Protein AF-0000000084366461 (afdb_homodimer)

Nearest PDB structures (foldseek):
  4wji-assembly1_A-2  TM=7.785E-01  e=9.557E-11  Sinorhizobium meliloti 1021
  3ggp-assembly2_D  TM=7.542E-01  e=6.026E-09  Aquifex aeolicus
  2g5c-assembly1_A  TM=7.387E-01  e=1.514E-08  Aquifex aeolicus VF5
  6pyp-assembly1_B  TM=6.333E-01  e=5.011E-08  Homo sapiens
  3qsg-assembly1_A-2  TM=5.188E-01  e=1.445E-07  Alicyclobacillus acidocaldarius subsp. acidocaldarius DSM 446

pLDDT: mean 91.1, std 9.67, range [54.72, 98.88]

Secondary structure (DSSP, 8-state):
---HHHHHHHHHH-EEEEE--SHHHHHHHHHHHHTT-EEEEE--GGGHHHHHHHTTTSSSEE-SSHHHHHHH-SEEEE---GGGHHHHHHHHGGGPPTT-EEEE--S-HHHHHHHHHHHS-TT-EEEEEEESS-TTS--TT-EEEEEEEE--HHHHHHHHHHHGGGT-EEEE--HHHHHHHHHHHHHHHHHHHHHHHHHHHHTT--GGG-SSS-SHHHHHHHHHHHHHHTS-HHHHHHHHHH-HHHHHHHHHHHHHHHHHHHHHHHT-HHHHHHHHHHHHHHHHTTS-TTPPPSS-HHHHHH-----S---PPPP---HHHHHHHHHHHHHT--GGGGGGG--HHHHHHHHHHHHHHHSTTHHHHHHHHHHH--TTHHHHHHHHHHHHHHHHHHHHT-HHHHHHHHHHHHHHHTTTHHHHHHHHHHHHHHHHHHHHHHHH-/---HHHHHHHHHH-EEEEE--SHHHHHHHHHHHHTT-EEEEE--GGGHHHHHHHTTTSSSEE-SSHHHHHHH-SEEEE---GGGHHHHHHHHGGGPPTT-EEEE--S-HHHHHHHHHHHS-TT-EEEEEEESS-TTS--TT-EEEEEEEE--HHHHHHHHHHHGGGT-EEEE--HHHHHHHHHHHHHHHHHHHHHHHHHHHHTT--GGG-SSS-SHHHHHHHHHHHHHHTS-HHHHHHHHHH-HHHHHHHHHHHHHHHHHHHHHHHT-HHHHHHHHHHHHHHHHTTS-TTPPPSS-HHHHHHT----S---PPPP---HHHHHHHHHHHHHT--GGGGGGG--HHHHHHHHHHHHHHHSTTHHHHHHHHHHH--TTHHHHHHHHHHHHHHHHHHHHT-HHHHHHHHHHHHHHHTTTHHHHHHHHHHHHHHHHHHHHHHHH-

Organism: Wickerhamomyces anomalus (strain ATCC 58044 / CBS 1984 / NCYC 433 / NRRL Y-366-8) (NCBI:txid683960)

Foldseek 3Di:
DDDPVVVVVCQVQFEEEEEACDLVSVLLQQLLLVVRHAYEYEYDLVCQVVVCVVCVVGSYHYDRHLLVRQQRGQEYEYEDFLVCLLVRCQVRQVSHHFQHEYEYAYQACVSNVVSCVVRHDPRYFYKYKYFLDGSVDQLAAGEMEIARAGDDPVVVVVVCSSCVSSNYHYDYDHSLRSLQLSLLLPLLLVLLLCLLLLLCVVVLHDLLADLAQFALLSQLSNLLSLQSLLDALSSNLSSCQVRPSSLVLLLQLLVLLVVLLVCLVVLVLVVNVVLLVLLLCLQCVVPDPPDDFLDDRVLSNVLRPHPDDRDDHDQALCSSLSSSSSSCVVVVRHSVVSCSNDDLSSSSSVRSSCCQSPPPPNNVSSSVCSNPPCPCSSSSVSSSVSSVLVSVCSVVSDSVSSNVSSVSSSVSCVVCSVVSNVSSVVSSVVSVVVVVVVVVD/DDDPVVLVVCQVQFEEEEEACDLVSVLLQQLLLVVRHAYEYEYDLVCQVVVCVVCVPGSYHYDRHLLVRQQRGQEYEYEDFLVCLLVRCQVRQVSHHFQHEYEYAYQACVSNVVSCVVRHDPRYFYKYKYFLDGSVDQLAAAEMEIARAGDDPVVVVVVCSSCVSSNYHYDYDHSLRSLQLSLLLPLLLVLLLCLLLLLCVVVLHDLLADLAQFALLSQLSSLLSLQSLLDALSSNLSSCQVRPSSLVLLLQLLVLLVVLLVCLVVLVLVVNVVLLVLLLCLQCVVPDPPHDFLDDRVLSNVLRPHPDDRDDHDQALPSSLSSSSSSCSVVVRHSVVSCSNDDLSSSSSVRSSCCQSPPPPNNVSSSVCSNPPCPCSSSSVSSSVSSVLVSVCSVVSDSVSSNVSSVSSSVSCVVCSVVSNVSSVVSSVVSVVVVVVVVVD

Structure (mmCIF, N/CA/C/O backbone):
data_AF-0000000084366461-model_v1
#
loop_
_entity.id
_entity.type
_entity.pdbx_description
1 polymer 'Prephenate dehydrogenase'
#
loop_
_atom_site.group_PDB
_atom_site.id
_atom_site.type_symbol
_atom_site.label_atom_id
_atom_site.label_alt_id
_atom_site.label_comp_id
_atom_site.label_asym_id
_atom_site.label_entity_id
_atom_site.label_seq_id
_atom_site.pdbx_PDB_ins_code
_atom_site.Cartn_x
_atom_site.Cartn_y
_atom_site.Cartn_z
_atom_site.occupancy
_atom_site.B_iso_or_equiv
_atom_site.auth_seq_id
_atom_site.auth_comp_id
_atom_site.auth_asym_id
_atom_site.auth_atom_id
_atom_site.pdbx_PDB_model_num
ATOM 1 N N . MET A 1 1 ? -12.148 -48.812 -15.047 1 69.5 1 MET A N 1
ATOM 2 C CA . MET A 1 1 ? -12.539 -48.031 -16.219 1 69.5 1 MET A CA 1
ATOM 3 C C . MET A 1 1 ? -14.047 -48.094 -16.438 1 69.5 1 MET A C 1
ATOM 5 O O . MET A 1 1 ? -14.641 -49.156 -16.359 1 69.5 1 MET A O 1
ATOM 9 N N . VAL A 1 2 ? -14.734 -46.875 -16.422 1 87.69 2 VAL A N 1
ATOM 10 C CA . VAL A 1 2 ? -16.188 -46.781 -16.594 1 87.69 2 VAL A CA 1
ATOM 11 C C . VAL A 1 2 ? -16.578 -47.281 -17.969 1 87.69 2 VAL A C 1
ATOM 13 O O . VAL A 1 2 ? -15.883 -47.031 -18.953 1 87.69 2 VAL A O 1
ATOM 16 N N . SER A 1 3 ? -17.531 -48.094 -18.016 1 92.19 3 SER A N 1
ATOM 17 C CA . SER A 1 3 ? -17.953 -48.688 -19.281 1 92.19 3 SER A CA 1
ATOM 18 C C . SER A 1 3 ? -18.531 -47.625 -20.219 1 92.19 3 SER A C 1
ATOM 20 O O . SER A 1 3 ? -19.047 -46.594 -19.766 1 92.19 3 SER A O 1
ATOM 22 N N . GLU A 1 4 ? -18.438 -47.906 -21.484 1 93.31 4 GLU A N 1
ATOM 23 C CA . GLU A 1 4 ? -18.984 -47 -22.5 1 93.31 4 GLU A CA 1
ATOM 24 C C . GLU A 1 4 ? -20.5 -46.844 -22.328 1 93.31 4 GLU A C 1
ATOM 26 O O . GLU A 1 4 ? -21.031 -45.781 -22.609 1 93.31 4 GLU A O 1
ATOM 31 N N . GLU A 1 5 ? -21.125 -47.875 -21.938 1 94.31 5 GLU A N 1
ATOM 32 C CA . GLU A 1 5 ? -22.562 -47.844 -21.734 1 94.31 5 GLU A CA 1
ATOM 33 C C . GLU A 1 5 ? -22.922 -46.906 -20.578 1 94.31 5 GLU A C 1
ATOM 35 O O . GLU A 1 5 ? -23.906 -46.156 -20.672 1 94.31 5 GLU A O 1
ATOM 40 N N . THR A 1 6 ? -22.203 -46.969 -19.578 1 95.19 6 THR A N 1
ATOM 41 C CA . THR A 1 6 ? -22.422 -46.094 -18.438 1 95.19 6 THR A CA 1
ATOM 42 C C . THR A 1 6 ? -22.188 -44.625 -18.812 1 95.19 6 THR A C 1
ATOM 44 O O . THR A 1 6 ? -22.938 -43.75 -18.391 1 95.19 6 THR A O 1
ATOM 47 N N . ILE A 1 7 ? -21.172 -44.375 -19.578 1 96.44 7 ILE A N 1
ATOM 48 C CA . ILE A 1 7 ? -20.859 -43.031 -20.016 1 96.44 7 ILE A CA 1
ATOM 49 C C . ILE A 1 7 ? -21.984 -42.469 -20.859 1 96.44 7 ILE A C 1
ATOM 51 O O . ILE A 1 7 ? -22.391 -41.312 -20.688 1 96.44 7 ILE A O 1
ATOM 55 N N . LYS A 1 8 ? -22.484 -43.281 -21.766 1 96.19 8 LYS A N 1
ATOM 56 C CA . LYS A 1 8 ? -23.609 -42.875 -22.609 1 96.19 8 LYS A CA 1
ATOM 57 C C . LYS A 1 8 ? -24.828 -42.562 -21.766 1 96.19 8 LYS A C 1
ATOM 59 O O . LYS A 1 8 ? -25.562 -41.594 -22.047 1 96.19 8 LYS A O 1
ATOM 64 N N . GLU A 1 9 ? -25.031 -43.375 -20.797 1 96.75 9 GLU A N 1
ATOM 65 C CA . GLU A 1 9 ? -26.156 -43.156 -19.891 1 96.75 9 GLU A CA 1
ATOM 66 C C . GLU A 1 9 ? -25.984 -41.844 -19.141 1 96.75 9 GLU A C 1
ATOM 68 O O . GLU A 1 9 ? -26.953 -41.094 -18.984 1 96.75 9 GLU A O 1
ATOM 73 N N . TRP A 1 10 ? -24.828 -41.625 -18.609 1 97.25 10 TRP A N 1
ATOM 74 C CA . TRP A 1 10 ? -24.578 -40.375 -17.859 1 97.25 10 TRP A CA 1
ATOM 75 C C . TRP A 1 10 ? -24.781 -39.156 -18.75 1 97.25 10 TRP A C 1
ATOM 77 O O . TRP A 1 10 ? -25.391 -38.188 -18.344 1 97.25 10 TRP A O 1
ATOM 87 N N . LYS A 1 11 ? -24.281 -39.219 -19.984 1 97.44 11 LYS A N 1
ATOM 88 C CA . LYS A 1 11 ? -24.422 -38.094 -20.906 1 97.44 11 LYS A CA 1
ATOM 89 C C . LYS A 1 11 ? -25.875 -37.812 -21.234 1 97.44 11 LYS A C 1
ATOM 91 O O . LYS A 1 11 ? -26.266 -36.656 -21.484 1 97.44 11 LYS A O 1
ATOM 96 N N . ALA A 1 12 ? -26.672 -38.844 -21.141 1 96.75 12 ALA A N 1
ATOM 97 C CA . ALA A 1 12 ? -28.094 -38.719 -21.453 1 96.75 12 ALA A CA 1
ATOM 98 C C . ALA A 1 12 ? -28.875 -38.219 -20.25 1 96.75 12 ALA A C 1
ATOM 100 O O . ALA A 1 12 ? -29.906 -37.562 -20.406 1 96.75 12 ALA A O 1
ATOM 101 N N . THR A 1 13 ? -28.359 -38.469 -19.062 1 97.62 13 THR A N 1
ATOM 102 C CA . THR A 1 13 ? -29.219 -38.312 -17.906 1 97.62 13 THR A CA 1
ATOM 103 C C . THR A 1 13 ? -28.672 -37.219 -16.984 1 97.62 13 THR A C 1
ATOM 105 O O . THR A 1 13 ? -29.406 -36.656 -16.172 1 97.62 13 THR A O 1
ATOM 108 N N . LYS A 1 14 ? -27.406 -36.969 -17.016 1 98.44 14 LYS A N 1
ATOM 109 C CA . LYS A 1 14 ? -26.797 -36.031 -16.062 1 98.44 14 LYS A CA 1
ATOM 110 C C . LYS A 1 14 ? -26.656 -34.656 -16.688 1 98.44 14 LYS A C 1
ATOM 112 O O . LYS A 1 14 ? -26.359 -34.531 -17.875 1 98.44 14 LYS A O 1
ATOM 117 N N . THR A 1 15 ? -26.844 -33.688 -15.852 1 98.75 15 THR A N 1
ATOM 118 C CA . THR A 1 15 ? -26.672 -32.281 -16.234 1 98.75 15 THR A CA 1
ATOM 119 C C . THR A 1 15 ? -25.5 -31.656 -15.5 1 98.75 15 THR A C 1
ATOM 121 O O . THR A 1 15 ? -25.375 -31.781 -14.281 1 98.75 15 THR A O 1
ATOM 124 N N . ILE A 1 16 ? -24.609 -31.047 -16.266 1 98.88 16 ILE A N 1
ATOM 125 C CA . ILE A 1 16 ? -23.453 -30.344 -15.703 1 98.88 16 ILE A CA 1
ATOM 126 C C . ILE A 1 16 ? -23.734 -28.844 -15.641 1 98.88 16 ILE A C 1
ATOM 128 O O . ILE A 1 16 ? -24.125 -28.25 -16.641 1 98.88 16 ILE A O 1
ATOM 132 N N . GLY A 1 17 ? -23.578 -28.266 -14.484 1 98.88 17 GLY A N 1
ATOM 133 C CA . GLY A 1 17 ? -23.812 -26.844 -14.305 1 98.88 17 GLY A CA 1
ATOM 134 C C . GLY A 1 17 ? -22.531 -26.047 -14.078 1 98.88 17 GLY A C 1
ATOM 135 O O . GLY A 1 17 ? -21.641 -26.5 -13.352 1 98.88 17 GLY A O 1
ATOM 136 N N . ILE A 1 18 ? -22.438 -24.906 -14.742 1 98.75 18 ILE A N 1
ATOM 137 C CA . ILE A 1 18 ? -21.312 -23.984 -14.555 1 98.75 18 ILE A CA 1
ATOM 138 C C . ILE A 1 18 ? -21.828 -22.641 -14.062 1 98.75 18 ILE A C 1
ATOM 140 O O . ILE A 1 18 ? -22.594 -21.953 -14.758 1 98.75 18 ILE A O 1
ATOM 144 N N . ILE A 1 19 ? -21.453 -22.312 -12.875 1 98.56 19 ILE A N 1
ATOM 145 C CA . ILE A 1 19 ? -21.766 -21 -12.344 1 98.56 19 ILE A CA 1
ATOM 146 C C . ILE A 1 19 ? -20.562 -20.062 -12.516 1 98.56 19 ILE A C 1
ATOM 148 O O . ILE A 1 19 ? -19.562 -20.203 -11.805 1 98.56 19 ILE A O 1
ATOM 152 N N . GLY A 1 20 ? -20.703 -19.094 -13.352 1 97.69 20 GLY A N 1
ATOM 153 C CA . GLY A 1 20 ? -19.609 -18.25 -13.773 1 97.69 20 GLY A CA 1
ATOM 154 C C . GLY A 1 20 ? -19.078 -18.594 -15.156 1 97.69 20 GLY A C 1
ATOM 155 O O . GLY A 1 20 ? -18.422 -19.609 -15.344 1 97.69 20 GLY A O 1
ATOM 156 N N . LEU A 1 21 ? -19.359 -17.719 -16.094 1 97 21 LEU A N 1
ATOM 157 C CA . LEU A 1 21 ? -18.938 -17.953 -17.469 1 97 21 LEU A CA 1
ATOM 158 C C . LEU A 1 21 ? -17.859 -16.969 -17.891 1 97 21 LEU A C 1
ATOM 160 O O . LEU A 1 21 ? -17.969 -16.328 -18.938 1 97 21 LEU A O 1
ATOM 164 N N . GLY A 1 22 ? -16.906 -16.828 -16.938 1 93.25 22 GLY A N 1
ATOM 165 C CA . GLY A 1 22 ? -15.656 -16.203 -17.344 1 93.25 22 GLY A CA 1
ATOM 166 C C . GLY A 1 22 ? -14.836 -17.078 -18.281 1 93.25 22 GLY A C 1
ATOM 167 O O . GLY A 1 22 ? -15.336 -18.078 -18.797 1 93.25 22 GLY A O 1
ATOM 168 N N . ASP A 1 23 ? -13.602 -16.844 -18.438 1 92.5 23 ASP A N 1
ATOM 169 C CA . ASP A 1 23 ? -12.773 -17.516 -19.422 1 92.5 23 ASP A CA 1
ATOM 170 C C . ASP A 1 23 ? -12.68 -19.016 -19.141 1 92.5 23 ASP A C 1
ATOM 172 O O . ASP A 1 23 ? -12.875 -19.828 -20.031 1 92.5 23 ASP A O 1
ATOM 176 N N . MET A 1 24 ? -12.398 -19.344 -17.891 1 94.12 24 MET A N 1
ATOM 177 C CA . MET A 1 24 ? -12.234 -20.766 -17.562 1 94.12 24 MET A CA 1
ATOM 178 C C . MET A 1 24 ? -13.586 -21.469 -17.531 1 94.12 24 MET A C 1
ATOM 180 O O . MET A 1 24 ? -13.688 -22.641 -17.922 1 94.12 24 MET A O 1
ATOM 184 N N . GLY A 1 25 ? -14.617 -20.766 -17 1 97 25 GLY A N 1
ATOM 185 C CA . GLY A 1 25 ? -15.953 -21.328 -17.062 1 97 25 GLY A CA 1
ATOM 186 C C . GLY A 1 25 ? -16.422 -21.641 -18.469 1 97 25 GLY A C 1
ATOM 187 O O . GLY A 1 25 ? -17 -22.703 -18.719 1 97 25 GLY A O 1
ATOM 188 N N . LEU A 1 26 ? -16.141 -20.75 -19.312 1 97.06 26 LEU A N 1
ATOM 189 C CA . LEU A 1 26 ? -16.484 -20.922 -20.719 1 97.06 26 LEU A CA 1
ATOM 190 C C . LEU A 1 26 ? -15.719 -22.094 -21.328 1 97.06 26 LEU A C 1
ATOM 192 O O . LEU A 1 26 ? -16.266 -22.859 -22.125 1 97.06 26 LEU A O 1
ATOM 196 N N . LEU A 1 27 ? -14.445 -22.156 -20.984 1 96.38 27 LEU A N 1
ATOM 197 C CA . LEU A 1 27 ? -13.633 -23.266 -21.469 1 96.38 27 LEU A CA 1
ATOM 198 C C . LEU A 1 27 ? -14.266 -24.609 -21.094 1 96.38 27 LEU A C 1
ATOM 200 O O . LEU A 1 27 ? -14.422 -25.484 -21.953 1 96.38 27 LEU A O 1
ATOM 204 N N . TYR A 1 28 ? -14.719 -24.781 -19.906 1 97.88 28 TYR A N 1
ATOM 205 C CA . TYR A 1 28 ? -15.344 -26.016 -19.438 1 97.88 28 TYR A CA 1
ATOM 206 C C . TYR A 1 28 ? -16.688 -26.25 -20.125 1 97.88 28 TYR A C 1
ATOM 208 O O . TYR A 1 28 ? -16.969 -27.344 -20.609 1 97.88 28 TYR A O 1
ATOM 216 N N . ALA A 1 29 ? -17.469 -25.188 -20.125 1 98.38 29 ALA A N 1
ATOM 217 C CA . ALA A 1 29 ? -18.781 -25.297 -20.75 1 98.38 29 ALA A CA 1
ATOM 218 C C . ALA A 1 29 ? -18.672 -25.766 -22.188 1 98.38 29 ALA A C 1
ATOM 220 O O . ALA A 1 29 ? -19.422 -26.656 -22.625 1 98.38 29 ALA A O 1
ATOM 221 N N . ARG A 1 30 ? -17.797 -25.219 -22.875 1 97.94 30 ARG A N 1
ATOM 222 C CA . ARG A 1 30 ? -17.609 -25.547 -24.297 1 97.94 30 ARG A CA 1
ATOM 223 C C . ARG A 1 30 ? -17.078 -26.969 -24.453 1 97.94 30 ARG A C 1
ATOM 225 O O . ARG A 1 30 ? -17.625 -27.75 -25.234 1 97.94 30 ARG A O 1
ATOM 232 N N . ARG A 1 31 ? -16.062 -27.328 -23.734 1 97.88 31 ARG A N 1
ATOM 233 C CA . ARG A 1 31 ? -15.422 -28.641 -23.875 1 97.88 31 ARG A CA 1
ATOM 234 C C . ARG A 1 31 ? -16.375 -29.75 -23.484 1 97.88 31 ARG A C 1
ATOM 236 O O . ARG A 1 31 ? -16.453 -30.781 -24.156 1 97.88 31 ARG A O 1
ATOM 243 N N . PHE A 1 32 ? -17.109 -29.547 -22.422 1 98.56 32 PHE A N 1
ATOM 244 C CA . PHE A 1 32 ? -18.047 -30.562 -21.938 1 98.56 32 PHE A CA 1
ATOM 245 C C . PHE A 1 32 ? -19.203 -30.75 -22.922 1 98.56 32 PHE A C 1
ATOM 247 O O . PHE A 1 32 ? -19.578 -31.875 -23.234 1 98.56 32 PHE A O 1
ATOM 254 N N . SER A 1 33 ? -19.719 -29.609 -23.344 1 98.56 33 SER A N 1
ATOM 255 C CA . SER A 1 33 ? -20.844 -29.688 -24.25 1 98.56 33 SER A CA 1
ATOM 256 C C . SER A 1 33 ? -20.438 -30.266 -25.609 1 98.56 33 SER A C 1
ATOM 258 O O . SER A 1 33 ? -21.188 -31.016 -26.234 1 98.56 33 SER A O 1
ATOM 260 N N . GLU A 1 34 ? -19.297 -29.906 -26.047 1 97.88 34 GLU A N 1
ATOM 261 C CA . GLU A 1 34 ? -18.781 -30.438 -27.297 1 97.88 34 GLU A CA 1
ATOM 262 C C . GLU A 1 34 ? -18.578 -31.953 -27.219 1 97.88 34 GLU A C 1
ATOM 264 O O . GLU A 1 34 ? -18.656 -32.656 -28.234 1 97.88 34 GLU A O 1
ATOM 269 N N . ASP A 1 35 ? -18.312 -32.406 -26.062 1 97.75 35 ASP A N 1
ATOM 270 C CA . ASP A 1 35 ? -18.094 -33.844 -25.875 1 97.75 35 ASP A CA 1
ATOM 271 C C . ASP A 1 35 ? -19.422 -34.594 -25.688 1 97.75 35 ASP A C 1
ATOM 273 O O . ASP A 1 35 ? -19.438 -35.781 -25.406 1 97.75 35 ASP A O 1
ATOM 277 N N . GLY A 1 36 ? -20.516 -33.844 -25.641 1 97.88 36 GLY A N 1
ATOM 278 C CA . GLY A 1 36 ? -21.812 -34.5 -25.672 1 97.88 36 GLY A CA 1
ATOM 279 C C . GLY A 1 36 ? -22.547 -34.438 -24.344 1 97.88 36 GLY A C 1
ATOM 280 O O . GLY A 1 36 ? -23.641 -34.969 -24.203 1 97.88 36 GLY A O 1
ATOM 281 N N . TRP A 1 37 ? -22.016 -33.781 -23.375 1 98.62 37 TRP A N 1
ATOM 282 C CA . TRP A 1 37 ? -22.688 -33.656 -22.094 1 98.62 37 TRP A CA 1
ATOM 283 C C . TRP A 1 37 ? -23.766 -32.562 -22.125 1 98.62 37 TRP A C 1
ATOM 285 O O . TRP A 1 37 ? -23.641 -31.594 -22.891 1 98.62 37 TRP A O 1
ATOM 295 N N . LYS A 1 38 ? -24.781 -32.75 -21.359 1 98.69 38 LYS A N 1
ATOM 296 C CA . LYS A 1 38 ? -25.75 -31.656 -21.141 1 98.69 38 LYS A CA 1
ATOM 297 C C . LYS A 1 38 ? -25.188 -30.625 -20.156 1 98.69 38 LYS A C 1
ATOM 299 O O . LYS A 1 38 ? -24.984 -30.922 -18.984 1 98.69 38 LYS A O 1
ATOM 304 N N . VAL A 1 39 ? -24.938 -29.406 -20.703 1 98.88 39 VAL A N 1
ATOM 305 C CA . VAL A 1 39 ? -24.281 -28.375 -19.906 1 98.88 39 VAL A CA 1
ATOM 306 C C . VAL A 1 39 ? -25.188 -27.141 -19.812 1 98.88 39 VAL A C 1
ATOM 308 O O . VAL A 1 39 ? -25.734 -26.703 -20.828 1 98.88 39 VAL A O 1
ATOM 311 N N . VAL A 1 40 ? -25.406 -26.656 -18.609 1 98.75 40 VAL A N 1
ATOM 312 C CA . VAL A 1 40 ? -26.078 -25.391 -18.391 1 98.75 40 VAL A CA 1
ATOM 313 C C . VAL A 1 40 ? -25.141 -24.438 -17.641 1 98.75 40 VAL A C 1
ATOM 315 O O . VAL A 1 40 ? -24.281 -24.875 -16.875 1 98.75 40 VAL A O 1
ATOM 318 N N . GLY A 1 41 ? -25.203 -23.203 -17.922 1 98.5 41 GLY A N 1
ATOM 319 C CA . GLY A 1 41 ? -24.359 -22.219 -17.266 1 98.5 41 GLY A CA 1
ATOM 320 C C . GLY A 1 41 ? -25.047 -20.891 -17.047 1 98.5 41 GLY A C 1
ATOM 321 O O . GLY A 1 41 ? -26.109 -20.625 -17.609 1 98.5 41 GLY A O 1
ATOM 322 N N . CYS A 1 42 ? -24.5 -20.141 -16.141 1 98.38 42 CYS A N 1
ATOM 323 C CA . CYS A 1 42 ? -24.969 -18.766 -15.914 1 98.38 42 CYS A CA 1
ATOM 324 C C . CYS A 1 42 ? -23.797 -17.844 -15.578 1 98.38 42 CYS A C 1
ATOM 326 O O . CYS A 1 42 ? -22.688 -18.312 -15.305 1 98.38 42 CYS A O 1
ATOM 328 N N . ASP A 1 43 ? -24.031 -16.641 -15.805 1 97.44 43 ASP A N 1
ATOM 329 C CA . ASP A 1 43 ? -23.188 -15.57 -15.273 1 97.44 43 ASP A CA 1
ATOM 330 C C . ASP A 1 43 ? -24 -14.609 -14.414 1 97.44 43 ASP A C 1
ATOM 332 O O . ASP A 1 43 ? -25 -15 -13.812 1 97.44 43 ASP A O 1
ATOM 336 N N . ARG A 1 44 ? -23.609 -13.414 -14.211 1 94.56 44 ARG A N 1
ATOM 337 C CA . ARG A 1 44 ? -24.328 -12.461 -13.367 1 94.56 44 ARG A CA 1
ATOM 338 C C . ARG A 1 44 ? -25.734 -12.219 -13.898 1 94.56 44 ARG A C 1
ATOM 340 O O . ARG A 1 44 ? -25.938 -12.062 -15.109 1 94.56 44 ARG A O 1
ATOM 347 N N . GLU A 1 45 ? -26.594 -12.141 -13.039 1 95.81 45 GLU A N 1
ATOM 348 C CA . GLU A 1 45 ? -28 -12.047 -13.422 1 95.81 45 GLU A CA 1
ATOM 349 C C . GLU A 1 45 ? -28.281 -10.742 -14.156 1 95.81 45 GLU A C 1
ATOM 351 O O . GLU A 1 45 ? -29.109 -10.703 -15.07 1 95.81 45 GLU A O 1
ATOM 356 N N . GLU A 1 46 ? -27.531 -9.688 -13.797 1 95.5 46 GLU A N 1
ATOM 357 C CA . GLU A 1 46 ? -27.766 -8.359 -14.359 1 95.5 46 GLU A CA 1
ATOM 358 C C . GLU A 1 46 ? -27.484 -8.336 -15.859 1 95.5 46 GLU A C 1
ATOM 360 O O . GLU A 1 46 ? -28.031 -7.512 -16.594 1 95.5 46 GLU A O 1
ATOM 365 N N . ILE A 1 47 ? -26.688 -9.281 -16.328 1 95.88 47 ILE A N 1
ATOM 366 C CA . ILE A 1 47 ? -26.328 -9.258 -17.75 1 95.88 47 ILE A CA 1
ATOM 367 C C . ILE A 1 47 ? -26.875 -10.508 -18.438 1 95.88 47 ILE A C 1
ATOM 369 O O . ILE A 1 47 ? -26.328 -10.969 -19.438 1 95.88 47 ILE A O 1
ATOM 373 N N . TYR A 1 48 ? -27.891 -11.094 -17.906 1 96.62 48 TYR A N 1
ATOM 374 C CA . TYR A 1 48 ? -28.453 -12.359 -18.375 1 96.62 48 TYR A CA 1
ATOM 375 C C . TYR A 1 48 ? -28.812 -12.281 -19.844 1 96.62 48 TYR A C 1
ATOM 377 O O . TYR A 1 48 ? -28.422 -13.156 -20.625 1 96.62 48 TYR A O 1
ATOM 385 N N . GLN A 1 49 ? -29.5 -11.266 -20.25 1 97.06 49 GLN A N 1
ATOM 386 C CA . GLN A 1 49 ? -29.969 -11.156 -21.625 1 97.06 49 GLN A CA 1
ATOM 387 C C . GLN A 1 49 ? -28.797 -11.055 -22.594 1 97.06 49 GLN A C 1
ATOM 389 O O . GLN A 1 49 ? -28.781 -11.711 -23.641 1 97.06 49 GLN A O 1
ATOM 394 N N . ASP A 1 50 ? -27.797 -10.273 -22.219 1 97.06 50 ASP A N 1
ATOM 395 C CA . ASP A 1 50 ? -26.609 -10.125 -23.031 1 97.06 50 ASP A CA 1
ATOM 396 C C . ASP A 1 50 ? -25.844 -11.445 -23.141 1 97.06 50 ASP A C 1
ATOM 398 O O . ASP A 1 50 ? -25.359 -11.797 -24.219 1 97.06 50 ASP A O 1
ATOM 402 N N . THR A 1 51 ? -25.766 -12.148 -22.031 1 97.06 51 THR A N 1
ATOM 403 C CA . THR A 1 51 ? -25.062 -13.43 -22 1 97.06 51 THR A CA 1
ATOM 404 C C . THR A 1 51 ? -25.781 -14.461 -22.875 1 97.06 51 THR A C 1
ATOM 406 O O . THR A 1 51 ? -25.125 -15.211 -23.609 1 97.06 51 THR A O 1
ATOM 409 N N . LYS A 1 52 ? -27.062 -14.484 -22.734 1 96.88 52 LYS A N 1
ATOM 410 C CA . LYS A 1 52 ? -27.875 -15.414 -23.516 1 96.88 52 LYS A CA 1
ATOM 411 C C . LYS A 1 52 ? -27.703 -15.164 -25.016 1 96.88 52 LYS A C 1
ATOM 413 O O . LYS A 1 52 ? -27.562 -16.109 -25.797 1 96.88 52 LYS A O 1
ATOM 418 N N . GLU A 1 53 ? -27.672 -13.906 -25.359 1 97.31 53 GLU A N 1
ATOM 419 C CA . GLU A 1 53 ? -27.5 -13.547 -26.766 1 97.31 53 GLU A CA 1
ATOM 420 C C . GLU A 1 53 ? -26.094 -13.867 -27.25 1 97.31 53 GLU A C 1
ATOM 422 O O . GLU A 1 53 ? -25.922 -14.406 -28.344 1 97.31 53 GLU A O 1
ATOM 427 N N . LYS A 1 54 ? -25.156 -13.547 -26.484 1 97.06 54 LYS A N 1
ATOM 428 C CA . LYS A 1 54 ? -23.75 -13.727 -26.828 1 97.06 54 LYS A CA 1
ATOM 429 C C . LYS A 1 54 ? -23.422 -15.195 -27.109 1 97.06 54 LYS A C 1
ATOM 431 O O . LYS A 1 54 ? -22.641 -15.508 -28 1 97.06 54 LYS A O 1
ATOM 436 N N . TYR A 1 55 ? -24.078 -16.062 -26.312 1 97.25 55 TYR A N 1
ATOM 437 C CA . TYR A 1 55 ? -23.734 -17.484 -26.422 1 97.25 55 TYR A CA 1
ATOM 438 C C . TYR A 1 55 ? -24.891 -18.281 -27 1 97.25 55 TYR A C 1
ATOM 440 O O . TYR A 1 55 ? -25.062 -19.469 -26.672 1 97.25 55 TYR A O 1
ATOM 448 N N . SER A 1 56 ? -25.688 -17.672 -27.781 1 95.62 56 SER A N 1
ATOM 449 C CA . SER A 1 56 ? -26.891 -18.281 -28.359 1 95.62 56 SER A CA 1
ATOM 450 C C . SER A 1 56 ? -26.531 -19.422 -29.297 1 95.62 56 SER A C 1
ATOM 452 O O . SER A 1 56 ? -27.312 -20.344 -29.5 1 95.62 56 SER A O 1
ATOM 454 N N . LYS A 1 57 ? -25.359 -19.438 -29.797 1 96.56 57 LYS A N 1
ATOM 455 C CA . LYS A 1 57 ? -24.969 -20.453 -30.781 1 96.56 57 LYS A CA 1
ATOM 456 C C . LYS A 1 57 ? -24.172 -21.578 -30.109 1 96.56 57 LYS A C 1
ATOM 458 O O . LYS A 1 57 ? -23.812 -22.562 -30.766 1 96.56 57 LYS A O 1
ATOM 463 N N . GLU A 1 58 ? -23.938 -21.406 -28.875 1 97.38 58 GLU A N 1
ATOM 464 C CA . GLU A 1 58 ? -23.172 -22.422 -28.141 1 97.38 58 GLU A CA 1
ATOM 465 C C . GLU A 1 58 ? -24.031 -23.641 -27.844 1 97.38 58 GLU A C 1
ATOM 467 O O . GLU A 1 58 ? -25.266 -23.578 -27.906 1 97.38 58 GLU A O 1
ATOM 472 N N . LYS A 1 59 ? -23.406 -24.75 -27.531 1 97.62 59 LYS A N 1
ATOM 473 C CA . LYS A 1 59 ? -24.094 -26.016 -27.297 1 97.62 59 LYS A CA 1
ATOM 474 C C . LYS A 1 59 ? -24.625 -26.094 -25.875 1 97.62 59 LYS A C 1
ATOM 476 O O . LYS A 1 59 ? -25.484 -26.922 -25.578 1 97.62 59 LYS A O 1
ATOM 481 N N . PHE A 1 60 ? -24.094 -25.297 -25.016 1 98.25 60 PHE A N 1
ATOM 482 C CA . PHE A 1 60 ? -24.609 -25.266 -23.656 1 98.25 60 PHE A CA 1
ATOM 483 C C . PHE A 1 60 ? -25.734 -24.266 -23.516 1 98.25 60 PHE A C 1
ATOM 485 O O . PHE A 1 60 ? -25.859 -23.344 -24.328 1 98.25 60 PHE A O 1
ATOM 492 N N . GLU A 1 61 ? -26.531 -24.406 -22.469 1 98.25 61 GLU A N 1
ATOM 493 C CA . GLU A 1 61 ? -27.688 -23.547 -22.25 1 98.25 61 GLU A CA 1
ATOM 494 C C . GLU A 1 61 ? -27.406 -22.5 -21.188 1 98.25 61 GLU A C 1
ATOM 496 O O . GLU A 1 61 ? -26.781 -22.797 -20.156 1 98.25 61 GLU A O 1
ATOM 501 N N . ILE A 1 62 ? -27.859 -21.234 -21.469 1 98.44 62 ILE A N 1
ATOM 502 C CA . ILE A 1 62 ? -27.688 -20.141 -20.516 1 98.44 62 ILE A CA 1
ATOM 503 C C . ILE A 1 62 ? -28.938 -20.016 -19.656 1 98.44 62 ILE A C 1
ATOM 505 O O . ILE A 1 62 ? -30.062 -19.922 -20.172 1 98.44 62 ILE A O 1
ATOM 509 N N . LEU A 1 63 ? -28.75 -20.109 -18.328 1 98.31 63 LEU A N 1
ATOM 510 C CA . LEU A 1 63 ? -29.844 -19.906 -17.391 1 98.31 63 LEU A CA 1
ATOM 511 C C . LEU A 1 63 ? -29.703 -18.578 -16.656 1 98.31 63 LEU A C 1
ATOM 513 O O . LEU A 1 63 ? -28.656 -17.938 -16.734 1 98.31 63 LEU A O 1
ATOM 517 N N . LYS A 1 64 ? -30.656 -18.203 -15.969 1 97.44 64 LYS A N 1
ATOM 518 C CA . LYS A 1 64 ? -30.781 -16.844 -15.461 1 97.44 64 LYS A CA 1
ATOM 519 C C . LYS A 1 64 ? -29.734 -16.547 -14.391 1 97.44 64 LYS A C 1
ATOM 521 O O . LYS A 1 64 ? -29.172 -15.453 -14.344 1 97.44 64 LYS A O 1
ATOM 526 N N . ASN A 1 65 ? -29.609 -17.469 -13.469 1 97.62 65 ASN A N 1
ATOM 527 C CA . ASN A 1 65 ? -28.656 -17.312 -12.375 1 97.62 65 ASN A CA 1
ATOM 528 C C . ASN A 1 65 ? -28.281 -18.641 -11.75 1 97.62 65 ASN A C 1
ATOM 530 O O . ASN A 1 65 ? -28.609 -19.703 -12.289 1 97.62 65 ASN A O 1
ATOM 534 N N . GLY A 1 66 ? -27.562 -18.625 -10.688 1 98.25 66 GLY A N 1
ATOM 535 C CA . GLY A 1 66 ? -27.031 -19.812 -10.062 1 98.25 66 GLY A CA 1
ATOM 536 C C . GLY A 1 66 ? -28.094 -20.688 -9.438 1 98.25 66 GLY A C 1
ATOM 537 O O . GLY A 1 66 ? -27.906 -21.891 -9.266 1 98.25 66 GLY A O 1
ATOM 538 N N . HIS A 1 67 ? -29.234 -20.047 -9.078 1 98.06 67 HIS A N 1
ATOM 539 C CA . HIS A 1 67 ? -30.344 -20.859 -8.555 1 98.06 67 HIS A CA 1
ATOM 540 C C . HIS A 1 67 ? -30.859 -21.828 -9.609 1 98.06 67 HIS A C 1
ATOM 542 O O . HIS A 1 67 ? -31.062 -23 -9.328 1 98.06 67 HIS A O 1
ATOM 548 N N . TYR A 1 68 ? -31 -21.328 -10.75 1 98.12 68 TYR A N 1
ATOM 549 C CA . TYR A 1 68 ? -31.562 -22.109 -11.852 1 98.12 68 TYR A CA 1
ATOM 550 C C . TYR A 1 68 ? -30.578 -23.188 -12.297 1 98.12 68 TYR A C 1
ATOM 552 O O . TYR A 1 68 ? -30.969 -24.281 -12.703 1 98.12 68 TYR A O 1
ATOM 560 N N . VAL A 1 69 ? -29.328 -22.891 -12.227 1 98.56 69 VAL A N 1
ATOM 561 C CA . VAL A 1 69 ? -28.297 -23.859 -12.586 1 98.56 69 VAL A CA 1
ATOM 562 C C . VAL A 1 69 ? -28.219 -24.953 -11.523 1 98.56 69 VAL A C 1
ATOM 564 O O . VAL A 1 69 ? -28.25 -26.141 -11.836 1 98.56 69 VAL A O 1
ATOM 567 N N . SER A 1 70 ? -28.156 -24.562 -10.305 1 98.38 70 SER A N 1
ATOM 568 C CA . SER A 1 70 ? -27.922 -25.484 -9.188 1 98.38 70 SER A CA 1
ATOM 569 C C . SER A 1 70 ? -29.062 -26.469 -9.031 1 98.38 70 SER A C 1
ATOM 571 O O . SER A 1 70 ? -28.844 -27.641 -8.703 1 98.38 70 SER A O 1
ATOM 573 N N . ARG A 1 71 ? -30.234 -26.031 -9.266 1 97.69 71 ARG A N 1
ATOM 574 C CA . ARG A 1 71 ? -31.391 -26.859 -8.945 1 97.69 71 ARG A CA 1
ATOM 575 C C . ARG A 1 71 ? -31.531 -28.016 -9.93 1 97.69 71 ARG A C 1
ATOM 577 O O . ARG A 1 71 ? -32.188 -29 -9.625 1 97.69 71 ARG A O 1
ATOM 584 N N . ILE A 1 72 ? -30.922 -27.938 -11.078 1 98.31 72 ILE A N 1
ATOM 585 C CA . ILE A 1 72 ? -31.172 -28.984 -12.07 1 98.31 72 ILE A CA 1
ATOM 586 C C . ILE A 1 72 ? -29.891 -29.781 -12.336 1 98.31 72 ILE A C 1
ATOM 588 O O . ILE A 1 72 ? -29.906 -30.781 -13.055 1 98.31 72 ILE A O 1
ATOM 592 N N . SER A 1 73 ? -28.766 -29.328 -11.828 1 98.75 73 SER A N 1
ATOM 593 C CA . SER A 1 73 ? -27.469 -29.906 -12.188 1 98.75 73 SER A CA 1
ATOM 594 C C . SER A 1 73 ? -27.109 -31.062 -11.273 1 98.75 73 SER A C 1
ATOM 596 O O . SER A 1 73 ? -27.359 -31.016 -10.062 1 98.75 73 SER A O 1
ATOM 598 N N . ASP A 1 74 ? -26.531 -32.062 -11.883 1 98.69 74 ASP A N 1
ATOM 599 C CA . ASP A 1 74 ? -26.016 -33.219 -11.125 1 98.69 74 ASP A CA 1
ATOM 600 C C . ASP A 1 74 ? -24.594 -32.938 -10.625 1 98.69 74 ASP A C 1
ATOM 602 O O . ASP A 1 74 ? -24.156 -33.5 -9.625 1 98.69 74 ASP A O 1
ATOM 606 N N . TYR A 1 75 ? -23.859 -32.156 -11.312 1 98.88 75 TYR A N 1
ATOM 607 C CA . TYR A 1 75 ? -22.547 -31.641 -10.922 1 98.88 75 TYR A CA 1
ATOM 608 C C . TYR A 1 75 ? -22.453 -30.156 -11.219 1 98.88 75 TYR A C 1
ATOM 610 O O . TYR A 1 75 ? -22.625 -29.734 -12.367 1 98.88 75 TYR A O 1
ATOM 618 N N . VAL A 1 76 ? -22.203 -29.375 -10.211 1 98.81 76 VAL A N 1
ATOM 619 C CA . VAL A 1 76 ? -22.109 -27.922 -10.359 1 98.81 76 VAL A CA 1
ATOM 620 C C . VAL A 1 76 ? -20.672 -27.484 -10.094 1 98.81 76 VAL A C 1
ATOM 622 O O . VAL A 1 76 ? -20.078 -27.844 -9.07 1 98.81 76 VAL A O 1
ATOM 625 N N . ILE A 1 77 ? -20.141 -26.703 -11 1 98.75 77 ILE A N 1
ATOM 626 C CA . ILE A 1 77 ? -18.812 -26.141 -10.82 1 98.75 77 ILE A CA 1
ATOM 627 C C . ILE A 1 77 ? -18.906 -24.625 -10.656 1 98.75 77 ILE A C 1
ATOM 629 O O . ILE A 1 77 ? -19.344 -23.922 -11.578 1 98.75 77 ILE A O 1
ATOM 633 N N . TYR A 1 78 ? -18.547 -24.172 -9.484 1 98.56 78 TYR A N 1
ATOM 634 C CA . TYR A 1 78 ? -18.453 -22.734 -9.258 1 98.56 78 TYR A CA 1
ATOM 635 C C . TYR A 1 78 ? -17.172 -22.172 -9.867 1 98.56 78 TYR A C 1
ATOM 637 O O . TYR A 1 78 ? -16.094 -22.297 -9.289 1 98.56 78 TYR A O 1
ATOM 645 N N . SER A 1 79 ? -17.297 -21.547 -10.992 1 96.94 79 SER A N 1
ATOM 646 C CA . SER A 1 79 ? -16.172 -20.938 -11.695 1 96.94 79 SER A CA 1
ATOM 647 C C . SER A 1 79 ? -16.172 -19.422 -11.516 1 96.94 79 SER A C 1
ATOM 649 O O . SER A 1 79 ? -16.312 -18.672 -12.484 1 96.94 79 SER A O 1
ATOM 651 N N . VAL A 1 80 ? -15.992 -18.984 -10.312 1 95.06 80 VAL A N 1
ATOM 652 C CA . VAL A 1 80 ? -16.047 -17.578 -9.938 1 95.06 80 VAL A CA 1
ATOM 653 C C . VAL A 1 80 ? -14.734 -17.156 -9.297 1 95.06 80 VAL A C 1
ATOM 655 O O . VAL A 1 80 ? -13.898 -18 -8.961 1 95.06 80 VAL A O 1
ATOM 658 N N . GLU A 1 81 ? -14.523 -15.906 -9.188 1 91.31 81 GLU A N 1
ATOM 659 C CA . GLU A 1 81 ? -13.297 -15.391 -8.586 1 91.31 81 GLU A CA 1
ATOM 660 C C . GLU A 1 81 ? -13.211 -15.758 -7.109 1 91.31 81 GLU A C 1
ATOM 662 O O . GLU A 1 81 ? -14.219 -15.773 -6.406 1 91.31 81 GLU A O 1
ATOM 667 N N . ALA A 1 82 ? -12.031 -15.938 -6.676 1 89.75 82 ALA A N 1
ATOM 668 C CA . ALA A 1 82 ? -11.781 -16.344 -5.297 1 89.75 82 ALA A CA 1
ATOM 669 C C . ALA A 1 82 ? -12.367 -15.336 -4.312 1 89.75 82 ALA A C 1
ATOM 671 O O . ALA A 1 82 ? -12.898 -15.719 -3.266 1 89.75 82 ALA A O 1
ATOM 672 N N . GLU A 1 83 ? -12.273 -14.102 -4.645 1 90.75 83 GLU A N 1
ATOM 673 C CA . GLU A 1 83 ? -12.75 -13.031 -3.768 1 90.75 83 GLU A CA 1
ATOM 674 C C . GLU A 1 83 ? -14.234 -13.172 -3.477 1 90.75 83 GLU A C 1
ATOM 676 O O . GLU A 1 83 ? -14.703 -12.789 -2.4 1 90.75 83 GLU A O 1
ATOM 681 N N . ASN A 1 84 ? -15.008 -13.797 -4.344 1 93.81 84 ASN A N 1
ATOM 682 C CA . ASN A 1 84 ? -16.469 -13.773 -4.262 1 93.81 84 ASN A CA 1
ATOM 683 C C . ASN A 1 84 ? -17.031 -15.164 -3.977 1 93.81 84 ASN A C 1
ATOM 685 O O . ASN A 1 84 ? -18.25 -15.336 -3.875 1 93.81 84 ASN A O 1
ATOM 689 N N . ILE A 1 85 ? -16.219 -16.125 -3.811 1 96.38 85 ILE A N 1
ATOM 690 C CA . ILE A 1 85 ? -16.656 -17.516 -3.754 1 96.38 85 ILE A CA 1
ATOM 691 C C . ILE A 1 85 ? -17.609 -17.703 -2.564 1 96.38 85 ILE A C 1
ATOM 693 O O . ILE A 1 85 ? -18.641 -18.359 -2.686 1 96.38 85 ILE A O 1
ATOM 697 N N . LYS A 1 86 ? -17.297 -17.141 -1.453 1 96.44 86 LYS A N 1
ATOM 698 C CA . LYS A 1 86 ? -18.109 -17.328 -0.262 1 96.44 86 LYS A CA 1
ATOM 699 C C . LYS A 1 86 ? -19.5 -16.703 -0.451 1 96.44 86 LYS A C 1
ATOM 701 O O . LYS A 1 86 ? -20.516 -17.344 -0.165 1 96.44 86 LYS A O 1
ATOM 706 N N . LYS A 1 87 ? -19.5 -15.531 -0.953 1 97.12 87 LYS A N 1
ATOM 707 C CA . LYS A 1 87 ? -20.75 -14.805 -1.169 1 97.12 87 LYS A CA 1
ATOM 708 C C . LYS A 1 87 ? -21.641 -15.531 -2.174 1 97.12 87 LYS A C 1
ATOM 710 O O . LYS A 1 87 ? -22.844 -15.656 -1.968 1 97.12 87 LYS A O 1
ATOM 715 N N . ILE A 1 88 ? -21.062 -16 -3.217 1 97.81 88 ILE A N 1
ATOM 716 C CA . ILE A 1 88 ? -21.812 -16.625 -4.305 1 97.81 88 ILE A CA 1
ATOM 717 C C . ILE A 1 88 ? -22.328 -17.984 -3.867 1 97.81 88 ILE A C 1
ATOM 719 O O . ILE A 1 88 ? -23.469 -18.359 -4.156 1 97.81 88 ILE A O 1
ATOM 723 N N . VAL A 1 89 ? -21.5 -18.766 -3.189 1 98.31 89 VAL A N 1
ATOM 724 C CA . VAL A 1 89 ? -21.938 -20.062 -2.676 1 98.31 89 VAL A CA 1
ATOM 725 C C . VAL A 1 89 ? -23.047 -19.875 -1.657 1 98.31 89 VAL A C 1
ATOM 727 O O . VAL A 1 89 ? -24.047 -20.609 -1.668 1 98.31 89 VAL A O 1
ATOM 730 N N . LYS A 1 90 ? -22.875 -18.891 -0.801 1 97.81 90 LYS A N 1
ATOM 731 C CA . LYS A 1 90 ? -23.922 -18.594 0.169 1 97.81 90 LYS A CA 1
ATOM 732 C C . LYS A 1 90 ? -25.266 -18.328 -0.526 1 97.81 90 LYS A C 1
ATOM 734 O O . LYS A 1 90 ? -26.312 -18.766 -0.044 1 97.81 90 LYS A O 1
ATOM 739 N N . GLN A 1 91 ? -25.156 -17.734 -1.6 1 97.44 91 GLN A N 1
ATOM 740 C CA . GLN A 1 91 ? -26.359 -17.328 -2.324 1 97.44 91 GLN A CA 1
ATOM 741 C C . GLN A 1 91 ? -27 -18.531 -3.02 1 97.44 91 GLN A C 1
ATOM 743 O O . GLN A 1 91 ? -28.234 -18.688 -2.988 1 97.44 91 GLN A O 1
ATOM 748 N N . TYR A 1 92 ? -26.266 -19.422 -3.623 1 98.19 92 TYR A N 1
ATOM 749 C CA . TYR A 1 92 ? -26.859 -20.375 -4.551 1 98.19 92 TYR A CA 1
ATOM 750 C C . TYR A 1 92 ? -26.844 -21.781 -3.963 1 98.19 92 TYR A C 1
ATOM 752 O O . TYR A 1 92 ? -27.547 -22.672 -4.434 1 98.19 92 TYR A O 1
ATOM 760 N N . ALA A 1 93 ? -26.047 -22.062 -2.992 1 97.12 93 ALA A N 1
ATOM 761 C CA . ALA A 1 93 ? -25.844 -23.391 -2.432 1 97.12 93 ALA A CA 1
ATOM 762 C C . ALA A 1 93 ? -27.172 -23.984 -1.957 1 97.12 93 ALA A C 1
ATOM 764 O O . ALA A 1 93 ? -27.422 -25.172 -2.143 1 97.12 93 ALA A O 1
ATOM 765 N N . PRO A 1 94 ? -28.031 -23.172 -1.382 1 95.38 94 PRO A N 1
ATOM 766 C CA . PRO A 1 94 ? -29.281 -23.719 -0.889 1 95.38 94 PRO A CA 1
ATOM 767 C C . PRO A 1 94 ? -30.172 -24.266 -2.01 1 95.38 94 PRO A C 1
ATOM 769 O O . PRO A 1 94 ? -31.109 -25.016 -1.752 1 95.38 94 PRO A O 1
ATOM 772 N N . SER A 1 95 ? -29.891 -23.922 -3.213 1 97.31 95 SER A N 1
ATOM 773 C CA . SER A 1 95 ? -30.688 -24.344 -4.355 1 97.31 95 SER A CA 1
ATOM 774 C C . SER A 1 95 ? -30.109 -25.578 -5.02 1 97.31 95 SER A C 1
ATOM 776 O O . SER A 1 95 ? -30.625 -26.047 -6.035 1 97.31 95 SER A O 1
ATOM 778 N N . THR A 1 96 ? -29.094 -26.156 -4.41 1 98.25 96 THR A N 1
ATOM 779 C CA . THR A 1 96 ? -28.406 -27.281 -5.023 1 98.25 96 THR A CA 1
ATOM 780 C C . THR A 1 96 ? -29.297 -28.516 -5.051 1 98.25 96 THR A C 1
ATOM 782 O O . THR A 1 96 ? -29.938 -28.844 -4.051 1 98.25 96 THR A O 1
ATOM 785 N N . LYS A 1 97 ? -29.297 -29.188 -6.121 1 97.62 97 LYS A N 1
ATOM 786 C CA . LYS A 1 97 ? -30.047 -30.422 -6.32 1 97.62 97 LYS A CA 1
ATOM 787 C C . LYS A 1 97 ? -29.672 -31.469 -5.285 1 97.62 97 LYS A C 1
ATOM 789 O O . LYS A 1 97 ? -28.5 -31.641 -4.973 1 97.62 97 LYS A O 1
ATOM 794 N N . ILE A 1 98 ? -30.703 -32.156 -4.758 1 96.94 98 ILE A N 1
ATOM 795 C CA . ILE A 1 98 ? -30.469 -33.219 -3.785 1 96.94 98 ILE A CA 1
ATOM 796 C C . ILE A 1 98 ? -29.562 -34.281 -4.402 1 96.94 98 ILE A C 1
ATOM 798 O O . ILE A 1 98 ? -29.812 -34.75 -5.523 1 96.94 98 ILE A O 1
ATOM 802 N N . GLY A 1 99 ? -28.531 -34.625 -3.682 1 96.94 99 GLY A N 1
ATOM 803 C CA . GLY A 1 99 ? -27.641 -35.688 -4.105 1 96.94 99 GLY A CA 1
ATOM 804 C C . GLY A 1 99 ? -26.625 -35.25 -5.148 1 96.94 99 GLY A C 1
ATOM 805 O O . GLY A 1 99 ? -25.844 -36.062 -5.637 1 96.94 99 GLY A O 1
ATOM 806 N N . ALA A 1 100 ? -26.609 -34 -5.48 1 98.44 100 ALA A N 1
ATOM 807 C CA . ALA A 1 100 ? -25.688 -33.5 -6.492 1 98.44 100 ALA A CA 1
ATOM 808 C C . ALA A 1 100 ? -24.266 -33.438 -5.969 1 98.44 100 ALA A C 1
ATOM 810 O O . ALA A 1 100 ? -24.031 -33.656 -4.777 1 98.44 100 ALA A O 1
ATOM 811 N N . ILE A 1 101 ? -23.344 -33.312 -6.91 1 98.81 101 ILE A N 1
ATOM 812 C CA . ILE A 1 101 ? -21.938 -33.031 -6.621 1 98.81 101 ILE A CA 1
ATOM 813 C C . ILE A 1 101 ? -21.625 -31.562 -6.883 1 98.81 101 ILE A C 1
ATOM 815 O O . ILE A 1 101 ? -22.078 -31 -7.883 1 98.81 101 ILE A O 1
ATOM 819 N N . VAL A 1 102 ? -20.922 -30.938 -5.938 1 98.81 102 VAL A N 1
ATOM 820 C CA . VAL A 1 102 ? -20.547 -29.531 -6.102 1 98.81 102 VAL A CA 1
ATOM 821 C C . VAL A 1 102 ? -19.031 -29.391 -6.008 1 98.81 102 VAL A C 1
ATOM 823 O O . VAL A 1 102 ? -18.391 -30.078 -5.215 1 98.81 102 VAL A O 1
ATOM 826 N N . GLY A 1 103 ? -18.484 -28.594 -6.852 1 98.25 103 GLY A N 1
ATOM 827 C CA . GLY A 1 103 ? -17.078 -28.219 -6.793 1 98.25 103 GLY A CA 1
ATOM 828 C C . GLY A 1 103 ? -16.812 -26.812 -7.305 1 98.25 103 GLY A C 1
ATOM 829 O O . GLY A 1 103 ? -17.734 -26.094 -7.645 1 98.25 103 GLY A O 1
ATOM 830 N N . GLY A 1 104 ? -15.617 -26.422 -7.215 1 96.88 104 GLY A N 1
ATOM 831 C CA . GLY A 1 104 ? -15.156 -25.141 -7.738 1 96.88 104 GLY A CA 1
ATOM 832 C C . GLY A 1 104 ? -13.859 -25.25 -8.516 1 96.88 104 GLY A C 1
ATOM 833 O O . GLY A 1 104 ? -13.32 -26.344 -8.688 1 96.88 104 GLY A O 1
ATOM 834 N N . GLN A 1 105 ? -13.453 -24.156 -9.031 1 94.69 105 GLN A N 1
ATOM 835 C CA . GLN A 1 105 ? -12.211 -24.141 -9.789 1 94.69 105 GLN A CA 1
ATOM 836 C C . GLN A 1 105 ? -11.359 -22.922 -9.438 1 94.69 105 GLN A C 1
ATOM 838 O O . GLN A 1 105 ? -10.594 -22.438 -10.273 1 94.69 105 GLN A O 1
ATOM 843 N N . THR A 1 106 ? -11.586 -22.344 -8.273 1 93 106 THR A N 1
ATOM 844 C CA . THR A 1 106 ? -10.781 -21.203 -7.832 1 93 106 THR A CA 1
ATOM 845 C C . THR A 1 106 ? -9.32 -21.609 -7.688 1 93 106 THR A C 1
ATOM 847 O O . THR A 1 106 ? -9 -22.781 -7.574 1 93 106 THR A O 1
ATOM 850 N N . SER A 1 107 ? -8.477 -20.594 -7.645 1 91.44 107 SER A N 1
ATOM 851 C CA . SER A 1 107 ? -7.043 -20.828 -7.559 1 91.44 107 SER A CA 1
ATOM 852 C C . SER A 1 107 ? -6.621 -21.188 -6.137 1 91.44 107 SER A C 1
ATOM 854 O O . SER A 1 107 ? -5.5 -21.656 -5.91 1 91.44 107 SER A O 1
ATOM 856 N N . CYS A 1 108 ? -7.422 -21.031 -5.242 1 94 108 CYS A N 1
ATOM 857 C CA . CYS A 1 108 ? -7.195 -21.422 -3.854 1 94 108 CYS A CA 1
ATOM 858 C C . CYS A 1 108 ? -8.375 -22.203 -3.305 1 94 108 CYS A C 1
ATOM 860 O O . CYS A 1 108 ? -9.516 -21.734 -3.352 1 94 108 CYS A O 1
ATOM 862 N N . LYS A 1 109 ? -8.109 -23.281 -2.719 1 96.56 109 LYS A N 1
ATOM 863 C CA . LYS A 1 109 ? -9.18 -24.203 -2.365 1 96.56 109 LYS A CA 1
ATOM 864 C C . LYS A 1 109 ? -9.68 -23.953 -0.945 1 96.56 109 LYS A C 1
ATOM 866 O O . LYS A 1 109 ? -10.836 -24.25 -0.629 1 96.56 109 LYS A O 1
ATOM 871 N N . ALA A 1 110 ? -8.891 -23.375 -0.136 1 94.62 110 ALA A N 1
ATOM 872 C CA . ALA A 1 110 ? -9.273 -23.203 1.264 1 94.62 110 ALA A CA 1
ATOM 873 C C . ALA A 1 110 ? -10.578 -22.422 1.384 1 94.62 110 ALA A C 1
ATOM 875 O O . ALA A 1 110 ? -11.555 -22.906 1.954 1 94.62 110 ALA A O 1
ATOM 876 N N . PRO A 1 111 ? -10.633 -21.219 0.817 1 94.94 111 PRO A N 1
ATOM 877 C CA . PRO A 1 111 ? -11.898 -20.484 0.912 1 94.94 111 PRO A CA 1
ATOM 878 C C . PRO A 1 111 ? -13.047 -21.188 0.198 1 94.94 111 PRO A C 1
ATOM 880 O O . PRO A 1 111 ? -14.195 -21.094 0.625 1 94.94 111 PRO A O 1
ATOM 883 N N . GLU A 1 112 ? -12.758 -21.844 -0.787 1 96.44 112 GLU A N 1
ATOM 884 C CA . GLU A 1 112 ? -13.742 -22.594 -1.552 1 96.44 112 GLU A CA 1
ATOM 885 C C . GLU A 1 112 ? -14.359 -23.703 -0.708 1 96.44 112 GLU A C 1
ATOM 887 O O . GLU A 1 112 ? -15.586 -23.797 -0.592 1 96.44 112 GLU A O 1
ATOM 892 N N . ILE A 1 113 ? -13.539 -24.531 -0.116 1 97.62 113 ILE A N 1
ATOM 893 C CA . ILE A 1 113 ? -13.969 -25.656 0.711 1 97.62 113 ILE A CA 1
ATOM 894 C C . ILE A 1 113 ? -14.719 -25.125 1.937 1 97.62 113 ILE A C 1
ATOM 896 O O . ILE A 1 113 ? -15.742 -25.703 2.334 1 97.62 113 ILE A O 1
ATOM 900 N N . GLU A 1 114 ? -14.219 -24.078 2.498 1 97.06 114 GLU A N 1
ATOM 901 C CA . GLU A 1 114 ? -14.883 -23.469 3.648 1 97.06 114 GLU A CA 1
ATOM 902 C C . GLU A 1 114 ? -16.312 -23.047 3.299 1 97.06 114 GLU A C 1
ATOM 904 O O . GLU A 1 114 ? -17.234 -23.281 4.07 1 97.06 114 GLU A O 1
ATOM 909 N N . ALA A 1 115 ? -16.438 -22.406 2.205 1 97.75 115 ALA A N 1
ATOM 910 C CA . ALA A 1 115 ? -17.766 -21.969 1.763 1 97.75 115 ALA A CA 1
ATOM 911 C C . ALA A 1 115 ? -18.688 -23.156 1.539 1 97.75 115 ALA A C 1
ATOM 913 O O . ALA A 1 115 ? -19.859 -23.141 1.945 1 97.75 115 ALA A O 1
ATOM 914 N N . PHE A 1 116 ? -18.203 -24.188 0.9 1 98.38 116 PHE A N 1
ATOM 915 C CA . PHE A 1 116 ? -19 -25.375 0.621 1 98.38 116 PHE A CA 1
ATOM 916 C C . PHE A 1 116 ? -19.438 -26.047 1.915 1 98.38 116 PHE A C 1
ATOM 918 O O . PHE A 1 116 ? -20.609 -26.422 2.061 1 98.38 116 PHE A O 1
ATOM 925 N N . GLU A 1 117 ? -18.516 -26.188 2.822 1 97.94 117 GLU A N 1
ATOM 926 C CA . GLU A 1 117 ? -18.828 -26.812 4.102 1 97.94 117 GLU A CA 1
ATOM 927 C C . GLU A 1 117 ? -19.859 -26 4.883 1 97.94 117 GLU A C 1
ATOM 929 O O . GLU A 1 117 ? -20.703 -26.562 5.57 1 97.94 117 GLU A O 1
ATOM 934 N N . GLU A 1 118 ? -19.734 -24.75 4.73 1 97.69 118 GLU A N 1
ATOM 935 C CA . GLU A 1 118 ? -20.578 -23.875 5.52 1 97.69 118 GLU A CA 1
ATOM 936 C C . GLU A 1 118 ? -22 -23.812 4.949 1 97.69 118 GLU A C 1
ATOM 938 O O . GLU A 1 118 ? -22.969 -23.781 5.699 1 97.69 118 GLU A O 1
ATOM 943 N N . TYR A 1 119 ? -22.125 -23.859 3.607 1 98.12 119 TYR A N 1
ATOM 944 C CA . TYR A 1 119 ? -23.422 -23.438 3.07 1 98.12 119 TYR A CA 1
ATOM 945 C C . TYR A 1 119 ? -24.094 -24.578 2.324 1 98.12 119 TYR A C 1
ATOM 947 O O . TYR A 1 119 ? -25.297 -24.531 2.062 1 98.12 119 TYR A O 1
ATOM 955 N N . LEU A 1 120 ? -23.375 -25.594 1.93 1 97.56 120 LEU A N 1
ATOM 956 C CA . LEU A 1 120 ? -24 -26.703 1.201 1 97.56 120 LEU A CA 1
ATOM 957 C C . LEU A 1 120 ? -24.766 -27.609 2.148 1 97.56 120 LEU A C 1
ATOM 959 O O . LEU A 1 120 ? -24.328 -27.875 3.268 1 97.56 120 LEU A O 1
ATOM 963 N N . PRO A 1 121 ? -25.891 -28.109 1.675 1 95.5 121 PRO A N 1
ATOM 964 C CA . PRO A 1 121 ? -26.562 -29.141 2.469 1 95.5 121 PRO A CA 1
ATOM 965 C C . PRO A 1 121 ? -25.734 -30.391 2.65 1 95.5 121 PRO A C 1
ATOM 967 O O . PRO A 1 121 ? -24.828 -30.672 1.844 1 95.5 121 PRO A O 1
ATOM 970 N N . ASN A 1 122 ? -26.094 -31.219 3.572 1 94.25 122 ASN A N 1
ATOM 971 C CA . ASN A 1 122 ? -25.312 -32.375 3.939 1 94.25 122 ASN A CA 1
ATOM 972 C C . ASN A 1 122 ? -25.484 -33.531 2.926 1 94.25 122 ASN A C 1
ATOM 974 O O . ASN A 1 122 ? -24.672 -34.438 2.881 1 94.25 122 ASN A O 1
ATOM 978 N N . ASP A 1 123 ? -26.484 -33.406 2.164 1 96.44 123 ASP A N 1
ATOM 979 C CA . ASP A 1 123 ? -26.766 -34.469 1.205 1 96.44 123 ASP A CA 1
ATOM 980 C C . ASP A 1 123 ? -26.062 -34.219 -0.126 1 96.44 123 ASP A C 1
ATOM 982 O O . ASP A 1 123 ? -26.328 -34.906 -1.115 1 96.44 123 ASP A O 1
ATOM 986 N N . VAL A 1 124 ? -25.266 -33.219 -0.132 1 97.69 124 VAL A N 1
ATOM 987 C CA . VAL A 1 124 ? -24.531 -32.875 -1.338 1 97.69 124 VAL A CA 1
ATOM 988 C C . VAL A 1 124 ? -23.078 -33.312 -1.207 1 97.69 124 VAL A C 1
ATOM 990 O O . VAL A 1 124 ? -22.469 -33.156 -0.142 1 97.69 124 VAL A O 1
ATOM 993 N N . GLU A 1 125 ? -22.5 -33.844 -2.275 1 98.56 125 GLU A N 1
ATOM 994 C CA . GLU A 1 125 ? -21.109 -34.25 -2.305 1 98.56 125 GLU A CA 1
ATOM 995 C C . GLU A 1 125 ? -20.219 -33.125 -2.84 1 98.56 125 GLU A C 1
ATOM 997 O O . GLU A 1 125 ? -20.703 -32.25 -3.537 1 98.56 125 GLU A O 1
ATOM 1002 N N . ILE A 1 126 ? -18.938 -33.188 -2.443 1 98.81 126 ILE A N 1
ATOM 1003 C CA . ILE A 1 126 ? -18.047 -32.094 -2.809 1 98.81 126 ILE A CA 1
ATOM 1004 C C . ILE A 1 126 ? -16.812 -32.656 -3.531 1 98.81 126 ILE A C 1
ATOM 1006 O O . ILE A 1 126 ? -16 -33.344 -2.93 1 98.81 126 ILE A O 1
ATOM 1010 N N . ILE A 1 127 ? -16.656 -32.406 -4.836 1 98.81 127 ILE A N 1
ATOM 1011 C CA . ILE A 1 127 ? -15.477 -32.688 -5.641 1 98.81 127 ILE A CA 1
ATOM 1012 C C . ILE A 1 127 ? -15.094 -31.438 -6.434 1 98.81 127 ILE A C 1
ATOM 1014 O O . ILE A 1 127 ? -15.805 -31.031 -7.355 1 98.81 127 ILE A O 1
ATOM 1018 N N . SER A 1 128 ? -13.914 -30.844 -6.078 1 98.62 128 SER A N 1
ATOM 1019 C CA . SER A 1 128 ? -13.422 -29.672 -6.793 1 98.62 128 SER A CA 1
ATOM 1020 C C . SER A 1 128 ? -12.383 -30.062 -7.84 1 98.62 128 SER A C 1
ATOM 1022 O O . SER A 1 128 ? -11.805 -31.156 -7.777 1 98.62 128 SER A O 1
ATOM 1024 N N . VAL A 1 129 ? -12.211 -29.188 -8.789 1 98 129 VAL A N 1
ATOM 1025 C CA . VAL A 1 129 ? -11.211 -29.375 -9.836 1 98 129 VAL A CA 1
ATOM 1026 C C . VAL A 1 129 ? -10.43 -28.078 -10.055 1 98 129 VAL A C 1
ATOM 1028 O O . VAL A 1 129 ? -10.883 -27 -9.656 1 98 129 VAL A O 1
ATOM 1031 N N . HIS A 1 130 ? -9.234 -28.203 -10.625 1 96.31 130 HIS A N 1
ATOM 1032 C CA . HIS A 1 130 ? -8.438 -27.016 -10.953 1 96.31 130 HIS A CA 1
ATOM 1033 C C . HIS A 1 130 ? -7.488 -27.297 -12.109 1 96.31 130 HIS A C 1
ATOM 1035 O O . HIS A 1 130 ? -6.52 -28.047 -11.961 1 96.31 130 HIS A O 1
ATOM 1041 N N . SER A 1 131 ? -7.848 -26.719 -13.258 1 94.12 131 SER A N 1
ATOM 1042 C CA . SER A 1 131 ? -6.875 -26.703 -14.344 1 94.12 131 SER A CA 1
ATOM 1043 C C . SER A 1 131 ? -5.723 -25.75 -14.039 1 94.12 131 SER A C 1
ATOM 1045 O O . SER A 1 131 ? -5.938 -24.547 -13.828 1 94.12 131 SER A O 1
ATOM 1047 N N . LEU A 1 132 ? -4.582 -26.172 -14.023 1 90.44 132 LEU A N 1
ATOM 1048 C CA . LEU A 1 132 ? -3.436 -25.359 -13.625 1 90.44 132 LEU A CA 1
ATOM 1049 C C . LEU A 1 132 ? -2.838 -24.641 -14.836 1 90.44 132 LEU A C 1
ATOM 1051 O O . LEU A 1 132 ? -1.616 -24.609 -15 1 90.44 132 LEU A O 1
ATOM 1055 N N . HIS A 1 133 ? -3.643 -24.219 -15.734 1 82.94 133 HIS A N 1
ATOM 1056 C CA . HIS A 1 133 ? -3.283 -23.438 -16.922 1 82.94 133 HIS A CA 1
ATOM 1057 C C . HIS A 1 133 ? -4.348 -22.391 -17.234 1 82.94 133 HIS A C 1
ATOM 1059 O O . HIS A 1 133 ? -5.48 -22.5 -16.75 1 82.94 133 HIS A O 1
ATOM 1065 N N . GLY A 1 134 ? -3.99 -21.5 -18.031 1 82.75 134 GLY A N 1
ATOM 1066 C CA . GLY A 1 134 ? -4.926 -20.469 -18.422 1 82.75 134 GLY A CA 1
ATOM 1067 C C . GLY A 1 134 ? -5.867 -20.906 -19.531 1 82.75 134 GLY A C 1
ATOM 1068 O O . GLY A 1 134 ? -5.703 -21.984 -20.094 1 82.75 134 GLY A O 1
ATOM 1069 N N . PRO A 1 135 ? -6.836 -20.031 -19.797 1 85.44 135 PRO A N 1
ATOM 1070 C CA . PRO A 1 135 ? -7.906 -20.375 -20.75 1 85.44 135 PRO A CA 1
ATOM 1071 C C . PRO A 1 135 ? -7.41 -20.484 -22.188 1 85.44 135 PRO A C 1
ATOM 1073 O O . PRO A 1 135 ? -8.055 -21.125 -23.016 1 85.44 135 PRO A O 1
ATOM 1076 N N . LYS A 1 136 ? -6.234 -19.953 -22.422 1 77.19 136 LYS A N 1
ATOM 1077 C CA . LYS A 1 136 ? -5.754 -19.906 -23.797 1 77.19 136 LYS A CA 1
ATOM 1078 C C . LYS A 1 136 ? -4.77 -21.047 -24.062 1 77.19 136 LYS A C 1
ATOM 1080 O O . LYS A 1 136 ? -4.281 -21.203 -25.188 1 77.19 136 LYS A O 1
ATOM 1085 N N . VAL A 1 137 ? -4.574 -21.812 -23.125 1 77.88 137 VAL A N 1
ATOM 1086 C CA . VAL A 1 137 ? -3.641 -22.922 -23.25 1 77.88 137 VAL A CA 1
ATOM 1087 C C . VAL A 1 137 ? -4.406 -24.203 -23.594 1 77.88 137 VAL A C 1
ATOM 1089 O O . VAL A 1 137 ? -5.488 -24.453 -23.062 1 77.88 137 VAL A O 1
ATOM 1092 N N . ASN A 1 138 ? -3.871 -24.906 -24.5 1 83.56 138 ASN A N 1
ATOM 1093 C CA . ASN A 1 138 ? -4.434 -26.219 -24.781 1 83.56 138 ASN A CA 1
ATOM 1094 C C . ASN A 1 138 ? -4.441 -27.109 -23.547 1 83.56 138 ASN A C 1
ATOM 1096 O O . ASN A 1 138 ? -3.418 -27.25 -22.875 1 83.56 138 ASN A O 1
ATOM 1100 N N . THR A 1 139 ? -5.555 -27.766 -23.266 1 90.5 139 THR A N 1
ATOM 1101 C CA . THR A 1 139 ? -5.742 -28.516 -22.031 1 90.5 139 THR A CA 1
ATOM 1102 C C . THR A 1 139 ? -4.961 -29.828 -22.062 1 90.5 139 THR A C 1
ATOM 1104 O O . THR A 1 139 ? -4.668 -30.406 -21.016 1 90.5 139 THR A O 1
ATOM 1107 N N . THR A 1 140 ? -4.684 -30.281 -23.266 1 89.31 140 THR A N 1
ATOM 1108 C CA . THR A 1 140 ? -4.074 -31.594 -23.422 1 89.31 140 THR A CA 1
ATOM 1109 C C . THR A 1 140 ? -2.721 -31.656 -22.734 1 89.31 140 THR A C 1
ATOM 1111 O O . THR A 1 140 ? -1.856 -30.812 -22.969 1 89.31 140 THR A O 1
ATOM 1114 N N . GLY A 1 141 ? -2.623 -32.625 -21.891 1 85.12 141 GLY A N 1
ATOM 1115 C CA . GLY A 1 141 ? -1.359 -32.875 -21.219 1 85.12 141 GLY A CA 1
ATOM 1116 C C . GLY A 1 141 ? -1.104 -31.938 -20.047 1 85.12 141 GLY A C 1
ATOM 1117 O O . GLY A 1 141 ? -0.161 -32.125 -19.281 1 85.12 141 GLY A O 1
ATOM 1118 N N . GLN A 1 142 ? -1.93 -30.938 -19.875 1 86.94 142 GLN A N 1
ATOM 1119 C CA . GLN A 1 142 ? -1.763 -30 -18.766 1 86.94 142 GLN A CA 1
ATOM 1120 C C . GLN A 1 142 ? -2.316 -30.594 -17.469 1 86.94 142 GLN A C 1
ATOM 1122 O O . GLN A 1 142 ? -3.27 -31.375 -17.484 1 86.94 142 GLN A O 1
ATOM 1127 N N . PRO A 1 143 ? -1.738 -30.25 -16.422 1 90.88 143 PRO A N 1
ATOM 1128 C CA . PRO A 1 143 ? -2.223 -30.812 -15.156 1 90.88 143 PRO A CA 1
ATOM 1129 C C . PRO A 1 143 ? -3.623 -30.328 -14.789 1 90.88 143 PRO A C 1
ATOM 1131 O O . PRO A 1 143 ? -3.926 -29.141 -14.938 1 90.88 143 PRO A O 1
ATOM 1134 N N . LEU A 1 144 ? -4.461 -31.234 -14.406 1 96.06 144 LEU A N 1
ATOM 1135 C CA . LEU A 1 144 ? -5.777 -30.969 -13.828 1 96.06 144 LEU A CA 1
ATOM 1136 C C . LEU A 1 144 ? -5.914 -31.656 -12.469 1 96.06 144 LEU A C 1
ATOM 1138 O O . LEU A 1 144 ? -5.816 -32.875 -12.375 1 96.06 144 LEU A O 1
ATOM 1142 N N . VAL A 1 145 ? -6.125 -30.859 -11.477 1 96.94 145 VAL A N 1
ATOM 1143 C CA . VAL A 1 145 ? -6.219 -31.406 -10.125 1 96.94 145 VAL A CA 1
ATOM 1144 C C . VAL A 1 145 ? -7.668 -31.75 -9.805 1 96.94 145 VAL A C 1
ATOM 1146 O O . VAL A 1 145 ? -8.578 -30.969 -10.062 1 96.94 145 VAL A O 1
ATOM 1149 N N . VAL A 1 146 ? -7.883 -32.938 -9.328 1 98.19 146 VAL A N 1
ATOM 1150 C CA . VAL A 1 146 ? -9.18 -33.375 -8.82 1 98.19 146 VAL A CA 1
ATOM 1151 C C . VAL A 1 146 ? -9.109 -33.531 -7.305 1 98.19 146 VAL A C 1
ATOM 1153 O O . VAL A 1 146 ? -8.234 -34.219 -6.785 1 98.19 146 VAL A O 1
ATOM 1156 N N . ILE A 1 147 ? -10 -32.875 -6.621 1 98.38 147 ILE A N 1
ATOM 1157 C CA . ILE A 1 147 ? -10.023 -32.875 -5.16 1 98.38 147 ILE A CA 1
ATOM 1158 C C . ILE A 1 147 ? -11.328 -33.469 -4.656 1 98.38 147 ILE A C 1
ATOM 1160 O O . ILE A 1 147 ? -12.352 -32.781 -4.586 1 98.38 147 ILE A O 1
ATOM 1164 N N . ASN A 1 148 ? -11.273 -34.75 -4.32 1 98.62 148 ASN A N 1
ATOM 1165 C CA . ASN A 1 148 ? -12.414 -35.344 -3.65 1 98.62 148 ASN A CA 1
ATOM 1166 C C . ASN A 1 148 ? -12.438 -35 -2.162 1 98.62 148 ASN A C 1
ATOM 1168 O O . ASN A 1 148 ? -11.805 -35.688 -1.355 1 98.62 148 ASN A O 1
ATOM 1172 N N . HIS A 1 149 ? -13.219 -34 -1.775 1 98.19 149 HIS A N 1
ATOM 1173 C CA . HIS A 1 149 ? -13.242 -33.5 -0.402 1 98.19 149 HIS A CA 1
ATOM 1174 C C . HIS A 1 149 ? -14.219 -34.312 0.451 1 98.19 149 HIS A C 1
ATOM 1176 O O . HIS A 1 149 ? -13.938 -34.625 1.609 1 98.19 149 HIS A O 1
ATOM 1182 N N . ARG A 1 150 ? -15.367 -34.594 -0.078 1 97.56 150 ARG A N 1
ATOM 1183 C CA . ARG A 1 150 ? -16.453 -35.312 0.567 1 97.56 150 ARG A CA 1
ATOM 1184 C C . ARG A 1 150 ? -17.375 -35.938 -0.467 1 97.56 150 ARG A C 1
ATOM 1186 O O . ARG A 1 150 ? -18.453 -35.406 -0.75 1 97.56 150 ARG A O 1
ATOM 1193 N N . ALA A 1 151 ? -16.984 -37.125 -1.002 1 98.12 151 ALA A N 1
ATOM 1194 C CA . ALA A 1 151 ? -17.797 -37.75 -2.055 1 98.12 151 ALA A CA 1
ATOM 1195 C C . ALA A 1 151 ? -17.484 -39.219 -2.195 1 98.12 151 ALA A C 1
ATOM 1197 O O . ALA A 1 151 ? -16.422 -39.688 -1.775 1 98.12 151 ALA A O 1
ATOM 1198 N N . SER A 1 152 ? -18.375 -39.969 -2.732 1 97.38 152 SER A N 1
ATOM 1199 C CA . SER A 1 152 ? -18.203 -41.375 -3.012 1 97.38 152 SER A CA 1
ATOM 1200 C C . SER A 1 152 ? -17.234 -41.594 -4.18 1 97.38 152 SER A C 1
ATOM 1202 O O . SER A 1 152 ? -16.984 -40.688 -4.965 1 97.38 152 SER A O 1
ATOM 1204 N N . LEU A 1 153 ? -16.75 -42.75 -4.258 1 96.5 153 LEU A N 1
ATOM 1205 C CA . LEU A 1 153 ? -15.875 -43.125 -5.359 1 96.5 153 LEU A CA 1
ATOM 1206 C C . LEU A 1 153 ? -16.625 -43.125 -6.684 1 96.5 153 LEU A C 1
ATOM 1208 O O . LEU A 1 153 ? -16.047 -42.781 -7.727 1 96.5 153 LEU A O 1
ATOM 1212 N N . LYS A 1 154 ? -17.875 -43.438 -6.57 1 95.94 154 LYS A N 1
ATOM 1213 C CA . LYS A 1 154 ? -18.703 -43.375 -7.77 1 95.94 154 LYS A CA 1
ATOM 1214 C C . LYS A 1 154 ? -18.797 -41.969 -8.32 1 95.94 154 LYS A C 1
ATOM 1216 O O . LYS A 1 154 ? -18.719 -41.75 -9.531 1 95.94 154 LYS A O 1
ATOM 1221 N N . SER A 1 155 ? -19 -41.094 -7.434 1 97.81 155 SER A N 1
ATOM 1222 C CA . SER A 1 155 ? -19.062 -39.688 -7.832 1 97.81 155 SER A CA 1
ATOM 1223 C C . SER A 1 155 ? -17.719 -39.219 -8.398 1 97.81 155 SER A C 1
ATOM 1225 O O . SER A 1 155 ? -17.688 -38.438 -9.352 1 97.81 155 SER A O 1
ATOM 1227 N N . GLU A 1 156 ? -16.641 -39.625 -7.816 1 98 156 GLU A N 1
ATOM 1228 C CA . GLU A 1 156 ? -15.32 -39.281 -8.32 1 98 156 GLU A CA 1
ATOM 1229 C C . GLU A 1 156 ? -15.109 -39.812 -9.727 1 98 156 GLU A C 1
ATOM 1231 O O . GLU A 1 156 ? -14.547 -39.125 -10.586 1 98 156 GLU A O 1
ATOM 1236 N N . GLU A 1 157 ? -15.523 -40.969 -9.922 1 97.19 157 GLU A N 1
ATOM 1237 C CA . GLU A 1 157 ? -15.422 -41.594 -11.25 1 97.19 157 GLU A CA 1
ATOM 1238 C C . GLU A 1 157 ? -16.219 -40.781 -12.281 1 97.19 157 GLU A C 1
ATOM 1240 O O . GLU A 1 157 ? -15.773 -40.594 -13.414 1 97.19 157 GLU A O 1
ATOM 1245 N N . PHE A 1 158 ? -17.391 -40.438 -11.867 1 97.94 158 PHE A N 1
ATOM 1246 C CA . PHE A 1 158 ? -18.219 -39.625 -12.734 1 97.94 158 PHE A CA 1
ATOM 1247 C C . PHE A 1 158 ? -17.516 -38.344 -13.133 1 97.94 158 PHE A C 1
ATOM 1249 O O . PHE A 1 158 ? -17.422 -38.031 -14.32 1 97.94 158 PHE A O 1
ATOM 1256 N N . VAL A 1 159 ? -16.938 -37.625 -12.164 1 98.56 159 VAL A N 1
ATOM 1257 C CA . VAL A 1 159 ? -16.281 -36.344 -12.406 1 98.56 159 VAL A CA 1
ATOM 1258 C C . VAL A 1 159 ? -15.039 -36.562 -13.273 1 98.56 159 VAL A C 1
ATOM 1260 O O . VAL A 1 159 ? -14.789 -35.812 -14.211 1 98.56 159 VAL A O 1
ATOM 1263 N N . LYS A 1 160 ? -14.273 -37.594 -13.008 1 98.19 160 LYS A N 1
ATOM 1264 C CA . LYS A 1 160 ? -13.078 -37.906 -13.797 1 98.19 160 LYS A CA 1
ATOM 1265 C C . LYS A 1 160 ? -13.445 -38.25 -15.234 1 98.19 160 LYS A C 1
ATOM 1267 O O . LYS A 1 160 ? -12.711 -37.938 -16.172 1 98.19 160 LYS A O 1
ATOM 1272 N N . THR A 1 161 ? -14.57 -38.969 -15.344 1 98.12 161 THR A N 1
ATOM 1273 C CA . THR A 1 161 ? -15.062 -39.281 -16.688 1 98.12 161 THR A CA 1
ATOM 1274 C C . THR A 1 161 ? -15.445 -38 -17.422 1 98.12 161 THR A C 1
ATOM 1276 O O . THR A 1 161 ? -15.109 -37.812 -18.609 1 98.12 161 THR A O 1
ATOM 1279 N N . LEU A 1 162 ? -16.141 -37.156 -16.75 1 98.31 162 LEU A N 1
ATOM 1280 C CA . LEU A 1 162 ? -16.547 -35.875 -17.344 1 98.31 162 LEU A CA 1
ATOM 1281 C C . LEU A 1 162 ? -15.328 -35.094 -17.844 1 98.31 162 LEU A C 1
ATOM 1283 O O . LEU A 1 162 ? -15.297 -34.656 -19 1 98.31 162 LEU A O 1
ATOM 1287 N N . VAL A 1 163 ? -14.234 -35 -17.031 1 98.25 163 VAL A N 1
ATOM 1288 C CA . VAL A 1 163 ? -13.133 -34.094 -17.344 1 98.25 163 VAL A CA 1
ATOM 1289 C C . VAL A 1 163 ? -12.141 -34.781 -18.266 1 98.25 163 VAL A C 1
ATOM 1291 O O . VAL A 1 163 ? -11.164 -34.188 -18.719 1 98.25 163 VAL A O 1
ATOM 1294 N N . SER A 1 164 ? -12.383 -36.031 -18.562 1 97.12 164 SER A N 1
ATOM 1295 C CA . SER A 1 164 ? -11.477 -36.781 -19.438 1 97.12 164 SER A CA 1
ATOM 1296 C C . SER A 1 164 ? -11.406 -36.156 -20.828 1 97.12 164 SER A C 1
ATOM 1298 O O . SER A 1 164 ? -10.398 -36.312 -21.516 1 97.12 164 SER A O 1
ATOM 1300 N N . CYS A 1 165 ? -12.484 -35.469 -21.203 1 96.94 165 CYS A N 1
ATOM 1301 C CA . CYS A 1 165 ? -12.508 -34.844 -22.531 1 96.94 165 CYS A CA 1
ATOM 1302 C C . CYS A 1 165 ? -11.484 -33.719 -22.625 1 96.94 165 CYS A C 1
ATOM 1304 O O . CYS A 1 165 ? -11.141 -33.281 -23.719 1 96.94 165 CYS A O 1
ATOM 1306 N N . LEU A 1 166 ? -10.961 -33.25 -21.547 1 96.62 166 LEU A N 1
ATOM 1307 C CA . LEU A 1 166 ? -9.922 -32.219 -21.531 1 96.62 166 LEU A CA 1
ATOM 1308 C C . LEU A 1 166 ? -8.562 -32.812 -21.875 1 96.62 166 LEU A C 1
ATOM 1310 O O . LEU A 1 166 ? -7.625 -32.094 -22.203 1 96.62 166 LEU A O 1
ATOM 1314 N N . ARG A 1 167 ? -8.414 -34.062 -21.734 1 96 167 ARG A N 1
ATOM 1315 C CA . ARG A 1 167 ? -7.188 -34.781 -22.016 1 96 167 ARG A CA 1
ATOM 1316 C C . ARG A 1 167 ? -6.023 -34.25 -21.188 1 96 167 ARG A C 1
ATOM 1318 O O . ARG A 1 167 ? -4.898 -34.156 -21.688 1 96 167 ARG A O 1
ATOM 1325 N N . SER A 1 168 ? -6.391 -33.844 -20 1 94.31 168 SER A N 1
ATOM 1326 C CA . SER A 1 168 ? -5.398 -33.344 -19.062 1 94.31 168 SER A CA 1
ATOM 1327 C C . SER A 1 168 ? -4.758 -34.469 -18.266 1 94.31 168 SER A C 1
ATOM 1329 O O . SER A 1 168 ? -5.266 -35.594 -18.266 1 94.31 168 SER A O 1
ATOM 1331 N N . LYS A 1 169 ? -3.604 -34.188 -17.688 1 91.69 169 LYS A N 1
ATOM 1332 C CA . LYS A 1 169 ? -3.02 -35.094 -16.703 1 91.69 169 LYS A CA 1
ATOM 1333 C C . LYS A 1 169 ? -3.689 -34.906 -15.344 1 91.69 169 LYS A C 1
ATOM 1335 O O . LYS A 1 169 ? -3.453 -33.938 -14.648 1 91.69 169 LYS A O 1
ATOM 1340 N N . ILE A 1 170 ? -4.422 -35.938 -14.922 1 95.88 170 ILE A N 1
ATOM 1341 C CA . ILE A 1 170 ? -5.211 -35.844 -13.695 1 95.88 170 ILE A CA 1
ATOM 1342 C C . ILE A 1 170 ? -4.305 -36.062 -12.484 1 95.88 170 ILE A C 1
ATOM 1344 O O . ILE A 1 170 ? -3.514 -37.031 -12.453 1 95.88 170 ILE A O 1
ATOM 1348 N N . VAL A 1 171 ? -4.367 -35.188 -11.602 1 95.06 171 VAL A N 1
ATOM 1349 C CA . VAL A 1 171 ? -3.641 -35.312 -10.344 1 95.06 171 VAL A CA 1
ATOM 1350 C C . VAL A 1 171 ? -4.625 -35.281 -9.172 1 95.06 171 VAL A C 1
ATOM 1352 O O . VAL A 1 171 ? -5.438 -34.344 -9.07 1 95.06 171 VAL A O 1
ATOM 1355 N N . ASP A 1 172 ? -4.551 -36.312 -8.328 1 96.75 172 ASP A N 1
ATOM 1356 C CA . ASP A 1 172 ? -5.418 -36.375 -7.156 1 96.75 172 ASP A CA 1
ATOM 1357 C C . ASP A 1 172 ? -4.738 -35.75 -5.938 1 96.75 172 ASP A C 1
ATOM 1359 O O . ASP A 1 172 ? -3.676 -36.219 -5.516 1 96.75 172 ASP A O 1
ATOM 1363 N N . LEU A 1 173 ? -5.355 -34.719 -5.422 1 96.94 173 LEU A N 1
ATOM 1364 C CA . LEU A 1 173 ? -4.824 -34.031 -4.234 1 96.94 173 LEU A CA 1
ATOM 1365 C C . LEU A 1 173 ? -5.941 -33.688 -3.264 1 96.94 173 LEU A C 1
ATOM 1367 O O . LEU A 1 173 ? -7.113 -33.656 -3.648 1 96.94 173 LEU A O 1
ATOM 1371 N N . THR A 1 174 ? -5.555 -33.531 -1.975 1 97.38 174 THR A N 1
ATOM 1372 C CA . THR A 1 174 ? -6.445 -32.844 -1.046 1 97.38 174 THR A CA 1
ATOM 1373 C C . THR A 1 174 ? -6.406 -31.328 -1.278 1 97.38 174 THR A C 1
ATOM 1375 O O . THR A 1 174 ? -5.52 -30.828 -1.97 1 97.38 174 THR A O 1
ATOM 1378 N N . ALA A 1 175 ? -7.398 -30.688 -0.689 1 97 175 ALA A N 1
ATOM 1379 C CA . ALA A 1 175 ? -7.43 -29.219 -0.801 1 97 175 ALA A CA 1
ATOM 1380 C C . ALA A 1 175 ? -6.164 -28.594 -0.22 1 97 175 ALA A C 1
ATOM 1382 O O . ALA A 1 175 ? -5.586 -27.688 -0.812 1 97 175 ALA A O 1
ATOM 1383 N N . ASP A 1 176 ? -5.73 -29.094 0.888 1 96.44 176 ASP A N 1
ATOM 1384 C CA . ASP A 1 176 ? -4.543 -28.578 1.562 1 96.44 176 ASP A CA 1
ATOM 1385 C C . ASP A 1 176 ? -3.287 -28.828 0.726 1 96.44 176 ASP A C 1
ATOM 1387 O O . ASP A 1 176 ? -2.438 -27.938 0.603 1 96.44 176 ASP A O 1
ATOM 1391 N N . GLU A 1 177 ? -3.189 -30.031 0.204 1 95.62 177 GLU A N 1
ATOM 1392 C CA . GLU A 1 177 ? -2.055 -30.344 -0.657 1 95.62 177 GLU A CA 1
ATOM 1393 C C . GLU A 1 177 ? -2.035 -29.453 -1.896 1 95.62 177 GLU A C 1
ATOM 1395 O O . GLU A 1 177 ? -0.982 -28.953 -2.289 1 95.62 177 GLU A O 1
ATOM 1400 N N . HIS A 1 178 ? -3.172 -29.344 -2.465 1 95.69 178 HIS A N 1
ATOM 1401 C CA . HIS A 1 178 ? -3.301 -28.484 -3.637 1 95.69 178 HIS A CA 1
ATOM 1402 C C . HIS A 1 178 ? -2.775 -27.078 -3.352 1 95.69 178 HIS A C 1
ATOM 1404 O O . HIS A 1 178 ? -1.949 -26.562 -4.105 1 95.69 178 HIS A O 1
ATOM 1410 N N . ASP A 1 179 ? -3.279 -26.469 -2.301 1 95 179 ASP A N 1
ATOM 1411 C CA . ASP A 1 179 ? -2.932 -25.094 -1.989 1 95 179 ASP A CA 1
ATOM 1412 C C . ASP A 1 179 ? -1.441 -24.953 -1.678 1 95 179 ASP A C 1
ATOM 1414 O O . ASP A 1 179 ? -0.805 -23.984 -2.072 1 95 179 ASP A O 1
ATOM 1418 N N . LYS A 1 180 ? -0.905 -25.891 -1.012 1 94.75 180 LYS A N 1
ATOM 1419 C CA . LYS A 1 180 ? 0.521 -25.875 -0.697 1 94.75 180 LYS A CA 1
ATOM 1420 C C . LYS A 1 180 ? 1.365 -26 -1.962 1 94.75 180 LYS A C 1
ATOM 1422 O O . LYS A 1 180 ? 2.291 -25.219 -2.178 1 94.75 180 LYS A O 1
ATOM 1427 N N . ILE A 1 181 ? 1.026 -26.938 -2.797 1 93.44 181 ILE A N 1
ATOM 1428 C CA . ILE A 1 181 ? 1.802 -27.219 -4 1 93.44 181 ILE A CA 1
ATOM 1429 C C . ILE A 1 181 ? 1.714 -26.031 -4.953 1 93.44 181 ILE A C 1
ATOM 1431 O O . ILE A 1 181 ? 2.717 -25.625 -5.547 1 93.44 181 ILE A O 1
ATOM 1435 N N . THR A 1 182 ? 0.523 -25.516 -5.094 1 92.62 182 THR A N 1
ATOM 1436 C CA . THR A 1 182 ? 0.35 -24.359 -5.984 1 92.62 182 THR A CA 1
ATOM 1437 C C . THR A 1 182 ? 1.152 -23.172 -5.484 1 92.62 182 THR A C 1
ATOM 1439 O O . THR A 1 182 ? 1.764 -22.453 -6.277 1 92.62 182 THR A O 1
ATOM 1442 N N . ALA A 1 183 ? 1.148 -22.922 -4.203 1 93.75 183 ALA A N 1
ATOM 1443 C CA . ALA A 1 183 ? 1.964 -21.859 -3.633 1 93.75 183 ALA A CA 1
ATOM 1444 C C . ALA A 1 183 ? 3.449 -22.109 -3.889 1 93.75 183 ALA A C 1
ATOM 1446 O O . ALA A 1 183 ? 4.16 -21.219 -4.359 1 93.75 183 ALA A O 1
ATOM 1447 N N . ASP A 1 184 ? 3.91 -23.297 -3.604 1 92.62 184 ASP A N 1
ATOM 1448 C CA . ASP A 1 184 ? 5.32 -23.656 -3.701 1 92.62 184 ASP A CA 1
ATOM 1449 C C . ASP A 1 184 ? 5.832 -23.5 -5.133 1 92.62 184 ASP A C 1
ATOM 1451 O O . ASP A 1 184 ? 7.012 -23.219 -5.352 1 92.62 184 ASP A O 1
ATOM 1455 N N . THR A 1 185 ? 4.945 -23.594 -6.043 1 89.25 185 THR A N 1
ATOM 1456 C CA . THR A 1 185 ? 5.383 -23.594 -7.434 1 89.25 185 THR A CA 1
ATOM 1457 C C . THR A 1 185 ? 5.145 -22.219 -8.078 1 89.25 185 THR A C 1
ATOM 1459 O O . THR A 1 185 ? 5.758 -21.891 -9.094 1 89.25 185 THR A O 1
ATOM 1462 N N . GLN A 1 186 ? 4.297 -21.422 -7.531 1 90.38 186 GLN A N 1
ATOM 1463 C CA . GLN A 1 186 ? 3.891 -20.266 -8.312 1 90.38 186 GLN A CA 1
ATOM 1464 C C . GLN A 1 186 ? 4.125 -18.969 -7.527 1 90.38 186 GLN A C 1
ATOM 1466 O O . GLN A 1 186 ? 4.391 -17.922 -8.117 1 90.38 186 GLN A O 1
ATOM 1471 N N . ALA A 1 187 ? 4.039 -18.969 -6.223 1 93.94 187 ALA A N 1
ATOM 1472 C CA . ALA A 1 187 ? 3.893 -17.75 -5.445 1 93.94 187 ALA A CA 1
ATOM 1473 C C . ALA A 1 187 ? 5.137 -16.875 -5.562 1 93.94 187 ALA A C 1
ATOM 1475 O O . ALA A 1 187 ? 5.043 -15.688 -5.898 1 93.94 187 ALA A O 1
ATOM 1476 N N . VAL A 1 188 ? 6.316 -17.438 -5.344 1 95.62 188 VAL A N 1
ATOM 1477 C CA . VAL A 1 188 ? 7.566 -16.688 -5.359 1 95.62 188 VAL A CA 1
ATOM 1478 C C . VAL A 1 188 ? 7.855 -16.203 -6.777 1 95.62 188 VAL A C 1
ATOM 1480 O O . VAL A 1 188 ? 8.242 -15.047 -6.977 1 95.62 188 VAL A O 1
ATOM 1483 N N . THR A 1 189 ? 7.629 -17.031 -7.711 1 92.81 189 THR A N 1
ATOM 1484 C CA . THR A 1 189 ? 7.902 -16.672 -9.102 1 92.81 189 THR A CA 1
ATOM 1485 C C . THR A 1 189 ? 6.953 -15.57 -9.57 1 92.81 189 THR A C 1
ATOM 1487 O O . THR A 1 189 ? 7.375 -14.625 -10.227 1 92.81 189 THR A O 1
ATOM 1490 N N . HIS A 1 190 ? 5.707 -15.742 -9.273 1 94.44 190 HIS A N 1
ATOM 1491 C CA . HIS A 1 190 ? 4.766 -14.68 -9.609 1 94.44 190 HIS A CA 1
ATOM 1492 C C . HIS A 1 190 ? 5.188 -13.352 -8.992 1 94.44 190 HIS A C 1
ATOM 1494 O O . HIS A 1 190 ? 5.188 -12.32 -9.664 1 94.44 190 HIS A O 1
ATOM 1500 N N . ALA A 1 191 ? 5.562 -13.414 -7.742 1 97.06 191 ALA A N 1
ATOM 1501 C CA . ALA A 1 191 ? 5.977 -12.195 -7.051 1 97.06 191 ALA A CA 1
ATOM 1502 C C . ALA A 1 191 ? 7.164 -11.539 -7.754 1 97.06 191 ALA A C 1
ATOM 1504 O O . ALA A 1 191 ? 7.211 -10.312 -7.898 1 97.06 191 ALA A O 1
ATOM 1505 N N . ALA A 1 192 ? 8.062 -12.328 -8.18 1 97.31 192 ALA A N 1
ATOM 1506 C CA . ALA A 1 192 ? 9.273 -11.828 -8.828 1 97.31 192 ALA A CA 1
ATOM 1507 C C . ALA A 1 192 ? 8.945 -11.102 -10.125 1 97.31 192 ALA A C 1
ATOM 1509 O O . ALA A 1 192 ? 9.367 -9.961 -10.328 1 97.31 192 ALA A O 1
ATOM 1510 N N . PHE A 1 193 ? 8.188 -11.672 -10.922 1 95.69 193 PHE A N 1
ATOM 1511 C CA . PHE A 1 193 ? 7.977 -11.125 -12.258 1 95.69 193 PHE A CA 1
ATOM 1512 C C . PHE A 1 193 ? 6.93 -10.016 -12.234 1 95.69 193 PHE A C 1
ATOM 1514 O O . PHE A 1 193 ? 6.984 -9.086 -13.031 1 95.69 193 PHE A O 1
ATOM 1521 N N . LEU A 1 194 ? 6.016 -10.164 -11.305 1 97.75 194 LEU A N 1
ATOM 1522 C CA . LEU A 1 194 ? 5.148 -9.023 -11.047 1 97.75 194 LEU A CA 1
ATOM 1523 C C . LEU A 1 194 ? 5.965 -7.805 -10.617 1 97.75 194 LEU A C 1
ATOM 1525 O O . LEU A 1 194 ? 5.715 -6.691 -11.086 1 97.75 194 LEU A O 1
ATOM 1529 N N . SER A 1 195 ? 6.91 -8.008 -9.742 1 98.25 195 SER A N 1
ATOM 1530 C CA . SER A 1 195 ? 7.758 -6.926 -9.258 1 98.25 195 SER A CA 1
ATOM 1531 C C . SER A 1 195 ? 8.578 -6.316 -10.391 1 98.25 195 SER A C 1
ATOM 1533 O O . SER A 1 195 ? 8.781 -5.102 -10.438 1 98.25 195 SER A O 1
ATOM 1535 N N . MET A 1 196 ? 9.039 -7.125 -11.312 1 96.44 196 MET A N 1
ATOM 1536 C CA . MET A 1 196 ? 9.812 -6.637 -12.453 1 96.44 196 MET A CA 1
ATOM 1537 C C . MET A 1 196 ? 8.984 -5.688 -13.305 1 96.44 196 MET A C 1
ATOM 1539 O O . MET A 1 196 ? 9.453 -4.609 -13.68 1 96.44 196 MET A O 1
ATOM 1543 N N . GLY A 1 197 ? 7.793 -6.145 -13.641 1 96.69 197 GLY A N 1
ATOM 1544 C CA . GLY A 1 197 ? 6.918 -5.293 -14.43 1 96.69 197 GLY A CA 1
ATOM 1545 C C . GLY A 1 197 ? 6.637 -3.953 -13.781 1 96.69 197 GLY A C 1
ATOM 1546 O O . GLY A 1 197 ? 6.715 -2.912 -14.438 1 96.69 197 GLY A O 1
ATOM 1547 N N . VAL A 1 198 ? 6.359 -4.012 -12.469 1 97.44 198 VAL A N 1
ATOM 1548 C CA . VAL A 1 198 ? 6.051 -2.785 -11.742 1 97.44 198 VAL A CA 1
ATOM 1549 C C . VAL A 1 198 ? 7.277 -1.876 -11.727 1 97.44 198 VAL A C 1
ATOM 1551 O O . VAL A 1 198 ? 7.16 -0.657 -11.867 1 97.44 198 VAL A O 1
ATOM 1554 N N . ALA A 1 199 ? 8.43 -2.459 -11.516 1 96.94 199 ALA A N 1
ATOM 1555 C CA . ALA A 1 199 ? 9.664 -1.677 -11.523 1 96.94 199 ALA A CA 1
ATOM 1556 C C . ALA A 1 199 ? 9.852 -0.957 -12.852 1 96.94 199 ALA A C 1
ATOM 1558 O O . ALA A 1 199 ? 10.164 0.236 -12.883 1 96.94 199 ALA A O 1
ATOM 1559 N N . TRP A 1 200 ? 9.68 -1.673 -13.969 1 95.38 200 TRP A N 1
ATOM 1560 C CA . TRP A 1 200 ? 9.812 -1.068 -15.289 1 95.38 200 TRP A CA 1
ATOM 1561 C C . TRP A 1 200 ? 8.789 0.046 -15.484 1 95.38 200 TRP A C 1
ATOM 1563 O O . TRP A 1 200 ? 9.109 1.095 -16.047 1 95.38 200 TRP A O 1
ATOM 1573 N N . HIS A 1 201 ? 7.578 -0.199 -15.062 1 95.88 201 HIS A N 1
ATOM 1574 C CA . HIS A 1 201 ? 6.516 0.799 -15.141 1 95.88 201 HIS A CA 1
ATOM 1575 C C . HIS A 1 201 ? 6.895 2.066 -14.383 1 95.88 201 HIS A C 1
ATOM 1577 O O . HIS A 1 201 ? 6.773 3.174 -14.914 1 95.88 201 HIS A O 1
ATOM 1583 N N . LYS A 1 202 ? 7.348 1.886 -13.141 1 93.62 202 LYS A N 1
ATOM 1584 C CA . LYS A 1 202 ? 7.695 3.031 -12.305 1 93.62 202 LYS A CA 1
ATOM 1585 C C . LYS A 1 202 ? 8.867 3.809 -12.898 1 93.62 202 LYS A C 1
ATOM 1587 O O . LYS A 1 202 ? 8.938 5.031 -12.766 1 93.62 202 LYS A O 1
ATOM 1592 N N . MET A 1 203 ? 9.742 3.119 -13.555 1 93.25 203 MET A N 1
ATOM 1593 C CA . MET A 1 203 ? 10.891 3.75 -14.195 1 93.25 203 MET A CA 1
ATOM 1594 C C . MET A 1 203 ? 10.516 4.305 -15.562 1 93.25 203 MET A C 1
ATOM 1596 O O . MET A 1 203 ? 11.32 4.965 -16.219 1 93.25 203 MET A O 1
ATOM 1600 N N . ARG A 1 204 ? 9.305 4.004 -16.031 1 92.94 204 ARG A N 1
ATOM 1601 C CA . ARG A 1 204 ? 8.828 4.391 -17.359 1 92.94 204 ARG A CA 1
ATOM 1602 C C . ARG A 1 204 ? 9.781 3.891 -18.438 1 92.94 204 ARG A C 1
ATOM 1604 O O . ARG A 1 204 ? 10.172 4.652 -19.328 1 92.94 204 ARG A O 1
ATOM 1611 N N . LEU A 1 205 ? 10.164 2.627 -18.25 1 90.44 205 LEU A N 1
ATOM 1612 C CA . LEU A 1 205 ? 11.086 2.004 -19.188 1 90.44 205 LEU A CA 1
ATOM 1613 C C . LEU A 1 205 ? 10.469 0.771 -19.828 1 90.44 205 LEU A C 1
ATOM 1615 O O . LEU A 1 205 ? 9.812 -0.028 -19.156 1 90.44 205 LEU A O 1
ATOM 1619 N N . TYR A 1 206 ? 10.625 0.721 -21.141 1 87.44 206 TYR A N 1
ATOM 1620 C CA . TYR A 1 206 ? 10.297 -0.494 -21.875 1 87.44 206 TYR A CA 1
ATOM 1621 C C . TYR A 1 206 ? 11.547 -1.344 -22.109 1 87.44 206 TYR A C 1
ATOM 1623 O O . TYR A 1 206 ? 12.367 -1.032 -22.969 1 87.44 206 TYR A O 1
ATOM 1631 N N . PRO A 1 207 ? 11.664 -2.393 -21.344 1 84 207 PRO A N 1
ATOM 1632 C CA . PRO A 1 207 ? 12.93 -3.127 -21.375 1 84 207 PRO A CA 1
ATOM 1633 C C . PRO A 1 207 ? 13.25 -3.703 -22.75 1 84 207 PRO A C 1
ATOM 1635 O O . PRO A 1 207 ? 14.414 -3.926 -23.078 1 84 207 PRO A O 1
ATOM 1638 N N . TRP A 1 208 ? 12.289 -3.867 -23.578 1 80.5 208 TRP A N 1
ATOM 1639 C CA . TRP A 1 208 ? 12.523 -4.422 -24.906 1 80.5 208 TRP A CA 1
ATOM 1640 C C . TRP A 1 208 ? 13.008 -3.346 -25.875 1 80.5 208 TRP A C 1
ATOM 1642 O O . TRP A 1 208 ? 13.445 -3.65 -26.984 1 80.5 208 TRP A O 1
ATOM 1652 N N . LYS A 1 209 ? 12.93 -2.104 -25.5 1 79.81 209 LYS A N 1
ATOM 1653 C CA . LYS A 1 209 ? 13.406 -1.005 -26.344 1 79.81 209 LYS A CA 1
ATOM 1654 C C . LYS A 1 209 ? 14.773 -0.523 -25.891 1 79.81 209 LYS A C 1
ATOM 1656 O O . LYS A 1 209 ? 15.359 0.37 -26.5 1 79.81 209 LYS A O 1
ATOM 1661 N N . SER A 1 210 ? 15.227 -1.089 -24.812 1 76.06 210 SER A N 1
ATOM 1662 C CA . SER A 1 210 ? 16.5 -0.645 -24.25 1 76.06 210 SER A CA 1
ATOM 1663 C C . SER A 1 210 ? 17.625 -1.601 -24.609 1 76.06 210 SER A C 1
ATOM 1665 O O . SER A 1 210 ? 17.422 -2.811 -24.719 1 76.06 210 SER A O 1
ATOM 1667 N N . SER A 1 211 ? 18.75 -1.087 -24.781 1 69.69 211 SER A N 1
ATOM 1668 C CA . SER A 1 211 ? 19.938 -1.888 -25.062 1 69.69 211 SER A CA 1
ATOM 1669 C C . SER A 1 211 ? 20.562 -2.428 -23.781 1 69.69 211 SER A C 1
ATOM 1671 O O . SER A 1 211 ? 21.469 -3.266 -23.828 1 69.69 211 SER A O 1
ATOM 1673 N N . ARG A 1 212 ? 20.047 -2.107 -22.688 1 73.62 212 ARG A N 1
ATOM 1674 C CA . ARG A 1 212 ? 20.594 -2.523 -21.406 1 73.62 212 ARG A CA 1
ATOM 1675 C C . ARG A 1 212 ? 20.234 -3.969 -21.094 1 73.62 212 ARG A C 1
ATOM 1677 O O . ARG A 1 212 ? 20.969 -4.664 -20.391 1 73.62 212 ARG A O 1
ATOM 1684 N N . TRP A 1 213 ? 19.125 -4.246 -21.531 1 71.31 213 TRP A N 1
ATOM 1685 C CA . TRP A 1 213 ? 18.594 -5.57 -21.219 1 71.31 213 TRP A CA 1
ATOM 1686 C C . TRP A 1 213 ? 18.703 -6.5 -22.422 1 71.31 213 TRP A C 1
ATOM 1688 O O . TRP A 1 213 ? 17.688 -6.789 -23.078 1 71.31 213 TRP A O 1
ATOM 1698 N N . ILE A 1 214 ? 19.891 -6.871 -22.672 1 71.44 214 ILE A N 1
ATOM 1699 C CA . ILE A 1 214 ? 20.156 -7.723 -23.828 1 71.44 214 ILE A CA 1
ATOM 1700 C C . ILE A 1 214 ? 20.688 -9.078 -23.375 1 71.44 214 ILE A C 1
ATOM 1702 O O . ILE A 1 214 ? 21.438 -9.156 -22.391 1 71.44 214 ILE A O 1
ATOM 1706 N N . GLY A 1 215 ? 20.141 -10.18 -24.094 1 76.94 215 GLY A N 1
ATOM 1707 C CA . GLY A 1 215 ? 20.578 -11.531 -23.797 1 76.94 215 GLY A CA 1
ATOM 1708 C C . GLY A 1 215 ? 19.438 -12.492 -23.531 1 76.94 215 GLY A C 1
ATOM 1709 O O . GLY A 1 215 ? 18.281 -12.078 -23.453 1 76.94 215 GLY A O 1
ATOM 1710 N N . GLY A 1 216 ? 19.875 -13.727 -23.453 1 77.38 216 GLY A N 1
ATOM 1711 C CA . GLY A 1 216 ? 18.891 -14.781 -23.312 1 77.38 216 GLY A CA 1
ATOM 1712 C C . GLY A 1 216 ? 18.094 -14.703 -22.031 1 77.38 216 GLY A C 1
ATOM 1713 O O . GLY A 1 216 ? 16.859 -14.75 -22.031 1 77.38 216 GLY A O 1
ATOM 1714 N N . LEU A 1 217 ? 18.766 -14.508 -20.906 1 83.62 217 LEU A N 1
ATOM 1715 C CA . LEU A 1 217 ? 18.109 -14.445 -19.609 1 83.62 217 LEU A CA 1
ATOM 1716 C C . LEU A 1 217 ? 17.188 -13.234 -19.531 1 83.62 217 LEU A C 1
ATOM 1718 O O . LEU A 1 217 ? 16.078 -13.328 -19 1 83.62 217 LEU A O 1
ATOM 1722 N N . GLU A 1 218 ? 17.688 -12.164 -20.062 1 86.81 218 GLU A N 1
ATOM 1723 C CA . GLU A 1 218 ? 16.891 -10.938 -20.047 1 86.81 218 GLU A CA 1
ATOM 1724 C C . GLU A 1 218 ? 15.625 -11.102 -20.875 1 86.81 218 GLU A C 1
ATOM 1726 O O . GLU A 1 218 ? 14.547 -10.672 -20.453 1 86.81 218 GLU A O 1
ATOM 1731 N N . ASN A 1 219 ? 15.789 -11.734 -21.953 1 83.81 219 ASN A N 1
ATOM 1732 C CA . ASN A 1 219 ? 14.641 -11.969 -22.828 1 83.81 219 ASN A CA 1
ATOM 1733 C C . ASN A 1 219 ? 13.586 -12.828 -22.141 1 83.81 219 ASN A C 1
ATOM 1735 O O . ASN A 1 219 ? 12.391 -12.547 -22.234 1 83.81 219 ASN A O 1
ATOM 1739 N N . ALA A 1 220 ? 14.062 -13.836 -21.547 1 83.56 220 ALA A N 1
ATOM 1740 C CA . ALA A 1 220 ? 13.148 -14.727 -20.828 1 83.56 220 ALA A CA 1
ATOM 1741 C C . ALA A 1 220 ? 12.398 -13.992 -19.734 1 83.56 220 ALA A C 1
ATOM 1743 O O . ALA A 1 220 ? 11.188 -14.148 -19.578 1 83.56 220 ALA A O 1
ATOM 1744 N N . LYS A 1 221 ? 13.109 -13.219 -18.984 1 89.44 221 LYS A N 1
ATOM 1745 C CA . LYS A 1 221 ? 12.5 -12.477 -17.875 1 89.44 221 LYS A CA 1
ATOM 1746 C C . LYS A 1 221 ? 11.422 -11.516 -18.391 1 89.44 221 LYS A C 1
ATOM 1748 O O . LYS A 1 221 ? 10.336 -11.438 -17.812 1 89.44 221 LYS A O 1
ATOM 1753 N N . ILE A 1 222 ? 11.797 -10.812 -19.453 1 89.31 222 ILE A N 1
ATOM 1754 C CA . ILE A 1 222 ? 10.875 -9.852 -20.047 1 89.31 222 ILE A CA 1
ATOM 1755 C C . ILE A 1 222 ? 9.609 -10.562 -20.531 1 89.31 222 ILE A C 1
ATOM 1757 O O . ILE A 1 222 ? 8.492 -10.133 -20.219 1 89.31 222 ILE A O 1
ATOM 1761 N N . ASN A 1 223 ? 9.781 -11.656 -21.156 1 85.62 223 ASN A N 1
ATOM 1762 C CA . ASN A 1 223 ? 8.664 -12.398 -21.719 1 85.62 223 ASN A CA 1
ATOM 1763 C C . ASN A 1 223 ? 7.742 -12.93 -20.625 1 85.62 223 ASN A C 1
ATOM 1765 O O . ASN A 1 223 ? 6.516 -12.859 -20.75 1 85.62 223 ASN A O 1
ATOM 1769 N N . ILE A 1 224 ? 8.297 -13.453 -19.641 1 86.94 224 ILE A N 1
ATOM 1770 C CA . ILE A 1 224 ? 7.508 -14.031 -18.562 1 86.94 224 ILE A CA 1
ATOM 1771 C C . ILE A 1 224 ? 6.699 -12.93 -17.875 1 86.94 224 ILE A C 1
ATOM 1773 O O . ILE A 1 224 ? 5.508 -13.102 -17.609 1 86.94 224 ILE A O 1
ATOM 1777 N N . SER A 1 225 ? 7.375 -11.82 -17.578 1 92.44 225 SER A N 1
ATOM 1778 C CA . SER A 1 225 ? 6.688 -10.719 -16.922 1 92.44 225 SER A CA 1
ATOM 1779 C C . SER A 1 225 ? 5.523 -10.211 -17.766 1 92.44 225 SER A C 1
ATOM 1781 O O . SER A 1 225 ? 4.418 -10.016 -17.25 1 92.44 225 SER A O 1
ATOM 1783 N N . LEU A 1 226 ? 5.777 -10.039 -19.016 1 91.19 226 LEU A N 1
ATOM 1784 C CA . LEU A 1 226 ? 4.734 -9.516 -19.906 1 91.19 226 LEU A CA 1
ATOM 1785 C C . LEU A 1 226 ? 3.592 -10.516 -20.047 1 91.19 226 LEU A C 1
ATOM 1787 O O . LEU A 1 226 ? 2.43 -10.125 -20.172 1 91.19 226 LEU A O 1
ATOM 1791 N N . ARG A 1 227 ? 3.887 -11.742 -20 1 86.31 227 ARG A N 1
ATOM 1792 C CA . ARG A 1 227 ? 2.84 -12.758 -20.062 1 86.31 227 ARG A CA 1
ATOM 1793 C C . ARG A 1 227 ? 1.925 -12.656 -18.844 1 86.31 227 ARG A C 1
ATOM 1795 O O . ARG A 1 227 ? 0.704 -12.773 -18.969 1 86.31 227 ARG A O 1
ATOM 1802 N N . ILE A 1 228 ? 2.51 -12.523 -17.703 1 90.69 228 ILE A N 1
ATOM 1803 C CA . ILE A 1 228 ? 1.726 -12.375 -16.484 1 90.69 228 ILE A CA 1
ATOM 1804 C C . ILE A 1 228 ? 0.79 -11.172 -16.625 1 90.69 228 ILE A C 1
ATOM 1806 O O . ILE A 1 228 ? -0.41 -11.281 -16.359 1 90.69 228 ILE A O 1
ATOM 1810 N N . PHE A 1 229 ? 1.321 -10.07 -17.109 1 94.12 229 PHE A N 1
ATOM 1811 C CA . PHE A 1 229 ? 0.54 -8.844 -17.172 1 94.12 229 PHE A CA 1
ATOM 1812 C C . PHE A 1 229 ? -0.45 -8.891 -18.328 1 94.12 229 PHE A C 1
ATOM 1814 O O . PHE A 1 229 ? -1.317 -8.023 -18.453 1 94.12 229 PHE A O 1
ATOM 1821 N N . SER A 1 230 ? -0.32 -9.891 -19.172 1 89.94 230 SER A N 1
ATOM 1822 C CA . SER A 1 230 ? -1.307 -10.094 -20.219 1 89.94 230 SER A CA 1
ATOM 1823 C C . SER A 1 230 ? -2.527 -10.844 -19.703 1 89.94 230 SER A C 1
ATOM 1825 O O . SER A 1 230 ? -3.555 -10.914 -20.375 1 89.94 230 SER A O 1
ATOM 1827 N N . ASN A 1 231 ? -2.484 -11.359 -18.516 1 89.69 231 ASN A N 1
ATOM 1828 C CA . ASN A 1 231 ? -3.574 -12.102 -17.891 1 89.69 231 ASN A CA 1
ATOM 1829 C C . ASN A 1 231 ? -4.426 -11.211 -16.984 1 89.69 231 ASN A C 1
ATOM 1831 O O . ASN A 1 231 ? -4.23 -10 -16.953 1 89.69 231 ASN A O 1
ATOM 1835 N N . LYS A 1 232 ? -5.426 -11.852 -16.406 1 91 232 LYS A N 1
ATOM 1836 C CA . LYS A 1 232 ? -6.324 -11.102 -15.523 1 91 232 LYS A CA 1
ATOM 1837 C C . LYS A 1 232 ? -5.762 -11.016 -14.109 1 91 232 LYS A C 1
ATOM 1839 O O . LYS A 1 232 ? -5.266 -12.008 -13.57 1 91 232 LYS A O 1
ATOM 1844 N N . TRP A 1 233 ? -5.887 -9.828 -13.539 1 94.75 233 TRP A N 1
ATOM 1845 C CA . TRP A 1 233 ? -5.27 -9.516 -12.25 1 94.75 233 TRP A CA 1
ATOM 1846 C C . TRP A 1 233 ? -5.793 -10.438 -11.156 1 94.75 233 TRP A C 1
ATOM 1848 O O . TRP A 1 233 ? -5.039 -10.852 -10.273 1 94.75 233 TRP A O 1
ATOM 1858 N N . HIS A 1 234 ? -7.086 -10.789 -11.219 1 91.69 234 HIS A N 1
ATOM 1859 C CA . HIS A 1 234 ? -7.746 -11.438 -10.094 1 91.69 234 HIS A CA 1
ATOM 1860 C C . HIS A 1 234 ? -7.246 -12.867 -9.914 1 91.69 234 HIS A C 1
ATOM 1862 O O . HIS A 1 234 ? -7.359 -13.438 -8.82 1 91.69 234 HIS A O 1
ATOM 1868 N N . VAL A 1 235 ? -6.719 -13.516 -10.977 1 87.5 235 VAL A N 1
ATOM 1869 C CA . VAL A 1 235 ? -6.129 -14.852 -10.883 1 87.5 235 VAL A CA 1
ATOM 1870 C C . VAL A 1 235 ? -4.93 -14.82 -9.938 1 87.5 235 VAL A C 1
ATOM 1872 O O . VAL A 1 235 ? -4.793 -15.688 -9.07 1 87.5 235 VAL A O 1
ATOM 1875 N N . TYR A 1 236 ? -4.121 -13.805 -10.055 1 93.38 236 TYR A N 1
ATOM 1876 C CA . TYR A 1 236 ? -2.904 -13.672 -9.258 1 93.38 236 TYR A CA 1
ATOM 1877 C C . TYR A 1 236 ? -3.223 -13.18 -7.852 1 93.38 236 TYR A C 1
ATOM 1879 O O . TYR A 1 236 ? -2.615 -13.633 -6.879 1 93.38 236 TYR A O 1
ATOM 1887 N N . ALA A 1 237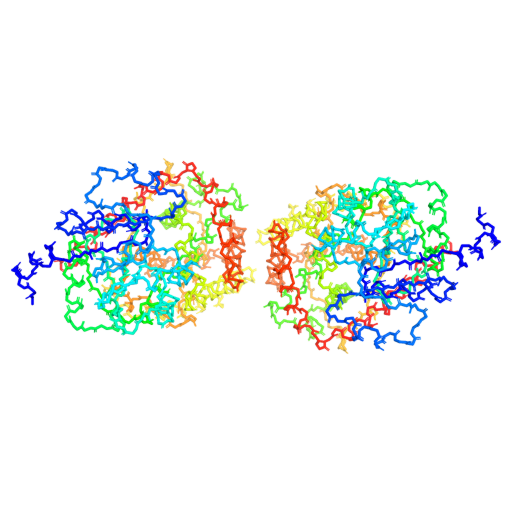 ? -4.199 -12.289 -7.777 1 95.12 237 ALA A N 1
ATOM 1888 C CA . ALA A 1 237 ? -4.605 -11.758 -6.477 1 95.12 237 ALA A CA 1
ATOM 1889 C C . ALA A 1 237 ? -5.191 -12.859 -5.598 1 95.12 237 ALA A C 1
ATOM 1891 O O . ALA A 1 237 ? -4.91 -12.922 -4.398 1 95.12 237 ALA A O 1
ATOM 1892 N N . GLY A 1 238 ? -6.051 -13.68 -6.18 1 92.69 238 GLY A N 1
ATOM 1893 C CA . GLY A 1 238 ? -6.676 -14.758 -5.438 1 92.69 238 GLY A CA 1
ATOM 1894 C C . GLY A 1 238 ? -5.672 -15.695 -4.785 1 92.69 238 GLY A C 1
ATOM 1895 O O . GLY A 1 238 ? -5.762 -15.977 -3.59 1 92.69 238 GLY A O 1
ATOM 1896 N N . LEU A 1 239 ? -4.738 -16.109 -5.566 1 92.38 239 LEU A N 1
ATOM 1897 C CA . LEU A 1 239 ? -3.709 -17 -5.047 1 92.38 239 LEU A CA 1
ATOM 1898 C C . LEU A 1 239 ? -2.871 -16.297 -3.98 1 92.38 239 LEU A C 1
ATOM 1900 O O . LEU A 1 239 ? -2.646 -16.844 -2.9 1 92.38 239 LEU A O 1
ATOM 1904 N N . ALA A 1 240 ? -2.451 -15.109 -4.23 1 95.5 240 ALA A N 1
ATOM 1905 C CA . ALA A 1 240 ? -1.525 -14.375 -3.371 1 95.5 240 ALA A CA 1
ATOM 1906 C C . ALA A 1 240 ? -2.17 -14.039 -2.029 1 95.5 240 ALA A C 1
ATOM 1908 O O . ALA A 1 240 ? -1.529 -14.141 -0.982 1 95.5 240 ALA A O 1
ATOM 1909 N N . ILE A 1 241 ? -3.418 -13.625 -2.055 1 94.75 241 ILE A N 1
ATOM 1910 C CA . ILE A 1 241 ? -4.059 -13.055 -0.879 1 94.75 241 ILE A CA 1
ATOM 1911 C C . ILE A 1 241 ? -4.738 -14.156 -0.07 1 94.75 241 ILE A C 1
ATOM 1913 O O . ILE A 1 241 ? -4.676 -14.156 1.162 1 94.75 241 ILE A O 1
ATOM 1917 N N . THR A 1 242 ? -5.305 -15.141 -0.728 1 93.44 242 THR A N 1
ATOM 1918 C CA . THR A 1 242 ? -6.18 -16.062 -0.015 1 93.44 242 THR A CA 1
ATOM 1919 C C . THR A 1 242 ? -5.438 -17.344 0.342 1 93.44 242 THR A C 1
ATOM 1921 O O . THR A 1 242 ? -5.883 -18.109 1.197 1 93.44 242 THR A O 1
ATOM 1924 N N . ASN A 1 243 ? -4.352 -17.656 -0.31 1 94.62 243 ASN A N 1
ATOM 1925 C CA . ASN A 1 243 ? -3.539 -18.828 0.005 1 94.62 243 ASN A CA 1
ATOM 1926 C C . ASN A 1 243 ? -2.508 -18.516 1.085 1 94.62 243 ASN A C 1
ATOM 1928 O O . ASN A 1 243 ? -1.57 -17.75 0.853 1 94.62 243 ASN A O 1
ATOM 1932 N N . PRO A 1 244 ? -2.652 -19.109 2.26 1 92.69 244 PRO A N 1
ATOM 1933 C CA . PRO A 1 244 ? -1.743 -18.781 3.359 1 92.69 244 PRO A CA 1
ATOM 1934 C C . PRO A 1 244 ? -0.281 -19.062 3.023 1 92.69 244 PRO A C 1
ATOM 1936 O O . PRO A 1 244 ? 0.608 -18.312 3.422 1 92.69 244 PRO A O 1
ATOM 1939 N N . SER A 1 245 ? -0.049 -20.141 2.371 1 94.75 245 SER A N 1
ATOM 1940 C CA . SER A 1 245 ? 1.316 -20.469 1.973 1 94.75 245 SER A CA 1
ATOM 1941 C C . SER A 1 245 ? 1.865 -19.438 0.988 1 94.75 245 SER A C 1
ATOM 1943 O O . SER A 1 245 ? 3.02 -19.016 1.098 1 94.75 245 SER A O 1
ATOM 1945 N N . ALA A 1 246 ? 1.06 -19.094 0.037 1 96 246 ALA A N 1
ATOM 1946 C CA . ALA A 1 246 ? 1.474 -18.078 -0.925 1 96 246 ALA A CA 1
ATOM 1947 C C . ALA A 1 246 ? 1.749 -16.734 -0.23 1 96 246 ALA A C 1
ATOM 1949 O O . ALA A 1 246 ? 2.709 -16.047 -0.567 1 96 246 ALA A O 1
ATOM 1950 N N . HIS A 1 247 ? 0.899 -16.422 0.689 1 94.88 247 HIS A N 1
ATOM 1951 C CA . HIS A 1 247 ? 1.062 -15.211 1.479 1 94.88 247 HIS A CA 1
ATOM 1952 C C . HIS A 1 247 ? 2.443 -15.148 2.121 1 94.88 247 HIS A C 1
ATOM 1954 O O . HIS A 1 247 ? 3.168 -14.164 1.959 1 94.88 247 HIS A O 1
ATOM 1960 N N . LYS A 1 248 ? 2.781 -16.172 2.785 1 96 248 LYS A N 1
ATOM 1961 C CA . LYS A 1 248 ? 4.07 -16.281 3.459 1 96 248 LYS A CA 1
ATOM 1962 C C . LYS A 1 248 ? 5.223 -16.203 2.459 1 96 248 LYS A C 1
ATOM 1964 O O . LYS A 1 248 ? 6.246 -15.578 2.732 1 96 248 LYS A O 1
ATOM 1969 N N . GLN A 1 249 ? 5.117 -16.812 1.37 1 97.62 249 GLN A N 1
ATOM 1970 C CA . GLN A 1 249 ? 6.172 -16.875 0.362 1 97.62 249 GLN A CA 1
ATOM 1971 C C . GLN A 1 249 ? 6.406 -15.516 -0.279 1 97.62 249 GLN A C 1
ATOM 1973 O O . GLN A 1 249 ? 7.547 -15.148 -0.567 1 97.62 249 GLN A O 1
ATOM 1978 N N . ILE A 1 250 ? 5.352 -14.805 -0.491 1 97.94 250 ILE A N 1
ATOM 1979 C CA . ILE A 1 250 ? 5.473 -13.469 -1.067 1 97.94 250 ILE A CA 1
ATOM 1980 C C . ILE A 1 250 ? 6.195 -12.547 -0.088 1 97.94 250 ILE A C 1
ATOM 1982 O O . ILE A 1 250 ? 7.047 -11.75 -0.487 1 97.94 250 ILE A O 1
ATOM 1986 N N . MET A 1 251 ? 5.895 -12.672 1.186 1 97.19 251 MET A N 1
ATOM 1987 C CA . MET A 1 251 ? 6.594 -11.898 2.209 1 97.19 251 MET A CA 1
ATOM 1988 C C . MET A 1 251 ? 8.078 -12.25 2.236 1 97.19 251 MET A C 1
ATOM 1990 O O . MET A 1 251 ? 8.93 -11.359 2.314 1 97.19 251 MET A O 1
ATOM 1994 N N . GLN A 1 252 ? 8.297 -13.5 2.168 1 98.12 252 GLN A N 1
ATOM 1995 C CA . GLN A 1 252 ? 9.688 -13.953 2.197 1 98.12 252 GLN A CA 1
ATOM 1996 C C . GLN A 1 252 ? 10.445 -13.461 0.967 1 98.12 252 GLN A C 1
ATOM 1998 O O . GLN A 1 252 ? 11.617 -13.094 1.062 1 98.12 252 GLN A O 1
ATOM 2003 N N . TYR A 1 253 ? 9.82 -13.492 -0.175 1 98.56 253 TYR A N 1
ATOM 2004 C CA . TYR A 1 253 ? 10.484 -13.023 -1.385 1 98.56 253 TYR A CA 1
ATOM 2005 C C . TYR A 1 253 ? 10.906 -11.562 -1.251 1 98.56 253 TYR A C 1
ATOM 2007 O O . TYR A 1 253 ? 12.023 -11.195 -1.618 1 98.56 253 TYR A O 1
ATOM 2015 N N . ALA A 1 254 ? 9.977 -10.766 -0.796 1 98.31 254 ALA A N 1
ATOM 2016 C CA . ALA A 1 254 ? 10.281 -9.352 -0.578 1 98.31 254 ALA A CA 1
ATOM 2017 C C . ALA A 1 254 ? 11.445 -9.188 0.398 1 98.31 254 ALA A C 1
ATOM 2019 O O . ALA A 1 254 ? 12.328 -8.359 0.187 1 98.31 254 ALA A O 1
ATOM 2020 N N . GLN A 1 255 ? 11.43 -9.969 1.422 1 97.81 255 GLN A N 1
ATOM 2021 C CA . GLN A 1 255 ? 12.5 -9.93 2.414 1 97.81 255 GLN A CA 1
ATOM 2022 C C . GLN A 1 255 ? 13.828 -10.367 1.811 1 97.81 255 GLN A C 1
ATOM 2024 O O . GLN A 1 255 ? 14.867 -9.734 2.047 1 97.81 255 GLN A O 1
ATOM 2029 N N . SER A 1 256 ? 13.781 -11.469 1.086 1 98.62 256 SER A N 1
ATOM 2030 C CA . SER A 1 256 ? 14.992 -11.969 0.433 1 98.62 256 SER A CA 1
ATOM 2031 C C . SER A 1 256 ? 15.57 -10.922 -0.521 1 98.62 256 SER A C 1
ATOM 2033 O O . SER A 1 256 ? 16.781 -10.703 -0.543 1 98.62 256 SER A O 1
ATOM 2035 N N . THR A 1 257 ? 14.695 -10.32 -1.331 1 98.44 257 THR A N 1
ATOM 2036 C CA . THR A 1 257 ? 15.125 -9.266 -2.244 1 98.44 257 THR A CA 1
ATOM 2037 C C . THR A 1 257 ? 15.805 -8.133 -1.484 1 98.44 257 THR A C 1
ATOM 2039 O O . THR A 1 257 ? 16.875 -7.676 -1.876 1 98.44 257 THR A O 1
ATOM 2042 N N . THR A 1 258 ? 15.195 -7.723 -0.4 1 97.94 258 THR A N 1
ATOM 2043 C CA . THR A 1 258 ? 15.695 -6.609 0.399 1 97.94 258 THR A CA 1
ATOM 2044 C C . THR A 1 258 ? 17.047 -6.949 1.025 1 97.94 258 THR A C 1
ATOM 2046 O O . THR A 1 258 ? 17.984 -6.152 0.967 1 97.94 258 THR A O 1
ATOM 2049 N N . ASP A 1 259 ? 17.125 -8.117 1.603 1 98 259 ASP A N 1
ATOM 2050 C CA . ASP A 1 259 ? 18.344 -8.539 2.279 1 98 259 ASP A CA 1
ATOM 2051 C C . ASP A 1 259 ? 19.516 -8.641 1.298 1 98 259 ASP A C 1
ATOM 2053 O O . ASP A 1 259 ? 20.625 -8.195 1.597 1 98 259 ASP A O 1
ATOM 2057 N N . LEU A 1 260 ? 19.266 -9.258 0.179 1 98.31 260 LEU A N 1
ATOM 2058 C CA . LEU A 1 260 ? 20.312 -9.406 -0.819 1 98.31 260 LEU A CA 1
ATOM 2059 C C . LEU A 1 260 ? 20.75 -8.047 -1.35 1 98.31 260 LEU A C 1
ATOM 2061 O O . LEU A 1 260 ? 21.953 -7.801 -1.526 1 98.31 260 LEU A O 1
ATOM 2065 N N . PHE A 1 261 ? 19.828 -7.207 -1.644 1 97.88 261 PHE A N 1
ATOM 2066 C CA . PHE A 1 261 ? 20.156 -5.883 -2.158 1 97.88 261 PHE A CA 1
ATOM 2067 C C . PHE A 1 261 ? 20.969 -5.09 -1.135 1 97.88 261 PHE A C 1
ATOM 2069 O O . PHE A 1 261 ? 21.875 -4.348 -1.496 1 97.88 261 PHE A O 1
ATOM 2076 N N . LYS A 1 262 ? 20.594 -5.199 0.164 1 96.94 262 LYS A N 1
ATOM 2077 C CA . LYS A 1 262 ? 21.359 -4.551 1.224 1 96.94 262 LYS A CA 1
ATOM 2078 C C . LYS A 1 262 ? 22.828 -4.992 1.194 1 96.94 262 LYS A C 1
ATOM 2080 O O . LYS A 1 262 ? 23.734 -4.168 1.302 1 96.94 262 LYS A O 1
ATOM 2085 N N . LEU A 1 263 ? 23.047 -6.281 1.059 1 96.56 263 LEU A N 1
ATOM 2086 C CA . LEU A 1 263 ? 24.422 -6.793 0.985 1 96.56 263 LEU A CA 1
ATOM 2087 C C . LEU A 1 263 ? 25.156 -6.211 -0.217 1 96.56 263 LEU A C 1
ATOM 2089 O O . LEU A 1 263 ? 26.328 -5.863 -0.119 1 96.56 263 LEU A O 1
ATOM 2093 N N . ILE A 1 264 ? 24.453 -6.082 -1.334 1 95.5 264 ILE A N 1
ATOM 2094 C CA . ILE A 1 264 ? 25.047 -5.57 -2.568 1 95.5 264 ILE A CA 1
ATOM 2095 C C . ILE A 1 264 ? 25.469 -4.117 -2.373 1 95.5 264 ILE A C 1
ATOM 2097 O O . ILE A 1 264 ? 26.625 -3.76 -2.641 1 95.5 264 ILE A O 1
ATOM 2101 N N . ILE A 1 265 ? 24.578 -3.293 -1.828 1 93.62 265 ILE A N 1
ATOM 2102 C CA . ILE A 1 265 ? 24.859 -1.86 -1.794 1 93.62 265 ILE A CA 1
ATOM 2103 C C . ILE A 1 265 ? 25.812 -1.545 -0.643 1 93.62 265 ILE A C 1
ATOM 2105 O O . ILE A 1 265 ? 26.422 -0.474 -0.609 1 93.62 265 ILE A O 1
ATOM 2109 N N . GLU A 1 266 ? 25.922 -2.463 0.325 1 92.25 266 GLU A N 1
ATOM 2110 C CA . GLU A 1 266 ? 26.906 -2.303 1.394 1 92.25 266 GLU A CA 1
ATOM 2111 C C . GLU A 1 266 ? 28.297 -2.787 0.953 1 92.25 266 GLU A C 1
ATOM 2113 O O . GLU A 1 266 ? 29.297 -2.508 1.614 1 92.25 266 GLU A O 1
ATOM 2118 N N . GLY A 1 267 ? 28.344 -3.533 -0.096 1 90.69 267 GLY A N 1
ATOM 2119 C CA . GLY A 1 267 ? 29.594 -4.082 -0.584 1 90.69 267 GLY A CA 1
ATOM 2120 C C . GLY A 1 267 ? 30.062 -5.289 0.204 1 90.69 267 GLY A C 1
ATOM 2121 O O . GLY A 1 267 ? 31.266 -5.531 0.323 1 90.69 267 GLY A O 1
ATOM 2122 N N . LYS A 1 268 ? 29.172 -5.992 0.781 1 93.94 268 LYS A N 1
ATOM 2123 C CA . LYS A 1 268 ? 29.5 -7.195 1.538 1 93.94 268 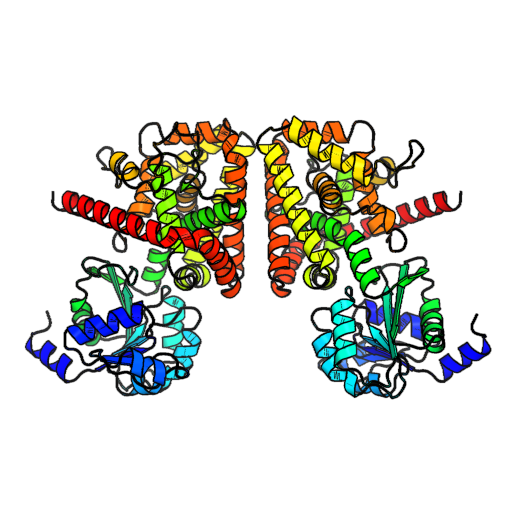LYS A CA 1
ATOM 2124 C C . LYS A 1 268 ? 29.516 -8.422 0.634 1 93.94 268 LYS A C 1
ATOM 2126 O O . LYS A 1 268 ? 28.719 -9.344 0.811 1 93.94 268 LYS A O 1
ATOM 2131 N N . ASN A 1 269 ? 30.484 -8.516 -0.121 1 94.38 269 ASN A N 1
ATOM 2132 C CA . ASN A 1 269 ? 30.594 -9.492 -1.195 1 94.38 269 ASN A CA 1
ATOM 2133 C C . ASN A 1 269 ? 30.688 -10.914 -0.649 1 94.38 269 ASN A C 1
ATOM 2135 O O . ASN A 1 269 ? 30.047 -11.828 -1.163 1 94.38 269 ASN A O 1
ATOM 2139 N N . GLU A 1 270 ? 31.469 -11.102 0.365 1 96.06 270 GLU A N 1
ATOM 2140 C CA . GLU A 1 270 ? 31.672 -12.445 0.907 1 96.06 270 GLU A CA 1
ATOM 2141 C C . GLU A 1 270 ? 30.406 -12.969 1.562 1 96.06 270 GLU A C 1
ATOM 2143 O O . GLU A 1 270 ? 30.047 -14.141 1.384 1 96.06 270 GLU A O 1
ATOM 2148 N N . GLU A 1 271 ? 29.766 -12.102 2.281 1 96.69 271 GLU A N 1
ATOM 2149 C CA . GLU A 1 271 ? 28.5 -12.492 2.916 1 96.69 271 GLU A CA 1
ATOM 2150 C C . GLU A 1 271 ? 27.438 -12.812 1.874 1 96.69 271 GLU A C 1
ATOM 2152 O O . GLU A 1 271 ? 26.656 -13.758 2.043 1 96.69 271 GLU A O 1
ATOM 2157 N N . LEU A 1 272 ? 27.406 -12.031 0.808 1 97.31 272 LEU A N 1
ATOM 2158 C CA . LEU A 1 272 ? 26.469 -12.258 -0.287 1 97.31 272 LEU A CA 1
ATOM 2159 C C . LEU A 1 272 ? 26.703 -13.617 -0.93 1 97.31 272 LEU A C 1
ATOM 2161 O O . LEU A 1 272 ? 25.766 -14.398 -1.114 1 97.31 272 LEU A O 1
ATOM 2165 N N . LYS A 1 273 ? 27.938 -13.891 -1.24 1 97.12 273 LYS A N 1
ATOM 2166 C CA . LYS A 1 273 ? 28.312 -15.156 -1.873 1 97.12 273 LYS A CA 1
ATOM 2167 C C . LYS A 1 273 ? 27.953 -16.344 -0.987 1 97.12 273 LYS A C 1
ATOM 2169 O O . LYS A 1 273 ? 27.375 -17.328 -1.463 1 97.12 273 LYS A O 1
ATOM 2174 N N . GLU A 1 274 ? 28.281 -16.219 0.236 1 97.88 274 GLU A N 1
ATOM 2175 C CA . GLU A 1 274 ? 28 -17.312 1.168 1 97.88 274 GLU A CA 1
ATOM 2176 C C . GLU A 1 274 ? 26.516 -17.594 1.237 1 97.88 274 GLU A C 1
ATOM 2178 O O . GLU A 1 274 ? 26.094 -18.766 1.187 1 97.88 274 GLU A O 1
ATOM 2183 N N . ARG A 1 275 ? 25.734 -16.578 1.343 1 98.12 275 ARG A N 1
ATOM 2184 C CA . ARG A 1 275 ? 24.297 -16.719 1.45 1 98.12 275 ARG A CA 1
ATOM 2185 C C . ARG A 1 275 ? 23.719 -17.359 0.188 1 98.12 275 ARG A C 1
ATOM 2187 O O . ARG A 1 275 ? 22.906 -18.281 0.266 1 98.12 275 ARG A O 1
ATOM 2194 N N . VAL A 1 276 ? 24.109 -16.922 -0.98 1 98.12 276 VAL A N 1
ATOM 2195 C CA . VAL A 1 276 ? 23.547 -17.375 -2.25 1 98.12 276 VAL A CA 1
ATOM 2196 C C . VAL A 1 276 ? 23.984 -18.812 -2.518 1 98.12 276 VAL A C 1
ATOM 2198 O O . VAL A 1 276 ? 23.219 -19.625 -3.031 1 98.12 276 VAL A O 1
ATOM 2201 N N . TYR A 1 277 ? 25.188 -19.125 -2.135 1 97.88 277 TYR A N 1
ATOM 2202 C CA . TYR A 1 277 ? 25.672 -20.469 -2.389 1 97.88 277 TYR A CA 1
ATOM 2203 C C . TYR A 1 277 ? 25.016 -21.484 -1.459 1 97.88 277 TYR A C 1
ATOM 2205 O O . TYR A 1 277 ? 24.797 -22.625 -1.837 1 97.88 277 TYR A O 1
ATOM 2213 N N . LYS A 1 278 ? 24.719 -21.062 -0.21 1 98.12 278 LYS A N 1
ATOM 2214 C CA . LYS A 1 278 ? 23.922 -21.922 0.656 1 98.12 278 LYS A CA 1
ATOM 2215 C C . LYS A 1 278 ? 22.562 -22.25 0.021 1 98.12 278 LYS A C 1
ATOM 2217 O O . LYS A 1 278 ? 22.109 -23.391 0.065 1 98.12 278 LYS A O 1
ATOM 2222 N N . ALA A 1 279 ? 21.969 -21.266 -0.541 1 98.19 279 ALA A N 1
ATOM 2223 C CA . ALA A 1 279 ? 20.688 -21.438 -1.216 1 98.19 279 ALA A CA 1
ATOM 2224 C C . ALA A 1 279 ? 20.828 -22.344 -2.439 1 98.19 279 ALA A C 1
ATOM 2226 O O . ALA A 1 279 ? 19.984 -23.203 -2.686 1 98.19 279 ALA A O 1
ATOM 2227 N N . LYS A 1 280 ? 21.891 -22.125 -3.236 1 97.38 280 LYS A N 1
ATOM 2228 C CA . LYS A 1 280 ? 22.156 -22.953 -4.402 1 97.38 280 LYS A CA 1
ATOM 2229 C C . LYS A 1 280 ? 22.266 -24.422 -4.02 1 97.38 280 LYS A C 1
ATOM 2231 O O . LYS A 1 280 ? 21.656 -25.281 -4.66 1 97.38 280 LYS A O 1
ATOM 2236 N N . LYS A 1 281 ? 23.047 -24.672 -3.006 1 96.81 281 LYS A N 1
ATOM 2237 C CA . LYS A 1 281 ? 23.25 -26.031 -2.553 1 96.81 281 LYS A CA 1
ATOM 2238 C C . LYS A 1 281 ? 21.922 -26.672 -2.113 1 96.81 281 LYS A C 1
ATOM 2240 O O . LYS A 1 281 ? 21.656 -27.828 -2.422 1 96.81 281 LYS A O 1
ATOM 2245 N N . PHE A 1 282 ? 21.172 -25.953 -1.438 1 97.25 282 PHE A N 1
ATOM 2246 C CA . PHE A 1 282 ? 19.906 -26.469 -0.916 1 97.25 282 PHE A CA 1
ATOM 2247 C C . PHE A 1 282 ? 18.938 -26.797 -2.051 1 97.25 282 PHE A C 1
ATOM 2249 O O . PHE A 1 282 ? 18.328 -27.859 -2.061 1 97.25 282 PHE A O 1
ATOM 2256 N N . VAL A 1 283 ? 18.766 -25.922 -3.023 1 95.75 283 VAL A N 1
ATOM 2257 C CA . VAL A 1 283 ? 17.734 -26.031 -4.043 1 95.75 283 VAL A CA 1
ATOM 2258 C C . VAL A 1 283 ? 18.203 -26.953 -5.164 1 95.75 283 VAL A C 1
ATOM 2260 O O . VAL A 1 283 ? 17.422 -27.75 -5.688 1 95.75 283 VAL A O 1
ATOM 2263 N N . PHE A 1 284 ? 19.5 -26.812 -5.512 1 94.25 284 PHE A N 1
ATOM 2264 C CA . PHE A 1 284 ? 19.953 -27.484 -6.727 1 94.25 284 PHE A CA 1
ATOM 2265 C C . PHE A 1 284 ? 20.984 -28.562 -6.402 1 94.25 284 PHE A C 1
ATOM 2267 O O . PHE A 1 284 ? 21.453 -29.281 -7.293 1 94.25 284 PHE A O 1
ATOM 2274 N N . GLY A 1 285 ? 21.453 -28.641 -5.184 1 91.62 285 GLY A N 1
ATOM 2275 C CA . GLY A 1 285 ? 22.516 -29.562 -4.809 1 91.62 285 GLY A CA 1
ATOM 2276 C C . GLY A 1 285 ? 22.188 -31.016 -5.098 1 91.62 285 GLY A C 1
ATOM 2277 O O . GLY A 1 285 ? 23.094 -31.828 -5.273 1 91.62 285 GLY A O 1
ATOM 2278 N N . HIS A 1 286 ? 20.984 -31.344 -5.09 1 88.12 286 HIS A N 1
ATOM 2279 C CA . HIS A 1 286 ? 20.562 -32.719 -5.293 1 88.12 286 HIS A CA 1
ATOM 2280 C C . HIS A 1 286 ? 20.594 -33.125 -6.77 1 88.12 286 HIS A C 1
ATOM 2282 O O . HIS A 1 286 ? 20.484 -34.281 -7.113 1 88.12 286 HIS A O 1
ATOM 2288 N N . LEU A 1 287 ? 20.75 -32.062 -7.566 1 85.06 287 LEU A N 1
ATOM 2289 C CA . LEU A 1 287 ? 20.797 -32.344 -9 1 85.06 287 LEU A CA 1
ATOM 2290 C C . LEU A 1 287 ? 22.125 -32.969 -9.391 1 85.06 287 LEU A C 1
ATOM 2292 O O . LEU A 1 287 ? 23.188 -32.531 -8.938 1 85.06 287 LEU A O 1
ATOM 2296 N N . GLY A 1 288 ? 22.219 -34.188 -9.766 1 77.88 288 GLY A N 1
ATOM 2297 C CA . GLY A 1 288 ? 23.422 -34.906 -10.141 1 77.88 288 GLY A CA 1
ATOM 2298 C C . GLY A 1 288 ? 24.219 -34.219 -11.234 1 77.88 288 GLY A C 1
ATOM 2299 O O . GLY A 1 288 ? 23.734 -33.25 -11.836 1 77.88 288 GLY A O 1
ATOM 2300 N N . SER A 1 289 ? 25.484 -34.5 -11.406 1 71.06 289 SER A N 1
ATOM 2301 C CA . SER A 1 289 ? 26.375 -33.906 -12.406 1 71.06 289 SER A CA 1
ATOM 2302 C C . SER A 1 289 ? 25.859 -34.156 -13.82 1 71.06 289 SER A C 1
ATOM 2304 O O . SER A 1 289 ? 26.172 -33.375 -14.734 1 71.06 289 SER A O 1
ATOM 2306 N N . ASP A 1 290 ? 24.984 -35.156 -13.969 1 73.06 290 ASP A N 1
ATOM 2307 C CA . ASP A 1 290 ? 24.469 -35.5 -15.289 1 73.06 290 ASP A CA 1
ATOM 2308 C C . ASP A 1 290 ? 23.109 -34.844 -15.539 1 73.06 290 ASP A C 1
ATOM 2310 O O . ASP A 1 290 ? 22.438 -35.156 -16.531 1 73.06 290 ASP A O 1
ATOM 2314 N N . HIS A 1 291 ? 22.781 -33.938 -14.734 1 79.38 291 HIS A N 1
ATOM 2315 C CA . HIS A 1 291 ? 21.469 -33.312 -14.883 1 79.38 291 HIS A CA 1
ATOM 2316 C C . HIS A 1 291 ? 21.453 -32.344 -16.062 1 79.38 291 HIS A C 1
ATOM 2318 O O . HIS A 1 291 ? 22.375 -31.547 -16.234 1 79.38 291 HIS A O 1
ATOM 2324 N N . ASP A 1 292 ? 20.391 -32.531 -16.891 1 77.94 292 ASP A N 1
ATOM 2325 C CA . ASP A 1 292 ? 20.203 -31.609 -18 1 77.94 292 ASP A CA 1
ATOM 2326 C C . ASP A 1 292 ? 19.375 -30.391 -17.562 1 77.94 292 ASP A C 1
ATOM 2328 O O . ASP A 1 292 ? 18.297 -30.547 -16.984 1 77.94 292 ASP A O 1
ATOM 2332 N N . LEU A 1 293 ? 19.906 -29.266 -17.922 1 76 293 LEU A N 1
ATOM 2333 C CA . LEU A 1 293 ? 19.188 -28.031 -17.609 1 76 293 LEU A CA 1
ATOM 2334 C C . LEU A 1 293 ? 17.844 -27.984 -18.328 1 76 293 LEU A C 1
ATOM 2336 O O . LEU A 1 293 ? 17.719 -28.484 -19.453 1 76 293 LEU A O 1
ATOM 2340 N N . LEU A 1 294 ? 16.859 -27.391 -17.641 1 72.69 294 LEU A N 1
ATOM 2341 C CA . LEU A 1 294 ? 15.531 -27.266 -18.219 1 72.69 294 LEU A CA 1
ATOM 2342 C C . LEU A 1 294 ? 15.547 -26.344 -19.438 1 72.69 294 LEU A C 1
ATOM 2344 O O . LEU A 1 294 ? 14.766 -26.516 -20.375 1 72.69 294 LEU A O 1
ATOM 2348 N N . LEU A 1 295 ? 16.484 -25.328 -19.328 1 73.56 295 LEU A N 1
ATOM 2349 C CA . LEU A 1 295 ? 16.656 -24.375 -20.406 1 73.56 295 LEU A CA 1
ATOM 2350 C C . LEU A 1 295 ? 18.125 -24.234 -20.797 1 73.56 295 LEU A C 1
ATOM 2352 O O . LEU A 1 295 ? 19 -24.516 -20 1 73.56 295 LEU A O 1
ATOM 2356 N N . ASP A 1 296 ? 18.344 -23.938 -22.094 1 72.25 296 ASP A N 1
ATOM 2357 C CA . ASP A 1 296 ? 19.719 -23.656 -22.547 1 72.25 296 ASP A CA 1
ATOM 2358 C C . ASP A 1 296 ? 19.797 -22.312 -23.25 1 72.25 296 ASP A C 1
ATOM 2360 O O . ASP A 1 296 ? 18.781 -21.625 -23.422 1 72.25 296 ASP A O 1
ATOM 2364 N N . ASP A 1 297 ? 20.984 -21.891 -23.516 1 68.94 297 ASP A N 1
ATOM 2365 C CA . ASP A 1 297 ? 21.25 -20.547 -24.047 1 68.94 297 ASP A CA 1
ATOM 2366 C C . ASP A 1 297 ? 20.531 -20.328 -25.375 1 68.94 297 ASP A C 1
ATOM 2368 O O . ASP A 1 297 ? 20 -19.25 -25.625 1 68.94 297 ASP A O 1
ATOM 2372 N N . GLU A 1 298 ? 20.625 -21.312 -26.094 1 67.81 298 GLU A N 1
ATOM 2373 C CA . GLU A 1 298 ? 20.016 -21.188 -27.422 1 67.81 298 GLU A CA 1
ATOM 2374 C C . GLU A 1 298 ? 18.516 -20.953 -27.312 1 67.81 298 GLU A C 1
ATOM 2376 O O . GLU A 1 298 ? 17.953 -20.094 -28 1 67.81 298 GLU A O 1
ATOM 2381 N N . LEU A 1 299 ? 17.906 -21.656 -26.469 1 70.31 299 LEU A N 1
ATOM 2382 C CA . LEU A 1 299 ? 16.453 -21.516 -26.266 1 70.31 299 LEU A CA 1
ATOM 2383 C C . LEU A 1 299 ? 16.109 -20.156 -25.688 1 70.31 299 LEU A C 1
ATOM 2385 O O . LEU A 1 299 ? 15.141 -19.531 -26.109 1 70.31 299 LEU A O 1
ATOM 2389 N N . LEU A 1 300 ? 16.922 -19.672 -24.906 1 71.19 300 LEU A N 1
ATOM 2390 C CA . LEU A 1 300 ? 16.656 -18.406 -24.219 1 71.19 300 LEU A CA 1
ATOM 2391 C C . LEU A 1 300 ? 16.859 -17.219 -25.156 1 71.19 300 LEU A C 1
ATOM 2393 O O . LEU A 1 300 ? 16.156 -16.219 -25.047 1 71.19 300 LEU A O 1
ATOM 2397 N N . GLN A 1 301 ? 17.734 -17.344 -26.047 1 68.56 301 GLN A N 1
ATOM 2398 C CA . GLN A 1 301 ? 18.047 -16.266 -26.969 1 68.56 301 GLN A CA 1
ATOM 2399 C C . GLN A 1 301 ? 17 -16.172 -28.078 1 68.56 301 GLN A C 1
ATOM 2401 O O . GLN A 1 301 ? 16.766 -15.102 -28.641 1 68.56 301 GLN A O 1
ATOM 2406 N N . GLN A 1 302 ? 16.438 -17.266 -28.328 1 69.81 302 GLN A N 1
ATOM 2407 C CA . GLN A 1 302 ? 15.516 -17.375 -29.453 1 69.81 302 GLN A CA 1
ATOM 2408 C C . GLN A 1 302 ? 14.273 -16.516 -29.234 1 69.81 302 GLN A C 1
ATOM 2410 O O . GLN A 1 302 ? 13.648 -16.062 -30.203 1 69.81 302 GLN A O 1
ATOM 2415 N N . PHE A 1 303 ? 13.984 -16.188 -28.078 1 66.31 303 PHE A N 1
ATOM 2416 C CA . PHE A 1 303 ? 12.711 -15.539 -27.812 1 66.31 303 PHE A CA 1
ATOM 2417 C C . PHE A 1 303 ? 12.922 -14.117 -27.297 1 66.31 303 PHE A C 1
ATOM 2419 O O . PHE A 1 303 ? 12.531 -13.797 -26.172 1 66.31 303 PHE A O 1
ATOM 2426 N N . SER A 1 304 ? 13.531 -13.32 -28.156 1 66.44 304 SER A N 1
ATOM 2427 C CA . SER A 1 304 ? 13.773 -11.914 -27.859 1 66.44 304 SER A CA 1
ATOM 2428 C C . SER A 1 304 ? 12.68 -11.023 -28.453 1 66.44 304 SER A C 1
ATOM 2430 O O . SER A 1 304 ? 12.203 -11.273 -29.562 1 66.44 304 SER A O 1
ATOM 2432 N N . LEU A 1 305 ? 12.242 -10.141 -27.625 1 64.94 305 LEU A N 1
ATOM 2433 C CA . LEU A 1 305 ? 11.266 -9.172 -28.109 1 64.94 305 LEU A CA 1
ATOM 2434 C C . LEU A 1 305 ? 11.953 -8.016 -28.828 1 64.94 305 LEU A C 1
ATOM 2436 O O . LEU A 1 305 ? 11.305 -7.25 -29.547 1 64.94 305 LEU A O 1
ATOM 2440 N N . SER A 1 306 ? 13.273 -7.859 -28.516 1 60.66 306 SER A N 1
ATOM 2441 C CA . SER A 1 306 ? 14.023 -6.773 -29.141 1 60.66 306 SER A CA 1
ATOM 2442 C C . SER A 1 306 ? 14.289 -7.055 -30.609 1 60.66 306 SER A C 1
ATOM 2444 O O . SER A 1 306 ? 14.625 -8.18 -30.984 1 60.66 306 SER A O 1
ATOM 2446 N N . ARG A 1 307 ? 13.969 -6.219 -31.484 1 56.44 307 ARG A N 1
ATOM 2447 C CA . ARG A 1 307 ? 14.18 -6.309 -32.938 1 56.44 307 ARG A CA 1
ATOM 2448 C C . ARG A 1 307 ? 15.625 -5.98 -33.281 1 56.44 307 ARG A C 1
ATOM 2450 O O . ARG A 1 307 ? 16.047 -6.203 -34.406 1 56.44 307 ARG A O 1
ATOM 2457 N N . GLU A 1 308 ? 16.344 -5.348 -32.281 1 54.81 308 GLU A N 1
ATOM 2458 C CA . GLU A 1 308 ? 17.719 -4.949 -32.594 1 54.81 308 GLU A CA 1
ATOM 2459 C C . GLU A 1 308 ? 18.703 -6.027 -32.156 1 54.81 308 GLU A C 1
ATOM 2461 O O . GLU A 1 308 ? 18.438 -6.781 -31.219 1 54.81 308 GLU A O 1
ATOM 2466 N N . PRO A 1 309 ? 19.719 -6.109 -32.969 1 54.72 309 PRO A N 1
ATOM 2467 C CA . PRO A 1 309 ? 20.75 -7.078 -32.594 1 54.72 309 PRO A CA 1
ATOM 2468 C C . PRO A 1 309 ? 21.281 -6.883 -31.172 1 54.72 309 PRO A C 1
ATOM 2470 O O . PRO A 1 309 ? 21.359 -5.75 -30.688 1 54.72 309 PRO A O 1
ATOM 2473 N N . PRO A 1 310 ? 21.422 -7.973 -30.484 1 56.66 310 PRO A N 1
ATOM 2474 C CA . PRO A 1 310 ? 21.828 -7.906 -29.078 1 56.66 310 PRO A CA 1
ATOM 2475 C C . PRO A 1 310 ? 23.156 -7.164 -28.891 1 56.66 310 PRO A C 1
ATOM 2477 O O . PRO A 1 310 ? 24.109 -7.395 -29.625 1 56.66 310 PRO A O 1
ATOM 2480 N N . GLY A 1 311 ? 23.188 -5.93 -28.438 1 55.56 311 GLY A N 1
ATOM 2481 C CA . GLY A 1 311 ? 24.422 -5.293 -28 1 55.56 311 GLY A CA 1
ATOM 2482 C C . GLY A 1 311 ? 25.125 -6.059 -26.906 1 55.56 311 GLY A C 1
ATOM 2483 O O . GLY A 1 311 ? 24.859 -7.238 -26.688 1 55.56 311 GLY A O 1
ATOM 2484 N N . GLU A 1 312 ? 26.219 -5.496 -26.406 1 61.66 312 GLU A N 1
ATOM 2485 C CA . GLU A 1 312 ? 26.984 -6.129 -25.328 1 61.66 312 GLU A CA 1
ATOM 2486 C C . GLU A 1 312 ? 26.156 -6.266 -24.062 1 61.66 312 GLU A C 1
ATOM 2488 O O . GLU A 1 312 ? 25.422 -5.348 -23.703 1 61.66 312 GLU A O 1
ATOM 2493 N N . GLN A 1 313 ? 26.188 -7.473 -23.594 1 69.81 313 GLN A N 1
ATOM 2494 C CA . GLN A 1 313 ? 25.484 -7.766 -22.359 1 69.81 313 GLN A CA 1
ATOM 2495 C C . GLN A 1 313 ? 25.984 -6.895 -21.219 1 69.81 313 GLN A C 1
ATOM 2497 O O . GLN A 1 313 ? 27.203 -6.801 -20.984 1 69.81 313 GLN A O 1
ATOM 2502 N N . GLN A 1 314 ? 25.125 -6.141 -20.625 1 76.56 314 GLN A N 1
ATOM 2503 C CA . GLN A 1 314 ? 25.5 -5.332 -19.469 1 76.56 314 GLN A CA 1
ATOM 2504 C C . GLN A 1 314 ? 25.516 -6.164 -18.188 1 76.56 314 GLN A C 1
ATOM 2506 O O . GLN A 1 314 ? 24.656 -7.027 -18 1 76.56 314 GLN A O 1
ATOM 2511 N N . PRO A 1 315 ? 26.547 -5.945 -17.438 1 81.44 315 PRO A N 1
ATOM 2512 C CA . PRO A 1 315 ? 26.609 -6.668 -16.172 1 81.44 315 PRO A CA 1
ATOM 2513 C C . PRO A 1 315 ? 25.359 -6.469 -15.32 1 81.44 315 PRO A C 1
ATOM 2515 O O . PRO A 1 315 ? 24.875 -5.348 -15.188 1 81.44 315 PRO A O 1
ATOM 2518 N N . ASN A 1 316 ? 24.828 -7.57 -14.867 1 87.44 316 ASN A N 1
ATOM 2519 C CA . ASN A 1 316 ? 23.578 -7.566 -14.102 1 87.44 316 ASN A CA 1
ATOM 2520 C C . ASN A 1 316 ? 23.641 -8.539 -12.93 1 87.44 316 ASN A C 1
ATOM 2522 O O . ASN A 1 316 ? 24.141 -9.656 -13.062 1 87.44 316 ASN A O 1
ATOM 2526 N N . SER A 1 317 ? 23.188 -8.086 -11.82 1 89.38 317 SER A N 1
ATOM 2527 C CA . SER A 1 317 ? 23.188 -8.922 -10.625 1 89.38 317 SER A CA 1
ATOM 2528 C C . SER A 1 317 ? 22.125 -10.016 -10.719 1 89.38 317 SER A C 1
ATOM 2530 O O . SER A 1 317 ? 22.25 -11.055 -10.07 1 89.38 317 SER A O 1
ATOM 2532 N N . HIS A 1 318 ? 21.094 -9.781 -11.547 1 93.56 318 HIS A N 1
ATOM 2533 C CA . HIS A 1 318 ? 19.922 -10.656 -11.625 1 93.56 318 HIS A CA 1
ATOM 2534 C C . HIS A 1 318 ? 19.312 -10.883 -10.242 1 93.56 318 HIS A C 1
ATOM 2536 O O . HIS A 1 318 ? 19.031 -12.023 -9.867 1 93.56 318 HIS A O 1
ATOM 2542 N N . LEU A 1 319 ? 19.234 -9.758 -9.5 1 96.44 319 LEU A N 1
ATOM 2543 C CA . LEU A 1 319 ? 18.719 -9.758 -8.141 1 96.44 319 LEU A CA 1
ATOM 2544 C C . LEU A 1 319 ? 17.391 -10.508 -8.062 1 96.44 319 LEU A C 1
ATOM 2546 O O . LEU A 1 319 ? 17.141 -11.227 -7.098 1 96.44 319 LEU A O 1
ATOM 2550 N N . SER A 1 320 ? 16.562 -10.438 -9.109 1 96.69 320 SER A N 1
ATOM 2551 C CA . SER A 1 320 ? 15.242 -11.055 -9.125 1 96.69 320 SER A CA 1
ATOM 2552 C C . SER A 1 320 ? 15.328 -12.57 -9.031 1 96.69 320 SER A C 1
ATOM 2554 O O . SER A 1 320 ? 14.602 -13.195 -8.258 1 96.69 320 SER A O 1
ATOM 2556 N N . LEU A 1 321 ? 16.25 -13.141 -9.742 1 96.62 321 LEU A N 1
ATOM 2557 C CA . LEU A 1 321 ? 16.406 -14.594 -9.766 1 96.62 321 LEU A CA 1
ATOM 2558 C C . LEU A 1 321 ? 17.125 -15.078 -8.516 1 96.62 321 LEU A C 1
ATOM 2560 O O . LEU A 1 321 ? 16.797 -16.141 -7.969 1 96.62 321 LEU A O 1
ATOM 2564 N N . LEU A 1 322 ? 18.156 -14.297 -8.086 1 97.94 322 LEU A N 1
ATOM 2565 C CA . LEU A 1 322 ? 18.844 -14.648 -6.84 1 97.94 322 LEU A CA 1
ATOM 2566 C C . LEU A 1 322 ? 17.844 -14.719 -5.684 1 97.94 322 LEU A C 1
ATOM 2568 O O . LEU A 1 322 ? 17.922 -15.633 -4.859 1 97.94 322 LEU A O 1
ATOM 2572 N N . ALA A 1 323 ? 16.938 -13.766 -5.668 1 98.44 323 ALA A N 1
ATOM 2573 C CA . ALA A 1 323 ? 15.969 -13.672 -4.574 1 98.44 323 ALA A CA 1
ATOM 2574 C C . ALA A 1 323 ? 14.984 -14.836 -4.617 1 98.44 323 ALA A C 1
ATOM 2576 O O . ALA A 1 323 ? 14.516 -15.297 -3.576 1 98.44 323 ALA A O 1
ATOM 2577 N N . ILE A 1 324 ? 14.625 -15.32 -5.809 1 97.88 324 ILE A N 1
ATOM 2578 C CA . ILE A 1 324 ? 13.742 -16.469 -5.93 1 97.88 324 ILE A CA 1
ATOM 2579 C C . ILE A 1 324 ? 14.352 -17.672 -5.203 1 97.88 324 ILE A C 1
ATOM 2581 O O . ILE A 1 324 ? 13.727 -18.25 -4.316 1 97.88 324 ILE A O 1
ATOM 2585 N N . VAL A 1 325 ? 15.594 -17.969 -5.516 1 98 325 VAL A N 1
ATOM 2586 C CA . VAL A 1 325 ? 16.266 -19.156 -4.98 1 98 325 VAL A CA 1
ATOM 2587 C C . VAL A 1 325 ? 16.516 -18.969 -3.484 1 98 325 VAL A C 1
ATOM 2589 O O . VAL A 1 325 ? 16.344 -19.906 -2.703 1 98 325 VAL A O 1
ATOM 2592 N N . ASP A 1 326 ? 16.891 -17.781 -3.129 1 98.56 326 ASP A N 1
ATOM 2593 C CA . ASP A 1 326 ? 17.078 -17.5 -1.706 1 98.56 326 ASP A CA 1
ATOM 2594 C C . ASP A 1 326 ? 15.766 -17.688 -0.94 1 98.56 326 ASP A C 1
ATOM 2596 O O . ASP A 1 326 ? 15.773 -18.188 0.19 1 98.56 326 ASP A O 1
ATOM 2600 N N . SER A 1 327 ? 14.656 -17.25 -1.483 1 98.31 327 SER A N 1
ATOM 2601 C CA . SER A 1 327 ? 13.352 -17.406 -0.849 1 98.31 327 SER A CA 1
ATOM 2602 C C . SER A 1 327 ? 13 -18.875 -0.646 1 98.31 327 SER A C 1
ATOM 2604 O O . SER A 1 327 ? 12.5 -19.25 0.414 1 98.31 327 SER A O 1
ATOM 2606 N N . TRP A 1 328 ? 13.203 -19.688 -1.706 1 97.56 328 TRP A N 1
ATOM 2607 C CA . TRP A 1 328 ? 12.953 -21.125 -1.592 1 97.56 328 TRP A CA 1
ATOM 2608 C C . TRP A 1 328 ? 13.773 -21.734 -0.456 1 97.56 328 TRP A C 1
ATOM 2610 O O . TRP A 1 328 ? 13.242 -22.5 0.352 1 97.56 328 TRP A O 1
ATOM 2620 N N . TYR A 1 329 ? 15.016 -21.344 -0.352 1 98 329 TYR A N 1
ATOM 2621 C CA . TYR A 1 329 ? 15.906 -21.844 0.693 1 98 329 TYR A CA 1
ATOM 2622 C C . TYR A 1 329 ? 15.398 -21.438 2.074 1 98 329 TYR A C 1
ATOM 2624 O O . TYR A 1 329 ? 15.305 -22.281 2.973 1 98 329 TYR A O 1
ATOM 2632 N N . GLN A 1 330 ? 15.062 -20.156 2.254 1 98.06 330 GLN A N 1
ATOM 2633 C CA . GLN A 1 330 ? 14.617 -19.641 3.549 1 98.06 330 GLN A CA 1
ATOM 2634 C C . GLN A 1 330 ? 13.328 -20.328 3.998 1 98.06 330 GLN A C 1
ATOM 2636 O O . GLN A 1 330 ? 13.094 -20.5 5.195 1 98.06 330 GLN A O 1
ATOM 2641 N N . LEU A 1 331 ? 12.516 -20.766 3.061 1 97.44 331 LEU A N 1
ATOM 2642 C CA . LEU A 1 331 ? 11.219 -21.359 3.379 1 97.44 331 LEU A CA 1
ATOM 2643 C C . LEU A 1 331 ? 11.297 -22.875 3.381 1 97.44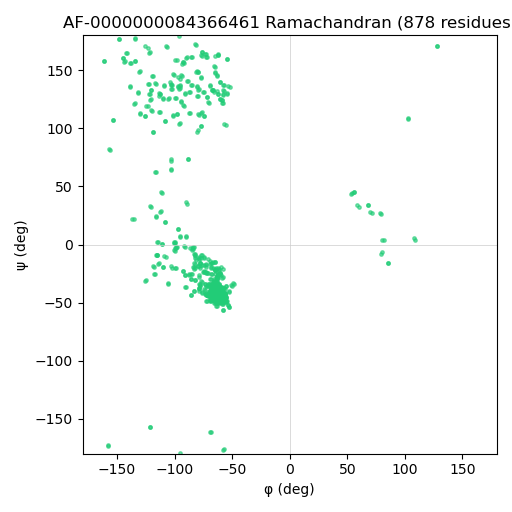 331 LEU A C 1
ATOM 2645 O O . LEU A 1 331 ? 10.305 -23.547 3.658 1 97.44 331 LEU A O 1
ATOM 2649 N N . GLY A 1 332 ? 12.453 -23.406 3.062 1 96.75 332 GLY A N 1
ATOM 2650 C CA . GLY A 1 332 ? 12.617 -24.844 3.008 1 96.75 332 GLY A CA 1
ATOM 2651 C C . GLY A 1 332 ? 11.852 -25.5 1.869 1 96.75 332 GLY A C 1
ATOM 2652 O O . GLY A 1 332 ? 11.305 -26.594 2.021 1 96.75 332 GLY A O 1
ATOM 2653 N N . ILE A 1 333 ? 11.727 -24.828 0.751 1 95.19 333 ILE A N 1
ATOM 2654 C CA . ILE A 1 333 ? 10.977 -25.312 -0.403 1 95.19 333 ILE A CA 1
ATOM 2655 C C . ILE A 1 333 ? 11.945 -25.781 -1.488 1 95.19 333 ILE A C 1
ATOM 2657 O O . ILE A 1 333 ? 12.875 -25.047 -1.852 1 95.19 333 ILE A O 1
ATOM 2661 N N . VAL A 1 334 ? 11.82 -26.938 -1.94 1 93.31 334 VAL A N 1
ATOM 2662 C CA . VAL A 1 334 ? 12.484 -27.438 -3.143 1 93.31 334 VAL A CA 1
ATOM 2663 C C . VAL A 1 334 ? 11.461 -27.609 -4.262 1 93.31 334 VAL A C 1
ATOM 2665 O O . VAL A 1 334 ? 10.695 -28.578 -4.273 1 93.31 334 VAL A O 1
ATOM 2668 N N . PRO A 1 335 ? 11.484 -26.734 -5.215 1 89.38 335 PRO A N 1
ATOM 2669 C CA . PRO A 1 335 ? 10.438 -26.719 -6.23 1 89.38 335 PRO A CA 1
ATOM 2670 C C . PRO A 1 335 ? 10.375 -28.016 -7.039 1 89.38 335 PRO A C 1
ATOM 2672 O O . PRO A 1 335 ? 9.312 -28.391 -7.531 1 89.38 335 PRO A O 1
ATOM 2675 N N . TYR A 1 336 ? 11.453 -28.75 -7.156 1 86.62 336 TYR A N 1
ATOM 2676 C CA . TYR A 1 336 ? 11.516 -30 -7.91 1 86.62 336 TYR A CA 1
ATOM 2677 C C . TYR A 1 336 ? 10.602 -31.047 -7.285 1 86.62 336 TYR A C 1
ATOM 2679 O O . TYR A 1 336 ? 10.195 -32 -7.957 1 86.62 336 TYR A O 1
ATOM 2687 N N . ASP A 1 337 ? 10.25 -30.859 -6.051 1 86.81 337 ASP A N 1
ATOM 2688 C CA . ASP A 1 337 ? 9.406 -31.812 -5.344 1 86.81 337 ASP A CA 1
ATOM 2689 C C . ASP A 1 337 ? 7.953 -31.719 -5.797 1 86.81 337 ASP A C 1
ATOM 2691 O O . ASP A 1 337 ? 7.145 -32.594 -5.523 1 86.81 337 ASP A O 1
ATOM 2695 N N . HIS A 1 338 ? 7.664 -30.703 -6.539 1 85.06 338 HIS A N 1
ATOM 2696 C CA . HIS A 1 338 ? 6.262 -30.438 -6.855 1 85.06 338 HIS A CA 1
ATOM 2697 C C . HIS A 1 338 ? 6.027 -30.453 -8.359 1 85.06 338 HIS A C 1
ATOM 2699 O O . HIS A 1 338 ? 5.145 -29.75 -8.859 1 85.06 338 HIS A O 1
ATOM 2705 N N . MET A 1 339 ? 6.703 -31.219 -9.102 1 79.75 339 MET A N 1
ATOM 2706 C CA . MET A 1 339 ? 6.688 -31.234 -10.562 1 79.75 339 MET A CA 1
ATOM 2707 C C . MET A 1 339 ? 5.391 -31.844 -11.086 1 79.75 339 MET A C 1
ATOM 2709 O O . MET A 1 339 ? 4.996 -31.594 -12.219 1 79.75 339 MET A O 1
ATOM 2713 N N . ILE A 1 340 ? 4.73 -32.531 -10.203 1 76.06 340 ILE A N 1
ATOM 2714 C CA . ILE A 1 340 ? 3.502 -33.219 -10.609 1 76.06 340 ILE A CA 1
ATOM 2715 C C . ILE A 1 340 ? 2.457 -32.188 -11.031 1 76.06 340 ILE A C 1
ATOM 2717 O O . ILE A 1 340 ? 1.601 -32.469 -11.867 1 76.06 340 ILE A O 1
ATOM 2721 N N . CYS A 1 341 ? 2.521 -31.031 -10.477 1 78.56 341 CYS A N 1
ATOM 2722 C CA . CYS A 1 341 ? 1.579 -29.953 -10.789 1 78.56 341 CYS A CA 1
ATOM 2723 C C . CYS A 1 341 ? 2.252 -28.859 -11.602 1 78.56 341 CYS A C 1
ATOM 2725 O O . CYS A 1 341 ? 1.741 -27.734 -11.688 1 78.56 341 CYS A O 1
ATOM 2727 N N . SER A 1 342 ? 3.363 -29.266 -12.188 1 77.38 342 SER A N 1
ATOM 2728 C CA . SER A 1 342 ? 4.121 -28.219 -12.867 1 77.38 342 SER A CA 1
ATOM 2729 C C . SER A 1 342 ? 3.516 -27.891 -14.227 1 77.38 342 SER A C 1
ATOM 2731 O O . SER A 1 342 ? 3.078 -28.797 -14.945 1 77.38 342 SER A O 1
ATOM 2733 N N . THR A 1 343 ? 3.406 -26.609 -14.422 1 76.06 343 THR A N 1
ATOM 2734 C CA . THR A 1 343 ? 3.002 -26.109 -15.734 1 76.06 343 THR A CA 1
ATOM 2735 C C . THR A 1 343 ? 4.223 -25.797 -16.594 1 76.06 343 THR A C 1
ATOM 2737 O O . THR A 1 343 ? 5.34 -25.719 -16.078 1 76.06 343 THR A O 1
ATOM 2740 N N . PRO A 1 344 ? 4.035 -25.797 -17.859 1 74.19 344 PRO A N 1
ATOM 2741 C CA . PRO A 1 344 ? 5.156 -25.391 -18.703 1 74.19 344 PRO A CA 1
ATOM 2742 C C . PRO A 1 344 ? 5.762 -24.047 -18.266 1 74.19 344 PRO A C 1
ATOM 2744 O O . PRO A 1 344 ? 6.984 -23.891 -18.312 1 74.19 344 PRO A O 1
ATOM 2747 N N . LEU A 1 345 ? 4.973 -23.25 -17.844 1 75.94 345 LEU A N 1
ATOM 2748 C CA . LEU A 1 345 ? 5.453 -21.938 -17.406 1 75.94 345 LEU A CA 1
ATOM 2749 C C . LEU A 1 345 ? 6.32 -22.078 -16.156 1 75.94 345 LEU A C 1
ATOM 2751 O O . LEU A 1 345 ? 7.336 -21.391 -16.031 1 75.94 345 LEU A O 1
ATOM 2755 N N . PHE A 1 346 ? 5.859 -22.875 -15.305 1 79.94 346 PHE A N 1
ATOM 2756 C CA . PHE A 1 346 ? 6.664 -23.109 -14.109 1 79.94 346 PHE A CA 1
ATOM 2757 C C . PHE A 1 346 ? 8.031 -23.672 -14.477 1 79.94 346 PHE A C 1
ATOM 2759 O O . PHE A 1 346 ? 9.047 -23.281 -13.883 1 79.94 346 PHE A O 1
ATOM 2766 N N . ARG A 1 347 ? 8 -24.562 -15.344 1 79.12 347 ARG A N 1
ATOM 2767 C CA . ARG A 1 347 ? 9.266 -25.156 -15.781 1 79.12 347 ARG A CA 1
ATOM 2768 C C . ARG A 1 347 ? 10.195 -24.109 -16.375 1 79.12 347 ARG A C 1
ATOM 2770 O O . ARG A 1 347 ? 11.414 -24.188 -16.203 1 79.12 347 ARG A O 1
ATOM 2777 N N . ILE A 1 348 ? 9.641 -23.203 -17.062 1 79.94 348 ILE A N 1
ATOM 2778 C CA . ILE A 1 348 ? 10.422 -22.109 -17.625 1 79.94 348 ILE A CA 1
ATOM 2779 C C . ILE A 1 348 ? 10.992 -21.25 -16.5 1 79.94 348 ILE A C 1
ATOM 2781 O O . ILE A 1 348 ? 12.172 -20.891 -16.516 1 79.94 348 ILE A O 1
ATOM 2785 N N . PHE A 1 349 ? 10.164 -20.984 -15.562 1 82.38 349 PHE A N 1
ATOM 2786 C CA . PHE A 1 349 ? 10.578 -20.141 -14.445 1 82.38 349 PHE A CA 1
ATOM 2787 C C . PHE A 1 349 ? 11.695 -20.812 -13.656 1 82.38 349 PHE A C 1
ATOM 2789 O O . PHE A 1 349 ? 12.703 -20.188 -13.328 1 82.38 349 PHE A O 1
ATOM 2796 N N . LEU A 1 350 ? 11.391 -22.047 -13.359 1 86.88 350 LEU A N 1
ATOM 2797 C CA . LEU A 1 350 ? 12.414 -22.812 -12.664 1 86.88 350 LEU A CA 1
ATOM 2798 C C . LEU A 1 350 ? 13.68 -22.922 -13.516 1 86.88 350 LEU A C 1
ATOM 2800 O O . LEU A 1 350 ? 14.789 -22.844 -12.992 1 86.88 350 LEU A O 1
ATOM 2804 N N . GLY A 1 351 ? 13.469 -23.078 -14.789 1 85.44 351 GLY A N 1
ATOM 2805 C CA . GLY A 1 351 ? 14.578 -23.234 -15.719 1 85.44 351 GLY A CA 1
ATOM 2806 C C . GLY A 1 351 ? 15.477 -22.016 -15.773 1 85.44 351 GLY A C 1
ATOM 2807 O O . GLY A 1 351 ? 16.703 -22.141 -15.875 1 85.44 351 GLY A O 1
ATOM 2808 N N . VAL A 1 352 ? 14.906 -20.844 -15.734 1 88.06 352 VAL A N 1
ATOM 2809 C CA . VAL A 1 352 ? 15.688 -19.609 -15.805 1 88.06 352 VAL A CA 1
ATOM 2810 C C . VAL A 1 352 ? 16.547 -19.469 -14.555 1 88.06 352 VAL A C 1
ATOM 2812 O O . VAL A 1 352 ? 17.719 -19.109 -14.641 1 88.06 352 VAL A O 1
ATOM 2815 N N . SER A 1 353 ? 15.953 -19.766 -13.414 1 92.69 353 SER A N 1
ATOM 2816 C CA . SER A 1 353 ? 16.719 -19.75 -12.172 1 92.69 353 SER A CA 1
ATOM 2817 C C . SER A 1 353 ? 17.812 -20.812 -12.172 1 92.69 353 SER A C 1
ATOM 2819 O O . SER A 1 353 ? 18.953 -20.531 -11.773 1 92.69 353 SER A O 1
ATOM 2821 N N . GLU A 1 354 ? 17.438 -21.969 -12.625 1 91.88 354 GLU A N 1
ATOM 2822 C CA . GLU A 1 354 ? 18.406 -23.062 -12.727 1 91.88 354 GLU A CA 1
ATOM 2823 C C . GLU A 1 354 ? 19.562 -22.688 -13.648 1 91.88 354 GLU A C 1
ATOM 2825 O O . GLU A 1 354 ? 20.719 -22.969 -13.344 1 91.88 354 GLU A O 1
ATOM 2830 N N . TYR A 1 355 ? 19.219 -22.078 -14.758 1 89.25 355 TYR A N 1
ATOM 2831 C CA . TYR A 1 355 ? 20.234 -21.672 -15.727 1 89.25 355 TYR A CA 1
ATOM 2832 C C . TYR A 1 355 ? 21.234 -20.719 -15.086 1 89.25 355 TYR A C 1
ATOM 2834 O O . TYR A 1 355 ? 22.453 -20.891 -15.258 1 89.25 355 TYR A O 1
ATOM 2842 N N . LEU A 1 356 ? 20.781 -19.766 -14.383 1 92.5 356 LEU A N 1
ATOM 2843 C CA . LEU A 1 356 ? 21.656 -18.797 -13.727 1 92.5 356 LEU A CA 1
ATOM 2844 C C . LEU A 1 356 ? 22.547 -19.484 -12.688 1 92.5 356 LEU A C 1
ATOM 2846 O O . LEU A 1 356 ? 23.734 -19.219 -12.602 1 92.5 356 LEU A O 1
ATOM 2850 N N . PHE A 1 357 ? 22.016 -20.406 -11.922 1 94.75 357 PHE A N 1
ATOM 2851 C CA . PHE A 1 357 ? 22.703 -20.953 -10.75 1 94.75 357 PHE A CA 1
ATOM 2852 C C . PHE A 1 357 ? 23.578 -22.125 -11.141 1 94.75 357 PHE A C 1
ATOM 2854 O O . PHE A 1 357 ? 24.562 -22.422 -10.461 1 94.75 357 PHE A O 1
ATOM 2861 N N . CYS A 1 358 ? 23.234 -22.781 -12.219 1 91.94 358 CYS A N 1
ATOM 2862 C CA . CYS A 1 358 ? 23.891 -24.047 -12.477 1 91.94 358 CYS A CA 1
ATOM 2863 C C . CYS A 1 358 ? 24.75 -23.969 -13.734 1 91.94 358 CYS A C 1
ATOM 2865 O O . CYS A 1 358 ? 25.594 -24.844 -13.969 1 91.94 358 CYS A O 1
ATOM 2867 N N . SER A 1 359 ? 24.531 -22.969 -14.578 1 88.75 359 SER A N 1
ATOM 2868 C CA . SER A 1 359 ? 25.453 -22.781 -15.695 1 88.75 359 SER A CA 1
ATOM 2869 C C . SER A 1 359 ? 26.828 -22.344 -15.211 1 88.75 359 SER A C 1
ATOM 2871 O O . SER A 1 359 ? 26.953 -21.422 -14.398 1 88.75 359 SER A O 1
ATOM 2873 N N . PRO A 1 360 ? 27.875 -22.938 -15.68 1 89.19 360 PRO A N 1
ATOM 2874 C CA . PRO A 1 360 ? 29.219 -22.656 -15.188 1 89.19 360 PRO A CA 1
ATOM 2875 C C . PRO A 1 360 ? 29.609 -21.188 -15.344 1 89.19 360 PRO A C 1
ATOM 2877 O O . PRO A 1 360 ? 29.547 -20.656 -16.453 1 89.19 360 PRO A O 1
ATOM 2880 N N . GLY A 1 361 ? 29.984 -20.594 -14.266 1 91.94 361 GLY A N 1
ATOM 2881 C CA . GLY A 1 361 ? 30.562 -19.266 -14.266 1 91.94 361 GLY A CA 1
ATOM 2882 C C . GLY A 1 361 ? 29.531 -18.156 -14.234 1 91.94 361 GLY A C 1
ATOM 2883 O O . GLY A 1 361 ? 29.859 -17 -13.953 1 91.94 361 GLY A O 1
ATOM 2884 N N . LEU A 1 362 ? 28.328 -18.469 -14.531 1 91.12 362 LEU A N 1
ATOM 2885 C CA . LEU A 1 362 ? 27.312 -17.422 -14.68 1 91.12 362 LEU A CA 1
ATOM 2886 C C . LEU A 1 362 ? 26.922 -16.828 -13.328 1 91.12 362 LEU A C 1
ATOM 2888 O O . LEU A 1 362 ? 26.766 -15.617 -13.195 1 91.12 362 LEU A O 1
ATOM 2892 N N . LEU A 1 363 ? 26.75 -17.703 -12.344 1 95 363 LEU A N 1
ATOM 2893 C CA . LEU A 1 363 ? 26.406 -17.219 -11.008 1 95 363 LEU A CA 1
ATOM 2894 C C . LEU A 1 363 ? 27.531 -16.359 -10.43 1 95 363 LEU A C 1
ATOM 2896 O O . LEU A 1 363 ? 27.266 -15.305 -9.852 1 95 363 LEU A O 1
ATOM 2900 N N . GLU A 1 364 ? 28.734 -16.766 -10.602 1 94.88 364 GLU A N 1
ATOM 2901 C CA . GLU A 1 364 ? 29.891 -16 -10.125 1 94.88 364 GLU A CA 1
ATOM 2902 C C . GLU A 1 364 ? 29.938 -14.617 -10.758 1 94.88 364 GLU A C 1
ATOM 2904 O O . GLU A 1 364 ? 30.219 -13.633 -10.078 1 94.88 364 GLU A O 1
ATOM 2909 N N . LYS A 1 365 ? 29.688 -14.68 -12 1 93.19 365 LYS A N 1
ATOM 2910 C CA . LYS A 1 365 ? 29.688 -13.406 -12.719 1 93.19 365 LYS A CA 1
ATOM 2911 C C . LYS A 1 365 ? 28.594 -12.484 -12.195 1 93.19 365 LYS A C 1
ATOM 2913 O O . LYS A 1 365 ? 28.828 -11.289 -11.992 1 93.19 365 LYS A O 1
ATOM 2918 N N . ALA A 1 366 ? 27.406 -12.977 -12.016 1 92.88 366 ALA A N 1
ATOM 2919 C CA . ALA A 1 366 ? 26.281 -12.188 -11.523 1 92.88 366 ALA A CA 1
ATOM 2920 C C . ALA A 1 366 ? 26.594 -11.586 -10.156 1 92.88 366 ALA A C 1
ATOM 2922 O O . ALA A 1 366 ? 26.312 -10.414 -9.906 1 92.88 366 ALA A O 1
ATOM 2923 N N . LEU A 1 367 ? 27.188 -12.352 -9.273 1 94.94 367 LEU A N 1
ATOM 2924 C CA . LEU A 1 367 ? 27.516 -11.898 -7.93 1 94.94 367 LEU A CA 1
ATOM 2925 C C . LEU A 1 367 ? 28.609 -10.836 -7.961 1 94.94 367 LEU A C 1
ATOM 2927 O O . LEU A 1 367 ? 28.547 -9.844 -7.23 1 94.94 367 LEU A O 1
ATOM 2931 N N . SER A 1 368 ? 29.547 -11.086 -8.82 1 91.94 368 SER A N 1
ATOM 2932 C CA . SER A 1 368 ? 30.625 -10.109 -8.977 1 91.94 368 SER A CA 1
ATOM 2933 C C . SER A 1 368 ? 30.094 -8.797 -9.539 1 91.94 368 SER A C 1
ATOM 2935 O O . SER A 1 368 ? 30.438 -7.719 -9.039 1 91.94 368 SER A O 1
ATOM 2937 N N . ASP A 1 369 ? 29.266 -8.875 -10.531 1 89.69 369 ASP A N 1
ATOM 2938 C CA . ASP A 1 369 ? 28.672 -7.699 -11.148 1 89.69 369 ASP A CA 1
ATOM 2939 C C . ASP A 1 369 ? 27.828 -6.926 -10.133 1 89.69 369 ASP A C 1
ATOM 2941 O O . ASP A 1 369 ? 27.844 -5.695 -10.109 1 89.69 369 ASP A O 1
ATOM 2945 N N . GLY A 1 370 ? 27.109 -7.582 -9.328 1 88.12 370 GLY A N 1
ATOM 2946 C CA . GLY A 1 370 ? 26.266 -6.941 -8.32 1 88.12 370 GLY A CA 1
ATOM 2947 C C . GLY A 1 370 ? 27.062 -6.117 -7.324 1 88.12 370 GLY A C 1
ATOM 2948 O O . GLY A 1 370 ? 26.609 -5.047 -6.906 1 88.12 370 GLY A O 1
ATOM 2949 N N . CYS A 1 371 ? 28.188 -6.512 -7.004 1 86.38 371 CYS A N 1
ATOM 2950 C CA . CYS A 1 371 ? 28.969 -5.844 -5.977 1 86.38 371 CYS A CA 1
ATOM 2951 C C . CYS A 1 371 ? 29.859 -4.758 -6.582 1 86.38 371 CYS A C 1
ATOM 2953 O O . CYS A 1 371 ? 30.141 -3.75 -5.934 1 86.38 371 CYS A O 1
ATOM 2955 N N . SER A 1 372 ? 30.172 -4.969 -7.832 1 86.75 372 SER A N 1
ATOM 2956 C CA . SER A 1 372 ? 31.188 -4.066 -8.383 1 86.75 372 SER A CA 1
ATOM 2957 C C . SER A 1 372 ? 30.562 -3.043 -9.32 1 86.75 372 SER A C 1
ATOM 2959 O O . SER A 1 372 ? 31.047 -1.916 -9.43 1 86.75 372 SER A O 1
ATOM 2961 N N . GLU A 1 373 ? 29.547 -3.484 -9.984 1 88 373 GLU A N 1
ATOM 2962 C CA . GLU A 1 373 ? 28.922 -2.596 -10.961 1 88 373 GLU A CA 1
ATOM 2963 C C . GLU A 1 373 ? 27.719 -1.865 -10.359 1 88 373 GLU A C 1
ATOM 2965 O O . GLU A 1 373 ? 26.938 -2.463 -9.625 1 88 373 GLU A O 1
ATOM 2970 N N . THR A 1 374 ? 27.688 -0.584 -10.703 1 87.62 374 THR A N 1
ATOM 2971 C CA . THR A 1 374 ? 26.672 0.207 -10.023 1 87.62 374 THR A CA 1
ATOM 2972 C C . THR A 1 374 ? 25.578 0.638 -10.992 1 87.62 374 THR A C 1
ATOM 2974 O O . THR A 1 374 ? 24.562 1.188 -10.586 1 87.62 374 THR A O 1
ATOM 2977 N N . ALA A 1 375 ? 25.688 0.246 -12.227 1 83.94 375 ALA A N 1
ATOM 2978 C CA . ALA A 1 375 ? 24.812 0.776 -13.266 1 83.94 375 ALA A CA 1
ATOM 2979 C C . ALA A 1 375 ? 23.375 0.29 -13.078 1 83.94 375 ALA A C 1
ATOM 2981 O O . ALA A 1 375 ? 22.422 0.995 -13.422 1 83.94 375 ALA A O 1
ATOM 2982 N N . PHE A 1 376 ? 23.188 -0.888 -12.508 1 88.12 376 PHE A N 1
ATOM 2983 C CA . PHE A 1 376 ? 21.859 -1.47 -12.406 1 88.12 376 PHE A CA 1
ATOM 2984 C C . PHE A 1 376 ? 21.281 -1.258 -11.008 1 88.12 376 PHE A C 1
ATOM 2986 O O . PHE A 1 376 ? 20.141 -1.643 -10.734 1 88.12 376 PHE A O 1
ATOM 2993 N N . ARG A 1 377 ? 22.016 -0.586 -10.141 1 91.94 377 ARG A N 1
ATOM 2994 C CA . ARG A 1 377 ? 21.578 -0.44 -8.758 1 91.94 377 ARG A CA 1
ATOM 2995 C C . ARG A 1 377 ? 20.281 0.362 -8.688 1 91.94 377 ARG A C 1
ATOM 2997 O O . ARG A 1 377 ? 19.391 0.044 -7.895 1 91.94 377 ARG A O 1
ATOM 3004 N N . PRO A 1 378 ? 20.125 1.413 -9.531 1 92.81 378 PRO A N 1
ATOM 3005 C CA . PRO A 1 378 ? 18.828 2.086 -9.539 1 92.81 378 PRO A CA 1
ATOM 3006 C C . PRO A 1 378 ? 17.688 1.153 -9.938 1 92.81 378 PRO A C 1
ATOM 3008 O O . PRO A 1 378 ? 16.594 1.237 -9.367 1 92.81 378 PRO A O 1
ATOM 3011 N N . ASP A 1 379 ? 17.938 0.272 -10.883 1 93 379 ASP A N 1
ATOM 3012 C CA . ASP A 1 379 ? 16.938 -0.704 -11.297 1 93 379 ASP A CA 1
ATOM 3013 C C . ASP A 1 379 ? 16.609 -1.677 -10.156 1 93 379 ASP A C 1
ATOM 3015 O O . ASP A 1 379 ? 15.445 -1.993 -9.914 1 93 379 ASP A O 1
ATOM 3019 N N . ASP A 1 380 ? 17.656 -2.096 -9.523 1 95.31 380 ASP A N 1
ATOM 3020 C CA . ASP A 1 380 ? 17.484 -3.014 -8.398 1 95.31 380 ASP A CA 1
ATOM 3021 C C . ASP A 1 380 ? 16.719 -2.348 -7.258 1 95.31 380 ASP A C 1
ATOM 3023 O O . ASP A 1 380 ? 15.953 -3.008 -6.551 1 95.31 380 ASP A O 1
ATOM 3027 N N . LEU A 1 381 ? 16.953 -1.062 -7.059 1 96.88 381 LEU A N 1
ATOM 3028 C CA . LEU A 1 381 ? 16.203 -0.326 -6.055 1 96.88 381 LEU A CA 1
ATOM 3029 C C . LEU A 1 381 ? 14.711 -0.324 -6.391 1 96.88 381 LEU A C 1
ATOM 3031 O O . LEU A 1 381 ? 13.883 -0.628 -5.531 1 96.88 381 LEU A O 1
ATOM 3035 N N . GLU A 1 382 ? 14.406 0.029 -7.648 1 97.19 382 GLU A N 1
ATOM 3036 C CA . GLU A 1 382 ? 13.008 0.042 -8.062 1 97.19 382 GLU A CA 1
ATOM 3037 C C . GLU A 1 382 ? 12.375 -1.343 -7.93 1 97.19 382 GLU A C 1
ATOM 3039 O O . GLU A 1 382 ? 11.219 -1.468 -7.539 1 97.19 382 GLU A O 1
ATOM 3044 N N . PHE A 1 383 ? 13.156 -2.324 -8.312 1 97.44 383 PHE A N 1
ATOM 3045 C CA . PHE A 1 383 ? 12.695 -3.703 -8.195 1 97.44 383 PHE A CA 1
ATOM 3046 C C . PHE A 1 383 ? 12.398 -4.055 -6.746 1 97.44 383 PHE A C 1
ATOM 3048 O O . PHE A 1 383 ? 11.359 -4.656 -6.445 1 97.44 383 PHE A O 1
ATOM 3055 N N . THR A 1 384 ? 13.32 -3.703 -5.832 1 98.06 384 THR A N 1
ATOM 3056 C CA . THR A 1 384 ? 13.141 -3.977 -4.41 1 98.06 384 THR A CA 1
ATOM 3057 C C . THR A 1 384 ? 11.906 -3.268 -3.871 1 98.06 384 THR A C 1
ATOM 3059 O O . THR A 1 384 ? 11.117 -3.859 -3.133 1 98.06 384 THR A O 1
ATOM 3062 N N . VAL A 1 385 ? 11.734 -2.047 -4.27 1 97.56 385 VAL A N 1
ATOM 3063 C CA . VAL A 1 385 ? 10.57 -1.279 -3.85 1 97.56 385 VAL A CA 1
ATOM 3064 C C . VAL A 1 385 ? 9.297 -1.949 -4.363 1 97.56 385 VAL A C 1
ATOM 3066 O O . VAL A 1 385 ? 8.297 -2.027 -3.648 1 97.56 385 VAL A O 1
ATOM 3069 N N . ALA A 1 386 ? 9.328 -2.418 -5.586 1 98.06 386 ALA A N 1
ATOM 3070 C CA . ALA A 1 386 ? 8.172 -3.096 -6.176 1 98.06 386 ALA A CA 1
ATOM 3071 C C . ALA A 1 386 ? 7.84 -4.371 -5.41 1 98.06 386 ALA A C 1
ATOM 3073 O O . ALA A 1 386 ? 6.668 -4.652 -5.137 1 98.06 386 ALA A O 1
ATOM 3074 N N . ALA A 1 387 ? 8.867 -5.176 -5.121 1 98.38 387 ALA A N 1
ATOM 3075 C CA . ALA A 1 387 ? 8.656 -6.398 -4.352 1 98.38 387 ALA A CA 1
ATOM 3076 C C . ALA A 1 387 ? 8.023 -6.098 -2.998 1 98.38 387 ALA A C 1
ATOM 3078 O O . ALA A 1 387 ? 7.098 -6.797 -2.568 1 98.38 387 ALA A O 1
ATOM 3079 N N . ARG A 1 388 ? 8.516 -5.078 -2.377 1 97.56 388 ARG A N 1
ATOM 3080 C CA . ARG A 1 388 ? 7.988 -4.676 -1.079 1 97.56 388 ARG A CA 1
ATOM 3081 C C . ARG A 1 388 ? 6.562 -4.148 -1.209 1 97.56 388 ARG A C 1
ATOM 3083 O O . ARG A 1 388 ? 5.762 -4.277 -0.28 1 97.56 388 ARG A O 1
ATOM 3090 N N . THR A 1 389 ? 6.277 -3.475 -2.266 1 96.38 389 THR A N 1
ATOM 3091 C CA . THR A 1 389 ? 4.93 -2.984 -2.525 1 96.38 389 THR A CA 1
ATOM 3092 C C . THR A 1 389 ? 3.941 -4.145 -2.629 1 96.38 389 THR A C 1
ATOM 3094 O O . THR A 1 389 ? 2.877 -4.117 -2.008 1 96.38 389 THR A O 1
ATOM 3097 N N . TRP A 1 390 ? 4.309 -5.129 -3.375 1 97.5 390 TRP A N 1
ATOM 3098 C CA . TRP A 1 390 ? 3.434 -6.293 -3.502 1 97.5 390 TRP A CA 1
ATOM 3099 C C . TRP A 1 390 ? 3.248 -6.984 -2.154 1 97.5 390 TRP A C 1
ATOM 3101 O O . TRP A 1 390 ? 2.143 -7.41 -1.816 1 97.5 390 TRP A O 1
ATOM 3111 N N . SER A 1 391 ? 4.332 -7.117 -1.452 1 96.88 391 SER A N 1
ATOM 3112 C CA . SER A 1 391 ? 4.258 -7.715 -0.123 1 96.88 391 SER A CA 1
ATOM 3113 C C . SER A 1 391 ? 3.275 -6.965 0.768 1 96.88 391 SER A C 1
ATOM 3115 O O . SER A 1 391 ? 2.479 -7.582 1.479 1 96.88 391 SER A O 1
ATOM 3117 N N . ASN A 1 392 ? 3.293 -5.668 0.714 1 94.31 392 ASN A N 1
ATOM 3118 C CA . ASN A 1 392 ? 2.383 -4.844 1.501 1 94.31 392 ASN A CA 1
ATOM 3119 C C . ASN A 1 392 ? 0.932 -5.043 1.071 1 94.31 392 ASN A C 1
ATOM 3121 O O . ASN A 1 392 ? 0.043 -5.176 1.914 1 94.31 392 ASN A O 1
ATOM 3125 N N . ILE A 1 393 ? 0.698 -5.008 -0.183 1 95.5 393 ILE A N 1
ATOM 3126 C CA . ILE A 1 393 ? -0.647 -5.168 -0.726 1 95.5 393 ILE A CA 1
ATOM 3127 C C . ILE A 1 393 ? -1.229 -6.504 -0.282 1 95.5 393 ILE A C 1
ATOM 3129 O O . ILE A 1 393 ? -2.373 -6.57 0.178 1 95.5 393 ILE A O 1
ATOM 3133 N N . VAL A 1 394 ? -0.425 -7.543 -0.394 1 96.19 394 VAL A N 1
ATOM 3134 C CA . VAL A 1 394 ? -0.872 -8.883 -0.04 1 96.19 394 VAL A CA 1
ATOM 3135 C C . VAL A 1 394 ? -1.109 -8.969 1.466 1 96.19 394 VAL A C 1
ATOM 3137 O O . VAL A 1 394 ? -2.1 -9.555 1.913 1 96.19 394 VAL A O 1
ATOM 3140 N N . SER A 1 395 ? -0.24 -8.359 2.205 1 93.31 395 SER A N 1
ATOM 3141 C CA . SER A 1 395 ? -0.374 -8.359 3.658 1 93.31 395 SER A CA 1
ATOM 3142 C C . SER A 1 395 ? -1.657 -7.66 4.094 1 93.31 395 SER A C 1
ATOM 3144 O O . SER A 1 395 ? -2.281 -8.055 5.082 1 93.31 395 SER A O 1
ATOM 3146 N N . PHE A 1 396 ? -2.033 -6.664 3.395 1 90.62 396 PHE A N 1
ATOM 3147 C CA . PHE A 1 396 ? -3.248 -5.922 3.711 1 90.62 396 PHE A CA 1
ATOM 3148 C C . PHE A 1 396 ? -4.484 -6.715 3.311 1 90.62 396 PHE A C 1
ATOM 3150 O O . PHE A 1 396 ? -5.582 -6.457 3.809 1 90.62 396 PHE A O 1
ATOM 3157 N N . GLY A 1 397 ? -4.27 -7.613 2.381 1 91.38 397 GLY A N 1
ATOM 3158 C CA . GLY A 1 397 ? -5.383 -8.43 1.923 1 91.38 397 GLY A CA 1
ATOM 3159 C C . GLY A 1 397 ? -6.406 -7.648 1.121 1 91.38 397 GLY A C 1
ATOM 3160 O O . GLY A 1 397 ? -7.594 -7.977 1.135 1 91.38 397 GLY A O 1
ATOM 3161 N N . ASP A 1 398 ? -5.965 -6.605 0.475 1 90.25 398 ASP A N 1
ATOM 3162 C CA . ASP A 1 398 ? -6.883 -5.727 -0.246 1 90.25 398 ASP A CA 1
ATOM 3163 C C . ASP A 1 398 ? -6.852 -6.016 -1.745 1 90.25 398 ASP A C 1
ATOM 3165 O O . ASP A 1 398 ? -5.914 -5.621 -2.439 1 90.25 398 ASP A O 1
ATOM 3169 N N . PHE A 1 399 ? -7.938 -6.574 -2.295 1 93.44 399 PHE A N 1
ATOM 3170 C CA . PHE A 1 399 ? -8.031 -6.949 -3.701 1 93.44 399 PHE A CA 1
ATOM 3171 C C . PHE A 1 399 ? -8.031 -5.715 -4.594 1 93.44 399 PHE A C 1
ATOM 3173 O O . PHE A 1 399 ? -7.488 -5.734 -5.695 1 93.44 399 PHE A O 1
ATOM 3180 N N . ASN A 1 400 ? -8.625 -4.715 -4.102 1 93.62 400 ASN A N 1
ATOM 3181 C CA . ASN A 1 400 ? -8.703 -3.506 -4.914 1 93.62 400 ASN A CA 1
ATOM 3182 C C . ASN A 1 400 ? -7.332 -2.873 -5.113 1 93.62 400 ASN A C 1
ATOM 3184 O O . ASN A 1 400 ? -7.039 -2.34 -6.188 1 93.62 400 ASN A O 1
ATOM 3188 N N . LEU A 1 401 ? -6.586 -2.869 -4.098 1 93.94 401 LEU A N 1
ATOM 3189 C CA . LEU A 1 401 ? -5.23 -2.352 -4.223 1 93.94 401 LEU A CA 1
ATOM 3190 C C . LEU A 1 401 ? -4.41 -3.197 -5.191 1 93.94 401 LEU A C 1
ATOM 3192 O O . LEU A 1 401 ? -3.613 -2.664 -5.965 1 93.94 401 LEU A O 1
ATOM 3196 N N . TYR A 1 402 ? -4.59 -4.484 -5.086 1 96.25 402 TYR A N 1
ATOM 3197 C CA . TYR A 1 402 ? -3.924 -5.383 -6.02 1 96.25 402 TYR A CA 1
ATOM 3198 C C . TYR A 1 402 ? -4.316 -5.066 -7.457 1 96.25 402 TYR A C 1
ATOM 3200 O O . TYR A 1 402 ? -3.453 -4.949 -8.328 1 96.25 402 TYR A O 1
ATOM 3208 N N . ARG A 1 403 ? -5.578 -4.906 -7.68 1 96.75 403 ARG A N 1
ATOM 3209 C CA . ARG A 1 403 ? -6.121 -4.605 -9 1 96.75 403 ARG A CA 1
ATOM 3210 C C . ARG A 1 403 ? -5.527 -3.314 -9.555 1 96.75 403 ARG A C 1
ATOM 3212 O O . ARG A 1 403 ? -5.051 -3.283 -10.688 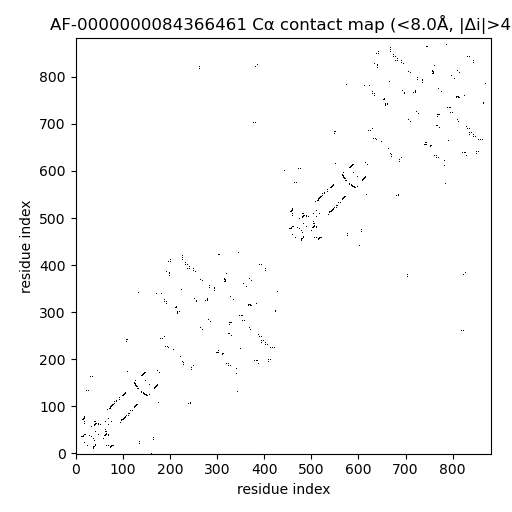1 96.75 403 ARG A O 1
ATOM 3219 N N . ARG A 1 404 ? -5.543 -2.303 -8.766 1 95.69 404 ARG A N 1
ATOM 3220 C CA . ARG A 1 404 ? -5.078 -0.991 -9.195 1 95.69 404 ARG A CA 1
ATOM 3221 C C . ARG A 1 404 ? -3.609 -1.041 -9.609 1 95.69 404 ARG A C 1
ATOM 3223 O O . ARG A 1 404 ? -3.234 -0.505 -10.656 1 95.69 404 ARG A O 1
ATOM 3230 N N . GLU A 1 405 ? -2.789 -1.638 -8.742 1 96.5 405 GLU A N 1
ATOM 3231 C CA . GLU A 1 405 ? -1.365 -1.742 -9.047 1 96.5 405 GLU A CA 1
ATOM 3232 C C . GLU A 1 405 ? -1.127 -2.574 -10.297 1 96.5 405 GLU A C 1
ATOM 3234 O O . GLU A 1 405 ? -0.311 -2.209 -11.148 1 96.5 405 GLU A O 1
ATOM 3239 N N . PHE A 1 406 ? -1.819 -3.682 -10.43 1 97.81 406 PHE A N 1
ATOM 3240 C CA . PHE A 1 406 ? -1.685 -4.582 -11.57 1 97.81 406 PHE A CA 1
ATOM 3241 C C . PHE A 1 406 ? -2.131 -3.896 -12.852 1 97.81 406 PHE A C 1
ATOM 3243 O O . PHE A 1 406 ? -1.402 -3.896 -13.852 1 97.81 406 PHE A O 1
ATOM 3250 N N . GLU A 1 407 ? -3.246 -3.277 -12.82 1 97.69 407 GLU A N 1
ATOM 3251 C CA . GLU A 1 407 ? -3.826 -2.703 -14.031 1 97.69 407 GLU A CA 1
ATOM 3252 C C . GLU A 1 407 ? -3.061 -1.458 -14.469 1 97.69 407 GLU A C 1
ATOM 3254 O O . GLU A 1 407 ? -2.939 -1.188 -15.664 1 97.69 407 GLU A O 1
ATOM 3259 N N . ALA A 1 408 ? -2.598 -0.7 -13.484 1 96.62 408 ALA A N 1
ATOM 3260 C CA . ALA A 1 408 ? -1.762 0.438 -13.852 1 96.62 408 ALA A CA 1
ATOM 3261 C C . ALA A 1 408 ? -0.552 -0.014 -14.672 1 96.62 408 ALA A C 1
ATOM 3263 O O . ALA A 1 408 ? -0.18 0.634 -15.648 1 96.62 408 ALA A O 1
ATOM 3264 N N . THR A 1 409 ? 0.071 -1.063 -14.266 1 97.25 409 THR A N 1
ATOM 3265 C CA . THR A 1 409 ? 1.224 -1.619 -14.969 1 97.25 409 THR A CA 1
ATOM 3266 C C . THR A 1 409 ? 0.801 -2.242 -16.297 1 97.25 409 THR A C 1
ATOM 3268 O O . THR A 1 409 ? 1.495 -2.1 -17.297 1 97.25 409 THR A O 1
ATOM 3271 N N . GLN A 1 410 ? -0.289 -2.926 -16.219 1 96.31 410 GLN A N 1
ATOM 3272 C CA . GLN A 1 410 ? -0.854 -3.502 -17.438 1 96.31 410 GLN A CA 1
ATOM 3273 C C . GLN A 1 410 ? -1.1 -2.426 -18.484 1 96.31 410 GLN A C 1
ATOM 3275 O O . GLN A 1 410 ? -0.772 -2.613 -19.672 1 96.31 410 GLN A O 1
ATOM 3280 N N . ASP A 1 411 ? -1.634 -1.322 -18.109 1 96.38 411 ASP A N 1
ATOM 3281 C CA . ASP A 1 411 ? -1.92 -0.212 -19.016 1 96.38 411 ASP A CA 1
ATOM 3282 C C . ASP A 1 411 ? -0.634 0.353 -19.609 1 96.38 411 ASP A C 1
ATOM 3284 O O . ASP A 1 411 ? -0.604 0.732 -20.781 1 96.38 411 ASP A O 1
ATOM 3288 N N . PHE A 1 412 ? 0.376 0.418 -18.844 1 95.81 412 PHE A N 1
ATOM 3289 C CA . PHE A 1 412 ? 1.67 0.9 -19.312 1 95.81 412 PHE A CA 1
ATOM 3290 C C . PHE A 1 412 ? 2.213 0.002 -20.406 1 95.81 412 PHE A C 1
ATOM 3292 O O . PHE A 1 412 ? 2.791 0.488 -21.391 1 95.81 412 PHE A O 1
ATOM 3299 N N . PHE A 1 413 ? 1.996 -1.304 -20.281 1 95.19 413 PHE A N 1
ATOM 3300 C CA . PHE A 1 413 ? 2.543 -2.27 -21.234 1 95.19 413 PHE A CA 1
ATOM 3301 C C . PHE A 1 413 ? 1.557 -2.539 -22.359 1 95.19 413 PHE A C 1
ATOM 3303 O O . PHE A 1 413 ? 1.854 -3.303 -23.281 1 95.19 413 PHE A O 1
ATOM 3310 N N . ALA A 1 414 ? 0.382 -1.988 -22.422 1 92.44 414 ALA A N 1
ATOM 3311 C CA . ALA A 1 414 ? -0.765 -2.346 -23.25 1 92.44 414 ALA A CA 1
ATOM 3312 C C . ALA A 1 414 ? -0.371 -2.426 -24.719 1 92.44 414 ALA A C 1
ATOM 3314 O O . ALA A 1 414 ? -0.728 -3.381 -25.406 1 92.44 414 ALA A O 1
ATOM 3315 N N . PRO A 1 415 ? 0.45 -1.521 -25.219 1 87.94 415 PRO A N 1
ATOM 3316 C CA . PRO A 1 415 ? 0.757 -1.557 -26.641 1 87.94 415 PRO A CA 1
ATOM 3317 C C . PRO A 1 415 ? 1.591 -2.775 -27.031 1 87.94 415 PRO A C 1
ATOM 3319 O O . PRO A 1 415 ? 1.546 -3.211 -28.188 1 87.94 415 PRO A O 1
ATOM 3322 N N . MET A 1 416 ? 2.264 -3.422 -26.094 1 87.56 416 MET A N 1
ATOM 3323 C CA . MET A 1 416 ? 3.203 -4.492 -26.422 1 87.56 416 MET A CA 1
ATOM 3324 C C . MET A 1 416 ? 2.645 -5.848 -26 1 87.56 416 MET A C 1
ATOM 3326 O O . MET A 1 416 ? 3.164 -6.891 -26.422 1 87.56 416 MET A O 1
ATOM 3330 N N . LEU A 1 417 ? 1.629 -5.93 -25.297 1 88.31 417 LEU A N 1
ATOM 3331 C CA . LEU A 1 417 ? 1.141 -7.156 -24.672 1 88.31 417 LEU A CA 1
ATOM 3332 C C . LEU A 1 417 ? 0.74 -8.18 -25.734 1 88.31 417 LEU A C 1
ATOM 3334 O O . LEU A 1 417 ? 1.052 -9.367 -25.609 1 88.31 417 LEU A O 1
ATOM 3338 N N . PRO A 1 418 ? 0.091 -7.719 -26.844 1 85.38 418 PRO A N 1
ATOM 3339 C CA . PRO A 1 418 ? -0.266 -8.727 -27.859 1 85.38 418 PRO A CA 1
ATOM 3340 C C . PRO A 1 418 ? 0.955 -9.422 -28.453 1 85.38 418 PRO A C 1
ATOM 3342 O O . PRO A 1 418 ? 0.969 -10.648 -28.578 1 85.38 418 PRO A O 1
ATOM 3345 N N . GLU A 1 419 ? 1.961 -8.641 -28.734 1 83 419 GLU A N 1
ATOM 3346 C CA . GLU A 1 419 ? 3.188 -9.203 -29.297 1 83 419 GLU A CA 1
ATOM 3347 C C . GLU A 1 419 ? 3.898 -10.086 -28.266 1 83 419 GLU A C 1
ATOM 3349 O O . GLU A 1 419 ? 4.41 -11.156 -28.609 1 83 419 GLU A O 1
ATOM 3354 N N . ALA A 1 420 ? 3.926 -9.641 -27.094 1 82.94 420 ALA A N 1
ATOM 3355 C CA . ALA A 1 420 ? 4.566 -10.398 -26.031 1 82.94 420 ALA A CA 1
ATOM 3356 C C . ALA A 1 420 ? 3.857 -11.734 -25.797 1 82.94 420 ALA A C 1
ATOM 3358 O O . ALA A 1 420 ? 4.508 -12.75 -25.562 1 82.94 420 ALA A O 1
ATOM 3359 N N . ASN A 1 421 ? 2.584 -11.672 -25.875 1 82.38 421 ASN A N 1
ATOM 3360 C CA . ASN A 1 421 ? 1.797 -12.883 -25.688 1 82.38 421 ASN A CA 1
ATOM 3361 C C . ASN A 1 421 ? 2.07 -13.898 -26.797 1 82.38 421 ASN A C 1
ATOM 3363 O O . ASN A 1 421 ? 2.184 -15.102 -26.531 1 82.38 421 ASN A O 1
ATOM 3367 N N . ALA A 1 422 ? 2.105 -13.398 -27.953 1 82.69 422 ALA A N 1
ATOM 3368 C CA . ALA A 1 422 ? 2.381 -14.273 -29.094 1 82.69 422 ALA A CA 1
ATOM 3369 C C . ALA A 1 422 ? 3.754 -14.93 -28.953 1 82.69 422 ALA A C 1
ATOM 3371 O O . ALA A 1 422 ? 3.896 -16.141 -29.156 1 82.69 422 ALA A O 1
ATOM 3372 N N . LEU A 1 423 ? 4.699 -14.141 -28.609 1 79.94 423 LEU A N 1
ATOM 3373 C CA . LEU A 1 423 ? 6.059 -14.641 -28.438 1 79.94 423 LEU A CA 1
ATOM 3374 C C . LEU A 1 423 ? 6.137 -15.625 -27.281 1 79.94 423 LEU A C 1
ATOM 3376 O O . LEU A 1 423 ? 6.836 -16.641 -27.359 1 79.94 423 LEU A O 1
ATOM 3380 N N . GLY A 1 424 ? 5.492 -15.281 -26.25 1 77.19 424 GLY A N 1
ATOM 3381 C CA . GLY A 1 424 ? 5.453 -16.172 -25.109 1 77.19 424 GLY A CA 1
ATOM 3382 C C . GLY A 1 424 ? 4.848 -17.531 -25.422 1 77.19 424 GLY A C 1
ATOM 3383 O O . GLY A 1 424 ? 5.352 -18.562 -24.969 1 77.19 424 GLY A O 1
ATOM 3384 N N . ASN A 1 425 ? 3.805 -17.5 -26.141 1 77.56 425 ASN A N 1
ATOM 3385 C CA . ASN A 1 425 ? 3.164 -18.75 -26.547 1 77.56 425 ASN A CA 1
ATOM 3386 C C . ASN A 1 425 ? 4.098 -19.609 -27.391 1 77.56 425 ASN A C 1
ATOM 3388 O O . ASN A 1 425 ? 4.133 -20.844 -27.234 1 77.56 425 ASN A O 1
ATOM 3392 N N . GLU A 1 426 ? 4.797 -18.922 -28.234 1 78 426 GLU A N 1
ATOM 3393 C CA . GLU A 1 426 ? 5.762 -19.656 -29.047 1 78 426 GLU A CA 1
ATOM 3394 C C . GLU A 1 426 ? 6.875 -20.25 -28.203 1 78 426 GLU A C 1
ATOM 3396 O O . GLU A 1 426 ? 7.336 -21.359 -28.469 1 78 426 GLU A O 1
ATOM 3401 N N . MET A 1 427 ? 7.281 -19.516 -27.234 1 75.69 427 MET A N 1
ATOM 3402 C CA . MET A 1 427 ? 8.32 -19.984 -26.312 1 75.69 427 MET A CA 1
ATOM 3403 C C . MET A 1 427 ? 7.852 -21.219 -25.547 1 75.69 427 MET A C 1
ATOM 3405 O O . MET A 1 427 ? 8.578 -22.203 -25.453 1 75.69 427 MET A O 1
ATOM 3409 N N . ILE A 1 428 ? 6.691 -21.188 -25.078 1 73.38 428 ILE A N 1
ATOM 3410 C CA . ILE A 1 428 ? 6.121 -22.297 -24.297 1 73.38 428 ILE A CA 1
ATOM 3411 C C . ILE A 1 428 ? 6 -23.531 -25.172 1 73.38 428 ILE A C 1
ATOM 3413 O O . ILE A 1 428 ? 6.348 -24.641 -24.75 1 73.38 428 ILE A O 1
ATOM 3417 N N . LYS A 1 429 ? 5.531 -23.297 -26.359 1 74.44 429 LYS A N 1
ATOM 3418 C CA . LYS A 1 429 ? 5.395 -24.406 -27.297 1 74.44 429 LYS A CA 1
ATOM 3419 C C . LYS A 1 429 ? 6.742 -25.078 -27.547 1 74.44 429 LYS A C 1
ATOM 3421 O O . LYS A 1 429 ? 6.832 -26.297 -27.578 1 74.44 429 LYS A O 1
ATOM 3426 N N . THR A 1 430 ? 7.691 -24.25 -27.75 1 74.12 430 THR A N 1
ATOM 3427 C CA . THR A 1 430 ? 9.023 -24.766 -28.031 1 74.12 430 THR A CA 1
ATOM 3428 C C . THR A 1 430 ? 9.578 -25.531 -26.844 1 74.12 430 THR A C 1
ATOM 3430 O O . THR A 1 430 ? 10.172 -26.609 -27.016 1 74.12 430 THR A O 1
ATOM 3433 N N . ILE A 1 431 ? 9.406 -25.062 -25.672 1 70.5 431 ILE A N 1
ATOM 3434 C CA . ILE A 1 431 ? 9.906 -25.703 -24.453 1 70.5 431 ILE A CA 1
ATOM 3435 C C . ILE A 1 431 ? 9.18 -27.016 -24.219 1 70.5 431 ILE A C 1
ATOM 3437 O O . ILE A 1 431 ? 9.805 -28.016 -23.875 1 70.5 431 ILE A O 1
ATOM 3441 N N . LEU A 1 432 ? 7.871 -27.031 -24.469 1 70.88 432 LEU A N 1
ATOM 3442 C CA . LEU A 1 432 ? 7.078 -28.25 -24.312 1 70.88 432 LEU A CA 1
ATOM 3443 C C . LEU A 1 432 ? 7.543 -29.328 -25.281 1 70.88 432 LEU A C 1
ATOM 3445 O O . LEU A 1 432 ? 7.609 -30.5 -24.922 1 70.88 432 LEU A O 1
ATOM 3449 N N . ASN A 1 433 ? 7.855 -28.875 -26.438 1 73.62 433 ASN A N 1
ATOM 3450 C CA . ASN A 1 433 ? 8.344 -29.812 -27.438 1 73.62 433 ASN A CA 1
ATOM 3451 C C . ASN A 1 433 ? 9.695 -30.406 -27.031 1 73.62 433 ASN A C 1
ATOM 3453 O O . ASN A 1 433 ? 9.938 -31.594 -27.219 1 73.62 433 ASN A O 1
ATOM 3457 N N . LYS A 1 434 ? 10.445 -29.594 -26.453 1 70.75 434 LYS A N 1
ATOM 3458 C CA . LYS A 1 434 ? 11.773 -30.047 -26.047 1 70.75 434 LYS A CA 1
ATOM 3459 C C . LYS A 1 434 ? 11.68 -31 -24.859 1 70.75 434 LYS A C 1
ATOM 3461 O O . LYS A 1 434 ? 12.422 -31.984 -24.781 1 70.75 434 LYS A O 1
ATOM 3466 N N . VAL A 1 435 ? 10.875 -30.672 -23.922 1 66.38 435 VAL A N 1
ATOM 3467 C CA . VAL A 1 435 ? 10.68 -31.516 -22.75 1 66.38 435 VAL A CA 1
ATOM 3468 C C . VAL A 1 435 ? 10.125 -32.875 -23.172 1 66.38 435 VAL A C 1
ATOM 3470 O O . VAL A 1 435 ? 10.562 -33.906 -22.672 1 66.38 435 VAL A O 1
ATOM 3473 N N . ARG A 1 436 ? 9.172 -32.844 -24.094 1 68.75 436 ARG A N 1
ATOM 3474 C CA . ARG A 1 436 ? 8.586 -34.094 -24.609 1 68.75 436 ARG A CA 1
ATOM 3475 C C . ARG A 1 436 ? 9.641 -34.938 -25.297 1 68.75 436 ARG A C 1
ATOM 3477 O O . ARG A 1 436 ? 9.656 -36.156 -25.141 1 68.75 436 ARG A O 1
ATOM 3484 N N . GLU A 1 437 ? 10.375 -34.25 -26.031 1 69 437 GLU A N 1
ATOM 3485 C CA . GLU A 1 437 ? 11.438 -34.969 -26.734 1 69 437 GLU A CA 1
ATOM 3486 C C . GLU A 1 437 ? 12.406 -35.625 -25.75 1 69 437 GLU A C 1
ATOM 3488 O O . GLU A 1 437 ? 12.883 -36.75 -25.984 1 69 437 GLU A O 1
ATOM 3493 N N . LYS A 1 438 ? 12.695 -35 -24.656 1 66.38 438 LYS A N 1
ATOM 3494 C CA . LYS A 1 438 ? 13.609 -35.531 -23.641 1 66.38 438 LYS A CA 1
ATOM 3495 C C . LYS A 1 438 ? 12.969 -36.688 -22.875 1 66.38 438 LYS A C 1
ATOM 3497 O O . LYS A 1 438 ? 13.664 -37.625 -22.484 1 66.38 438 LYS A O 1
ATOM 3502 N N . GLU A 1 439 ? 11.703 -36.438 -22.594 1 61.22 439 GLU A N 1
ATOM 3503 C CA . GLU A 1 439 ? 10.992 -37.5 -21.859 1 61.22 439 GLU A CA 1
ATOM 3504 C C . GLU A 1 439 ? 10.828 -38.75 -22.719 1 61.22 439 GLU A C 1
ATOM 3506 O O . GLU A 1 439 ? 10.758 -39.875 -22.203 1 61.22 439 GLU A O 1
ATOM 3511 N N . GLU A 1 440 ? 10.586 -38.594 -23.938 1 55.88 440 GLU A N 1
ATOM 3512 C CA . GLU A 1 440 ? 10.453 -39.719 -24.859 1 55.88 440 GLU A CA 1
ATOM 3513 C C . GLU A 1 440 ? 11.805 -40.375 -25.109 1 55.88 440 GLU A C 1
ATOM 3515 O O . GLU A 1 440 ? 11.859 -41.531 -25.547 1 55.88 440 GLU A O 1
ATOM 3520 N N . LYS A 1 441 ? 12.828 -39.875 -24.781 1 56.78 441 LYS A N 1
ATOM 3521 C CA . LYS A 1 441 ? 14.125 -40.531 -24.906 1 56.78 441 LYS A CA 1
ATOM 3522 C C . LYS A 1 441 ? 14.469 -41.281 -23.625 1 56.78 441 LYS A C 1
ATOM 3524 O O . LYS A 1 441 ? 14.211 -40.812 -22.516 1 56.78 441 LYS A O 1
ATOM 3529 N N . MET B 1 1 ? -12.852 47.188 18.188 1 69.81 1 MET B N 1
ATOM 3530 C CA . MET B 1 1 ? -12.844 46.375 19.406 1 69.81 1 MET B CA 1
ATOM 3531 C C . MET B 1 1 ? -14.242 46.281 20.016 1 69.81 1 MET B C 1
ATOM 3533 O O . MET B 1 1 ? -14.945 47.312 20.094 1 69.81 1 MET B O 1
ATOM 3537 N N . VAL B 1 2 ? -14.75 45.031 20.188 1 87.88 2 VAL B N 1
ATOM 3538 C CA . VAL B 1 2 ? -16.094 44.781 20.719 1 87.88 2 VAL B CA 1
ATOM 3539 C C . VAL B 1 2 ? -16.156 45.25 22.172 1 87.88 2 VAL B C 1
ATOM 3541 O O . VAL B 1 2 ? -15.211 45.094 22.938 1 87.88 2 VAL B O 1
ATOM 3544 N N . SER B 1 3 ? -17.141 45.969 22.453 1 92.31 3 SER B N 1
ATOM 3545 C CA . SER B 1 3 ? -17.281 46.531 23.797 1 92.31 3 SER B CA 1
ATOM 3546 C C . SER B 1 3 ? -17.484 45.438 24.844 1 92.31 3 SER B C 1
ATOM 3548 O O . SER B 1 3 ? -17.984 44.344 24.516 1 92.31 3 SER B O 1
ATOM 3550 N N . GLU B 1 4 ? -17.094 45.719 26.031 1 93.38 4 GLU B N 1
ATOM 3551 C CA . GLU B 1 4 ? -17.266 44.812 27.141 1 93.38 4 GLU B CA 1
ATOM 3552 C C . GLU B 1 4 ? -18.734 44.469 27.375 1 93.38 4 GLU B C 1
ATOM 3554 O O . GLU B 1 4 ? -19.078 43.344 27.766 1 93.38 4 GLU B O 1
ATOM 3559 N N . GLU B 1 5 ? -19.547 45.438 27.172 1 94.31 5 GLU B N 1
ATOM 3560 C CA . GLU B 1 5 ? -20.984 45.25 27.344 1 94.31 5 GLU B CA 1
ATOM 3561 C C . GLU B 1 5 ? -21.531 44.25 26.328 1 94.31 5 GLU B C 1
ATOM 3563 O O . GLU B 1 5 ? -22.375 43.406 26.656 1 94.31 5 GLU B O 1
ATOM 3568 N N . THR B 1 6 ? -21.109 44.375 25.172 1 95.31 6 THR B N 1
ATOM 3569 C CA . THR B 1 6 ? -21.531 43.469 24.109 1 95.31 6 THR B CA 1
ATOM 3570 C C . THR B 1 6 ? -21.047 42.062 24.391 1 95.31 6 THR B C 1
ATOM 3572 O O . THR B 1 6 ? -21.781 41.094 24.172 1 95.31 6 THR B O 1
ATOM 3575 N N . ILE B 1 7 ? -19.859 41.906 24.875 1 96.5 7 ILE B N 1
ATOM 3576 C CA . ILE B 1 7 ? -19.281 40.625 25.188 1 96.5 7 ILE B CA 1
ATOM 3577 C C . ILE B 1 7 ? -20.094 39.969 26.297 1 96.5 7 ILE B C 1
ATOM 3579 O O . ILE B 1 7 ? -20.406 38.75 26.234 1 96.5 7 ILE B O 1
ATOM 3583 N N . LYS B 1 8 ? -20.422 40.719 27.312 1 96.25 8 LYS B N 1
ATOM 3584 C CA . LYS B 1 8 ? -21.25 40.219 28.406 1 96.25 8 LYS B CA 1
ATOM 3585 C C . LYS B 1 8 ? -22.609 39.75 27.891 1 96.25 8 LYS B C 1
ATOM 3587 O O . LYS B 1 8 ? -23.125 38.75 28.344 1 96.25 8 LYS B O 1
ATOM 3592 N N . GLU B 1 9 ? -23.125 40.531 27.031 1 96.75 9 GLU B N 1
ATOM 3593 C CA . GLU B 1 9 ? -24.422 40.188 26.453 1 96.75 9 GLU B CA 1
ATOM 3594 C C . GLU B 1 9 ? -24.328 38.875 25.656 1 96.75 9 GLU B C 1
ATOM 3596 O O . GLU B 1 9 ? -25.219 38.031 25.75 1 96.75 9 GLU B O 1
ATOM 3601 N N . TRP B 1 10 ? -23.328 38.781 24.844 1 97.31 10 TRP B N 1
ATOM 3602 C CA . TRP B 1 10 ? -23.141 37.562 24.047 1 97.31 10 TRP B CA 1
ATOM 3603 C C . TRP B 1 10 ? -22.969 36.344 24.953 1 97.31 10 TRP B C 1
ATOM 3605 O O . TRP B 1 10 ? -23.562 35.312 24.688 1 97.31 10 TRP B O 1
ATOM 3615 N N . LYS B 1 11 ? -22.203 36.469 26 1 97.5 11 LYS B N 1
ATOM 3616 C CA . LYS B 1 11 ? -21.969 35.344 26.906 1 97.5 11 LYS B CA 1
ATOM 3617 C C . LYS B 1 11 ? -23.266 34.938 27.609 1 97.5 11 LYS B C 1
ATOM 3619 O O . LYS B 1 11 ? -23.453 33.75 27.922 1 97.5 11 LYS B O 1
ATOM 3624 N N . ALA B 1 12 ? -24.156 35.875 27.719 1 96.75 12 ALA B N 1
ATOM 3625 C CA . ALA B 1 12 ? -25.422 35.594 28.391 1 96.75 12 ALA B CA 1
ATOM 3626 C C . ALA B 1 12 ? -26.438 35 27.438 1 96.75 12 ALA B C 1
ATOM 3628 O O . ALA B 1 12 ? -27.312 34.25 27.844 1 96.75 12 ALA B O 1
ATOM 3629 N N . THR B 1 13 ? -26.266 35.312 26.156 1 97.62 13 THR B N 1
ATOM 3630 C CA . THR B 1 13 ? -27.375 35 25.266 1 97.62 13 THR B CA 1
ATOM 3631 C C . THR B 1 13 ? -26.984 33.969 24.219 1 97.62 13 THR B C 1
ATOM 3633 O O . THR B 1 13 ? -27.844 33.312 23.625 1 97.62 13 THR B O 1
ATOM 3636 N N . LYS B 1 14 ? -25.734 33.875 23.906 1 98.44 14 LYS B N 1
ATOM 3637 C CA . LYS B 1 14 ? -25.297 33 22.828 1 98.44 14 LYS B CA 1
ATOM 3638 C C . LYS B 1 14 ? -24.844 31.641 23.359 1 98.44 14 LYS B C 1
ATOM 3640 O O . LYS B 1 14 ? -24.25 31.562 24.438 1 98.44 14 LYS B O 1
ATOM 3645 N N . THR B 1 15 ? -25.156 30.641 22.609 1 98.75 15 THR B N 1
ATOM 3646 C CA . THR B 1 15 ? -24.734 29.281 22.922 1 98.75 15 THR B CA 1
ATOM 3647 C C . THR B 1 15 ? -23.734 28.766 21.891 1 98.75 15 THR B C 1
ATOM 3649 O O . THR B 1 15 ? -23.953 28.891 20.688 1 98.75 15 THR B O 1
ATOM 3652 N N . ILE B 1 16 ? -22.609 28.234 22.391 1 98.88 16 ILE B N 1
ATOM 3653 C CA . ILE B 1 16 ? -21.578 27.656 21.547 1 98.88 16 ILE B CA 1
ATOM 3654 C C . ILE B 1 16 ? -21.703 26.141 21.531 1 98.88 16 ILE B C 1
ATOM 3656 O O . ILE B 1 16 ? -21.766 25.516 22.594 1 98.88 16 ILE B O 1
ATOM 3660 N N . GLY B 1 17 ? -21.797 25.547 20.375 1 98.88 17 GLY B N 1
ATOM 3661 C CA . GLY B 1 17 ? -21.922 24.109 20.25 1 98.88 17 GLY B CA 1
ATOM 3662 C C . GLY B 1 17 ? -20.672 23.453 19.688 1 98.88 17 GLY B C 1
ATOM 3663 O O . GLY B 1 17 ? -20.047 23.969 18.766 1 98.88 17 GLY B O 1
ATOM 3664 N N . ILE B 1 18 ? -20.297 22.328 20.281 1 98.75 18 ILE B N 1
ATOM 3665 C CA . ILE B 1 18 ? -19.172 21.531 19.797 1 98.75 18 ILE B CA 1
ATOM 3666 C C . ILE B 1 18 ? -19.656 20.141 19.438 1 98.75 18 ILE B C 1
ATOM 3668 O O . ILE B 1 18 ? -20.125 19.391 20.297 1 98.75 18 ILE B O 1
ATOM 3672 N N . ILE B 1 19 ? -19.562 19.828 18.188 1 98.56 19 ILE B N 1
ATOM 3673 C CA . ILE B 1 19 ? -19.859 18.484 17.75 1 98.56 19 ILE B CA 1
ATOM 3674 C C . ILE B 1 19 ? -18.562 17.688 17.594 1 98.56 19 ILE B C 1
ATOM 3676 O O . ILE B 1 19 ? -17.812 17.906 16.641 1 98.56 19 ILE B O 1
ATOM 3680 N N . GLY B 1 20 ? -18.375 16.719 18.422 1 97.62 20 GLY B N 1
ATOM 3681 C CA . GLY B 1 20 ? -17.125 15.992 18.531 1 97.62 20 GLY B CA 1
ATOM 3682 C C . GLY B 1 20 ? -16.297 16.406 19.734 1 97.62 20 GLY B C 1
ATOM 3683 O O . GLY B 1 20 ? -15.734 17.5 19.766 1 97.62 20 GLY B O 1
ATOM 3684 N N . LEU B 1 21 ? -16.234 15.531 20.719 1 96.94 21 LEU B N 1
ATOM 3685 C CA . LEU B 1 21 ? -15.5 15.828 21.938 1 96.94 21 LEU B CA 1
ATOM 3686 C C . LEU B 1 21 ? -14.25 14.961 22.047 1 96.94 21 LEU B C 1
ATOM 3688 O O . LEU B 1 21 ? -14.008 14.336 23.078 1 96.94 21 LEU B O 1
ATOM 3692 N N . GLY B 1 22 ? -13.578 14.898 20.875 1 93.25 22 GLY B N 1
ATOM 3693 C CA . GLY B 1 22 ? -12.203 14.422 20.938 1 93.25 22 GLY B CA 1
ATOM 3694 C C . GLY B 1 22 ? -11.266 15.383 21.641 1 93.25 22 GLY B C 1
ATOM 3695 O O . GLY B 1 22 ? -11.719 16.328 22.281 1 93.25 22 GLY B O 1
ATOM 3696 N N . ASP B 1 23 ? -10.016 15.289 21.469 1 92.56 23 ASP B N 1
ATOM 3697 C CA . ASP B 1 23 ? -9.031 16.062 22.219 1 92.56 23 ASP B CA 1
ATOM 3698 C C . ASP B 1 23 ? -9.172 17.547 21.922 1 92.56 23 ASP B C 1
ATOM 3700 O O . ASP B 1 23 ? -9.211 18.375 22.859 1 92.56 23 ASP B O 1
ATOM 3704 N N . MET B 1 24 ? -9.266 17.906 20.656 1 94.12 24 MET B N 1
ATOM 3705 C CA . MET B 1 24 ? -9.352 19.312 20.312 1 94.12 24 MET B CA 1
ATOM 3706 C C . MET B 1 24 ? -10.727 19.875 20.656 1 94.12 24 MET B C 1
ATOM 3708 O O . MET B 1 24 ? -10.836 21.031 21.062 1 94.12 24 MET B O 1
ATOM 3712 N N . GLY B 1 25 ? -11.773 19.062 20.406 1 97.06 25 GLY B N 1
ATOM 3713 C CA . GLY B 1 25 ? -13.109 19.484 20.812 1 97.06 25 GLY B CA 1
ATOM 3714 C C . GLY B 1 25 ? -13.211 19.781 22.297 1 97.06 25 GLY B C 1
ATOM 3715 O O . GLY B 1 25 ? -13.82 20.766 22.703 1 97.06 25 GLY B O 1
ATOM 3716 N N . LEU B 1 26 ? -12.633 18.922 23.016 1 97.06 26 LEU B N 1
ATOM 3717 C CA . LEU B 1 26 ? -12.625 19.094 24.469 1 97.06 26 LEU B CA 1
ATOM 3718 C C . LEU B 1 26 ? -11.844 20.344 24.875 1 97.06 26 LEU B C 1
ATOM 3720 O O . LEU B 1 26 ? -12.25 21.062 25.797 1 97.06 26 LEU B O 1
ATOM 3724 N N . LEU B 1 27 ? -10.727 20.531 24.203 1 96.44 27 LEU B N 1
ATOM 3725 C CA . LEU B 1 27 ? -9.938 21.734 24.469 1 96.44 27 LEU B CA 1
ATOM 3726 C C . LEU B 1 27 ? -10.789 22.984 24.297 1 96.44 27 LEU B C 1
ATOM 3728 O O . LEU B 1 27 ? -10.805 23.859 25.172 1 96.44 27 LEU B O 1
ATOM 3732 N N . TYR B 1 28 ? -11.555 23.109 23.266 1 97.88 28 TYR B N 1
ATOM 3733 C CA . TYR B 1 28 ? -12.406 24.25 23 1 97.88 28 TYR B CA 1
ATOM 3734 C C . TYR B 1 28 ? -13.531 24.359 24.016 1 97.88 28 TYR B C 1
ATOM 3736 O O . TYR B 1 28 ? -13.789 25.422 24.578 1 97.88 28 TYR B O 1
ATOM 3744 N N . ALA B 1 29 ? -14.164 23.203 24.219 1 98.38 29 ALA B N 1
ATOM 3745 C CA . ALA B 1 29 ? -15.281 23.188 25.156 1 98.38 29 ALA B CA 1
ATOM 3746 C C . ALA B 1 29 ? -14.852 23.703 26.531 1 98.38 29 ALA B C 1
ATOM 3748 O O . ALA B 1 29 ? -15.547 24.516 27.141 1 98.38 29 ALA B O 1
ATOM 3749 N N . ARG B 1 30 ? -13.773 23.266 26.953 1 97.94 30 ARG B N 1
ATOM 3750 C CA . ARG B 1 30 ? -13.266 23.625 28.266 1 97.94 30 ARG B CA 1
ATOM 3751 C C . ARG B 1 30 ? -12.859 25.094 28.312 1 97.94 30 ARG B C 1
ATOM 3753 O O . ARG B 1 30 ? -13.25 25.844 29.203 1 97.94 30 ARG B O 1
ATOM 3760 N N . ARG B 1 31 ? -12.102 25.547 27.344 1 97.88 31 ARG B N 1
ATOM 3761 C CA . ARG B 1 31 ? -11.586 26.922 27.344 1 97.88 31 ARG B CA 1
ATOM 3762 C C . ARG B 1 31 ? -12.719 27.938 27.219 1 97.88 31 ARG B C 1
ATOM 3764 O O . ARG B 1 31 ? -12.719 28.953 27.891 1 97.88 31 ARG B O 1
ATOM 3771 N N . PHE B 1 32 ? -13.672 27.641 26.375 1 98.56 32 PHE B N 1
ATOM 3772 C CA . PHE B 1 32 ? -14.797 28.547 26.172 1 98.56 32 PHE B CA 1
ATOM 3773 C C . PHE B 1 32 ? -15.672 28.609 27.422 1 98.56 32 PHE B C 1
ATOM 3775 O O . PHE B 1 32 ? -16.062 29.703 27.844 1 98.56 32 PHE B O 1
ATOM 3782 N N . SER B 1 33 ? -15.938 27.438 27.953 1 98.56 33 SER B N 1
ATOM 3783 C CA . SER B 1 33 ? -16.797 27.422 29.125 1 98.56 33 SER B CA 1
ATOM 3784 C C . SER B 1 33 ? -16.109 28.047 30.328 1 98.56 33 SER B C 1
ATOM 3786 O O . SER B 1 33 ? -16.75 28.734 31.125 1 98.56 33 SER B O 1
ATOM 3788 N N . GLU B 1 34 ? -14.883 27.828 30.453 1 97.88 34 GLU B N 1
ATOM 3789 C CA . GLU B 1 34 ? -14.109 28.422 31.531 1 97.88 34 GLU B CA 1
ATOM 3790 C C . GLU B 1 34 ? -14.094 29.953 31.422 1 97.88 34 GLU B C 1
ATOM 3792 O O . GLU B 1 34 ? -13.992 30.641 32.438 1 97.88 34 GLU B O 1
ATOM 3797 N N . ASP B 1 35 ? -14.195 30.438 30.266 1 97.75 35 ASP B N 1
ATOM 3798 C CA . ASP B 1 35 ? -14.188 31.875 30.031 1 97.75 35 ASP B CA 1
ATOM 3799 C C . ASP B 1 35 ? -15.586 32.469 30.203 1 97.75 35 ASP B C 1
ATOM 3801 O O . ASP B 1 35 ? -15.797 33.656 29.953 1 97.75 35 ASP B O 1
ATOM 3805 N N . GLY B 1 36 ? -16.562 31.609 30.422 1 97.88 36 GLY B N 1
ATOM 3806 C CA . GLY B 1 36 ? -17.891 32.094 30.797 1 97.88 36 GLY B CA 1
ATOM 3807 C C . GLY B 1 36 ? -18.922 31.953 29.703 1 97.88 36 GLY B C 1
ATOM 3808 O O . GLY B 1 36 ? -20.062 32.375 29.859 1 97.88 36 GLY B O 1
ATOM 3809 N N . TRP B 1 37 ? -18.594 31.344 28.609 1 98.62 37 TRP B N 1
ATOM 3810 C CA . TRP B 1 37 ? -19.547 31.125 27.531 1 98.62 37 TRP B CA 1
ATOM 3811 C C . TRP B 1 37 ? -20.453 29.938 27.844 1 98.62 37 TRP B C 1
ATOM 3813 O O . TRP B 1 37 ? -20.047 29 28.547 1 98.62 37 TRP B O 1
ATOM 3823 N N . LYS B 1 38 ? -21.656 30 27.375 1 98.69 38 LYS B N 1
ATOM 3824 C CA . LYS B 1 38 ? -22.516 28.812 27.391 1 98.69 38 LYS B CA 1
ATOM 3825 C C . LYS B 1 38 ? -22.125 27.828 26.297 1 98.69 38 LYS B C 1
ATOM 3827 O O . LYS B 1 38 ? -22.266 28.125 25.109 1 98.69 38 LYS B O 1
ATOM 3832 N N . VAL B 1 39 ? -21.625 26.641 26.75 1 98.88 39 VAL B N 1
ATOM 3833 C CA . VAL B 1 39 ? -21.094 25.672 25.781 1 98.88 39 VAL B CA 1
ATOM 3834 C C . VAL B 1 39 ? -21.859 24.344 25.922 1 98.88 39 VAL B C 1
ATOM 3836 O O . VAL B 1 39 ? -22.094 23.875 27.047 1 98.88 39 VAL B O 1
ATOM 3839 N N . VAL B 1 40 ? -22.328 23.844 24.812 1 98.75 40 VAL B N 1
ATOM 3840 C CA . VAL B 1 40 ? -22.891 22.5 24.75 1 98.75 40 VAL B CA 1
ATOM 3841 C C . VAL B 1 40 ? -22.094 21.641 23.781 1 98.75 40 VAL B C 1
ATOM 3843 O O . VAL B 1 40 ? -21.516 22.156 22.812 1 98.75 40 VAL B O 1
ATOM 3846 N N . GLY B 1 41 ? -21.953 20.406 24.062 1 98.5 41 GLY B N 1
ATOM 3847 C CA . GLY B 1 41 ? -21.203 19.5 23.188 1 98.5 41 GLY B CA 1
ATOM 3848 C C . GLY B 1 41 ? -21.781 18.109 23.141 1 98.5 41 GLY B C 1
ATOM 3849 O O . GLY B 1 41 ? -22.625 17.734 23.953 1 98.5 41 GLY B O 1
ATOM 3850 N N . CYS B 1 42 ? -21.406 17.406 22.109 1 98.38 42 CYS B N 1
ATOM 3851 C CA . CYS B 1 42 ? -21.766 16 22 1 98.38 42 CYS B CA 1
ATOM 3852 C C . CYS B 1 42 ? -20.656 15.188 21.359 1 98.38 42 CYS B C 1
ATOM 3854 O O . CYS B 1 42 ? -19.703 15.758 20.812 1 98.38 42 CYS B O 1
ATOM 3856 N N . ASP B 1 43 ? -20.688 13.969 21.625 1 97.44 43 ASP B N 1
ATOM 3857 C CA . ASP B 1 43 ? -19.906 12.984 20.875 1 97.44 43 ASP B CA 1
ATOM 3858 C C . ASP B 1 43 ? -20.812 11.938 20.25 1 97.44 43 ASP B C 1
ATOM 3860 O O . ASP B 1 43 ? -21.969 12.219 19.922 1 97.44 43 ASP B O 1
ATOM 3864 N N . ARG B 1 44 ? -20.375 10.773 19.938 1 94.5 44 ARG B N 1
ATOM 3865 C CA . ARG B 1 44 ? -21.188 9.742 19.312 1 94.5 44 ARG B CA 1
ATOM 3866 C C . ARG B 1 44 ? -22.375 9.367 20.188 1 94.5 44 ARG B C 1
ATOM 3868 O O . ARG B 1 44 ? -22.234 9.211 21.406 1 94.5 44 ARG B O 1
ATOM 3875 N N . GLU B 1 45 ? -23.422 9.188 19.578 1 95.75 45 GLU B N 1
ATOM 3876 C CA . GLU B 1 45 ? -24.656 8.953 20.297 1 95.75 45 GLU B CA 1
ATOM 3877 C C . GLU B 1 45 ? -24.609 7.637 21.078 1 95.75 45 GLU B C 1
ATOM 3879 O O . GLU B 1 45 ? -25.172 7.523 22.156 1 95.75 45 GLU B O 1
ATOM 3884 N N . GLU B 1 46 ? -23.859 6.66 20.5 1 95.5 46 GLU B N 1
ATOM 3885 C CA . GLU B 1 46 ? -23.812 5.324 21.094 1 95.5 46 GLU B CA 1
ATOM 3886 C C . GLU B 1 46 ? -23.156 5.348 22.469 1 95.5 46 GLU B C 1
ATOM 3888 O O . GLU B 1 46 ? -23.406 4.48 23.297 1 95.5 46 GLU B O 1
ATOM 3893 N N . ILE B 1 47 ? -22.359 6.371 22.734 1 95.81 47 ILE B N 1
ATOM 3894 C CA . ILE B 1 47 ? -21.656 6.406 24 1 95.81 47 ILE B CA 1
ATOM 3895 C C . ILE B 1 47 ? -22.125 7.602 24.828 1 95.81 47 ILE B C 1
ATOM 3897 O O . ILE B 1 47 ? -21.391 8.125 25.672 1 95.81 47 ILE B O 1
ATOM 3901 N N . TYR B 1 48 ? -23.297 8.078 24.578 1 96.69 48 TYR B N 1
ATOM 3902 C CA . TYR B 1 48 ? -23.844 9.289 25.188 1 96.69 48 TYR B CA 1
ATOM 3903 C C . TYR B 1 48 ? -23.797 9.195 26.703 1 96.69 48 TYR B C 1
ATOM 3905 O O . TYR B 1 48 ? -23.312 10.117 27.375 1 96.69 48 TYR B O 1
ATOM 3913 N N . GLN B 1 49 ? -24.25 8.117 27.266 1 97.06 49 GLN B N 1
ATOM 3914 C CA . GLN B 1 49 ? -24.328 7.984 28.719 1 97.06 49 GLN B CA 1
ATOM 3915 C C . GLN B 1 49 ? -22.938 8.023 29.344 1 97.06 49 GLN B C 1
ATOM 3917 O O . GLN B 1 49 ? -22.719 8.688 30.359 1 97.06 49 GLN B O 1
ATOM 3922 N N . ASP B 1 50 ? -22 7.344 28.703 1 97 50 ASP B N 1
ATOM 3923 C CA . ASP B 1 50 ? -20.625 7.332 29.188 1 97 50 ASP B CA 1
ATOM 3924 C C . ASP B 1 50 ? -20 8.727 29.109 1 97 50 ASP B C 1
ATOM 3926 O O . ASP B 1 50 ? -19.297 9.141 30.031 1 97 50 ASP B O 1
ATOM 3930 N N . THR B 1 51 ? -20.297 9.414 28.047 1 97.06 51 THR B N 1
ATOM 3931 C CA . THR B 1 51 ? -19.766 10.758 27.844 1 97.06 51 THR B CA 1
ATOM 3932 C C . THR B 1 51 ? -20.328 11.727 28.875 1 97.06 51 THR B C 1
ATOM 3934 O O . THR B 1 51 ? -19.594 12.547 29.422 1 97.06 51 THR B O 1
ATOM 3937 N N . LYS B 1 52 ? -21.609 11.617 29.078 1 96.88 52 LYS B N 1
ATOM 3938 C CA . LYS B 1 52 ? -22.281 12.469 30.062 1 96.88 52 LYS B CA 1
ATOM 3939 C C . LYS B 1 52 ? -21.703 12.258 31.453 1 96.88 52 LYS B C 1
ATOM 3941 O O . LYS B 1 52 ? -21.469 13.219 32.188 1 96.88 52 LYS B O 1
ATOM 3946 N N . GLU B 1 53 ? -21.438 11.008 31.781 1 97.31 53 GLU B N 1
ATOM 3947 C CA . GLU B 1 53 ? -20.875 10.688 33.094 1 97.31 53 GLU B CA 1
ATOM 3948 C C . GLU B 1 53 ? -19.422 11.164 33.188 1 97.31 53 GLU B C 1
ATOM 3950 O O . GLU B 1 53 ? -19.031 11.727 34.219 1 97.31 53 GLU B O 1
ATOM 3955 N N . LYS B 1 54 ? -18.688 10.93 32.188 1 97.12 54 LYS B N 1
ATOM 3956 C CA . LYS B 1 54 ? -17.266 11.258 32.156 1 97.12 54 LYS B CA 1
ATOM 3957 C C . LYS B 1 54 ? -17.047 12.758 32.375 1 97.12 54 LYS B C 1
ATOM 3959 O O . LYS B 1 54 ? -16.094 13.156 33.031 1 97.12 54 LYS B O 1
ATOM 3964 N N . TYR B 1 55 ? -17.969 13.547 31.781 1 97.25 55 TYR B N 1
ATOM 3965 C CA . TYR B 1 55 ? -17.75 14.984 31.812 1 97.25 55 TYR B CA 1
ATOM 3966 C C . TYR B 1 55 ? -18.797 15.672 32.688 1 97.25 55 TYR B C 1
ATOM 3968 O O . TYR B 1 55 ? -19.156 16.828 32.438 1 97.25 55 TYR B O 1
ATOM 3976 N N . SER B 1 56 ? -19.297 14.992 33.656 1 95.56 56 SER B N 1
ATOM 3977 C CA . SER B 1 56 ? -20.359 15.477 34.531 1 95.56 56 SER B CA 1
ATOM 3978 C C . SER B 1 56 ? -19.891 16.672 35.344 1 95.56 56 SER B C 1
ATOM 3980 O O . SER B 1 56 ? -20.703 17.5 35.75 1 95.56 56 SER B O 1
ATOM 3982 N N . LYS B 1 57 ? -18.625 16.812 35.531 1 96.56 57 LYS B N 1
ATOM 3983 C CA . LYS B 1 57 ? -18.109 17.875 36.375 1 96.56 57 LYS B CA 1
ATOM 3984 C C . LYS B 1 57 ? -17.641 19.062 35.562 1 96.56 57 LYS B C 1
ATOM 3986 O O . LYS B 1 57 ? -17.219 20.078 36.094 1 96.56 57 LYS B O 1
ATOM 3991 N N . GLU B 1 58 ? -17.719 18.906 34.281 1 97.31 58 GLU B N 1
ATOM 3992 C CA . GLU B 1 58 ? -17.281 19.984 33.406 1 97.31 58 GLU B CA 1
ATOM 3993 C C . GLU B 1 58 ? -18.312 21.109 33.344 1 97.31 58 GLU B C 1
ATOM 3995 O O . GLU B 1 58 ? -19.469 20.922 33.719 1 97.31 58 GLU B O 1
ATOM 4000 N N . LYS B 1 59 ? -17.906 22.266 32.875 1 97.62 59 LYS B N 1
ATOM 4001 C CA . LYS B 1 59 ? -18.75 23.453 32.844 1 97.62 59 LYS B CA 1
ATOM 4002 C C . LYS B 1 59 ? -19.641 23.469 31.625 1 97.62 59 LYS B C 1
ATOM 4004 O O . LYS B 1 59 ? -20.641 24.188 31.562 1 97.62 59 LYS B O 1
ATOM 4009 N N . PHE B 1 60 ? -19.266 22.703 30.656 1 98.25 60 PHE B N 1
ATOM 4010 C CA . PHE B 1 60 ? -20.109 22.609 29.453 1 98.25 60 PHE B CA 1
ATOM 4011 C C . PHE B 1 60 ? -21.125 21.484 29.609 1 98.25 60 PHE B C 1
ATOM 4013 O O . PHE B 1 60 ? -20.938 20.578 30.422 1 98.25 60 PHE B O 1
ATOM 4020 N N . GLU B 1 61 ? -22.172 21.547 28.812 1 98.25 61 GLU B N 1
ATOM 4021 C CA . GLU B 1 61 ? -23.266 20.562 28.891 1 98.25 61 GLU B CA 1
ATOM 4022 C C . GLU B 1 61 ? -23.156 19.531 27.766 1 98.25 61 GLU B C 1
ATOM 4024 O O . GLU B 1 61 ? -22.844 19.875 26.625 1 98.25 61 GLU B O 1
ATOM 4029 N N . ILE B 1 62 ? -23.391 18.234 28.156 1 98.44 62 ILE B N 1
ATOM 4030 C CA . ILE B 1 62 ? -23.359 17.156 27.172 1 98.44 62 ILE B CA 1
ATOM 4031 C C . ILE B 1 62 ? -24.766 16.875 26.656 1 98.44 62 ILE B C 1
ATOM 4033 O O . ILE B 1 62 ? -25.688 16.672 27.438 1 98.44 62 ILE B O 1
ATOM 4037 N N . LEU B 1 63 ? -24.938 16.984 25.328 1 98.31 63 LEU B N 1
ATOM 4038 C CA . LEU B 1 63 ? -26.219 16.656 24.703 1 98.31 63 LEU B CA 1
ATOM 4039 C C . LEU B 1 63 ? -26.125 15.336 23.938 1 98.31 63 LEU B C 1
ATOM 4041 O O . LEU B 1 63 ? -25.031 14.805 23.734 1 98.31 63 LEU B O 1
ATOM 4045 N N . LYS B 1 64 ? -27.172 14.844 23.516 1 97.44 64 LYS B N 1
ATOM 4046 C CA . LYS B 1 64 ? -27.281 13.469 23.047 1 97.44 64 LYS B CA 1
ATOM 4047 C C . LYS B 1 64 ? -26.516 13.273 21.734 1 97.44 64 LYS B C 1
ATOM 4049 O O . LYS B 1 64 ? -25.875 12.234 21.531 1 97.44 64 LYS B O 1
ATOM 4054 N N . ASN B 1 65 ? -26.734 14.18 20.812 1 97.62 65 ASN B N 1
ATOM 4055 C CA . ASN B 1 65 ? -26.094 14.094 19.516 1 97.62 65 ASN B CA 1
ATOM 4056 C C . ASN B 1 65 ? -26.031 15.461 18.828 1 97.62 65 ASN B C 1
ATOM 4058 O O . ASN B 1 65 ? -26.328 16.484 19.453 1 97.62 65 ASN B O 1
ATOM 4062 N N . GLY B 1 66 ? -25.609 15.492 17.641 1 98.25 66 GLY B N 1
ATOM 4063 C CA . GLY B 1 66 ? -25.391 16.734 16.906 1 98.25 66 GLY B CA 1
ATOM 4064 C C . GLY B 1 66 ? -26.656 17.484 16.594 1 98.25 66 GLY B C 1
ATOM 4065 O O . GLY B 1 66 ? -26.641 18.688 16.391 1 98.25 66 GLY B O 1
ATOM 4066 N N . HIS B 1 67 ? -27.781 16.719 16.531 1 98.06 67 HIS B N 1
ATOM 4067 C CA . HIS B 1 67 ? -29.062 17.391 16.312 1 98.06 67 HIS B CA 1
ATOM 4068 C C . HIS B 1 67 ? -29.391 18.312 17.484 1 98.06 67 HIS B C 1
ATOM 4070 O O . HIS B 1 67 ? -29.797 19.469 17.281 1 98.06 67 HIS B O 1
ATOM 4076 N N . TYR B 1 68 ? -29.188 17.844 18.609 1 98.12 68 TYR B N 1
ATOM 4077 C CA . TYR B 1 68 ? -29.516 18.578 19.828 1 98.12 68 TYR B CA 1
ATOM 4078 C C . TYR B 1 68 ? -28.562 19.75 20.016 1 98.12 68 TYR B C 1
ATOM 4080 O O . TYR B 1 68 ? -28.953 20.812 20.516 1 98.12 68 TYR B O 1
ATOM 4088 N N . VAL B 1 69 ? -27.359 19.594 19.625 1 98.62 69 VAL B N 1
ATOM 4089 C CA . VAL B 1 69 ? -26.375 20.672 19.719 1 98.62 69 VAL B CA 1
ATOM 4090 C C . VAL B 1 69 ? -26.688 21.734 18.672 1 98.62 69 VAL B C 1
ATOM 4092 O O . VAL B 1 69 ? -26.75 22.922 19 1 98.62 69 VAL B O 1
ATOM 4095 N N . SER B 1 70 ? -26.906 21.344 17.484 1 98.38 70 SER B N 1
ATOM 4096 C CA . SER B 1 70 ? -27.062 22.25 16.359 1 98.38 70 SER B CA 1
ATOM 4097 C C . SER B 1 70 ? -28.312 23.125 16.516 1 98.38 70 SER B C 1
ATOM 4099 O O . SER B 1 70 ? -28.297 24.297 16.156 1 98.38 70 SER B O 1
ATOM 4101 N N . ARG B 1 71 ? -29.312 22.578 17.047 1 97.69 71 ARG B N 1
ATOM 4102 C CA . ARG B 1 71 ? -30.594 23.266 17.047 1 97.69 71 ARG B CA 1
ATOM 4103 C C . ARG B 1 71 ? -30.609 24.406 18.047 1 97.69 71 ARG B C 1
ATOM 4105 O O . ARG B 1 71 ? -31.422 25.328 17.938 1 97.69 71 ARG B O 1
ATOM 4112 N N . ILE B 1 72 ? -29.703 24.438 19 1 98.31 72 ILE B N 1
ATOM 4113 C CA . ILE B 1 72 ? -29.797 25.453 20.031 1 98.31 72 ILE B CA 1
ATOM 4114 C C . ILE B 1 72 ? -28.578 26.375 19.953 1 98.31 72 ILE B C 1
ATOM 4116 O O . ILE B 1 72 ? -28.516 27.391 20.656 1 98.31 72 ILE B O 1
ATOM 4120 N N . SER B 1 73 ? -27.594 26.047 19.172 1 98.75 73 SER B N 1
ATOM 4121 C CA . SER B 1 73 ? -26.312 26.75 19.188 1 98.75 73 SER B CA 1
ATOM 4122 C C . SER B 1 73 ? -26.328 27.922 18.219 1 98.75 73 SER B C 1
ATOM 4124 O O . SER B 1 73 ? -26.875 27.844 17.125 1 98.75 73 SER B O 1
ATOM 4126 N N . ASP B 1 74 ? -25.719 29 18.672 1 98.69 74 ASP B N 1
ATOM 4127 C CA . ASP B 1 74 ? -25.531 30.172 17.812 1 98.69 74 ASP B CA 1
ATOM 4128 C C . ASP B 1 74 ? -24.266 30.031 16.969 1 98.69 74 ASP B C 1
ATOM 4130 O O . ASP B 1 74 ? -24.156 30.625 15.891 1 98.69 74 ASP B O 1
ATOM 4134 N N . TYR B 1 75 ? -23.297 29.359 17.422 1 98.88 75 TYR B N 1
ATOM 4135 C CA . TYR B 1 75 ? -22.094 28.969 16.703 1 98.88 75 TYR B CA 1
ATOM 4136 C C . TYR B 1 75 ? -21.766 27.5 16.953 1 98.88 75 TYR B C 1
ATOM 4138 O O . TYR B 1 75 ? -21.609 27.078 18.109 1 98.88 75 TYR B O 1
ATOM 4146 N N . VAL B 1 76 ? -21.703 26.734 15.914 1 98.81 76 VAL B N 1
ATOM 4147 C CA . VAL B 1 76 ? -21.406 25.312 16.016 1 98.81 76 VAL B CA 1
ATOM 4148 C C . VAL B 1 76 ? -20.047 25.016 15.375 1 98.81 76 VAL B C 1
ATOM 4150 O O . VAL B 1 76 ? -19.781 25.422 14.242 1 98.81 76 VAL B O 1
ATOM 4153 N N . ILE B 1 77 ? -19.219 24.312 16.109 1 98.75 77 ILE B N 1
ATOM 4154 C CA . ILE B 1 77 ? -17.938 23.875 15.578 1 98.75 77 ILE B CA 1
ATOM 4155 C C . ILE B 1 77 ? -17.922 22.359 15.43 1 98.75 77 ILE B C 1
ATOM 4157 O O . ILE B 1 77 ? -18.016 21.625 16.422 1 98.75 77 ILE B O 1
ATOM 4161 N N . TYR B 1 78 ? -17.844 21.922 14.203 1 98.5 78 TYR B N 1
ATOM 4162 C CA . TYR B 1 78 ? -17.672 20.5 13.938 1 98.5 78 TYR B CA 1
ATOM 4163 C C . TYR B 1 78 ? -16.219 20.078 14.188 1 98.5 78 TYR B C 1
ATOM 4165 O O . TYR B 1 78 ? -15.352 20.297 13.344 1 98.5 78 TYR B O 1
ATOM 4173 N N . SER B 1 79 ? -15.961 19.469 15.281 1 96.94 79 SER B N 1
ATOM 4174 C CA . SER B 1 79 ? -14.641 18.984 15.664 1 96.94 79 SER B CA 1
ATOM 4175 C C . SER B 1 79 ? -14.523 17.469 15.477 1 96.94 79 SER B C 1
ATOM 4177 O O . SER B 1 79 ? -14.312 16.734 16.438 1 96.94 79 SER B O 1
ATOM 4179 N N . VAL B 1 80 ? -14.625 17.047 14.258 1 95 80 VAL B N 1
ATOM 4180 C CA . VAL B 1 80 ? -14.633 15.633 13.898 1 95 80 VAL B CA 1
ATOM 4181 C C . VAL B 1 80 ? -13.484 15.344 12.93 1 95 80 VAL B C 1
ATOM 4183 O O . VAL B 1 80 ? -12.859 16.266 12.406 1 95 80 VAL B O 1
ATOM 4186 N N . GLU B 1 81 ? -13.188 14.117 12.75 1 91.38 81 GLU B N 1
ATOM 4187 C CA . GLU B 1 81 ? -12.117 13.719 11.844 1 91.38 81 GLU B CA 1
ATOM 4188 C C . GLU B 1 81 ? -12.453 14.078 10.398 1 91.38 81 GLU B C 1
ATOM 4190 O O . GLU B 1 81 ? -13.609 13.977 9.984 1 91.38 81 GLU B O 1
ATOM 4195 N N . ALA B 1 82 ? -11.445 14.383 9.68 1 89.62 82 ALA B N 1
ATOM 4196 C CA . ALA B 1 82 ? -11.609 14.789 8.289 1 89.62 82 ALA B CA 1
ATOM 4197 C C . ALA B 1 82 ? -12.32 13.711 7.473 1 89.62 82 ALA B C 1
ATOM 4199 O O . ALA B 1 82 ? -13.141 14.023 6.602 1 89.62 82 ALA B O 1
ATOM 4200 N N . GLU B 1 83 ? -12.031 12.477 7.762 1 90.75 83 GLU B N 1
ATOM 4201 C CA . GLU B 1 83 ? -12.602 11.359 7.027 1 90.75 83 GLU B CA 1
ATOM 4202 C C . GLU B 1 83 ? -14.117 11.336 7.141 1 90.75 83 GLU B C 1
ATOM 4204 O O . GLU B 1 83 ? -14.812 10.891 6.223 1 90.75 83 GLU B O 1
ATOM 4209 N N . ASN B 1 84 ? -14.695 11.906 8.18 1 93.81 84 ASN B N 1
ATOM 4210 C CA . ASN B 1 84 ? -16.109 11.734 8.484 1 93.81 84 ASN B CA 1
ATOM 4211 C C . ASN B 1 84 ? -16.875 13.047 8.375 1 93.81 84 ASN B C 1
ATOM 4213 O O . ASN B 1 84 ? -18.094 13.086 8.594 1 93.81 84 ASN B O 1
ATOM 4217 N N . ILE B 1 85 ? -16.234 14.086 8.008 1 96.44 85 ILE B N 1
ATOM 4218 C CA . ILE B 1 85 ? -16.828 15.422 8.086 1 96.44 85 ILE B CA 1
ATOM 4219 C C . ILE B 1 85 ? -18.047 15.492 7.184 1 96.44 85 ILE B C 1
ATOM 4221 O O . ILE B 1 85 ? -19.094 16.031 7.578 1 96.44 85 ILE B O 1
ATOM 4225 N N . LYS B 1 86 ? -17.984 14.945 6.023 1 96.5 86 LYS B N 1
ATOM 4226 C CA . LYS B 1 86 ? -19.109 15.016 5.09 1 96.5 86 LYS B CA 1
ATOM 4227 C C . LYS B 1 86 ? -20.328 14.258 5.625 1 96.5 86 LYS B C 1
ATOM 4229 O O . LYS B 1 86 ? -21.438 14.781 5.621 1 96.5 86 LYS B O 1
ATOM 4234 N N . LYS B 1 87 ? -20.062 13.109 6.102 1 97.06 87 LYS B N 1
ATOM 4235 C CA . LYS B 1 87 ? -21.141 12.258 6.625 1 97.06 87 LYS B CA 1
ATOM 4236 C C . LYS B 1 87 ? -21.797 12.906 7.836 1 97.06 87 LYS B C 1
ATOM 4238 O O . LYS B 1 87 ? -23.031 12.891 7.949 1 97.06 87 LYS B O 1
ATOM 4243 N N . ILE B 1 88 ? -21.031 13.445 8.688 1 97.88 88 ILE B N 1
ATOM 4244 C CA . ILE B 1 88 ? -21.547 13.992 9.945 1 97.88 88 ILE B CA 1
ATOM 4245 C C . ILE B 1 88 ? -22.297 15.297 9.672 1 97.88 88 ILE B C 1
ATOM 4247 O O . ILE B 1 88 ? -23.344 15.547 10.25 1 97.88 88 ILE B O 1
ATOM 4251 N N . VAL B 1 89 ? -21.766 16.156 8.812 1 98.31 89 VAL B N 1
ATOM 4252 C CA . VAL B 1 89 ? -22.438 17.391 8.445 1 98.31 89 VAL B CA 1
ATOM 4253 C C . VAL B 1 89 ? -23.766 17.062 7.746 1 98.31 89 VAL B C 1
ATOM 4255 O O . VAL B 1 89 ? -24.781 17.688 8.023 1 98.31 89 VAL B O 1
ATOM 4258 N N . LYS B 1 90 ? -23.703 16.078 6.863 1 97.81 90 LYS B N 1
ATOM 4259 C CA . LYS B 1 90 ? -24.938 15.664 6.195 1 97.81 90 LYS B CA 1
ATOM 4260 C C . LYS B 1 90 ? -26.016 15.281 7.207 1 97.81 90 LYS B C 1
ATOM 4262 O O . LYS B 1 90 ? -27.188 15.586 7.016 1 97.81 90 LYS B O 1
ATOM 4267 N N . GLN B 1 91 ? -25.578 14.719 8.203 1 97.38 91 GLN B N 1
ATOM 4268 C CA . GLN B 1 91 ? -26.5 14.211 9.211 1 97.38 91 GLN B CA 1
ATOM 4269 C C . GLN B 1 91 ? -27.062 15.344 10.062 1 97.38 91 GLN B C 1
ATOM 4271 O O . GLN B 1 91 ? -28.266 15.367 10.359 1 97.38 91 GLN B O 1
ATOM 4276 N N . TYR B 1 92 ? -26.297 16.312 10.469 1 98.19 92 TYR B N 1
ATOM 4277 C CA . TYR B 1 92 ? -26.719 17.219 11.523 1 98.19 92 TYR B CA 1
ATOM 4278 C C . TYR B 1 92 ? -27 18.609 10.969 1 98.19 92 TYR B C 1
ATOM 4280 O O . TYR B 1 92 ? -27.656 19.422 11.617 1 98.19 92 TYR B O 1
ATOM 4288 N N . ALA B 1 93 ? -26.516 18.953 9.828 1 97.12 93 ALA B N 1
ATOM 4289 C CA . ALA B 1 93 ? -26.609 20.297 9.258 1 97.12 93 ALA B CA 1
ATOM 4290 C C . ALA B 1 93 ? -28.062 20.75 9.148 1 97.12 93 ALA B C 1
ATOM 4292 O O . ALA B 1 93 ? -28.375 21.906 9.406 1 97.12 93 ALA B O 1
ATOM 4293 N N . PRO B 1 94 ? -28.953 19.828 8.805 1 95.31 94 PRO B N 1
ATOM 4294 C CA . PRO B 1 94 ? -30.344 20.25 8.664 1 95.31 94 PRO B CA 1
ATOM 4295 C C . PRO B 1 94 ? -30.953 20.719 9.984 1 95.31 94 PRO B C 1
ATOM 4297 O O . PRO B 1 94 ? -32 21.375 9.984 1 95.31 94 PRO B O 1
ATOM 4300 N N . SER B 1 95 ? -30.328 20.422 11.062 1 97.25 95 SER B N 1
ATOM 4301 C CA . SER B 1 95 ? -30.844 20.766 12.383 1 97.25 95 SER B CA 1
ATOM 4302 C C . SER B 1 95 ? -30.25 22.078 12.891 1 97.25 95 SER B C 1
ATOM 4304 O O . SER B 1 95 ? -30.531 22.5 14.008 1 97.25 95 SER B O 1
ATOM 4306 N N . THR B 1 96 ? -29.5 22.734 12.047 1 98.25 96 THR B N 1
ATOM 4307 C CA . THR B 1 96 ? -28.781 23.938 12.477 1 98.25 96 THR B CA 1
ATOM 4308 C C . THR B 1 96 ? -29.766 25.078 12.75 1 98.25 96 THR B C 1
ATOM 4310 O O . THR B 1 96 ? -30.672 25.312 11.953 1 98.25 96 THR B O 1
ATOM 4313 N N . LYS B 1 97 ? -29.562 25.766 13.789 1 97.62 97 LYS B N 1
ATOM 4314 C CA . LYS B 1 97 ? -30.359 26.906 14.195 1 97.62 97 LYS B CA 1
ATOM 4315 C C . LYS B 1 97 ? -30.375 27.984 13.109 1 97.62 97 LYS B C 1
ATOM 4317 O O . LYS B 1 97 ? -29.344 28.281 12.5 1 97.62 97 LYS B O 1
ATOM 4322 N N . ILE B 1 98 ? -31.578 28.547 12.875 1 96.94 98 ILE B N 1
ATOM 4323 C CA . ILE B 1 98 ? -31.703 29.625 11.883 1 96.94 98 ILE B CA 1
ATOM 4324 C C . ILE B 1 98 ? -30.797 30.781 12.258 1 96.94 98 ILE B C 1
ATOM 4326 O O . ILE B 1 98 ? -30.781 31.234 13.414 1 96.94 98 ILE B O 1
ATOM 4330 N N . GLY B 1 99 ? -30 31.203 11.289 1 96.94 99 GLY B N 1
ATOM 4331 C CA . GLY B 1 99 ? -29.156 32.375 11.484 1 96.94 99 GLY B CA 1
ATOM 4332 C C . GLY B 1 99 ? -27.875 32.062 12.219 1 96.94 99 GLY B C 1
ATOM 4333 O O . GLY B 1 99 ? -27.078 32.969 12.492 1 96.94 99 GLY B O 1
ATOM 4334 N N . ALA B 1 100 ? -27.641 30.812 12.523 1 98.44 100 ALA B N 1
ATOM 4335 C CA . ALA B 1 100 ? -26.438 30.406 13.258 1 98.44 100 ALA B CA 1
ATOM 4336 C C . ALA B 1 100 ? -25.203 30.5 12.383 1 98.44 100 ALA B C 1
ATOM 4338 O O . ALA B 1 100 ? -25.297 30.719 11.172 1 98.44 100 ALA B O 1
ATOM 4339 N N . ILE B 1 101 ? -24.047 30.469 13.047 1 98.81 101 ILE B N 1
ATOM 4340 C CA . ILE B 1 101 ? -22.75 30.344 12.406 1 98.81 101 ILE B CA 1
ATOM 4341 C C . ILE B 1 101 ? -22.234 28.906 12.562 1 98.81 101 ILE B C 1
ATOM 4343 O O . ILE B 1 101 ? -22.359 28.312 13.633 1 98.81 101 ILE B O 1
ATOM 4347 N N . VAL B 1 102 ? -21.75 28.359 11.461 1 98.81 102 VAL B N 1
ATOM 4348 C CA . VAL B 1 102 ? -21.203 27 11.508 1 98.81 102 VAL B CA 1
ATOM 4349 C C . VAL B 1 102 ? -19.75 27.016 11.023 1 98.81 102 VAL B C 1
ATOM 4351 O O . VAL B 1 102 ? -19.406 27.75 10.094 1 98.81 102 VAL B O 1
ATOM 4354 N N . GLY B 1 103 ? -18.922 26.297 11.68 1 98.25 103 GLY B N 1
ATOM 4355 C CA . GLY B 1 103 ? -17.547 26.078 11.25 1 98.25 103 GLY B CA 1
ATOM 4356 C C . GLY B 1 103 ? -17 24.719 11.656 1 98.25 103 GLY B C 1
ATOM 4357 O O . GLY B 1 103 ? -17.734 23.891 12.211 1 98.25 103 GLY B O 1
ATOM 4358 N N . GLY B 1 104 ? -15.844 24.438 11.273 1 96.88 104 GLY B N 1
ATOM 4359 C CA . GLY B 1 104 ? -15.133 23.219 11.633 1 96.88 104 GLY B CA 1
ATOM 4360 C C . GLY B 1 104 ? -13.703 23.469 12.062 1 96.88 104 GLY B C 1
ATOM 4361 O O . GLY B 1 104 ? -13.25 24.609 12.125 1 96.88 104 GLY B O 1
ATOM 4362 N N . GLN B 1 105 ? -13.062 22.391 12.461 1 94.75 105 GLN B N 1
ATOM 4363 C CA . GLN B 1 105 ? -11.68 22.5 12.906 1 94.75 105 GLN B CA 1
ATOM 4364 C C . GLN B 1 105 ? -10.828 21.391 12.312 1 94.75 105 GLN B C 1
ATOM 4366 O O . GLN B 1 105 ? -9.836 20.969 12.914 1 94.75 105 GLN B O 1
ATOM 4371 N N . THR B 1 106 ? -11.281 20.812 11.195 1 92.88 106 THR B N 1
ATOM 4372 C CA . THR B 1 106 ? -10.516 19.75 10.539 1 92.88 106 THR B CA 1
ATOM 4373 C C . THR B 1 106 ? -9.188 20.297 10.023 1 92.88 106 THR B C 1
ATOM 4375 O O . THR B 1 106 ? -9.031 21.5 9.836 1 92.88 106 THR B O 1
ATOM 4378 N N . SER B 1 107 ? -8.273 19.391 9.758 1 91.5 107 SER B N 1
ATOM 4379 C CA . SER B 1 107 ? -6.945 19.781 9.297 1 91.5 107 SER B CA 1
ATOM 4380 C C . SER B 1 107 ? -6.949 20.141 7.82 1 91.5 107 SER B C 1
ATOM 4382 O O . SER B 1 107 ? -5.98 20.703 7.312 1 91.5 107 SER B O 1
ATOM 4384 N N . CYS B 1 108 ? -7.941 19.891 7.152 1 93.94 108 CYS B N 1
ATOM 4385 C CA . CYS B 1 108 ? -8.125 20.281 5.758 1 93.94 108 CYS B CA 1
ATOM 4386 C C . CYS B 1 108 ? -9.484 20.922 5.543 1 93.94 108 CYS B C 1
ATOM 4388 O O . CYS B 1 108 ? -10.516 20.344 5.875 1 93.94 108 CYS B O 1
ATOM 4390 N N . LYS B 1 109 ? -9.484 22.016 4.934 1 96.56 109 LYS B N 1
ATOM 4391 C CA . LYS B 1 109 ? -10.695 22.828 4.883 1 96.56 109 LYS B CA 1
ATOM 4392 C C . LYS B 1 109 ? -11.523 22.516 3.641 1 96.56 109 LYS B C 1
ATOM 4394 O O . LYS B 1 109 ? -12.75 22.672 3.643 1 96.56 109 LYS B O 1
ATOM 4399 N N . ALA B 1 110 ? -10.922 22 2.643 1 94.69 110 ALA B N 1
ATOM 4400 C CA . ALA B 1 110 ? -11.641 21.766 1.391 1 94.69 110 ALA B CA 1
ATOM 4401 C C . ALA B 1 110 ? -12.836 20.859 1.604 1 94.69 110 ALA B C 1
ATOM 4403 O O . ALA B 1 110 ? -13.977 21.234 1.317 1 94.69 110 ALA B O 1
ATOM 4404 N N . PRO B 1 111 ? -12.625 19.672 2.148 1 94.94 111 PRO B N 1
ATOM 4405 C CA . PRO B 1 111 ? -13.781 18.797 2.375 1 94.94 111 PRO B CA 1
ATOM 4406 C C . PRO B 1 111 ? -14.773 19.391 3.371 1 94.94 111 PRO B C 1
ATOM 4408 O O . PRO B 1 111 ? -15.984 19.172 3.258 1 94.94 111 PRO B O 1
ATOM 4411 N N . GLU B 1 112 ? -14.305 20.078 4.258 1 96.44 112 GLU B N 1
ATOM 4412 C CA . GLU B 1 112 ? -15.133 20.734 5.262 1 96.44 112 GLU B CA 1
ATOM 4413 C C . GLU B 1 112 ? -16.062 21.766 4.621 1 96.44 112 GLU B C 1
ATOM 4415 O O . GLU B 1 112 ? -17.281 21.734 4.828 1 96.44 112 GLU B O 1
ATOM 4420 N N . ILE B 1 113 ? -15.508 22.672 3.852 1 97.69 113 ILE B N 1
ATOM 4421 C CA . ILE B 1 113 ? -16.25 23.734 3.18 1 97.69 113 ILE B CA 1
ATOM 4422 C C . ILE B 1 113 ? -17.234 23.109 2.184 1 97.69 113 ILE B C 1
ATOM 4424 O O . ILE B 1 113 ? -18.375 23.562 2.07 1 97.69 113 ILE B O 1
ATOM 4428 N N . GLU B 1 114 ? -16.781 22.094 1.497 1 97.06 114 GLU B N 1
ATOM 4429 C CA . GLU B 1 114 ? -17.656 21.406 0.553 1 97.06 114 GLU B CA 1
ATOM 4430 C C . GLU B 1 114 ? -18.891 20.844 1.254 1 97.06 114 GLU B C 1
ATOM 4432 O O . GLU B 1 114 ? -20.016 20.969 0.751 1 97.06 114 GLU B O 1
ATOM 4437 N N . ALA B 1 115 ? -18.672 20.219 2.334 1 97.75 115 ALA B N 1
ATOM 4438 C CA . ALA B 1 115 ? -19.781 19.656 3.1 1 97.75 115 ALA B CA 1
ATOM 4439 C C . ALA B 1 115 ? -20.734 20.75 3.572 1 97.75 115 ALA B C 1
ATOM 4441 O O . ALA B 1 115 ? -21.953 20.594 3.486 1 97.75 115 ALA B O 1
ATOM 4442 N N . PHE B 1 116 ? -20.219 21.828 4.074 1 98.38 116 PHE B N 1
ATOM 4443 C CA . PHE B 1 116 ? -21.031 22.922 4.57 1 98.38 116 PHE B CA 1
ATOM 4444 C C . PHE B 1 116 ? -21.859 23.531 3.443 1 98.38 116 PHE B C 1
ATOM 4446 O O . PHE B 1 116 ? -23.062 23.781 3.609 1 98.38 116 PHE B O 1
ATOM 4453 N N . GLU B 1 117 ? -21.219 23.75 2.32 1 97.94 117 GLU B N 1
ATOM 4454 C CA . GLU B 1 117 ? -21.922 24.328 1.175 1 97.94 117 GLU B CA 1
ATOM 4455 C C . GLU B 1 117 ? -23.031 23.406 0.68 1 97.94 117 GLU B C 1
ATOM 4457 O O . GLU B 1 117 ? -24.078 23.859 0.243 1 97.94 117 GLU B O 1
ATOM 4462 N N . GLU B 1 118 ? -22.734 22.172 0.784 1 97.69 118 GLU B N 1
ATOM 4463 C CA . GLU B 1 118 ? -23.672 21.203 0.233 1 97.69 118 GLU B CA 1
ATOM 4464 C C . GLU B 1 118 ? -24.875 21 1.15 1 97.69 118 GLU B C 1
ATOM 4466 O O . GLU B 1 118 ? -26 20.859 0.679 1 97.69 118 GLU B O 1
ATOM 4471 N N . TYR B 1 119 ? -24.656 21.062 2.469 1 98.12 119 TYR B N 1
ATOM 4472 C CA . TYR B 1 119 ? -25.703 20.516 3.316 1 98.12 119 TYR B CA 1
ATOM 4473 C C . TYR B 1 119 ? -26.297 21.594 4.227 1 98.12 119 TYR B C 1
ATOM 4475 O O . TYR B 1 119 ? -27.375 21.406 4.789 1 98.12 119 TYR B O 1
ATOM 4483 N N . LEU B 1 120 ? -25.594 22.688 4.438 1 97.56 120 LEU B N 1
ATOM 4484 C CA . LEU B 1 120 ? -26.125 23.719 5.32 1 97.56 120 LEU B CA 1
ATOM 4485 C C . LEU B 1 120 ? -27.203 24.531 4.617 1 97.56 120 LEU B C 1
ATOM 4487 O O . LEU B 1 120 ? -27.094 24.828 3.424 1 97.56 120 LEU B O 1
ATOM 4491 N N . PRO B 1 121 ? -28.203 24.922 5.379 1 95.5 121 PRO B N 1
ATOM 4492 C CA . PRO B 1 121 ? -29.172 25.859 4.805 1 95.5 121 PRO B CA 1
ATOM 4493 C C . PRO B 1 121 ? -28.547 27.203 4.426 1 95.5 121 PRO B C 1
ATOM 4495 O O . PRO B 1 121 ? -27.5 27.578 4.973 1 95.5 121 PRO B O 1
ATOM 4498 N N . ASN B 1 122 ? -29.203 27.953 3.631 1 94.25 122 ASN B N 1
ATOM 4499 C CA . ASN B 1 122 ? -28.672 29.203 3.086 1 94.25 122 ASN B CA 1
ATOM 4500 C C . ASN B 1 122 ? -28.703 30.312 4.121 1 94.25 122 ASN B C 1
ATOM 4502 O O . ASN B 1 122 ? -28.016 31.328 3.963 1 94.25 122 ASN B O 1
ATOM 4506 N N . ASP B 1 123 ? -29.453 30.125 5.117 1 96.44 123 ASP B N 1
ATOM 4507 C CA . ASP B 1 123 ? -29.578 31.172 6.129 1 96.44 123 ASP B CA 1
ATOM 4508 C C . ASP B 1 123 ? -28.531 31 7.227 1 96.44 123 ASP B C 1
ATOM 4510 O O . ASP B 1 123 ? -28.609 31.672 8.258 1 96.44 123 ASP B O 1
ATOM 4514 N N . VAL B 1 124 ? -27.672 30.094 7.008 1 97.69 124 VAL B N 1
ATOM 4515 C CA . VAL B 1 124 ? -26.609 29.828 7.977 1 97.69 124 VAL B CA 1
ATOM 4516 C C . VAL B 1 124 ? -25.297 30.422 7.477 1 97.69 124 VAL B C 1
ATOM 4518 O O . VAL B 1 124 ? -24.969 30.328 6.289 1 97.69 124 VAL B O 1
ATOM 4521 N N . GLU B 1 125 ? -24.531 31.047 8.367 1 98.56 125 GLU B N 1
ATOM 4522 C CA . GLU B 1 125 ? -23.203 31.578 8.039 1 98.56 125 GLU B CA 1
ATOM 4523 C C . GLU B 1 125 ? -22.109 30.562 8.312 1 98.56 125 GLU B C 1
ATOM 4525 O O . GLU B 1 125 ? -22.297 29.625 9.094 1 98.56 125 GLU B O 1
ATOM 4530 N N . ILE B 1 126 ? -20.984 30.75 7.602 1 98.81 126 ILE B N 1
ATOM 4531 C CA . ILE B 1 126 ? -19.906 29.75 7.711 1 98.81 126 ILE B CA 1
ATOM 4532 C C . ILE B 1 126 ? -18.609 30.453 8.094 1 98.81 126 ILE B C 1
ATOM 4534 O O . ILE B 1 126 ? -18.047 31.219 7.312 1 98.81 126 ILE B O 1
ATOM 4538 N N . ILE B 1 127 ? -18.094 30.25 9.305 1 98.81 127 ILE B N 1
ATOM 4539 C CA . ILE B 1 127 ? -16.781 30.656 9.781 1 98.81 127 ILE B CA 1
ATOM 4540 C C . ILE B 1 127 ? -16.078 29.469 10.43 1 98.81 127 ILE B C 1
ATOM 4542 O O . ILE B 1 127 ? -16.484 29 11.5 1 98.81 127 ILE B O 1
ATOM 4546 N N . SER B 1 128 ? -14.961 29 9.781 1 98.62 128 SER B N 1
ATOM 4547 C CA . SER B 1 128 ? -14.188 27.891 10.328 1 98.62 128 SER B CA 1
ATOM 4548 C C . SER B 1 128 ? -12.953 28.406 11.07 1 98.62 128 SER B C 1
ATOM 4550 O O . SER B 1 128 ? -12.523 29.547 10.875 1 98.62 128 SER B O 1
ATOM 4552 N N . VAL B 1 129 ? -12.445 27.562 11.938 1 98 129 VAL B N 1
ATOM 4553 C CA . VAL B 1 129 ? -11.234 27.859 12.68 1 98 129 VAL B CA 1
ATOM 4554 C C . VAL B 1 129 ? -10.297 26.656 12.672 1 98 129 VAL B C 1
ATOM 4556 O O . VAL B 1 129 ? -10.719 25.547 12.375 1 98 129 VAL B O 1
ATOM 4559 N N . HIS B 1 130 ? -9.008 26.922 12.906 1 96.38 130 HIS B N 1
ATOM 4560 C CA . HIS B 1 130 ? -8.039 25.828 13.008 1 96.38 130 HIS B CA 1
ATOM 4561 C C . HIS B 1 130 ? -6.855 26.219 13.883 1 96.38 130 HIS B C 1
ATOM 4563 O O . HIS B 1 130 ? -6.035 27.062 13.5 1 96.38 130 HIS B O 1
ATOM 4569 N N . SER B 1 131 ? -6.852 25.625 15.078 1 94.25 131 SER B N 1
ATOM 4570 C CA . SER B 1 131 ? -5.633 25.719 15.883 1 94.25 131 SER B CA 1
ATOM 4571 C C . SER B 1 131 ? -4.508 24.891 15.273 1 94.25 131 SER B C 1
ATOM 4573 O O . SER B 1 131 ? -4.645 23.688 15.109 1 94.25 131 SER B O 1
ATOM 4575 N N . LEU B 1 132 ? -3.459 25.438 14.961 1 90.56 132 LEU B N 1
ATOM 4576 C CA . LEU B 1 132 ? -2.373 24.734 14.281 1 90.56 132 LEU B CA 1
ATOM 4577 C C . LEU B 1 132 ? -1.417 24.094 15.281 1 90.56 132 LEU B C 1
ATOM 4579 O O . LEU B 1 132 ? -0.197 24.188 15.125 1 90.56 132 LEU B O 1
ATOM 4583 N N . HIS B 1 133 ? -1.91 23.625 16.359 1 83 133 HIS B N 1
ATOM 4584 C CA . HIS B 1 133 ? -1.183 22.906 17.406 1 83 133 HIS B CA 1
ATOM 4585 C C . HIS B 1 133 ? -2.016 21.766 17.953 1 83 133 HIS B C 1
ATOM 4587 O O . HIS B 1 133 ? -3.236 21.734 17.797 1 83 133 HIS B O 1
ATOM 4593 N N . GLY B 1 134 ? -1.377 20.922 18.625 1 82.75 134 GLY B N 1
ATOM 4594 C CA . GLY B 1 134 ? -2.064 19.797 19.234 1 82.75 134 GLY B CA 1
ATOM 4595 C C . GLY B 1 134 ? -2.73 20.141 20.547 1 82.75 134 GLY B C 1
ATOM 4596 O O . GLY B 1 134 ? -2.537 21.25 21.078 1 82.75 134 GLY B O 1
ATOM 4597 N N . PRO B 1 135 ? -3.51 19.188 21.047 1 85.38 135 PRO B N 1
ATOM 4598 C CA . PRO B 1 135 ? -4.328 19.438 22.25 1 85.38 135 PRO B CA 1
ATOM 4599 C C . PRO B 1 135 ? -3.492 19.594 23.516 1 85.38 135 PRO B C 1
ATOM 4601 O O . PRO B 1 135 ? -3.963 20.188 24.484 1 85.38 135 PRO B O 1
ATOM 4604 N N . LYS B 1 136 ? -2.25 19.203 23.422 1 76.88 136 LYS B N 1
ATOM 4605 C CA . LYS B 1 136 ? -1.431 19.219 24.625 1 76.88 136 LYS B CA 1
ATOM 4606 C C . LYS B 1 136 ? -0.532 20.453 24.656 1 76.88 136 LYS B C 1
ATOM 4608 O O . LYS B 1 136 ? 0.212 20.672 25.625 1 76.88 136 LYS B O 1
ATOM 4613 N N . VAL B 1 137 ? -0.673 21.234 23.703 1 77.69 137 VAL B N 1
ATOM 4614 C CA . VAL B 1 137 ? 0.139 22.438 23.609 1 77.69 137 VAL B CA 1
ATOM 4615 C C . VAL B 1 137 ? -0.637 23.641 24.156 1 77.69 137 VAL B C 1
ATOM 4617 O O . VAL B 1 137 ? -1.841 23.766 23.922 1 77.69 137 VAL B O 1
ATOM 4620 N N . ASN B 1 138 ? 0.035 24.391 24.906 1 83.5 138 ASN B N 1
ATOM 4621 C CA . ASN B 1 138 ? -0.568 25.656 25.344 1 83.5 138 ASN B CA 1
ATOM 4622 C C . ASN B 1 138 ? -0.985 26.516 24.156 1 83.5 138 ASN B C 1
ATOM 4624 O O . ASN B 1 138 ? -0.188 26.766 23.25 1 83.5 138 ASN B O 1
ATOM 4628 N N . THR B 1 139 ? -2.191 27.047 24.172 1 90.5 139 THR B N 1
ATOM 4629 C CA . THR B 1 139 ? -2.766 27.766 23.031 1 90.5 139 THR B CA 1
ATOM 4630 C C . THR B 1 139 ? -2.139 29.141 22.891 1 90.5 139 THR B C 1
ATOM 4632 O O . THR B 1 139 ? -2.188 29.734 21.812 1 90.5 139 THR B O 1
ATOM 4635 N N . THR B 1 140 ? -1.616 29.641 23.984 1 89.25 140 THR B N 1
ATOM 4636 C CA . THR B 1 140 ? -1.125 31.016 24 1 89.25 140 THR B CA 1
ATOM 4637 C C . THR B 1 140 ? -0.009 31.203 22.984 1 89.25 140 THR B C 1
ATOM 4639 O O . THR B 1 140 ? 0.973 30.469 22.984 1 89.25 140 THR B O 1
ATOM 4642 N N . GLY B 1 141 ? -0.228 32.156 22.156 1 85.12 141 GLY B N 1
ATOM 4643 C CA . GLY B 1 141 ? 0.789 32.531 21.188 1 85.12 141 GLY B CA 1
ATOM 4644 C C . GLY B 1 141 ? 0.834 31.609 19.984 1 85.12 141 GLY B C 1
ATOM 4645 O O . GLY B 1 141 ? 1.523 31.891 19 1 85.12 141 GLY B O 1
ATOM 4646 N N . GLN B 1 142 ? 0.082 30.531 20 1 87.06 142 GLN B N 1
ATOM 4647 C CA . GLN B 1 142 ? 0.054 29.609 18.875 1 87.06 142 GLN B CA 1
ATOM 4648 C C . GLN B 1 142 ? -0.875 30.125 17.766 1 87.06 142 GLN B C 1
ATOM 4650 O O . GLN B 1 142 ? -1.867 30.797 18.047 1 87.06 142 GLN B O 1
ATOM 4655 N N . PRO B 1 143 ? -0.547 29.828 16.609 1 91 143 PRO B N 1
ATOM 4656 C CA . PRO B 1 143 ? -1.399 30.328 15.516 1 91 143 PRO B CA 1
ATOM 4657 C C . PRO B 1 143 ? -2.785 29.688 15.516 1 91 143 PRO B C 1
ATOM 4659 O O . PRO B 1 143 ? -2.91 28.469 15.727 1 91 143 PRO B O 1
ATOM 4662 N N . LEU B 1 144 ? -3.783 30.484 15.383 1 96.12 144 LEU B N 1
ATOM 4663 C CA . LEU B 1 144 ? -5.168 30.078 15.156 1 96.12 144 LEU B CA 1
ATOM 4664 C C . LEU B 1 144 ? -5.715 30.719 13.883 1 96.12 144 LEU B C 1
ATOM 4666 O O . LEU B 1 144 ? -5.777 31.953 13.781 1 96.12 144 LEU B O 1
ATOM 4670 N N . VAL B 1 145 ? -6.09 29.891 12.969 1 97 145 VAL B N 1
ATOM 4671 C CA . VAL B 1 145 ? -6.582 30.406 11.695 1 97 145 VAL B CA 1
ATOM 4672 C C . VAL B 1 145 ? -8.094 30.594 11.758 1 97 145 VAL B C 1
ATOM 4674 O O . VAL B 1 145 ? -8.82 29.719 12.234 1 97 145 VAL B O 1
ATOM 4677 N N . VAL B 1 146 ? -8.547 31.734 11.375 1 98.25 146 VAL B N 1
ATOM 4678 C CA . VAL B 1 146 ? -9.969 32.031 11.227 1 98.25 146 VAL B CA 1
ATOM 4679 C C . VAL B 1 146 ? -10.312 32.188 9.75 1 98.25 146 VAL B C 1
ATOM 4681 O O . VAL B 1 146 ? -9.672 32.938 9.023 1 98.25 146 VAL B O 1
ATOM 4684 N N . ILE B 1 147 ? -11.289 31.422 9.312 1 98.44 147 ILE B N 1
ATOM 4685 C CA . ILE B 1 147 ? -11.68 31.391 7.906 1 98.44 147 ILE B CA 1
ATOM 4686 C C . ILE B 1 147 ? -13.133 31.844 7.77 1 98.44 147 ILE B C 1
ATOM 4688 O O . ILE B 1 147 ? -14.062 31.062 7.957 1 98.44 147 ILE B O 1
ATOM 4692 N N . ASN B 1 148 ? -13.297 33.125 7.445 1 98.62 148 ASN B N 1
ATOM 4693 C CA . ASN B 1 148 ? -14.625 33.594 7.102 1 98.62 148 ASN B CA 1
ATOM 4694 C C . ASN B 1 148 ? -15 33.25 5.668 1 98.62 148 ASN B C 1
ATOM 4696 O O . ASN B 1 148 ? -14.672 33.969 4.73 1 98.62 148 ASN B O 1
ATOM 4700 N N . HIS B 1 149 ? -15.75 32.125 5.484 1 98.25 149 HIS B N 1
ATOM 4701 C CA . HIS B 1 149 ? -16.078 31.625 4.156 1 98.25 149 HIS B CA 1
ATOM 4702 C C . HIS B 1 149 ? -17.328 32.312 3.598 1 98.25 149 HIS B C 1
ATOM 4704 O O . HIS B 1 149 ? -17.375 32.625 2.406 1 98.25 149 HIS B O 1
ATOM 4710 N N . ARG B 1 150 ? -18.312 32.469 4.414 1 97.56 150 ARG B N 1
ATOM 4711 C CA . ARG B 1 150 ? -19.594 33.062 4.078 1 97.56 150 ARG B CA 1
ATOM 4712 C C . ARG B 1 150 ? -20.281 33.625 5.324 1 97.56 150 ARG B C 1
ATOM 4714 O O . ARG B 1 150 ? -21.188 32.969 5.871 1 97.56 150 ARG B O 1
ATOM 4721 N N . ALA B 1 151 ? -19.891 34.844 5.746 1 98.12 151 ALA B N 1
ATOM 4722 C CA . ALA B 1 151 ? -20.453 35.406 6.98 1 98.12 151 ALA B CA 1
ATOM 4723 C C . ALA B 1 151 ? -20.266 36.906 7.055 1 98.12 151 ALA B C 1
ATOM 4725 O O . ALA B 1 151 ? -19.391 37.469 6.379 1 98.12 151 ALA B O 1
ATOM 4726 N N . SER B 1 152 ? -21.047 37.562 7.816 1 97.38 152 SER B N 1
ATOM 4727 C CA . SER B 1 152 ? -20.953 39 8.055 1 97.38 152 SER B CA 1
ATOM 4728 C C . SER B 1 152 ? -19.766 39.344 8.938 1 97.38 152 SER B C 1
ATOM 4730 O O . SER B 1 152 ? -19.219 38.469 9.625 1 97.38 152 SER B O 1
ATOM 4732 N N . LEU B 1 153 ? -19.391 40.531 8.906 1 96.56 153 LEU B N 1
ATOM 4733 C CA . LEU B 1 153 ? -18.297 41 9.75 1 96.56 153 LEU B CA 1
ATOM 4734 C C . LEU B 1 153 ? -18.672 40.938 11.227 1 96.56 153 LEU B C 1
ATOM 4736 O O . LEU B 1 153 ? -17.828 40.688 12.078 1 96.56 153 LEU B O 1
ATOM 4740 N N . LYS B 1 154 ? -19.938 41.094 11.43 1 96 154 LYS B N 1
ATOM 4741 C CA . LYS B 1 154 ? -20.422 41 12.805 1 96 154 LYS B CA 1
ATOM 4742 C C . LYS B 1 154 ? -20.219 39.594 13.344 1 96 154 LY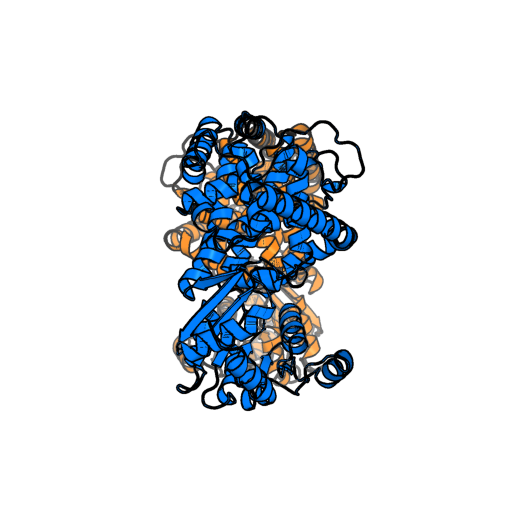S B C 1
ATOM 4744 O O . LYS B 1 154 ? -19.812 39.406 14.484 1 96 154 LYS B O 1
ATOM 4749 N N . SER B 1 155 ? -20.547 38.656 12.531 1 97.81 155 SER B N 1
ATOM 4750 C CA . SER B 1 155 ? -20.359 37.281 12.914 1 97.81 155 SER B CA 1
ATOM 4751 C C . SER B 1 155 ? -18.891 36.938 13.109 1 97.81 155 SER B C 1
ATOM 4753 O O . SER B 1 155 ? -18.531 36.188 14.016 1 97.81 155 SER B O 1
ATOM 4755 N N . GLU B 1 156 ? -18.047 37.469 12.273 1 98 156 GLU B N 1
ATOM 4756 C CA . GLU B 1 156 ? -16.609 37.281 12.414 1 98 156 GLU B CA 1
ATOM 4757 C C . GLU B 1 156 ? -16.094 37.844 13.727 1 98 156 GLU B C 1
ATOM 4759 O O . GLU B 1 156 ? -15.266 37.25 14.406 1 98 156 GLU B O 1
ATOM 4764 N N . GLU B 1 157 ? -16.562 38.969 14.039 1 97.25 157 GLU B N 1
ATOM 4765 C CA . GLU B 1 157 ? -16.188 39.594 15.297 1 97.25 157 GLU B CA 1
ATOM 4766 C C . GLU B 1 157 ? -16.609 38.75 16.484 1 97.25 157 GLU B C 1
ATOM 4768 O O . GLU B 1 157 ? -15.867 38.625 17.469 1 97.25 157 GLU B O 1
ATOM 4773 N N . PHE B 1 158 ? -17.797 38.281 16.391 1 98 158 PHE B N 1
ATOM 4774 C CA . PHE B 1 158 ? -18.297 37.406 17.438 1 98 158 PHE B CA 1
ATOM 4775 C C . PHE B 1 158 ? -17.375 36.188 17.625 1 98 158 PHE B C 1
ATOM 4777 O O . PHE B 1 158 ? -16.953 35.906 18.734 1 98 158 PHE B O 1
ATOM 4784 N N . VAL B 1 159 ? -17 35.531 16.516 1 98.56 159 VAL B N 1
ATOM 4785 C CA . VAL B 1 159 ? -16.172 34.344 16.562 1 98.56 159 VAL B CA 1
ATOM 4786 C C . VAL B 1 159 ? -14.773 34.688 17.094 1 98.56 159 VAL B C 1
ATOM 4788 O O . VAL B 1 159 ? -14.219 33.969 17.922 1 98.56 159 VAL B O 1
ATOM 4791 N N . LYS B 1 160 ? -14.219 35.781 16.656 1 98.19 160 LYS B N 1
ATOM 4792 C CA . LYS B 1 160 ? -12.898 36.219 17.109 1 98.19 160 LYS B CA 1
ATOM 4793 C C . LYS B 1 160 ? -12.922 36.562 18.594 1 98.19 160 LYS B C 1
ATOM 4795 O O . LYS B 1 160 ? -11.938 36.344 19.297 1 98.19 160 LYS B O 1
ATOM 4800 N N . THR B 1 161 ? -14.047 37.156 19 1 98.19 161 THR B N 1
ATOM 4801 C CA . THR B 1 161 ? -14.211 37.438 20.422 1 98.19 161 THR B CA 1
ATOM 4802 C C . THR B 1 161 ? -14.25 36.125 21.234 1 98.19 161 THR B C 1
ATOM 4804 O O . THR B 1 161 ? -13.609 36.031 22.281 1 98.19 161 THR B O 1
ATOM 4807 N N . LEU B 1 162 ? -15 35.219 20.75 1 98.31 162 LEU B N 1
ATOM 4808 C CA . LEU B 1 162 ? -15.102 33.906 21.406 1 98.31 162 LEU B CA 1
ATOM 4809 C C . LEU B 1 162 ? -13.719 33.281 21.562 1 98.31 162 LEU B C 1
ATOM 4811 O O . LEU B 1 162 ? -13.352 32.844 22.656 1 98.31 162 LEU B O 1
ATOM 4815 N N . VAL B 1 163 ? -12.867 33.25 20.484 1 98.25 163 VAL B N 1
ATOM 4816 C CA . VAL B 1 163 ? -11.633 32.469 20.5 1 98.25 163 VAL B CA 1
ATOM 4817 C C . VAL B 1 163 ? -10.516 33.281 21.141 1 98.25 163 VAL B C 1
ATOM 4819 O O . VAL B 1 163 ? -9.398 32.812 21.328 1 98.25 163 VAL B O 1
ATOM 4822 N N . SER B 1 164 ? -10.805 34.5 21.5 1 97.12 164 SER B N 1
ATOM 4823 C CA . SER B 1 164 ? -9.797 35.344 22.109 1 97.12 164 SER B CA 1
ATOM 4824 C C . SER B 1 164 ? -9.297 34.781 23.438 1 97.12 164 SER B C 1
ATOM 4826 O O . SER B 1 164 ? -8.164 35.031 23.844 1 97.12 164 SER B O 1
ATOM 4828 N N . CYS B 1 165 ? -10.164 33.969 24.078 1 96.94 165 CYS B N 1
ATOM 4829 C CA . CYS B 1 165 ? -9.781 33.375 25.359 1 96.94 165 CYS B CA 1
ATOM 4830 C C . CYS B 1 165 ? -8.664 32.375 25.172 1 96.94 165 CYS B C 1
ATOM 4832 O O . CYS B 1 165 ? -8 31.984 26.141 1 96.94 165 CYS B O 1
ATOM 4834 N N . LEU B 1 166 ? -8.383 31.922 23.984 1 96.56 166 LEU B N 1
ATOM 4835 C CA . LEU B 1 166 ? -7.285 31 23.703 1 96.56 166 LEU B CA 1
ATOM 4836 C C . LEU B 1 166 ? -5.949 31.75 23.672 1 96.56 166 LEU B C 1
ATOM 4838 O O . LEU B 1 166 ? -4.887 31.125 23.75 1 96.56 166 LEU B O 1
ATOM 4842 N N . ARG B 1 167 ? -5.969 33 23.516 1 95.94 167 ARG B N 1
ATOM 4843 C CA . ARG B 1 167 ? -4.789 33.844 23.5 1 95.94 167 ARG B CA 1
ATOM 4844 C C . ARG B 1 167 ? -3.834 33.438 22.375 1 95.94 167 ARG B C 1
ATOM 4846 O O . ARG B 1 167 ? -2.615 33.438 22.562 1 95.94 167 ARG B O 1
ATOM 4853 N N . SER B 1 168 ? -4.457 32.969 21.328 1 94.38 168 SER B N 1
ATOM 4854 C CA . SER B 1 168 ? -3.695 32.562 20.141 1 94.38 168 SER B CA 1
ATOM 4855 C C . SER B 1 168 ? -3.404 33.75 19.234 1 94.38 168 SER B C 1
ATOM 4857 O O . SER B 1 168 ? -4.008 34.812 19.375 1 94.38 168 SER B O 1
ATOM 4859 N N . LYS B 1 169 ? -2.414 33.562 18.375 1 91.81 169 LYS B N 1
ATOM 4860 C CA . LYS B 1 169 ? -2.201 34.5 17.281 1 91.81 169 LYS B CA 1
ATOM 4861 C C . LYS B 1 169 ? -3.178 34.25 16.125 1 91.81 169 LYS B C 1
ATOM 4863 O O . LYS B 1 169 ? -3.025 33.281 15.383 1 91.81 169 LYS B O 1
ATOM 4868 N N . ILE B 1 170 ? -4.098 35.188 15.922 1 95.94 170 ILE B N 1
ATOM 4869 C CA . ILE B 1 170 ? -5.16 35 14.945 1 95.94 170 ILE B CA 1
ATOM 4870 C C . ILE B 1 170 ? -4.633 35.281 13.547 1 95.94 170 ILE B C 1
ATOM 4872 O O . ILE B 1 170 ? -3.979 36.312 13.32 1 95.94 170 ILE B O 1
ATOM 4876 N N . VAL B 1 171 ? -4.828 34.406 12.703 1 95.12 171 VAL B N 1
ATOM 4877 C CA . VAL B 1 171 ? -4.465 34.562 11.297 1 95.12 171 VAL B CA 1
ATOM 4878 C C . VAL B 1 171 ? -5.707 34.406 10.422 1 95.12 171 VAL B C 1
ATOM 4880 O O . VAL B 1 171 ? -6.426 33.406 10.523 1 95.12 171 VAL B O 1
ATOM 4883 N N . ASP B 1 172 ? -5.957 35.438 9.594 1 96.81 172 ASP B N 1
ATOM 4884 C CA . ASP B 1 172 ? -7.102 35.375 8.688 1 96.81 172 ASP B CA 1
ATOM 4885 C C . ASP B 1 172 ? -6.699 34.812 7.324 1 96.81 172 ASP B C 1
ATOM 4887 O O . ASP B 1 172 ? -5.832 35.375 6.645 1 96.81 172 ASP B O 1
ATOM 4891 N N . LEU B 1 173 ? -7.316 33.719 6.969 1 97 173 LEU B N 1
ATOM 4892 C CA . LEU B 1 173 ? -7.047 33.094 5.68 1 97 173 LEU B CA 1
ATOM 4893 C C . LEU B 1 173 ? -8.336 32.594 5.027 1 97 173 LEU B C 1
ATOM 4895 O O . LEU B 1 173 ? -9.359 32.438 5.703 1 97 173 LEU B O 1
ATOM 4899 N N . THR B 1 174 ? -8.281 32.469 3.684 1 97.44 174 THR B N 1
ATOM 4900 C CA . THR B 1 174 ? -9.305 31.672 3.008 1 97.44 174 THR B CA 1
ATOM 4901 C C . THR B 1 174 ? -9.047 30.172 3.203 1 97.44 174 THR B C 1
ATOM 4903 O O . THR B 1 174 ? -7.969 29.781 3.635 1 97.44 174 THR B O 1
ATOM 4906 N N . ALA B 1 175 ? -10.078 29.438 2.875 1 97.06 175 ALA B N 1
ATOM 4907 C CA . ALA B 1 175 ? -9.93 27.984 2.973 1 97.06 175 ALA B CA 1
ATOM 4908 C C . ALA B 1 175 ? -8.805 27.484 2.074 1 97.06 175 ALA B C 1
ATOM 4910 O O . ALA B 1 175 ? -8 26.641 2.484 1 97.06 175 ALA B O 1
ATOM 4911 N N . ASP B 1 176 ? -8.734 28 0.9 1 96.5 176 ASP B N 1
ATOM 4912 C CA . ASP B 1 176 ? -7.711 27.609 -0.065 1 96.5 176 ASP B CA 1
ATOM 4913 C C . ASP B 1 176 ? -6.316 27.984 0.421 1 96.5 176 ASP B C 1
ATOM 4915 O O . ASP B 1 176 ? -5.375 27.188 0.308 1 96.5 176 ASP B O 1
ATOM 4919 N N . GLU B 1 177 ? -6.211 29.203 0.917 1 95.62 177 GLU B N 1
ATOM 4920 C CA . GLU B 1 177 ? -4.93 29.641 1.461 1 95.62 177 GLU B CA 1
ATOM 4921 C C . GLU B 1 177 ? -4.5 28.781 2.641 1 95.62 177 GLU B C 1
ATOM 4923 O O . GLU B 1 177 ? -3.334 28.391 2.742 1 95.62 177 GLU B O 1
ATOM 4928 N N . HIS B 1 178 ? -5.434 28.562 3.48 1 95.81 178 HIS B N 1
ATOM 4929 C CA . HIS B 1 178 ? -5.164 27.703 4.633 1 95.81 178 HIS B CA 1
ATOM 4930 C C . HIS B 1 178 ? -4.586 26.359 4.203 1 95.81 178 HIS B C 1
ATOM 4932 O O . HIS B 1 178 ? -3.545 25.938 4.711 1 95.81 178 HIS B O 1
ATOM 4938 N N . ASP B 1 179 ? -5.281 25.688 3.316 1 95.06 179 ASP B N 1
ATOM 4939 C CA . ASP B 1 179 ? -4.883 24.344 2.906 1 95.06 179 ASP B CA 1
ATOM 4940 C C . ASP B 1 179 ? -3.52 24.359 2.219 1 95.06 179 ASP B C 1
ATOM 4942 O O . ASP B 1 179 ? -2.703 23.469 2.422 1 95.06 179 ASP B O 1
ATOM 4946 N N . LYS B 1 180 ? -3.279 25.344 1.448 1 94.69 180 LYS B N 1
ATOM 4947 C CA . LYS B 1 180 ? -1.989 25.469 0.775 1 94.69 180 LYS B CA 1
ATOM 4948 C C . LYS B 1 180 ? -0.864 25.703 1.78 1 94.69 180 LYS B C 1
ATOM 4950 O O . LYS B 1 180 ? 0.163 25.016 1.738 1 94.69 180 LYS B O 1
ATOM 4955 N N . ILE B 1 181 ? -1.071 26.609 2.688 1 93.5 181 ILE B N 1
ATOM 4956 C CA . ILE B 1 181 ? -0.043 26.984 3.652 1 93.5 181 ILE B CA 1
ATOM 4957 C C . ILE B 1 181 ? 0.243 25.812 4.582 1 93.5 181 ILE B C 1
ATOM 4959 O O . ILE B 1 181 ? 1.402 25.516 4.891 1 93.5 181 ILE B O 1
ATOM 4963 N N . THR B 1 182 ? -0.808 25.172 5.016 1 92.62 182 THR B N 1
ATOM 4964 C CA . THR B 1 182 ? -0.623 24.031 5.906 1 92.62 182 THR B CA 1
ATOM 4965 C C . THR B 1 182 ? 0.145 22.906 5.207 1 92.62 182 THR B C 1
ATOM 4967 O O . THR B 1 182 ? 1.012 22.266 5.809 1 92.62 182 THR B O 1
ATOM 4970 N N . ALA B 1 183 ? -0.165 22.656 3.971 1 93.75 183 ALA B N 1
ATOM 4971 C CA . ALA B 1 183 ? 0.584 21.672 3.195 1 93.75 183 ALA B CA 1
ATOM 4972 C C . ALA B 1 183 ? 2.049 22.062 3.062 1 93.75 183 ALA B C 1
ATOM 4974 O O . ALA B 1 183 ? 2.947 21.266 3.32 1 93.75 183 ALA B O 1
ATOM 4975 N N . ASP B 1 184 ? 2.293 23.297 2.678 1 92.56 184 ASP B N 1
ATOM 4976 C CA . ASP B 1 184 ? 3.635 23.812 2.406 1 92.56 184 ASP B CA 1
ATOM 4977 C C . ASP B 1 184 ? 4.512 23.734 3.654 1 92.56 184 ASP B C 1
ATOM 4979 O O . ASP B 1 184 ? 5.73 23.578 3.555 1 92.56 184 ASP B O 1
ATOM 4983 N N . THR B 1 185 ? 3.887 23.734 4.77 1 89.12 185 THR B N 1
ATOM 4984 C CA . THR B 1 185 ? 4.672 23.797 5.996 1 89.12 185 THR B CA 1
ATOM 4985 C C . THR B 1 185 ? 4.746 22.438 6.668 1 89.12 185 THR B C 1
ATOM 4987 O O . THR B 1 185 ? 5.633 22.188 7.492 1 89.12 185 THR B O 1
ATOM 4990 N N . GLN B 1 186 ? 3.879 21.531 6.348 1 90.31 186 GLN B N 1
ATOM 4991 C CA . GLN B 1 186 ? 3.811 20.344 7.191 1 90.31 186 GLN B CA 1
ATOM 4992 C C . GLN B 1 186 ? 3.967 19.078 6.367 1 90.31 186 GLN B C 1
ATOM 4994 O O . GLN B 1 186 ? 4.484 18.078 6.855 1 90.31 186 GLN B O 1
ATOM 4999 N N . ALA B 1 187 ? 3.537 19.047 5.133 1 93.88 187 ALA B N 1
ATOM 5000 C CA . ALA B 1 187 ? 3.32 17.797 4.406 1 93.88 187 ALA B CA 1
ATOM 5001 C C . ALA B 1 187 ? 4.637 17.062 4.188 1 93.88 187 ALA B C 1
ATOM 5003 O O . ALA B 1 187 ? 4.754 15.875 4.523 1 93.88 187 ALA B O 1
ATOM 5004 N N . VAL B 1 188 ? 5.66 17.75 3.674 1 95.62 188 VAL B N 1
ATOM 5005 C CA . VAL B 1 188 ? 6.938 17.125 3.355 1 95.62 188 VAL B CA 1
ATOM 5006 C C . VAL B 1 188 ? 7.637 16.688 4.641 1 95.62 188 VAL B C 1
ATOM 5008 O O . VAL B 1 188 ? 8.18 15.586 4.719 1 95.62 188 VAL B O 1
ATOM 5011 N N . THR B 1 189 ? 7.578 17.5 5.605 1 92.81 189 THR B N 1
ATOM 5012 C CA . THR B 1 189 ? 8.234 17.203 6.871 1 92.81 189 THR B CA 1
ATOM 5013 C C . THR B 1 189 ? 7.562 16.016 7.562 1 92.81 189 THR B C 1
ATOM 5015 O O . THR B 1 189 ? 8.242 15.125 8.07 1 92.81 189 THR B O 1
ATOM 5018 N N . HIS B 1 190 ? 6.273 16.047 7.605 1 94.44 190 HIS B N 1
ATOM 5019 C CA . HIS B 1 190 ? 5.566 14.906 8.164 1 94.44 190 HIS B CA 1
ATOM 5020 C C . HIS B 1 190 ? 5.949 13.617 7.434 1 94.44 190 HIS B C 1
ATOM 5022 O O . HIS B 1 190 ? 6.234 12.602 8.07 1 94.44 190 HIS B O 1
ATOM 5028 N N . ALA B 1 191 ? 5.969 13.695 6.137 1 97.06 191 ALA B N 1
ATOM 5029 C CA . ALA B 1 191 ? 6.309 12.516 5.348 1 97.06 191 ALA B CA 1
ATOM 5030 C C . ALA B 1 191 ? 7.695 11.992 5.707 1 97.06 191 ALA B C 1
ATOM 5032 O O . ALA B 1 191 ? 7.902 10.781 5.816 1 97.06 191 ALA B O 1
ATOM 5033 N N . ALA B 1 192 ? 8.602 12.883 5.887 1 97.25 192 ALA B N 1
ATOM 5034 C CA . ALA B 1 192 ? 9.984 12.516 6.188 1 97.25 192 ALA B CA 1
ATOM 5035 C C . ALA B 1 192 ? 10.078 11.773 7.516 1 97.25 192 ALA B C 1
ATOM 5037 O O . ALA B 1 192 ? 10.656 10.688 7.586 1 97.25 192 ALA B O 1
ATOM 5038 N N . PHE B 1 193 ? 9.5 12.273 8.492 1 95.62 193 PHE B N 1
ATOM 5039 C CA . PHE B 1 193 ? 9.703 11.727 9.828 1 95.62 193 PHE B CA 1
ATOM 5040 C C . PHE B 1 193 ? 8.805 10.516 10.055 1 95.62 193 PHE B C 1
ATOM 5042 O O . PHE B 1 193 ? 9.164 9.602 10.805 1 95.62 193 PHE B O 1
ATOM 5049 N N . LEU B 1 194 ? 7.672 10.547 9.406 1 97.75 194 LEU B N 1
ATOM 5050 C CA . LEU B 1 194 ? 6.891 9.32 9.367 1 97.75 194 LEU B CA 1
ATOM 5051 C C . LEU B 1 194 ? 7.688 8.188 8.719 1 97.75 194 LEU B C 1
ATOM 5053 O O . LEU B 1 194 ? 7.684 7.062 9.219 1 97.75 194 LEU B O 1
ATOM 5057 N N . SER B 1 195 ? 8.336 8.477 7.637 1 98.25 195 SER B N 1
ATOM 5058 C CA . SER B 1 195 ? 9.141 7.477 6.93 1 98.25 195 SER B CA 1
ATOM 5059 C C . SER B 1 195 ? 10.281 6.973 7.797 1 98.25 195 SER B C 1
ATOM 5061 O O . SER B 1 195 ? 10.609 5.785 7.777 1 98.25 195 SER B O 1
ATOM 5063 N N . MET B 1 196 ? 10.891 7.84 8.586 1 96.44 196 MET B N 1
ATOM 5064 C CA . MET B 1 196 ? 11.977 7.449 9.477 1 96.44 196 MET B CA 1
ATOM 5065 C C . MET B 1 196 ? 11.492 6.43 10.508 1 96.44 196 MET B C 1
ATOM 5067 O O . MET B 1 196 ? 12.148 5.41 10.727 1 96.44 196 MET B O 1
ATOM 5071 N N . GLY B 1 197 ? 10.391 6.766 11.141 1 96.62 197 GLY B N 1
ATOM 5072 C CA . GLY B 1 197 ? 9.844 5.84 12.117 1 96.62 197 GLY B CA 1
ATOM 5073 C C . GLY B 1 197 ? 9.539 4.469 11.547 1 96.62 197 GLY B C 1
ATOM 5074 O O . GLY B 1 197 ? 9.898 3.449 12.141 1 96.62 197 GLY B O 1
ATOM 5075 N N . VAL B 1 198 ? 8.93 4.473 10.352 1 97.44 198 VAL B N 1
ATOM 5076 C CA . VAL B 1 198 ? 8.578 3.211 9.711 1 97.44 198 VAL B CA 1
ATOM 5077 C C . VAL B 1 198 ? 9.844 2.438 9.359 1 97.44 198 VAL B C 1
ATOM 5079 O O . VAL B 1 198 ? 9.891 1.214 9.516 1 97.44 198 VAL B O 1
ATOM 5082 N N . ALA B 1 199 ? 10.836 3.137 8.867 1 97 199 ALA B N 1
ATOM 5083 C CA . ALA B 1 199 ? 12.109 2.486 8.547 1 97 199 ALA B CA 1
ATOM 5084 C C . ALA B 1 199 ? 12.703 1.804 9.773 1 97 199 ALA B C 1
ATOM 5086 O O . ALA B 1 199 ? 13.125 0.649 9.703 1 97 199 ALA B O 1
ATOM 5087 N N . TRP B 1 200 ? 12.75 2.516 10.898 1 95.38 200 TRP B N 1
ATOM 5088 C CA . TRP B 1 200 ? 13.281 1.943 12.133 1 95.38 200 TRP B CA 1
ATOM 5089 C C . TRP B 1 200 ? 12.469 0.731 12.57 1 95.38 200 TRP B C 1
ATOM 5091 O O . TRP B 1 200 ? 13.023 -0.273 13.016 1 95.38 200 TRP B O 1
ATOM 5101 N N . HIS B 1 201 ? 11.164 0.844 12.484 1 95.81 201 HIS B N 1
ATOM 5102 C CA . HIS B 1 201 ? 10.266 -0.258 12.82 1 95.81 201 HIS B CA 1
ATOM 5103 C C . HIS B 1 201 ? 10.562 -1.488 11.969 1 95.81 201 HIS B C 1
ATOM 5105 O O . HIS B 1 201 ? 10.703 -2.594 12.5 1 95.81 201 HIS B O 1
ATOM 5111 N N . LYS B 1 202 ? 10.656 -1.279 10.648 1 93.62 202 LYS B N 1
ATOM 5112 C CA . LYS B 1 202 ? 10.891 -2.395 9.742 1 93.62 202 LYS B CA 1
ATOM 5113 C C . LYS B 1 202 ? 12.25 -3.037 9.992 1 93.62 202 LYS B C 1
ATOM 5115 O O . LYS B 1 202 ? 12.414 -4.246 9.828 1 93.62 202 LYS B O 1
ATOM 5120 N N . MET B 1 203 ? 13.195 -2.24 10.398 1 93.25 203 MET B N 1
ATOM 5121 C CA . MET B 1 203 ? 14.531 -2.74 10.719 1 93.25 203 MET B CA 1
ATOM 5122 C C . MET B 1 203 ? 14.578 -3.318 12.125 1 93.25 203 MET B C 1
ATOM 5124 O O . MET B 1 203 ? 15.586 -3.895 12.531 1 93.25 203 MET B O 1
ATOM 5128 N N . ARG B 1 204 ? 13.508 -3.139 12.898 1 92.94 204 ARG B N 1
ATOM 5129 C CA . ARG B 1 204 ? 13.438 -3.557 14.297 1 92.94 204 ARG B CA 1
ATOM 5130 C C . ARG B 1 204 ? 14.578 -2.955 15.109 1 92.94 204 ARG B C 1
ATOM 5132 O O . ARG B 1 204 ? 15.266 -3.664 15.844 1 92.94 204 ARG B O 1
ATOM 5139 N N . LEU B 1 205 ? 14.766 -1.663 14.852 1 90.38 205 LEU B N 1
ATOM 5140 C CA . LEU B 1 205 ? 15.836 -0.94 15.523 1 90.38 205 LEU B CA 1
ATOM 5141 C C . LEU B 1 205 ? 15.281 0.234 16.328 1 90.38 205 LEU B C 1
ATOM 5143 O O . LEU B 1 205 ? 14.414 0.961 15.836 1 90.38 205 LEU B O 1
ATOM 5147 N N . TYR B 1 206 ? 15.75 0.313 17.531 1 87.25 206 TYR B N 1
ATOM 5148 C CA . TYR B 1 206 ? 15.5 1.499 18.344 1 87.25 206 TYR B CA 1
ATOM 5149 C C . TYR B 1 206 ? 16.656 2.48 18.25 1 87.25 206 TYR B C 1
ATOM 5151 O O . TYR B 1 206 ? 17.703 2.268 18.859 1 87.25 206 TYR B O 1
ATOM 5159 N N . PRO B 1 207 ? 16.469 3.527 17.516 1 83.75 207 PRO B N 1
ATOM 5160 C CA . PRO B 1 207 ? 17.609 4.395 17.219 1 83.75 207 PRO B CA 1
ATOM 5161 C C . PRO B 1 207 ? 18.219 5.016 18.484 1 83.75 207 PRO B C 1
ATOM 5163 O O . PRO B 1 207 ? 19.391 5.371 18.484 1 83.75 207 PRO B O 1
ATOM 5166 N N . TRP B 1 208 ? 17.5 5.094 19.547 1 80.44 208 TRP B N 1
ATOM 5167 C CA . TRP B 1 208 ? 18 5.684 20.781 1 80.44 208 TRP B CA 1
ATOM 5168 C C . TRP B 1 208 ? 18.844 4.676 21.547 1 80.44 208 TRP B C 1
ATOM 5170 O O . TRP B 1 208 ? 19.516 5.039 22.516 1 80.44 208 TRP B O 1
ATOM 5180 N N . LYS B 1 209 ? 18.797 3.424 21.188 1 79.44 209 LYS B N 1
ATOM 5181 C CA . LYS B 1 209 ? 19.594 2.393 21.844 1 79.44 209 LYS B CA 1
ATOM 5182 C C . LYS B 1 209 ? 20.844 2.061 21.047 1 79.44 209 LYS B C 1
ATOM 5184 O O . LYS B 1 209 ? 21.672 1.255 21.484 1 79.44 209 LYS B O 1
ATOM 5189 N N . SER B 1 210 ? 20.938 2.646 19.906 1 75.56 210 SER B N 1
ATOM 5190 C CA . SER B 1 210 ? 22.047 2.336 19.031 1 75.56 210 SER B CA 1
ATOM 5191 C C . SER B 1 210 ? 23.125 3.408 19.109 1 75.56 210 SER B C 1
ATOM 5193 O O . SER B 1 210 ? 22.828 4.59 19.281 1 75.56 210 SER B O 1
ATOM 5195 N N . SER B 1 211 ? 24.312 3.025 18.984 1 69.12 211 SER B N 1
ATOM 5196 C CA . SER B 1 211 ? 25.453 3.947 18.984 1 69.12 211 SER B CA 1
ATOM 5197 C C . SER B 1 211 ? 25.672 4.535 17.594 1 69.12 211 SER B C 1
ATOM 5199 O O . SER B 1 211 ? 26.469 5.461 17.422 1 69.12 211 SER B O 1
ATOM 5201 N N . ARG B 1 212 ? 24.922 4.156 16.656 1 73.5 212 ARG B N 1
ATOM 5202 C CA . ARG B 1 212 ? 25.094 4.613 15.281 1 73.5 212 ARG B CA 1
ATOM 5203 C C . ARG B 1 212 ? 24.516 6.008 15.094 1 73.5 212 ARG B C 1
ATOM 5205 O O . ARG B 1 212 ? 24.969 6.77 14.242 1 73.5 212 ARG B O 1
ATOM 5212 N N . TRP B 1 213 ? 23.531 6.168 15.805 1 71.19 213 TRP B N 1
ATOM 5213 C CA . TRP B 1 213 ? 22.797 7.426 15.648 1 71.19 213 TRP B CA 1
ATOM 5214 C C . TRP B 1 213 ? 23.109 8.375 16.797 1 71.19 213 TRP B C 1
ATOM 5216 O O . TRP B 1 213 ? 22.281 8.562 17.703 1 71.19 213 TRP B O 1
ATOM 5226 N N . ILE B 1 214 ? 24.281 8.891 16.734 1 71.25 214 ILE B N 1
ATOM 5227 C CA . ILE B 1 214 ? 24.734 9.781 17.797 1 71.25 214 ILE B CA 1
ATOM 5228 C C . ILE B 1 214 ? 24.984 11.18 17.234 1 71.25 214 ILE B C 1
ATOM 5230 O O . ILE B 1 214 ? 25.453 11.32 16.094 1 71.25 214 ILE B O 1
ATOM 5234 N N . GLY B 1 215 ? 24.531 12.219 18.094 1 76.81 215 GLY B N 1
ATOM 5235 C CA . GLY B 1 215 ? 24.734 13.602 17.703 1 76.81 215 GLY B CA 1
ATOM 5236 C C . GLY B 1 215 ? 23.484 14.438 17.75 1 76.81 215 GLY B C 1
ATOM 5237 O O . GLY B 1 215 ? 22.391 13.906 17.969 1 76.81 215 GLY B O 1
ATOM 5238 N N . GLY B 1 216 ? 23.734 15.703 17.578 1 77.19 216 GLY B N 1
ATOM 5239 C CA . GLY B 1 216 ? 22.641 16.641 17.734 1 77.19 216 GLY B CA 1
ATOM 5240 C C . GLY B 1 216 ? 21.562 16.469 16.688 1 77.19 216 GLY B C 1
ATOM 5241 O O . GLY B 1 216 ? 20.375 16.391 17.016 1 77.19 216 GLY B O 1
ATOM 5242 N N . LEU B 1 217 ? 21.938 16.328 15.43 1 83.56 217 LEU B N 1
ATOM 5243 C CA . LEU B 1 217 ? 20.984 16.188 14.344 1 83.56 217 LEU B CA 1
ATOM 5244 C C . LEU B 1 217 ? 20.188 14.883 14.484 1 83.56 217 LEU B C 1
ATOM 5246 O O . LEU B 1 217 ? 18.984 14.859 14.258 1 83.56 217 LEU B O 1
ATOM 5250 N N . GLU B 1 218 ? 20.922 13.867 14.852 1 86.69 218 GLU B N 1
ATOM 5251 C CA . GLU B 1 218 ? 20.281 12.57 15.031 1 86.69 218 GLU B CA 1
ATOM 5252 C C . GLU B 1 218 ? 19.266 12.617 16.156 1 86.69 218 GLU B C 1
ATOM 5254 O O . GLU B 1 218 ? 18.156 12.062 16.031 1 86.69 218 GLU B O 1
ATOM 5259 N N . ASN B 1 219 ? 19.641 13.266 17.172 1 83.69 219 ASN B N 1
ATOM 5260 C CA . ASN B 1 219 ? 18.734 13.391 18.312 1 83.69 219 ASN B CA 1
ATOM 5261 C C . ASN B 1 219 ? 17.453 14.133 17.938 1 83.69 219 ASN B C 1
ATOM 5263 O O . ASN B 1 219 ? 16.359 13.734 18.344 1 83.69 219 ASN B O 1
ATOM 5267 N N . ALA B 1 220 ? 17.656 15.172 17.25 1 83.44 220 ALA B N 1
ATOM 5268 C CA . ALA B 1 220 ? 16.5 15.961 16.812 1 83.44 220 ALA B CA 1
ATOM 5269 C C . ALA B 1 220 ? 15.57 15.133 15.938 1 83.44 220 ALA B C 1
ATOM 5271 O O . ALA B 1 220 ? 14.352 15.164 16.109 1 83.44 220 ALA B O 1
ATOM 5272 N N . LYS B 1 221 ? 16.141 14.43 15.023 1 89.38 221 LYS B N 1
ATOM 5273 C CA . LYS B 1 221 ? 15.352 13.609 14.109 1 89.38 221 LYS B CA 1
ATOM 5274 C C . LYS B 1 221 ? 14.547 12.555 14.859 1 89.38 221 LYS B C 1
ATOM 5276 O O . LYS B 1 221 ? 13.359 12.359 14.594 1 89.38 221 LYS B O 1
ATOM 5281 N N . ILE B 1 222 ? 15.25 11.906 15.789 1 89.25 222 ILE B N 1
ATOM 5282 C CA . ILE B 1 222 ? 14.617 10.859 16.578 1 89.25 222 ILE B CA 1
ATOM 5283 C C . ILE B 1 222 ? 13.461 11.445 17.375 1 89.25 222 ILE B C 1
ATOM 5285 O O . ILE B 1 222 ? 12.352 10.898 17.375 1 89.25 222 ILE B O 1
ATOM 5289 N N . ASN B 1 223 ? 13.68 12.547 17.969 1 85.5 223 ASN B N 1
ATOM 5290 C CA . ASN B 1 223 ? 12.672 13.188 18.812 1 85.5 223 ASN B CA 1
ATOM 5291 C C . ASN B 1 223 ? 11.445 13.602 18 1 85.5 223 ASN B C 1
ATOM 5293 O O . ASN B 1 223 ? 10.312 13.406 18.438 1 85.5 223 ASN B O 1
ATOM 5297 N N . ILE B 1 224 ? 11.672 14.172 16.906 1 86.81 224 ILE B N 1
ATOM 5298 C CA . ILE B 1 224 ? 10.57 14.641 16.078 1 86.81 224 ILE B CA 1
ATOM 5299 C C . ILE B 1 224 ? 9.734 13.453 15.617 1 86.81 224 ILE B C 1
ATOM 5301 O O . ILE B 1 224 ? 8.5 13.5 15.672 1 86.81 224 ILE B O 1
ATOM 5305 N N . SER B 1 225 ? 10.422 12.422 15.133 1 92.38 225 SER B N 1
ATOM 5306 C CA . SER B 1 225 ? 9.703 11.242 14.656 1 92.38 225 SER B CA 1
ATOM 5307 C C . SER B 1 225 ? 8.859 10.625 15.766 1 92.38 225 SER B C 1
ATOM 5309 O O . SER B 1 225 ? 7.688 10.305 15.555 1 92.38 225 SER B O 1
ATOM 5311 N N . LEU B 1 226 ? 9.453 10.508 16.922 1 91.12 226 LEU B N 1
ATOM 5312 C CA . LEU B 1 226 ? 8.734 9.891 18.031 1 91.12 226 LEU B CA 1
ATOM 5313 C C . LEU B 1 226 ? 7.566 10.766 18.469 1 91.12 226 LEU B C 1
ATOM 5315 O O . LEU B 1 226 ? 6.527 10.25 18.891 1 91.12 226 LEU B O 1
ATOM 5319 N N . ARG B 1 227 ? 7.707 12.016 18.391 1 86.25 227 ARG B N 1
ATOM 5320 C CA . ARG B 1 227 ? 6.609 12.922 18.719 1 86.25 227 ARG B CA 1
ATOM 5321 C C . ARG B 1 227 ? 5.426 12.711 17.781 1 86.25 227 ARG B C 1
ATOM 5323 O O . ARG B 1 227 ? 4.273 12.703 18.219 1 86.25 227 ARG B O 1
ATOM 5330 N N . ILE B 1 228 ? 5.715 12.617 16.531 1 90.62 228 ILE B N 1
ATOM 5331 C CA . ILE B 1 228 ? 4.656 12.375 15.555 1 90.62 228 ILE B CA 1
ATOM 5332 C C . ILE B 1 228 ? 3.918 11.086 15.906 1 90.62 228 ILE B C 1
ATOM 5334 O O . ILE B 1 228 ? 2.686 11.062 15.961 1 90.62 228 ILE B O 1
ATOM 5338 N N . PHE B 1 229 ? 4.668 10.055 16.234 1 94.06 229 PHE B N 1
ATOM 5339 C CA . PHE B 1 229 ? 4.062 8.75 16.469 1 94.06 229 PHE B CA 1
ATOM 5340 C C . PHE B 1 229 ? 3.406 8.711 17.844 1 94.06 229 PHE B C 1
ATOM 5342 O O . PHE B 1 229 ? 2.691 7.758 18.172 1 94.06 229 PHE B O 1
ATOM 5349 N N . SER B 1 230 ? 3.645 9.727 18.641 1 89.88 230 SER B N 1
ATOM 5350 C CA . SER B 1 230 ? 2.949 9.844 19.922 1 89.88 230 SER B CA 1
ATOM 5351 C C . SER B 1 230 ? 1.565 10.461 19.734 1 89.88 230 SER B C 1
ATOM 5353 O O . SER B 1 230 ? 0.747 10.438 20.656 1 89.88 230 SER B O 1
ATOM 5355 N N . ASN B 1 231 ? 1.241 10.961 18.594 1 89.62 231 ASN B N 1
ATOM 5356 C CA . ASN B 1 231 ? -0.042 11.586 18.281 1 89.62 231 ASN B CA 1
ATOM 5357 C C . ASN B 1 231 ? -1.004 10.602 17.625 1 89.62 231 ASN B C 1
ATOM 5359 O O . ASN B 1 231 ? -0.703 9.414 17.516 1 89.62 231 ASN B O 1
ATOM 5363 N N . LYS B 1 232 ? -2.182 11.117 17.312 1 90.94 232 LYS B N 1
ATOM 5364 C CA . LYS B 1 232 ? -3.195 10.273 16.688 1 90.94 232 LYS B CA 1
ATOM 5365 C C . LYS B 1 232 ? -3.012 10.227 15.172 1 90.94 232 LYS B C 1
ATOM 5367 O O . LYS B 1 232 ? -2.771 11.25 14.539 1 90.94 232 LYS B O 1
ATOM 5372 N N . TRP B 1 233 ? -3.152 9.016 14.641 1 94.75 233 TRP B N 1
ATOM 5373 C CA . TRP B 1 233 ? -2.861 8.75 13.234 1 94.75 233 TRP B CA 1
ATOM 5374 C C . TRP B 1 233 ? -3.744 9.602 12.328 1 94.75 233 TRP B C 1
ATOM 5376 O O . TRP B 1 233 ? -3.291 10.086 11.289 1 94.75 233 TRP B O 1
ATOM 5386 N N . HIS B 1 234 ? -5 9.836 12.719 1 91.69 234 HIS B N 1
ATOM 5387 C CA . HIS B 1 234 ? -5.996 10.398 11.812 1 91.69 234 HIS B CA 1
ATOM 5388 C C . HIS B 1 234 ? -5.707 11.867 11.531 1 91.69 234 HIS B C 1
ATOM 5390 O O . HIS B 1 234 ? -6.164 12.414 10.523 1 91.69 234 HIS B O 1
ATOM 5396 N N . VAL B 1 235 ? -4.988 12.578 12.445 1 87.38 235 VAL B N 1
ATOM 5397 C CA . VAL B 1 235 ? -4.578 13.961 12.219 1 87.38 235 VAL B CA 1
ATOM 5398 C C . VAL B 1 235 ? -3.674 14.039 10.992 1 87.38 235 VAL B C 1
ATOM 5400 O O . VAL B 1 235 ? -3.857 14.906 10.133 1 87.38 235 VAL B O 1
ATOM 5403 N N . TYR B 1 236 ? -2.76 13.109 10.875 1 93.44 236 TYR B N 1
ATOM 5404 C CA . TYR B 1 236 ? -1.786 13.094 9.789 1 93.44 236 TYR B CA 1
ATOM 5405 C C . TYR B 1 236 ? -2.408 12.555 8.508 1 93.44 236 TYR B C 1
ATOM 5407 O O . TYR B 1 236 ? -2.125 13.055 7.414 1 93.44 236 TYR B O 1
ATOM 5415 N N . ALA B 1 237 ? -3.281 11.562 8.672 1 95.12 237 ALA B N 1
ATOM 5416 C CA . ALA B 1 237 ? -3.953 10.977 7.516 1 95.12 237 ALA B CA 1
ATOM 5417 C C . ALA B 1 237 ? -4.855 12 6.828 1 95.12 237 ALA B C 1
ATOM 5419 O O . ALA B 1 237 ? -4.906 12.062 5.598 1 95.12 237 ALA B O 1
ATOM 5420 N N . GLY B 1 238 ? -5.613 12.734 7.629 1 92.69 238 GLY B N 1
ATOM 5421 C CA . GLY B 1 238 ? -6.516 13.734 7.086 1 92.69 238 GLY B CA 1
ATOM 5422 C C . GLY B 1 238 ? -5.816 14.758 6.207 1 92.69 238 GLY B C 1
ATOM 5423 O O . GLY B 1 238 ? -6.246 15.008 5.082 1 92.69 238 GLY B O 1
ATOM 5424 N N . LEU B 1 239 ? -4.754 15.281 6.727 1 92.5 239 LEU B N 1
ATOM 5425 C CA . LEU B 1 239 ? -3.99 16.266 5.969 1 92.5 239 LEU B CA 1
ATOM 5426 C C . LEU B 1 239 ? -3.391 15.641 4.711 1 92.5 239 LEU B C 1
ATOM 5428 O O . LEU B 1 239 ? -3.51 16.188 3.619 1 92.5 239 LEU B O 1
ATOM 5432 N N . ALA B 1 240 ? -2.812 14.492 4.828 1 95.5 240 ALA B N 1
ATOM 5433 C CA . ALA B 1 240 ? -2.07 13.844 3.75 1 95.5 240 ALA B CA 1
ATOM 5434 C C . ALA B 1 240 ? -3.004 13.422 2.617 1 95.5 240 ALA B C 1
ATOM 5436 O O . ALA B 1 240 ? -2.668 13.578 1.44 1 95.5 240 ALA B O 1
ATOM 5437 N N . ILE B 1 241 ? -4.16 12.891 2.955 1 94.75 241 ILE B N 1
ATOM 5438 C CA . ILE B 1 241 ? -5.023 12.234 1.978 1 94.75 241 ILE B CA 1
ATOM 5439 C C . ILE B 1 241 ? -5.996 13.25 1.382 1 94.75 241 ILE B C 1
ATOM 5441 O O . ILE B 1 241 ? -6.25 13.242 0.175 1 94.75 241 ILE B O 1
ATOM 5445 N N . THR B 1 242 ? -6.461 14.18 2.18 1 93.38 242 THR B N 1
ATOM 5446 C CA . THR B 1 242 ? -7.582 15 1.725 1 93.38 242 THR B CA 1
ATOM 5447 C C . THR B 1 242 ? -7.09 16.344 1.209 1 93.38 242 THR B C 1
ATOM 5449 O O . THR B 1 242 ? -7.82 17.047 0.51 1 93.38 242 THR B O 1
ATOM 5452 N N . ASN B 1 243 ? -5.914 16.781 1.559 1 94.69 243 ASN B N 1
ATOM 5453 C CA . ASN B 1 243 ? -5.332 18.031 1.062 1 94.69 243 ASN B CA 1
ATOM 5454 C C . ASN B 1 243 ? -4.586 17.812 -0.251 1 94.69 243 ASN B C 1
ATOM 5456 O O . ASN B 1 243 ? -3.547 17.141 -0.277 1 94.69 243 ASN B O 1
ATOM 5460 N N . PRO B 1 244 ? -5.098 18.375 -1.337 1 92.88 244 PRO B N 1
ATOM 5461 C CA . PRO B 1 244 ? -4.473 18.125 -2.637 1 92.88 244 PRO B CA 1
ATOM 5462 C C . PRO B 1 244 ? -3.014 18.562 -2.688 1 92.88 244 PRO B C 1
ATOM 5464 O O . PRO B 1 244 ? -2.184 17.891 -3.311 1 92.88 244 PRO B O 1
ATOM 5467 N N . SER B 1 245 ? -2.73 19.656 -2.104 1 94.88 245 SER B N 1
ATOM 5468 C CA . SER B 1 245 ? -1.35 20.125 -2.066 1 94.88 245 SER B CA 1
ATOM 5469 C C . SER B 1 245 ? -0.462 19.188 -1.27 1 94.88 245 SER B C 1
ATOM 5471 O O . SER B 1 245 ? 0.662 18.875 -1.68 1 94.88 245 SER B O 1
ATOM 5473 N N . ALA B 1 246 ? -0.953 18.766 -0.148 1 96.06 246 ALA B N 1
ATOM 5474 C CA . ALA B 1 246 ? -0.201 17.812 0.661 1 96.06 246 ALA B CA 1
ATOM 5475 C C . ALA B 1 246 ? 0.022 16.5 -0.097 1 96.06 246 ALA B C 1
ATOM 5477 O O . ALA B 1 246 ? 1.106 15.914 -0.033 1 96.06 246 ALA B O 1
ATOM 5478 N N . HIS B 1 247 ? -1.002 16.078 -0.762 1 94.94 247 HIS B N 1
ATOM 5479 C CA . HIS B 1 247 ? -0.924 14.875 -1.579 1 94.94 247 HIS B CA 1
ATOM 5480 C C . HIS B 1 247 ? 0.241 14.945 -2.561 1 94.94 247 HIS B C 1
ATOM 5482 O O . HIS B 1 247 ? 1.078 14.047 -2.605 1 94.94 247 HIS B O 1
ATOM 5488 N N . LYS B 1 248 ? 0.283 15.992 -3.275 1 96.06 248 LYS B N 1
ATOM 5489 C CA . LYS B 1 248 ? 1.337 16.219 -4.262 1 96.06 248 LYS B CA 1
ATOM 5490 C C . LYS B 1 248 ? 2.709 16.281 -3.596 1 96.06 248 LYS B C 1
ATOM 5492 O O . LYS B 1 248 ? 3.688 15.758 -4.133 1 96.06 248 LYS B O 1
ATOM 5497 N N . GLN B 1 249 ? 2.828 16.891 -2.512 1 97.56 249 GLN B N 1
ATOM 5498 C CA . GLN B 1 249 ? 4.094 17.094 -1.812 1 97.56 249 GLN B CA 1
ATOM 5499 C C . GLN B 1 249 ? 4.629 15.766 -1.273 1 97.56 249 GLN B C 1
ATOM 5501 O O . GLN B 1 249 ? 5.836 15.523 -1.299 1 97.56 249 GLN B O 1
ATOM 5506 N N . ILE B 1 250 ? 3.748 14.945 -0.806 1 97.88 250 ILE B N 1
ATOM 5507 C CA . ILE B 1 250 ? 4.156 13.641 -0.298 1 97.88 250 ILE B CA 1
ATOM 5508 C C . ILE B 1 250 ? 4.688 12.781 -1.443 1 97.88 250 ILE B C 1
ATOM 5510 O O . ILE B 1 250 ? 5.695 12.086 -1.289 1 97.88 250 ILE B O 1
ATOM 5514 N N . MET B 1 251 ? 4.059 12.867 -2.586 1 97.19 251 MET B N 1
ATOM 5515 C CA . MET B 1 251 ? 4.543 12.156 -3.768 1 97.19 251 MET B CA 1
ATOM 5516 C C . MET B 1 251 ? 5.922 12.656 -4.176 1 97.19 251 MET B C 1
ATOM 5518 O O . MET B 1 251 ? 6.812 11.859 -4.48 1 97.19 251 MET B O 1
ATOM 5522 N N . GLN B 1 252 ? 6.02 13.93 -4.156 1 98.12 252 GLN B N 1
ATOM 5523 C CA . GLN B 1 252 ? 7.301 14.516 -4.535 1 98.12 252 GLN B CA 1
ATOM 5524 C C . GLN B 1 252 ? 8.398 14.125 -3.551 1 98.12 252 GLN B C 1
ATOM 5526 O O . GLN B 1 252 ? 9.539 13.883 -3.951 1 98.12 252 GLN B O 1
ATOM 5531 N N . TYR B 1 253 ? 8.094 14.094 -2.289 1 98.56 253 TYR B N 1
ATOM 5532 C CA . TYR B 1 253 ? 9.094 13.719 -1.299 1 98.56 253 TYR B CA 1
ATOM 5533 C C . TYR B 1 253 ? 9.609 12.305 -1.558 1 98.56 253 TYR B C 1
ATOM 5535 O O . TYR B 1 253 ? 10.812 12.062 -1.497 1 98.56 253 TYR B O 1
ATOM 5543 N N . ALA B 1 254 ? 8.688 11.422 -1.768 1 98.25 254 ALA B N 1
ATOM 5544 C CA . ALA B 1 254 ? 9.07 10.047 -2.08 1 98.25 254 ALA B CA 1
ATOM 5545 C C . ALA B 1 254 ? 9.953 9.992 -3.326 1 98.25 254 ALA B C 1
ATOM 5547 O O . ALA B 1 254 ? 10.945 9.258 -3.363 1 98.25 254 ALA B O 1
ATOM 5548 N N . GLN B 1 255 ? 9.586 10.766 -4.301 1 97.81 255 GLN B N 1
ATOM 5549 C CA . GLN B 1 255 ? 10.367 10.812 -5.535 1 97.81 255 GLN B CA 1
ATOM 5550 C C . GLN B 1 255 ? 11.75 11.398 -5.289 1 97.81 255 GLN B C 1
ATOM 5552 O O . GLN B 1 255 ? 12.75 10.875 -5.793 1 97.81 255 GLN B O 1
ATOM 5557 N N . SER B 1 256 ? 11.781 12.5 -4.559 1 98.62 256 SER B N 1
ATOM 5558 C CA . SER B 1 256 ? 13.055 13.125 -4.234 1 98.62 256 SER B CA 1
ATOM 5559 C C . SER B 1 256 ? 13.969 12.156 -3.477 1 98.62 256 SER B C 1
ATOM 5561 O O . SER B 1 256 ? 15.156 12.062 -3.773 1 98.62 256 SER B O 1
ATOM 5563 N N . THR B 1 257 ? 13.406 11.477 -2.48 1 98.5 257 THR B N 1
ATOM 5564 C CA . THR B 1 257 ? 14.156 10.484 -1.724 1 98.5 257 THR B CA 1
ATOM 5565 C C . THR B 1 257 ? 14.734 9.422 -2.65 1 98.5 257 THR B C 1
ATOM 5567 O O . THR B 1 257 ? 15.914 9.078 -2.559 1 98.5 257 THR B O 1
ATOM 5570 N N . THR B 1 258 ? 13.906 8.93 -3.539 1 97.94 258 THR B N 1
ATOM 5571 C CA . THR B 1 258 ? 14.289 7.863 -4.453 1 97.94 258 THR B CA 1
ATOM 5572 C C . THR B 1 258 ? 15.391 8.336 -5.402 1 97.94 258 THR B C 1
ATOM 5574 O O . THR B 1 258 ? 16.391 7.641 -5.598 1 97.94 258 THR B O 1
ATOM 5577 N N . ASP B 1 259 ? 15.203 9.5 -5.973 1 98 259 ASP B N 1
ATOM 5578 C CA . ASP B 1 259 ? 16.156 10.031 -6.938 1 98 259 ASP B CA 1
ATOM 5579 C C . ASP B 1 259 ? 17.516 10.266 -6.289 1 98 259 ASP B C 1
ATOM 5581 O O . ASP B 1 259 ? 18.547 9.938 -6.871 1 98 259 ASP B O 1
ATOM 5585 N N . LEU B 1 260 ? 17.5 10.875 -5.137 1 98.31 260 LEU B N 1
ATOM 5586 C CA . LEU B 1 260 ? 18.75 11.148 -4.441 1 98.31 260 LEU B CA 1
ATOM 5587 C C . LEU B 1 260 ? 19.453 9.844 -4.059 1 98.31 260 LEU B C 1
ATOM 5589 O O . LEU B 1 260 ? 20.672 9.727 -4.199 1 98.31 260 LEU B O 1
ATOM 5593 N N . PHE B 1 261 ? 18.734 8.914 -3.555 1 97.88 261 PHE B N 1
ATOM 5594 C CA . PHE B 1 261 ? 19.328 7.641 -3.16 1 97.88 261 PHE B CA 1
ATOM 5595 C C . PHE B 1 261 ? 19.922 6.922 -4.367 1 97.88 261 PHE B C 1
ATOM 5597 O O . PHE B 1 261 ? 20.969 6.281 -4.266 1 97.88 261 PHE B O 1
ATOM 5604 N N . LYS B 1 262 ? 19.203 6.973 -5.523 1 96.94 262 LYS B N 1
ATOM 5605 C CA . LYS B 1 262 ? 19.734 6.395 -6.754 1 96.94 262 LYS B CA 1
ATOM 5606 C C . LYS B 1 262 ? 21.094 6.988 -7.094 1 96.94 262 LYS B C 1
ATOM 5608 O O . LYS B 1 262 ? 22.031 6.262 -7.445 1 96.94 262 LYS B O 1
ATOM 5613 N N . LEU B 1 263 ? 21.234 8.297 -7.004 1 96.5 263 LEU B N 1
ATOM 5614 C CA . LEU B 1 263 ? 22.5 8.953 -7.277 1 96.5 263 LEU B CA 1
ATOM 5615 C C . LEU B 1 263 ? 23.578 8.469 -6.312 1 96.5 263 LEU B C 1
ATOM 5617 O O . LEU B 1 263 ? 24.719 8.242 -6.715 1 96.5 263 LEU B O 1
ATOM 5621 N N . ILE B 1 264 ? 23.219 8.281 -5.055 1 95.5 264 ILE B N 1
ATOM 5622 C CA . ILE B 1 264 ? 24.156 7.852 -4.02 1 95.5 264 ILE B CA 1
ATOM 5623 C C . ILE B 1 264 ? 24.656 6.449 -4.336 1 95.5 264 ILE B C 1
ATOM 5625 O O . ILE B 1 264 ? 25.875 6.215 -4.379 1 95.5 264 ILE B O 1
ATOM 5629 N N . ILE B 1 265 ? 23.75 5.527 -4.648 1 93.56 265 ILE B N 1
ATOM 5630 C CA . ILE B 1 265 ? 24.156 4.129 -4.77 1 93.56 265 ILE B CA 1
ATOM 5631 C C . ILE B 1 265 ? 24.812 3.898 -6.133 1 93.56 265 ILE B C 1
ATOM 5633 O O . ILE B 1 265 ? 25.5 2.895 -6.34 1 93.56 265 ILE B O 1
ATOM 5637 N N . GLU B 1 266 ? 24.578 4.809 -7.09 1 92.25 266 GLU B N 1
ATOM 5638 C CA . GLU B 1 266 ? 25.266 4.738 -8.375 1 92.25 266 GLU B CA 1
ATOM 5639 C C . GLU B 1 266 ? 26.641 5.367 -8.305 1 92.25 266 GLU B C 1
ATOM 5641 O O . GLU B 1 266 ? 27.469 5.188 -9.203 1 92.25 266 GLU B O 1
ATOM 5646 N N . GLY B 1 267 ? 26.891 6.137 -7.285 1 90.62 267 GLY B N 1
ATOM 5647 C CA . GLY B 1 267 ? 28.172 6.82 -7.129 1 90.62 267 GLY B CA 1
ATOM 5648 C C . GLY B 1 267 ? 28.281 8.062 -7.992 1 90.62 267 GLY B C 1
ATOM 5649 O O . GLY B 1 267 ? 29.391 8.422 -8.414 1 90.62 267 GLY B O 1
ATOM 5650 N N . LYS B 1 268 ? 27.203 8.656 -8.312 1 93.88 268 LYS B N 1
ATOM 5651 C CA . LYS B 1 268 ? 27.203 9.875 -9.117 1 93.88 268 LYS B CA 1
ATOM 5652 C C . LYS B 1 268 ? 27.328 11.117 -8.234 1 93.88 268 LYS B C 1
ATOM 5654 O O . LYS B 1 268 ? 26.406 11.938 -8.18 1 93.88 268 LYS B O 1
ATOM 5659 N N . ASN B 1 269 ? 28.438 11.32 -7.746 1 94.31 269 ASN B N 1
ATOM 5660 C CA . ASN B 1 269 ? 28.719 12.32 -6.727 1 94.31 269 ASN B CA 1
ATOM 5661 C C . ASN B 1 269 ? 28.516 13.742 -7.262 1 94.31 269 ASN B C 1
ATOM 5663 O O . ASN B 1 269 ? 27.938 14.586 -6.586 1 94.31 269 ASN B O 1
ATOM 5667 N N . GLU B 1 270 ? 29 13.992 -8.438 1 96 270 GLU B N 1
ATOM 5668 C CA . GLU B 1 270 ? 28.906 15.336 -9 1 96 270 GLU B CA 1
ATOM 5669 C C . GLU B 1 270 ? 27.453 15.719 -9.297 1 96 270 GLU B C 1
ATOM 5671 O O . GLU B 1 270 ? 27.031 16.844 -9.016 1 96 270 GLU B O 1
ATOM 5676 N N . GLU B 1 271 ? 26.75 14.773 -9.82 1 96.62 271 GLU B N 1
ATOM 5677 C CA . GLU B 1 271 ? 25.344 15.023 -10.102 1 96.62 271 GLU B CA 1
ATOM 5678 C C . GLU B 1 271 ? 24.547 15.242 -8.82 1 96.62 271 GLU B C 1
ATOM 5680 O O . GLU B 1 271 ? 23.656 16.094 -8.766 1 96.62 271 GLU B O 1
ATOM 5685 N N . LEU B 1 272 ? 24.875 14.469 -7.797 1 97.25 272 LEU B N 1
ATOM 5686 C CA . LEU B 1 272 ? 24.234 14.617 -6.496 1 97.25 272 LEU B CA 1
ATOM 5687 C C . LEU B 1 272 ? 24.484 16 -5.918 1 97.25 272 LEU B C 1
ATOM 5689 O O . LEU B 1 272 ? 23.547 16.672 -5.48 1 97.25 272 LEU B O 1
ATOM 5693 N N . LYS B 1 273 ? 25.719 16.406 -5.941 1 97.06 273 LYS B N 1
ATOM 5694 C CA . LYS B 1 273 ? 26.109 17.719 -5.41 1 97.06 273 LYS B CA 1
ATOM 5695 C C . LYS B 1 273 ? 25.406 18.844 -6.156 1 97.06 273 LYS B C 1
ATOM 5697 O O . LYS B 1 273 ? 24.875 19.766 -5.535 1 97.06 273 LYS B O 1
ATOM 5702 N N . GLU B 1 274 ? 25.422 18.734 -7.43 1 97.88 274 GLU B N 1
ATOM 5703 C CA . GLU B 1 274 ? 24.797 19.781 -8.242 1 97.88 274 GLU B CA 1
ATOM 5704 C C . GLU B 1 274 ? 23.312 19.906 -7.914 1 97.88 274 GLU B C 1
ATOM 5706 O O . GLU B 1 274 ? 22.812 21.031 -7.738 1 97.88 274 GLU B O 1
ATOM 5711 N N . ARG B 1 275 ? 22.656 18.812 -7.82 1 98.12 275 ARG B N 1
ATOM 5712 C CA . ARG B 1 275 ? 21.219 18.812 -7.547 1 98.12 275 ARG B CA 1
ATOM 5713 C C . ARG B 1 275 ? 20.922 19.391 -6.172 1 98.12 275 ARG B C 1
ATOM 5715 O O . ARG B 1 275 ? 20.031 20.219 -6.023 1 98.12 275 ARG B O 1
ATOM 5722 N N . VAL B 1 276 ? 21.656 19.016 -5.148 1 98.12 276 VAL B N 1
ATOM 5723 C CA . VAL B 1 276 ? 21.406 19.438 -3.773 1 98.12 276 VAL B CA 1
ATOM 5724 C C . VAL B 1 276 ? 21.734 20.906 -3.611 1 98.12 276 VAL B C 1
ATOM 5726 O O . VAL B 1 276 ? 21.047 21.641 -2.904 1 98.12 276 VAL B O 1
ATOM 5729 N N . TYR B 1 277 ? 22.75 21.344 -4.293 1 97.88 277 TYR B N 1
ATOM 5730 C CA . TYR B 1 277 ? 23.156 22.734 -4.156 1 97.88 277 TYR B CA 1
ATOM 5731 C C . TYR B 1 277 ? 22.172 23.656 -4.867 1 97.88 277 TYR B C 1
ATOM 5733 O O . TYR B 1 277 ? 21.938 24.781 -4.43 1 97.88 277 TYR B O 1
ATOM 5741 N N . LYS B 1 278 ? 21.594 23.188 -6 1 98.12 278 LYS B N 1
ATOM 5742 C CA . LYS B 1 278 ? 20.516 23.953 -6.617 1 98.12 278 LYS B CA 1
ATOM 5743 C C . LYS B 1 278 ? 19.359 24.141 -5.648 1 98.12 278 LYS B C 1
ATOM 5745 O O . LYS B 1 278 ? 18.781 25.219 -5.555 1 98.12 278 LYS B O 1
ATOM 5750 N N . ALA B 1 279 ? 19.016 23.109 -4.965 1 98.19 279 ALA B N 1
ATOM 5751 C CA . ALA B 1 279 ? 17.938 23.156 -3.977 1 98.19 279 ALA B CA 1
ATOM 5752 C C . ALA B 1 279 ? 18.312 24.094 -2.822 1 98.19 279 ALA B C 1
ATOM 5754 O O . ALA B 1 279 ? 17.469 24.859 -2.354 1 98.19 279 ALA B O 1
ATOM 5755 N N . LYS B 1 280 ? 19.562 23.984 -2.336 1 97.31 280 LYS B N 1
ATOM 5756 C CA . LYS B 1 280 ? 20.047 24.859 -1.267 1 97.31 280 LYS B CA 1
ATOM 5757 C C . LYS B 1 280 ? 19.891 26.328 -1.646 1 97.31 280 LYS B C 1
ATOM 5759 O O . LYS B 1 280 ? 19.391 27.125 -0.857 1 97.31 280 LYS B O 1
ATOM 5764 N N . LYS B 1 281 ? 20.344 26.641 -2.818 1 96.75 281 LYS B N 1
ATOM 5765 C CA . LYS B 1 281 ? 20.281 28.016 -3.289 1 96.75 281 LYS B CA 1
ATOM 5766 C C . LYS B 1 281 ? 18.828 28.5 -3.361 1 96.75 281 LYS B C 1
ATOM 5768 O O . LYS B 1 281 ? 18.531 29.641 -2.977 1 96.75 281 LYS B O 1
ATOM 5773 N N . PHE B 1 282 ? 18 27.703 -3.826 1 97.19 282 PHE B N 1
ATOM 5774 C CA . PHE B 1 282 ? 16.594 28.078 -3.992 1 97.19 282 PHE B CA 1
ATOM 5775 C C . PHE B 1 282 ? 15.938 28.312 -2.641 1 97.19 282 PHE B C 1
ATOM 5777 O O . PHE B 1 282 ? 15.242 29.312 -2.453 1 97.19 282 PHE B O 1
ATOM 5784 N N . VAL B 1 283 ? 16.109 27.438 -1.669 1 95.75 283 VAL B N 1
ATOM 5785 C CA . VAL B 1 283 ? 15.367 27.453 -0.415 1 95.75 283 VAL B CA 1
ATOM 5786 C C . VAL B 1 283 ? 16.016 28.438 0.561 1 95.75 283 VAL B C 1
ATOM 5788 O O . VAL B 1 283 ? 15.32 29.141 1.286 1 95.75 283 VAL B O 1
ATOM 5791 N N . PHE B 1 284 ? 17.359 28.438 0.558 1 94.25 284 PHE B N 1
ATOM 5792 C CA . PHE B 1 284 ? 18.047 29.156 1.622 1 94.25 284 PHE B CA 1
ATOM 5793 C C . PHE B 1 284 ? 18.844 30.328 1.058 1 94.25 284 PHE B C 1
ATOM 5795 O O . PHE B 1 284 ? 19.438 31.109 1.811 1 94.25 284 PHE B O 1
ATOM 5802 N N . GLY B 1 285 ? 18.969 30.453 -0.235 1 91.56 285 GLY B N 1
ATOM 5803 C CA . GLY B 1 285 ? 19.797 31.469 -0.858 1 91.56 285 GLY B CA 1
ATOM 5804 C C . GLY B 1 285 ? 19.391 32.875 -0.473 1 91.56 285 GLY B C 1
ATOM 5805 O O . GLY B 1 285 ? 20.219 33.781 -0.517 1 91.56 285 GLY B O 1
ATOM 5806 N N . HIS B 1 286 ? 18.188 33.094 -0.18 1 88.06 286 HIS B N 1
ATOM 5807 C CA . HIS B 1 286 ? 17.688 34.406 0.143 1 88.06 286 HIS B CA 1
ATOM 5808 C C . HIS B 1 286 ? 18.062 34.812 1.563 1 88.06 286 HIS B C 1
ATOM 5810 O O . HIS B 1 286 ? 17.922 36 1.942 1 88.06 286 HIS B O 1
ATOM 5816 N N . LEU B 1 287 ? 18.547 33.812 2.285 1 85.12 287 LEU B N 1
ATOM 5817 C CA . LEU B 1 287 ? 18.922 34.094 3.66 1 85.12 287 LEU B CA 1
ATOM 5818 C C . LEU B 1 287 ? 20.234 34.875 3.699 1 85.12 287 LEU B C 1
ATOM 5820 O O . LEU B 1 287 ? 21.188 34.531 2.971 1 85.12 287 LEU B O 1
ATOM 5824 N N . GLY B 1 288 ? 20.312 36.094 4.047 1 77.81 288 GLY B N 1
ATOM 5825 C CA . GLY B 1 288 ? 21.5 36.938 4.109 1 77.81 288 GLY B CA 1
ATOM 5826 C C . GLY B 1 288 ? 22.609 36.344 4.945 1 77.81 288 GLY B C 1
ATOM 5827 O O . GLY B 1 288 ? 22.391 35.344 5.641 1 77.81 288 GLY B O 1
ATOM 5828 N N . SER B 1 289 ? 23.844 36.75 4.781 1 70.75 289 SER B N 1
ATOM 5829 C CA . SER B 1 289 ? 25.016 36.281 5.496 1 70.75 289 SER B CA 1
ATOM 5830 C C . SER B 1 289 ? 24.875 36.469 7 1 70.75 289 SER B C 1
ATOM 5832 O O . SER B 1 289 ? 25.484 35.75 7.789 1 70.75 289 SER B O 1
ATOM 5834 N N . ASP B 1 290 ? 23.984 37.375 7.383 1 72.06 290 ASP B N 1
ATOM 5835 C CA . ASP B 1 290 ? 23.812 37.688 8.797 1 72.06 290 ASP B CA 1
ATOM 5836 C C . ASP B 1 290 ? 22.625 36.906 9.391 1 72.06 290 ASP B C 1
ATOM 5838 O O . ASP B 1 290 ? 22.219 37.156 10.523 1 72.06 290 ASP B O 1
ATOM 5842 N N . HIS B 1 291 ? 22.172 35.969 8.695 1 78.94 291 HIS B N 1
ATOM 5843 C CA . HIS B 1 291 ? 21.016 35.219 9.18 1 78.94 291 HIS B CA 1
ATOM 5844 C C . HIS B 1 291 ? 21.406 34.281 10.312 1 78.94 291 HIS B C 1
ATOM 5846 O O . HIS B 1 291 ? 22.406 33.562 10.219 1 78.94 291 HIS B O 1
ATOM 5852 N N . ASP B 1 292 ? 20.594 34.375 11.391 1 77.94 292 ASP B N 1
ATOM 5853 C CA . ASP B 1 292 ? 20.781 33.438 12.5 1 77.94 292 ASP B CA 1
ATOM 5854 C C . ASP B 1 292 ? 20 32.156 12.273 1 77.94 292 ASP B C 1
ATOM 5856 O O . ASP B 1 292 ? 18.812 32.188 11.977 1 77.94 292 ASP B O 1
ATOM 5860 N N . LEU B 1 293 ? 20.719 31.078 12.469 1 75.94 293 LEU B N 1
ATOM 5861 C CA . LEU B 1 293 ? 20.078 29.781 12.32 1 75.94 293 LEU B CA 1
ATOM 5862 C C . LEU B 1 293 ? 18.969 29.609 13.367 1 75.94 293 LEU B C 1
ATOM 5864 O O . LEU B 1 293 ? 19.094 30.094 14.492 1 75.94 293 LEU B O 1
ATOM 5868 N N . LEU B 1 294 ? 17.922 28.906 12.953 1 72.94 294 LEU B N 1
ATOM 5869 C CA . LEU B 1 294 ? 16.797 28.656 13.852 1 72.94 294 LEU B CA 1
ATOM 5870 C C . LEU B 1 294 ? 17.219 27.75 15.008 1 72.94 294 LEU B C 1
ATOM 5872 O O . LEU B 1 294 ? 16.688 27.859 16.109 1 72.94 294 LEU B O 1
ATOM 5876 N N . LEU B 1 295 ? 18.203 26.844 14.641 1 73.88 295 LEU B N 1
ATOM 5877 C CA . LEU B 1 295 ? 18.734 25.922 15.648 1 73.88 295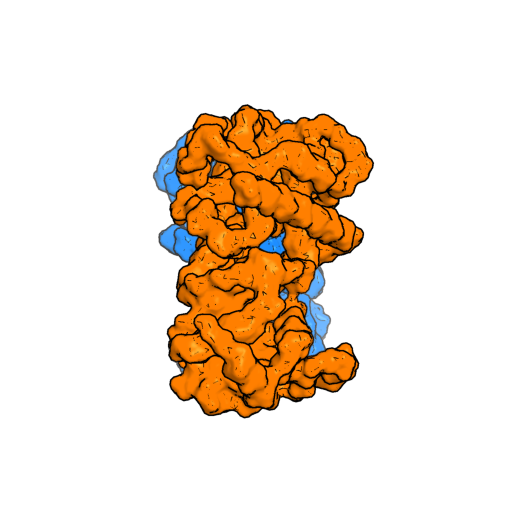 LEU B CA 1
ATOM 5878 C C . LEU B 1 295 ? 20.266 25.938 15.633 1 73.88 295 LEU B C 1
ATOM 5880 O O . LEU B 1 295 ? 20.875 26.266 14.617 1 73.88 295 LEU B O 1
ATOM 5884 N N . ASP B 1 296 ? 20.844 25.703 16.828 1 72 296 ASP B N 1
ATOM 5885 C CA . ASP B 1 296 ? 22.297 25.562 16.891 1 72 296 ASP B CA 1
ATOM 5886 C C . ASP B 1 296 ? 22.688 24.219 17.516 1 72 296 ASP B C 1
ATOM 5888 O O . ASP B 1 296 ? 21.828 23.453 17.938 1 72 296 ASP B O 1
ATOM 5892 N N . ASP B 1 297 ? 23.938 23.906 17.406 1 68.75 297 ASP B N 1
ATOM 5893 C CA . ASP B 1 297 ? 24.453 22.594 17.797 1 68.75 297 ASP B CA 1
ATOM 5894 C C . ASP B 1 297 ? 24.172 22.312 19.281 1 68.75 297 ASP B C 1
ATOM 5896 O O . ASP B 1 297 ? 23.844 21.172 19.641 1 68.75 297 ASP B O 1
ATOM 5900 N N . GLU B 1 298 ? 24.375 23.312 19.984 1 67.81 298 GLU B N 1
ATOM 5901 C CA . GLU B 1 298 ? 24.188 23.125 21.406 1 67.81 298 GLU B CA 1
ATOM 5902 C C . GLU B 1 298 ? 22.734 22.766 21.734 1 67.81 298 GLU B C 1
ATOM 5904 O O . GLU B 1 298 ? 22.484 21.859 22.531 1 67.81 298 GLU B O 1
ATOM 5909 N N . LEU B 1 299 ? 21.844 23.391 21.109 1 69.94 299 LEU B N 1
ATOM 5910 C CA . LEU B 1 299 ? 20.422 23.141 21.312 1 69.94 299 LEU B CA 1
ATOM 5911 C C . LEU B 1 299 ? 20.062 21.734 20.812 1 69.94 299 LEU B C 1
ATOM 5913 O O . LEU B 1 299 ? 19.297 21.031 21.469 1 69.94 299 LEU B O 1
ATOM 5917 N N . LEU B 1 300 ? 20.656 21.312 19.844 1 70.56 300 LEU B N 1
ATOM 5918 C CA . LEU B 1 300 ? 20.344 20.031 19.234 1 70.56 300 LEU B CA 1
ATOM 5919 C C . LEU B 1 300 ? 20.891 18.875 20.062 1 70.56 300 LEU B C 1
ATOM 5921 O O . LEU B 1 300 ? 20.281 17.812 20.125 1 70.56 300 LEU B O 1
ATOM 5925 N N . GLN B 1 301 ? 21.953 19.094 20.688 1 68.44 301 GLN B N 1
ATOM 5926 C CA . GLN B 1 301 ? 22.609 18.062 21.469 1 68.44 301 GLN B CA 1
ATOM 5927 C C . GLN B 1 301 ? 21.922 17.875 22.828 1 68.44 301 GLN B C 1
ATOM 5929 O O . GLN B 1 301 ? 21.953 16.797 23.406 1 68.44 301 GLN B O 1
ATOM 5934 N N . GLN B 1 302 ? 21.328 18.906 23.219 1 70 302 GLN B N 1
ATOM 5935 C CA . GLN B 1 302 ? 20.75 18.938 24.562 1 70 302 GLN B CA 1
ATOM 5936 C C . GLN B 1 302 ? 19.594 17.953 24.688 1 70 302 GLN B C 1
ATOM 5938 O O . GLN B 1 302 ? 19.312 17.453 25.781 1 70 302 GLN B O 1
ATOM 5943 N N . PHE B 1 303 ? 19.047 17.562 23.641 1 66.25 303 PHE B N 1
ATOM 5944 C CA . PHE B 1 303 ? 17.812 16.766 23.734 1 66.25 303 PHE B CA 1
ATOM 5945 C C . PHE B 1 303 ? 18.031 15.367 23.156 1 66.25 303 PHE B C 1
ATOM 5947 O O . PHE B 1 303 ? 17.375 14.977 22.203 1 66.25 303 PHE B O 1
ATOM 5954 N N . SER B 1 304 ? 18.938 14.664 23.797 1 66.88 304 SER B N 1
ATOM 5955 C CA . SER B 1 304 ? 19.234 13.289 23.406 1 66.88 304 SER B CA 1
ATOM 5956 C C . SER B 1 304 ? 18.438 12.297 24.25 1 66.88 304 SER B C 1
ATOM 5958 O O . SER B 1 304 ? 18.25 12.5 25.453 1 66.88 304 SER B O 1
ATOM 5960 N N . LEU B 1 305 ? 17.891 11.367 23.562 1 65.75 305 LEU B N 1
ATOM 5961 C CA . LEU B 1 305 ? 17.172 10.305 24.25 1 65.75 305 LEU B CA 1
ATOM 5962 C C . LEU B 1 305 ? 18.141 9.234 24.734 1 65.75 305 LEU B C 1
ATOM 5964 O O . LEU B 1 305 ? 17.781 8.406 25.594 1 65.75 305 LEU B O 1
ATOM 5968 N N . SER B 1 306 ? 19.344 9.203 24.094 1 61.53 306 SER B N 1
ATOM 5969 C CA . SER B 1 306 ? 20.328 8.195 24.469 1 61.53 306 SER B CA 1
ATOM 5970 C C . SER B 1 306 ? 20.938 8.5 25.828 1 61.53 306 SER B C 1
ATOM 5972 O O . SER B 1 306 ? 21.266 9.656 26.125 1 61.53 306 SER B O 1
ATOM 5974 N N . ARG B 1 307 ? 20.938 7.633 26.734 1 56.59 307 ARG B N 1
ATOM 5975 C CA . ARG B 1 307 ? 21.516 7.742 28.062 1 56.59 307 ARG B CA 1
ATOM 5976 C C . ARG B 1 307 ? 23.016 7.555 28.031 1 56.59 307 ARG B C 1
ATOM 5978 O O . ARG B 1 307 ? 23.703 7.824 29.016 1 56.59 307 ARG B O 1
ATOM 5985 N N . GLU B 1 308 ? 23.5 6.98 26.859 1 54.94 308 GLU B N 1
ATOM 5986 C CA . GLU B 1 308 ? 24.938 6.719 26.797 1 54.94 308 GLU B CA 1
ATOM 5987 C C . GLU B 1 308 ? 25.688 7.883 26.141 1 54.94 308 GLU B C 1
ATOM 5989 O O . GLU B 1 308 ? 25.109 8.617 25.328 1 54.94 308 GLU B O 1
ATOM 5994 N N . PRO B 1 309 ? 26.859 8.055 26.688 1 54.78 309 PRO B N 1
ATOM 5995 C CA . PRO B 1 309 ? 27.672 9.117 26.094 1 54.78 309 PRO B CA 1
ATOM 5996 C C . PRO B 1 309 ? 27.812 8.984 24.578 1 54.78 309 PRO B C 1
ATOM 5998 O O . PRO B 1 309 ? 27.875 7.863 24.062 1 54.78 309 PRO B O 1
ATOM 6001 N N . PRO B 1 310 ? 27.656 10.078 23.922 1 56.41 310 PRO B N 1
ATOM 6002 C CA . PRO B 1 310 ? 27.703 10.07 22.453 1 56.41 310 PRO B CA 1
ATOM 6003 C C . PRO B 1 310 ? 28.984 9.461 21.906 1 56.41 310 PRO B C 1
ATOM 6005 O O . PRO B 1 310 ? 30.078 9.766 22.375 1 56.41 310 PRO B O 1
ATOM 6008 N N . GLY B 1 311 ? 29 8.234 21.422 1 55.5 311 GLY B N 1
ATOM 6009 C CA . GLY B 1 311 ? 30.141 7.73 20.656 1 55.5 311 GLY B CA 1
ATOM 6010 C C . GLY B 1 311 ? 30.453 8.562 19.422 1 55.5 311 GLY B C 1
ATOM 6011 O O . GLY B 1 311 ? 30 9.711 19.312 1 55.5 311 GLY B O 1
ATOM 6012 N N . GLU B 1 312 ? 31.438 8.125 18.656 1 61.44 312 GLU B N 1
ATOM 6013 C CA . GLU B 1 312 ? 31.828 8.844 17.438 1 61.44 312 GLU B CA 1
ATOM 6014 C C . GLU B 1 312 ? 30.688 8.867 16.438 1 61.44 312 GLU B C 1
ATOM 6016 O O . GLU B 1 312 ? 29.984 7.871 16.25 1 61.44 312 GLU B O 1
ATOM 6021 N N . GLN B 1 313 ? 30.453 10.07 16 1 69.5 313 GLN B N 1
ATOM 6022 C CA . GLN B 1 313 ? 29.422 10.266 14.992 1 69.5 313 GLN B CA 1
ATOM 6023 C C . GLN B 1 313 ? 29.719 9.453 13.734 1 69.5 313 GLN B C 1
ATOM 6025 O O . GLN B 1 313 ? 30.828 9.5 13.203 1 69.5 313 GLN B O 1
ATOM 6030 N N . GLN B 1 314 ? 28.828 8.609 13.375 1 76.31 314 GLN B N 1
ATOM 6031 C CA . GLN B 1 314 ? 28.984 7.836 12.141 1 76.31 314 GLN B CA 1
ATOM 6032 C C . GLN B 1 314 ? 28.578 8.664 10.922 1 76.31 314 GLN B C 1
ATOM 6034 O O . GLN B 1 314 ? 27.609 9.422 10.969 1 76.31 314 GLN B O 1
ATOM 6039 N N . PRO B 1 315 ? 29.391 8.555 9.93 1 81.19 315 PRO B N 1
ATOM 6040 C CA . PRO B 1 315 ? 29.062 9.273 8.703 1 81.19 315 PRO B CA 1
ATOM 6041 C C . PRO B 1 315 ? 27.656 8.938 8.188 1 81.19 315 PRO B C 1
ATOM 6043 O O . PRO B 1 315 ? 27.266 7.766 8.164 1 81.19 315 PRO B O 1
ATOM 6046 N N . ASN B 1 316 ? 26.922 9.969 7.926 1 87.31 316 ASN B N 1
ATOM 6047 C CA . ASN B 1 316 ? 25.531 9.828 7.5 1 87.31 316 ASN B CA 1
ATOM 6048 C C . ASN B 1 316 ? 25.188 10.805 6.375 1 87.31 316 ASN B C 1
ATOM 6050 O O . ASN B 1 316 ? 25.578 11.969 6.41 1 87.31 316 ASN B O 1
ATOM 6054 N N . SER B 1 317 ? 24.5 10.305 5.414 1 89.19 317 SER B N 1
ATOM 6055 C CA . SER B 1 317 ? 24.109 11.141 4.281 1 89.19 317 SER B CA 1
ATOM 6056 C C . SER B 1 317 ? 23 12.109 4.668 1 89.19 317 SER B C 1
ATOM 6058 O O . SER B 1 317 ? 22.828 13.148 4.039 1 89.19 317 SER B O 1
ATOM 6060 N N . HIS B 1 318 ? 22.234 11.75 5.719 1 93.56 318 HIS B N 1
ATOM 6061 C CA . HIS B 1 318 ? 21.047 12.484 6.109 1 93.56 318 HIS B CA 1
ATOM 6062 C C . HIS B 1 318 ? 20.078 12.633 4.938 1 93.56 318 HIS B C 1
ATOM 6064 O O . HIS B 1 318 ? 19.594 13.734 4.664 1 93.56 318 HIS B O 1
ATOM 6070 N N . LEU B 1 319 ? 19.922 11.5 4.23 1 96.44 319 LEU B N 1
ATOM 6071 C CA . LEU B 1 319 ? 19.078 11.43 3.045 1 96.44 319 LEU B CA 1
ATOM 6072 C C . LEU B 1 319 ? 17.703 12.031 3.322 1 96.44 319 LEU B C 1
ATOM 6074 O O . LEU B 1 319 ? 17.141 12.711 2.465 1 96.44 319 LEU B O 1
ATOM 6078 N N . SER B 1 320 ? 17.188 11.898 4.543 1 96.69 320 SER B N 1
ATOM 6079 C CA . SER B 1 320 ? 15.852 12.375 4.906 1 96.69 320 SER B CA 1
ATOM 6080 C C . SER B 1 320 ? 15.766 13.891 4.812 1 96.69 320 SER B C 1
ATOM 6082 O O . SER B 1 320 ? 14.805 14.43 4.258 1 96.69 320 SER B O 1
ATOM 6084 N N . LEU B 1 321 ? 16.781 14.562 5.277 1 96.56 321 LEU B N 1
ATOM 6085 C CA . LEU B 1 321 ? 16.781 16.031 5.277 1 96.56 321 LEU B CA 1
ATOM 6086 C C . LEU B 1 321 ? 17.109 16.562 3.889 1 96.56 321 LEU B C 1
ATOM 6088 O O . LEU B 1 321 ? 16.531 17.578 3.467 1 96.56 321 LEU B O 1
ATOM 6092 N N . LEU B 1 322 ? 18.047 15.883 3.195 1 97.88 322 LEU B N 1
ATOM 6093 C CA . LEU B 1 322 ? 18.344 16.281 1.822 1 97.88 322 LEU B CA 1
ATOM 6094 C C . LEU B 1 322 ? 17.078 16.234 0.965 1 97.88 322 LEU B C 1
ATOM 6096 O O . LEU B 1 322 ? 16.844 17.141 0.161 1 97.88 322 LEU B O 1
ATOM 6100 N N . ALA B 1 323 ? 16.312 15.203 1.179 1 98.44 323 ALA B N 1
ATOM 6101 C CA . ALA B 1 323 ? 15.109 14.992 0.373 1 98.44 323 ALA B CA 1
ATOM 6102 C C . ALA B 1 323 ? 14.055 16.047 0.687 1 98.44 323 ALA B C 1
ATOM 6104 O O . ALA B 1 323 ? 13.289 16.453 -0.194 1 98.44 323 ALA B O 1
ATOM 6105 N N . ILE B 1 324 ? 13.969 16.516 1.934 1 97.88 324 ILE B N 1
ATOM 6106 C CA . ILE B 1 324 ? 13.031 17.562 2.295 1 97.88 324 ILE B CA 1
ATOM 6107 C C . ILE B 1 324 ? 13.305 18.812 1.452 1 97.88 324 ILE B C 1
ATOM 6109 O O . ILE B 1 324 ? 12.414 19.312 0.769 1 97.88 324 ILE B O 1
ATOM 6113 N N . VAL B 1 325 ? 14.547 19.234 1.433 1 98 325 VAL B N 1
ATOM 6114 C CA . VAL B 1 325 ? 14.93 20.484 0.758 1 98 325 VAL B CA 1
ATOM 6115 C C . VAL B 1 325 ? 14.805 20.297 -0.753 1 98 325 VAL B C 1
ATOM 6117 O O . VAL B 1 325 ? 14.352 21.219 -1.453 1 98 325 VAL B O 1
ATOM 6120 N N . ASP B 1 326 ? 15.203 19.156 -1.209 1 98.56 326 ASP B N 1
ATOM 6121 C CA . ASP B 1 326 ? 15.031 18.875 -2.633 1 98.56 326 ASP B CA 1
ATOM 6122 C C . ASP B 1 326 ? 13.562 18.906 -3.031 1 98.56 326 ASP B C 1
ATOM 6124 O O . ASP B 1 326 ? 13.219 19.391 -4.117 1 98.56 326 ASP B O 1
ATOM 6128 N N . SER B 1 327 ? 12.672 18.375 -2.223 1 98.25 327 SER B N 1
ATOM 6129 C CA . SER B 1 327 ? 11.234 18.391 -2.496 1 98.25 327 SER B CA 1
ATOM 6130 C C . SER B 1 327 ? 10.695 19.812 -2.58 1 98.25 327 SER B C 1
ATOM 6132 O O . SER B 1 327 ? 9.898 20.125 -3.467 1 98.25 327 SER B O 1
ATOM 6134 N N . TRP B 1 328 ? 11.086 20.656 -1.597 1 97.56 328 TRP B N 1
ATOM 6135 C CA . TRP B 1 328 ? 10.672 22.047 -1.623 1 97.56 328 TRP B CA 1
ATOM 6136 C C . TRP B 1 328 ? 11.094 22.719 -2.924 1 97.56 328 TRP B C 1
ATOM 6138 O O . TRP B 1 328 ? 10.305 23.422 -3.557 1 97.56 328 TRP B O 1
ATOM 6148 N N . TYR B 1 329 ? 12.305 22.469 -3.363 1 98 329 TYR B N 1
ATOM 6149 C CA . TYR B 1 329 ? 12.828 23.031 -4.594 1 98 329 TYR B CA 1
ATOM 6150 C C . TYR B 1 329 ? 12.031 22.562 -5.805 1 98 329 TYR B C 1
ATOM 6152 O O . TYR B 1 329 ? 11.617 23.375 -6.633 1 98 329 TYR B O 1
ATOM 6160 N N . GLN B 1 330 ? 11.789 21.25 -5.902 1 98.06 330 GLN B N 1
ATOM 6161 C CA . GLN B 1 330 ? 11.086 20.688 -7.043 1 98.06 330 GLN B CA 1
ATOM 6162 C C . GLN B 1 330 ? 9.664 21.219 -7.133 1 98.06 330 GLN B C 1
ATOM 6164 O O . GLN B 1 330 ? 9.109 21.344 -8.227 1 98.06 330 GLN B O 1
ATOM 6169 N N . LEU B 1 331 ? 9.086 21.594 -6.008 1 97.44 331 LEU B N 1
ATOM 6170 C CA . LEU B 1 331 ? 7.691 22.031 -5.973 1 97.44 331 LEU B CA 1
ATOM 6171 C C . LEU B 1 331 ? 7.605 23.562 -5.969 1 97.44 331 LEU B C 1
ATOM 6173 O O . LEU B 1 331 ? 6.512 24.125 -5.973 1 97.44 331 LEU B O 1
ATOM 6177 N N . GLY B 1 332 ? 8.734 24.203 -5.957 1 96.75 332 GLY B N 1
ATOM 6178 C CA . GLY B 1 332 ? 8.758 25.656 -5.926 1 96.75 332 GLY B CA 1
ATOM 6179 C C . GLY B 1 332 ? 8.25 26.234 -4.617 1 96.75 332 GLY B C 1
ATOM 6180 O O . GLY B 1 332 ? 7.57 27.266 -4.609 1 96.75 332 GLY B O 1
ATOM 6181 N N . ILE B 1 333 ? 8.492 25.578 -3.51 1 95.19 333 ILE B N 1
ATOM 6182 C CA . ILE B 1 333 ? 8.016 25.984 -2.195 1 95.19 333 ILE B CA 1
ATOM 6183 C C . ILE B 1 333 ? 9.172 26.562 -1.387 1 95.19 333 ILE B C 1
ATOM 6185 O O . ILE B 1 333 ? 10.234 25.953 -1.285 1 95.19 333 ILE B O 1
ATOM 6189 N N . VAL B 1 334 ? 9.039 27.719 -0.901 1 93.38 334 VAL B N 1
ATOM 6190 C CA . VAL B 1 334 ? 9.93 28.297 0.099 1 93.38 334 VAL B CA 1
ATOM 6191 C C . VAL B 1 334 ? 9.219 28.375 1.446 1 93.38 334 VAL B C 1
ATOM 6193 O O . VAL B 1 334 ? 8.391 29.266 1.669 1 93.38 334 VAL B O 1
ATOM 6196 N N . PRO B 1 335 ? 9.586 27.516 2.344 1 89.38 335 PRO B N 1
ATOM 6197 C CA . PRO B 1 335 ? 8.828 27.406 3.598 1 89.38 335 PRO B CA 1
ATOM 6198 C C . PRO B 1 335 ? 8.859 28.703 4.41 1 89.38 335 PRO B C 1
ATOM 6200 O O . PRO B 1 335 ? 7.922 28.984 5.168 1 89.38 335 PRO B O 1
ATOM 6203 N N . TYR B 1 336 ? 9.859 29.531 4.262 1 86.69 336 TYR B N 1
ATOM 6204 C CA . TYR B 1 336 ? 9.984 30.797 4.984 1 86.69 336 TYR B CA 1
ATOM 6205 C C . TYR B 1 336 ? 8.844 31.75 4.641 1 86.69 336 TYR B C 1
ATOM 6207 O O . TYR B 1 336 ? 8.523 32.656 5.41 1 86.69 336 TYR B O 1
ATOM 6215 N N . ASP B 1 337 ? 8.203 31.516 3.533 1 86.94 337 ASP B N 1
ATOM 6216 C CA . ASP B 1 337 ? 7.121 32.375 3.082 1 86.94 337 ASP B CA 1
ATOM 6217 C C . ASP B 1 337 ? 5.855 32.156 3.902 1 86.94 337 ASP B C 1
ATOM 6219 O O . ASP B 1 337 ? 4.922 32.938 3.859 1 86.94 337 ASP B O 1
ATOM 6223 N N . HIS B 1 338 ? 5.871 31.109 4.676 1 85.31 338 HIS B N 1
ATOM 6224 C CA . HIS B 1 338 ? 4.637 30.719 5.348 1 85.31 338 HIS B CA 1
ATOM 6225 C C . HIS B 1 338 ? 4.809 30.734 6.863 1 85.31 338 HIS B C 1
ATOM 6227 O O . HIS B 1 338 ? 4.156 29.953 7.566 1 85.31 338 HIS B O 1
ATOM 6233 N N . MET B 1 339 ? 5.59 31.578 7.406 1 79.81 339 MET B N 1
ATOM 6234 C CA . MET B 1 339 ? 5.953 31.609 8.82 1 79.81 339 MET B CA 1
ATOM 6235 C C . MET B 1 339 ? 4.785 32.094 9.672 1 79.81 339 MET B C 1
ATOM 6237 O O . MET B 1 339 ? 4.723 31.828 10.867 1 79.81 339 MET B O 1
ATOM 6241 N N . ILE B 1 340 ? 3.852 32.719 9 1 76.06 340 ILE B N 1
ATOM 6242 C CA . ILE B 1 340 ? 2.705 33.281 9.719 1 76.06 340 ILE B CA 1
ATOM 6243 C C . ILE B 1 340 ? 1.914 32.156 10.375 1 76.06 340 ILE B C 1
ATOM 6245 O O . ILE B 1 340 ? 1.274 32.344 11.406 1 76.06 340 ILE B O 1
ATOM 6249 N N . CYS B 1 341 ? 1.962 30.984 9.805 1 78.44 341 CYS B N 1
ATOM 6250 C CA . CYS B 1 341 ? 1.248 29.828 10.336 1 78.44 341 CYS B CA 1
ATOM 6251 C C . CYS B 1 341 ? 2.217 28.812 10.945 1 78.44 341 CYS B C 1
ATOM 6253 O O . CYS B 1 341 ? 1.865 27.656 11.141 1 78.44 341 CYS B O 1
ATOM 6255 N N . SER B 1 342 ? 3.381 29.344 11.234 1 77.44 342 SER B N 1
ATOM 6256 C CA . SER B 1 342 ? 4.395 28.406 11.695 1 77.44 342 SER B CA 1
ATOM 6257 C C . SER B 1 342 ? 4.195 28.047 13.164 1 77.44 342 SER B C 1
ATOM 6259 O O . SER B 1 342 ? 3.871 28.922 13.977 1 77.44 342 SER B O 1
ATOM 6261 N N . THR B 1 343 ? 4.266 26.766 13.367 1 76.44 343 THR B N 1
ATOM 6262 C CA . THR B 1 343 ? 4.27 26.25 14.734 1 76.44 343 THR B CA 1
ATOM 6263 C C . THR B 1 343 ? 5.695 26.078 15.242 1 76.44 343 THR B C 1
ATOM 6265 O O . THR B 1 343 ? 6.645 26.078 14.453 1 76.44 343 THR B O 1
ATOM 6268 N N . PRO B 1 344 ? 5.852 26.078 16.516 1 73.88 344 PRO B N 1
ATOM 6269 C CA . PRO B 1 344 ? 7.188 25.781 17.031 1 73.88 344 PRO B CA 1
ATOM 6270 C C . PRO B 1 344 ? 7.785 24.516 16.438 1 73.88 344 PRO B C 1
ATOM 6272 O O . PRO B 1 344 ? 8.984 24.453 16.156 1 73.88 344 PRO B O 1
ATOM 6275 N N . LEU B 1 345 ? 7 23.625 16.219 1 75.5 345 LEU B N 1
ATOM 6276 C CA . LEU B 1 345 ? 7.465 22.359 15.656 1 75.5 345 LEU B CA 1
ATOM 6277 C C . LEU B 1 345 ? 7.961 22.562 14.227 1 75.5 345 LEU B C 1
ATOM 6279 O O . LEU B 1 345 ? 8.961 21.969 13.82 1 75.5 345 LEU B O 1
ATOM 6283 N N . PHE B 1 346 ? 7.215 23.297 13.539 1 79.62 346 PHE B N 1
ATOM 6284 C CA . PHE B 1 346 ? 7.652 23.578 12.172 1 79.62 346 PHE B CA 1
ATOM 6285 C C . PHE B 1 346 ? 9.008 24.266 12.172 1 79.62 346 PHE B C 1
ATOM 6287 O O . PHE B 1 346 ? 9.859 23.984 11.328 1 79.62 346 PHE B O 1
ATOM 6294 N N . ARG B 1 347 ? 9.133 25.188 13.023 1 78.81 347 ARG B N 1
ATOM 6295 C CA . ARG B 1 347 ? 10.398 25.906 13.117 1 78.81 347 ARG B CA 1
ATOM 6296 C C . ARG B 1 347 ? 11.547 24.953 13.422 1 78.81 347 ARG B C 1
ATOM 6298 O O . ARG B 1 347 ? 12.672 25.141 12.953 1 78.81 347 ARG B O 1
ATOM 6305 N N . ILE B 1 348 ? 11.273 24 14.227 1 79.69 348 ILE B N 1
ATOM 6306 C CA . ILE B 1 348 ? 12.281 23 14.547 1 79.69 348 ILE B CA 1
ATOM 6307 C C . ILE B 1 348 ? 12.609 22.172 13.305 1 79.69 348 ILE B C 1
ATOM 6309 O O . ILE B 1 348 ? 13.781 21.938 13 1 79.69 348 ILE B O 1
ATOM 6313 N N . PHE B 1 349 ? 11.578 21.828 12.617 1 82 349 PHE B N 1
ATOM 6314 C CA . PHE B 1 349 ? 11.758 21.016 11.414 1 82 349 PHE B CA 1
ATOM 6315 C C . PHE B 1 349 ? 12.57 21.781 10.367 1 82 349 PHE B C 1
ATOM 6317 O O . PHE B 1 349 ? 13.508 21.234 9.789 1 82 349 PHE B O 1
ATOM 6324 N N . LEU B 1 350 ? 12.086 22.953 10.172 1 86.75 350 LEU B N 1
ATOM 6325 C CA . LEU B 1 350 ? 12.82 23.812 9.242 1 86.75 350 LEU B CA 1
ATOM 6326 C C . LEU B 1 350 ? 14.242 24.047 9.727 1 86.75 350 LEU B C 1
ATOM 6328 O O . LEU B 1 350 ? 15.18 24.062 8.93 1 86.75 350 LEU B O 1
ATOM 6332 N N . GLY B 1 351 ? 14.367 24.219 11.023 1 85.31 351 GLY B N 1
ATOM 6333 C CA . GLY B 1 351 ? 15.664 24.484 11.633 1 85.31 351 GLY B CA 1
ATOM 6334 C C . GLY B 1 351 ? 16.656 23.359 11.438 1 85.31 351 GLY B C 1
ATOM 6335 O O . GLY B 1 351 ? 17.844 23.609 11.219 1 85.31 351 GLY B O 1
ATOM 6336 N N . VAL B 1 352 ? 16.219 22.156 11.523 1 87.88 352 VAL B N 1
ATOM 6337 C CA . VAL B 1 352 ? 17.109 21 11.375 1 87.88 352 VAL B CA 1
ATOM 6338 C C . VAL B 1 352 ? 17.625 20.938 9.938 1 87.88 352 VAL B C 1
ATOM 6340 O O . VAL B 1 352 ? 18.812 20.703 9.719 1 87.88 352 VAL B O 1
ATOM 6343 N N . SER B 1 353 ? 16.734 21.172 9 1 92.56 353 SER B N 1
ATOM 6344 C CA . SER B 1 353 ? 17.156 21.203 7.602 1 92.56 353 SER B CA 1
ATOM 6345 C C . SER B 1 353 ? 18.094 22.375 7.34 1 92.56 353 SER B C 1
ATOM 6347 O O . SER B 1 353 ? 19.109 22.219 6.652 1 92.56 353 SER B O 1
ATOM 6349 N N . GLU B 1 354 ? 17.734 23.5 7.891 1 91.88 354 GLU B N 1
ATOM 6350 C CA . GLU B 1 354 ? 18.578 24.688 7.758 1 91.88 354 GLU B CA 1
ATOM 6351 C C . GLU B 1 354 ? 19.953 24.453 8.344 1 91.88 354 GLU B C 1
ATOM 6353 O O . GLU B 1 354 ? 20.969 24.844 7.75 1 91.88 354 GLU B O 1
ATOM 6358 N N . TYR B 1 355 ? 19.984 23.828 9.492 1 89.12 355 TYR B N 1
ATOM 6359 C CA . TYR B 1 355 ? 21.25 23.531 10.156 1 89.12 355 TYR B CA 1
ATOM 6360 C C . TYR B 1 355 ? 22.156 22.688 9.258 1 89.12 355 TYR B C 1
ATOM 6362 O O . TYR B 1 355 ? 23.344 22.969 9.109 1 89.12 355 TYR B O 1
ATOM 6370 N N . LEU B 1 356 ? 21.625 21.672 8.68 1 92.44 356 LEU B N 1
ATOM 6371 C CA . LEU B 1 356 ? 22.406 20.797 7.801 1 92.44 356 LEU B CA 1
ATOM 6372 C C . LEU B 1 356 ? 22.906 21.562 6.582 1 92.44 356 LEU B C 1
ATOM 6374 O O . LEU B 1 356 ? 24.062 21.406 6.188 1 92.44 356 LEU B O 1
ATOM 6378 N N . PHE B 1 357 ? 22.109 22.406 6 1 94.69 357 PHE B N 1
ATOM 6379 C CA . PHE B 1 357 ? 22.406 23 4.703 1 94.69 357 PHE B CA 1
ATOM 6380 C C . PHE B 1 357 ? 23.234 24.266 4.867 1 94.69 357 PHE B C 1
ATOM 6382 O O . PHE B 1 357 ? 23.969 24.656 3.957 1 94.69 357 PHE B O 1
ATOM 6389 N N . CYS B 1 358 ? 23.109 24.906 6.008 1 91.94 358 CYS B N 1
ATOM 6390 C CA . CYS B 1 358 ? 23.688 26.234 6.105 1 91.94 358 CYS B CA 1
ATOM 6391 C C . CYS B 1 358 ? 24.844 26.266 7.094 1 91.94 358 CYS B C 1
ATOM 6393 O O . CYS B 1 358 ? 25.625 27.219 7.117 1 91.94 358 CYS B O 1
ATOM 6395 N N . SER B 1 359 ? 24.953 25.25 7.941 1 88.69 359 SER B N 1
ATOM 6396 C CA . SER B 1 359 ? 26.141 25.156 8.773 1 88.69 359 SER B CA 1
ATOM 6397 C C . SER B 1 359 ? 27.391 24.875 7.938 1 88.69 359 SER B C 1
ATOM 6399 O O . SER B 1 359 ? 27.391 23.969 7.109 1 88.69 359 SER B O 1
ATOM 6401 N N . PRO B 1 360 ? 28.453 25.578 8.148 1 89.06 360 PRO B N 1
ATOM 6402 C CA . PRO B 1 360 ? 29.656 25.438 7.312 1 89.06 360 PRO B CA 1
ATOM 6403 C C . PRO B 1 360 ? 30.219 24.031 7.332 1 89.06 360 PRO B C 1
ATOM 6405 O O . PRO B 1 360 ? 30.516 23.484 8.406 1 89.06 360 PRO B O 1
ATOM 6408 N N . GLY B 1 361 ? 30.359 23.469 6.184 1 91.88 361 GLY B N 1
ATOM 6409 C CA . GLY B 1 361 ? 31.047 22.203 5.996 1 91.88 361 GLY B CA 1
ATOM 6410 C C . GLY B 1 361 ? 30.172 20.984 6.219 1 91.88 361 GLY B C 1
ATOM 6411 O O . GLY B 1 361 ? 30.531 19.875 5.844 1 91.88 361 GLY B O 1
ATOM 6412 N N . LEU B 1 362 ? 29.062 21.172 6.836 1 91.12 362 LEU B N 1
ATOM 6413 C CA . LEU B 1 362 ? 28.234 20.031 7.23 1 91.12 362 LEU B CA 1
ATOM 6414 C C . LEU B 1 362 ? 27.578 19.391 6.016 1 91.12 362 LEU B C 1
ATOM 6416 O O . LEU B 1 362 ? 27.516 18.156 5.914 1 91.12 362 LEU B O 1
ATOM 6420 N N . LEU B 1 363 ? 27.062 20.219 5.121 1 94.94 363 LEU B N 1
ATOM 6421 C CA . LEU B 1 363 ? 26.422 19.688 3.92 1 94.94 363 LEU B CA 1
ATOM 6422 C C . LEU B 1 363 ? 27.438 18.938 3.059 1 94.94 363 LEU B C 1
ATOM 6424 O O . LEU B 1 363 ? 27.156 17.844 2.553 1 94.94 363 LEU B O 1
ATOM 6428 N N . GLU B 1 364 ? 28.594 19.469 2.91 1 94.81 364 GLU B N 1
ATOM 6429 C CA . GLU B 1 364 ? 29.656 18.828 2.137 1 94.81 364 GLU B CA 1
ATOM 6430 C C . GLU B 1 364 ? 30.016 17.469 2.719 1 94.81 364 GLU B C 1
ATOM 6432 O O . GLU B 1 364 ? 30.219 16.5 1.978 1 94.81 364 GLU B O 1
ATOM 6437 N N . LYS B 1 365 ? 30.109 17.516 3.98 1 93.12 365 LYS B N 1
ATOM 6438 C CA . LYS B 1 365 ? 30.422 16.266 4.656 1 93.12 365 LYS B CA 1
ATOM 6439 C C . LYS B 1 365 ? 29.328 15.219 4.426 1 93.12 365 LYS B C 1
ATOM 6441 O O . LYS B 1 365 ? 29.625 14.055 4.148 1 93.12 365 LYS B O 1
ATOM 6446 N N . ALA B 1 366 ? 28.109 15.586 4.566 1 92.81 366 ALA B N 1
ATOM 6447 C CA . ALA B 1 366 ? 26.969 14.68 4.375 1 92.81 366 ALA B CA 1
ATOM 6448 C C . ALA B 1 366 ? 26.969 14.094 2.967 1 92.81 366 ALA B C 1
ATOM 6450 O O . ALA B 1 366 ? 26.766 12.891 2.787 1 92.81 366 ALA B O 1
ATOM 6451 N N . LEU B 1 367 ? 27.234 14.906 1.975 1 94.88 367 LEU B N 1
ATOM 6452 C CA . LEU B 1 367 ? 27.234 14.469 0.583 1 94.88 367 LEU B CA 1
ATOM 6453 C C . LEU B 1 367 ? 28.406 13.531 0.31 1 94.88 367 LEU B C 1
ATOM 6455 O O . LEU B 1 367 ? 28.25 12.531 -0.394 1 94.88 367 LEU B O 1
ATOM 6459 N N . SER B 1 368 ? 29.5 13.891 0.898 1 91.88 368 SER B N 1
ATOM 6460 C CA . SER B 1 368 ? 30.672 13.031 0.752 1 91.88 368 SER B CA 1
ATOM 6461 C C . SER B 1 368 ? 30.453 11.68 1.413 1 91.88 368 SER B C 1
ATOM 6463 O O . SER B 1 368 ? 30.766 10.633 0.832 1 91.88 368 SER B O 1
ATOM 6465 N N . ASP B 1 369 ? 29.922 11.68 2.582 1 89.75 369 ASP B N 1
ATOM 6466 C CA . ASP B 1 369 ? 29.625 10.453 3.314 1 89.75 369 ASP B CA 1
ATOM 6467 C C . ASP B 1 369 ? 28.625 9.586 2.551 1 89.75 369 ASP B C 1
ATOM 6469 O O . ASP B 1 369 ? 28.766 8.359 2.508 1 89.75 369 ASP B O 1
ATOM 6473 N N . GLY B 1 370 ? 27.672 10.148 1.964 1 88.12 370 GLY B N 1
ATOM 6474 C CA . GLY B 1 370 ? 26.672 9.414 1.208 1 88.12 370 GLY B CA 1
ATOM 6475 C C . GLY B 1 370 ? 27.25 8.648 0.034 1 88.12 370 GLY B C 1
ATOM 6476 O O . GLY B 1 370 ? 26.812 7.531 -0.259 1 88.12 370 GLY B O 1
ATOM 6477 N N . CYS B 1 371 ? 28.203 9.141 -0.563 1 86.25 371 CYS B N 1
ATOM 6478 C CA . CYS B 1 371 ? 28.766 8.531 -1.766 1 86.25 371 CYS 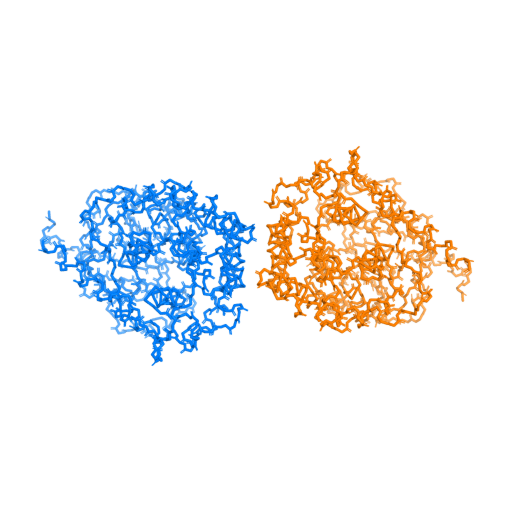B CA 1
ATOM 6479 C C . CYS B 1 371 ? 29.891 7.559 -1.416 1 86.25 371 CYS B C 1
ATOM 6481 O O . CYS B 1 371 ? 30.094 6.574 -2.123 1 86.25 371 CYS B O 1
ATOM 6483 N N . SER B 1 372 ? 30.5 7.828 -0.293 1 86.69 372 SER B N 1
ATOM 6484 C CA . SER B 1 372 ? 31.703 7.051 -0.03 1 86.69 372 SER B CA 1
ATOM 6485 C C . SER B 1 372 ? 31.453 5.988 1.035 1 86.69 372 SER B C 1
ATOM 6487 O O . SER B 1 372 ? 32.062 4.922 1.012 1 86.69 372 SER B O 1
ATOM 6489 N N . GLU B 1 373 ? 30.609 6.332 1.944 1 87.88 373 GLU B N 1
ATOM 6490 C CA . GLU B 1 373 ? 30.359 5.406 3.043 1 87.88 373 GLU B CA 1
ATOM 6491 C C . GLU B 1 373 ? 29.125 4.547 2.766 1 87.88 373 GLU B C 1
ATOM 6493 O O . GLU B 1 373 ? 28.094 5.051 2.295 1 87.88 373 GLU B O 1
ATOM 6498 N N . THR B 1 374 ? 29.312 3.275 3.082 1 87.62 374 THR B N 1
ATOM 6499 C CA . THR B 1 374 ? 28.234 2.375 2.674 1 87.62 374 THR B CA 1
ATOM 6500 C C . THR B 1 374 ? 27.484 1.843 3.891 1 87.62 374 THR B C 1
ATOM 6502 O O . THR B 1 374 ? 26.453 1.179 3.75 1 87.62 374 THR B O 1
ATOM 6505 N N . ALA B 1 375 ? 27.875 2.256 5.055 1 84.06 375 ALA B N 1
ATOM 6506 C CA . ALA B 1 375 ? 27.344 1.646 6.277 1 84.06 375 ALA B CA 1
ATOM 6507 C C . ALA B 1 375 ? 25.875 1.977 6.473 1 84.06 375 ALA B C 1
ATOM 6509 O O . ALA B 1 375 ? 25.125 1.177 7.031 1 84.06 375 ALA B O 1
ATOM 6510 N N . PHE B 1 376 ? 25.422 3.123 5.988 1 88.25 376 PHE B N 1
ATOM 6511 C CA . PHE B 1 376 ? 24.047 3.561 6.242 1 88.25 376 PHE B CA 1
ATOM 6512 C C . PHE B 1 376 ? 23.156 3.268 5.039 1 88.25 376 PHE B C 1
ATOM 6514 O O . PHE B 1 376 ? 21.953 3.525 5.078 1 88.25 376 PHE B O 1
ATOM 6521 N N . ARG B 1 377 ? 23.719 2.67 4.008 1 91.94 377 ARG B N 1
ATOM 6522 C CA . ARG B 1 377 ? 22.953 2.459 2.789 1 91.94 377 ARG B CA 1
ATOM 6523 C C . ARG B 1 377 ? 21.766 1.524 3.041 1 91.94 377 ARG B C 1
ATOM 6525 O O . ARG B 1 377 ? 20.672 1.736 2.508 1 91.94 377 ARG B O 1
ATOM 6532 N N . PRO B 1 378 ? 21.953 0.472 3.887 1 92.81 378 PRO B N 1
ATOM 6533 C CA . PRO B 1 378 ? 20.766 -0.331 4.223 1 92.81 378 PRO B CA 1
ATOM 6534 C C . PRO B 1 378 ? 19.672 0.485 4.906 1 92.81 378 PRO B C 1
ATOM 6536 O O . PRO B 1 378 ? 18.484 0.282 4.637 1 92.81 378 PRO B O 1
ATOM 6539 N N . ASP B 1 379 ? 20.078 1.399 5.773 1 93.12 379 ASP B N 1
ATOM 6540 C CA . ASP B 1 379 ? 19.109 2.273 6.441 1 93.12 379 ASP B CA 1
ATOM 6541 C C . ASP B 1 379 ? 18.422 3.191 5.445 1 93.12 379 ASP B C 1
ATOM 6543 O O . ASP B 1 379 ? 17.203 3.383 5.516 1 93.12 379 ASP B O 1
ATOM 6547 N N . ASP B 1 380 ? 19.203 3.705 4.559 1 95.25 380 ASP B N 1
ATOM 6548 C CA . ASP B 1 380 ? 18.656 4.586 3.531 1 95.25 380 ASP B CA 1
ATOM 6549 C C . ASP B 1 380 ? 17.688 3.83 2.617 1 95.25 380 ASP B C 1
ATOM 6551 O O . ASP B 1 380 ? 16.719 4.398 2.137 1 95.25 380 ASP B O 1
ATOM 6555 N N . LEU B 1 381 ? 18.016 2.584 2.348 1 96.81 381 LEU B N 1
ATOM 6556 C CA . LEU B 1 381 ? 17.109 1.76 1.561 1 96.81 381 LEU B CA 1
ATOM 6557 C C . LEU B 1 381 ? 15.758 1.609 2.268 1 96.81 381 LEU B C 1
ATOM 6559 O O . LEU B 1 381 ? 14.711 1.816 1.66 1 96.81 381 LEU B O 1
ATOM 6563 N N . GLU B 1 382 ? 15.82 1.229 3.555 1 97.19 382 GLU B N 1
ATOM 6564 C CA . GLU B 1 382 ? 14.586 1.077 4.316 1 97.19 382 GLU B CA 1
ATOM 6565 C C . GLU B 1 382 ? 13.805 2.389 4.371 1 97.19 382 GLU B C 1
ATOM 6567 O O . GLU B 1 382 ? 12.578 2.389 4.297 1 97.19 382 GLU B O 1
ATOM 6572 N N . PHE B 1 383 ? 14.555 3.463 4.555 1 97.44 383 PHE B N 1
ATOM 6573 C CA . PHE B 1 383 ? 13.945 4.789 4.582 1 97.44 383 PHE B CA 1
ATOM 6574 C C . PHE B 1 383 ? 13.242 5.09 3.26 1 97.44 383 PHE B C 1
ATOM 6576 O O . PHE B 1 383 ? 12.117 5.582 3.248 1 97.44 383 PHE B O 1
ATOM 6583 N N . THR B 1 384 ? 13.93 4.809 2.148 1 98.06 384 THR B N 1
ATOM 6584 C CA . THR B 1 384 ? 13.367 5.047 0.823 1 98.06 384 THR B CA 1
ATOM 6585 C C . THR B 1 384 ? 12.109 4.207 0.611 1 98.06 384 THR B C 1
ATOM 6587 O O . THR B 1 384 ? 11.102 4.703 0.108 1 98.06 384 THR B O 1
ATOM 6590 N N . VAL B 1 385 ? 12.18 2.979 1.016 1 97.5 385 VAL B N 1
ATOM 6591 C CA . VAL B 1 385 ? 11.031 2.09 0.9 1 97.5 385 VAL B CA 1
ATOM 6592 C C . VAL B 1 385 ? 9.867 2.631 1.736 1 97.5 385 VAL B C 1
ATOM 6594 O O . VAL B 1 385 ? 8.719 2.596 1.305 1 97.5 385 VAL B O 1
ATOM 6597 N N . ALA B 1 386 ? 10.164 3.117 2.914 1 98.06 386 ALA B N 1
ATOM 6598 C CA . ALA B 1 386 ? 9.141 3.68 3.791 1 98.06 386 ALA B CA 1
ATOM 6599 C C . ALA B 1 386 ? 8.484 4.906 3.154 1 98.06 386 ALA B C 1
ATOM 6601 O O . ALA B 1 386 ? 7.266 5.059 3.201 1 98.06 386 ALA B O 1
ATOM 6602 N N . ALA B 1 387 ? 9.312 5.809 2.621 1 98.38 387 ALA B N 1
ATOM 6603 C CA . ALA B 1 387 ? 8.789 6.996 1.951 1 98.38 387 ALA B CA 1
ATOM 6604 C C . ALA B 1 387 ? 7.863 6.609 0.802 1 98.38 387 ALA B C 1
ATOM 6606 O O . ALA B 1 387 ? 6.793 7.203 0.635 1 98.38 387 ALA B O 1
ATOM 6607 N N . ARG B 1 388 ? 8.289 5.637 0.061 1 97.5 388 ARG B N 1
ATOM 6608 C CA . ARG B 1 388 ? 7.484 5.164 -1.062 1 97.5 388 ARG B CA 1
ATOM 6609 C C . ARG B 1 388 ? 6.203 4.496 -0.575 1 97.5 388 ARG B C 1
ATOM 6611 O O . ARG B 1 388 ? 5.18 4.527 -1.264 1 97.5 388 ARG B O 1
ATOM 6618 N N . THR B 1 389 ? 6.277 3.809 0.507 1 96.31 389 THR B N 1
ATOM 6619 C CA . THR B 1 389 ? 5.102 3.186 1.102 1 96.31 389 THR B CA 1
ATOM 6620 C C . THR B 1 389 ? 4.059 4.238 1.473 1 96.31 389 THR B C 1
ATOM 6622 O O . THR B 1 389 ? 2.879 4.09 1.148 1 96.31 389 THR B O 1
ATOM 6625 N N . TRP B 1 390 ? 4.496 5.266 2.115 1 97.44 390 TRP B N 1
ATOM 6626 C CA . TRP B 1 390 ? 3.566 6.332 2.48 1 97.44 390 TRP B CA 1
ATOM 6627 C C . TRP B 1 390 ? 2.969 6.984 1.237 1 97.44 390 TRP B C 1
ATOM 6629 O O . TRP B 1 390 ? 1.776 7.293 1.205 1 97.44 390 TRP B O 1
ATOM 6639 N N . SER B 1 391 ? 3.818 7.219 0.281 1 96.81 391 SER B N 1
ATOM 6640 C CA . SER B 1 391 ? 3.34 7.789 -0.976 1 96.81 391 SER B CA 1
ATOM 6641 C C . SER B 1 391 ? 2.24 6.926 -1.59 1 96.81 391 SER B C 1
ATOM 6643 O O . SER B 1 391 ? 1.227 7.445 -2.059 1 96.81 391 SER B O 1
ATOM 6645 N N . ASN B 1 392 ? 2.422 5.637 -1.554 1 94.31 392 ASN B N 1
ATOM 6646 C CA . ASN B 1 392 ? 1.428 4.711 -2.086 1 94.31 392 ASN B CA 1
ATOM 6647 C C . ASN B 1 392 ? 0.127 4.766 -1.289 1 94.31 392 ASN B C 1
ATOM 6649 O O . ASN B 1 392 ? -0.96 4.797 -1.869 1 94.31 392 ASN B O 1
ATOM 6653 N N . ILE B 1 393 ? 0.23 4.723 -0.019 1 95.5 393 ILE B N 1
ATOM 6654 C CA . ILE B 1 393 ? -0.934 4.742 0.86 1 95.5 393 ILE B CA 1
ATOM 6655 C C . ILE B 1 393 ? -1.751 6.008 0.604 1 95.5 393 ILE B C 1
ATOM 6657 O O . ILE B 1 393 ? -2.975 5.945 0.465 1 95.5 393 ILE B O 1
ATOM 6661 N N . VAL B 1 394 ? -1.068 7.121 0.516 1 96.19 394 VAL B N 1
ATOM 6662 C CA . VAL B 1 394 ? -1.731 8.406 0.309 1 96.19 394 VAL B CA 1
ATOM 6663 C C . VAL B 1 394 ? -2.361 8.445 -1.081 1 96.19 394 VAL B C 1
ATOM 6665 O O . VAL B 1 394 ? -3.488 8.922 -1.247 1 96.19 394 VAL B O 1
ATOM 6668 N N . SER B 1 395 ? -1.66 7.91 -2.039 1 93.25 395 SER B N 1
ATOM 6669 C CA . SER B 1 395 ? -2.17 7.875 -3.406 1 93.25 395 SER B CA 1
ATOM 6670 C C . SER B 1 395 ? -3.436 7.031 -3.502 1 93.25 395 SER B C 1
ATOM 6672 O O . SER B 1 395 ? -4.332 7.336 -4.289 1 93.25 395 SER B O 1
ATOM 6674 N N . PHE B 1 396 ? -3.49 6.008 -2.746 1 90.62 396 PHE B N 1
ATOM 6675 C CA . PHE B 1 396 ? -4.66 5.137 -2.74 1 90.62 396 PHE B CA 1
ATOM 6676 C C . PHE B 1 396 ? -5.832 5.809 -2.039 1 90.62 396 PHE B C 1
ATOM 6678 O O . PHE B 1 396 ? -6.988 5.434 -2.254 1 90.62 396 PHE B O 1
ATOM 6685 N N . GLY B 1 397 ? -5.5 6.723 -1.174 1 91.38 397 GLY B N 1
ATOM 6686 C CA . GLY B 1 397 ? -6.539 7.441 -0.455 1 91.38 397 GLY B CA 1
ATOM 6687 C C . GLY B 1 397 ? -7.254 6.59 0.576 1 91.38 397 GLY B C 1
ATOM 6688 O O . GLY B 1 397 ? -8.43 6.816 0.871 1 91.38 397 GLY B O 1
ATOM 6689 N N . ASP B 1 398 ? -6.559 5.59 1.079 1 90.44 398 ASP B N 1
ATOM 6690 C CA . ASP B 1 398 ? -7.176 4.648 2.01 1 90.44 398 ASP B CA 1
ATOM 6691 C C . ASP B 1 398 ? -6.777 4.961 3.451 1 90.44 398 ASP B C 1
ATOM 6693 O O . ASP B 1 398 ? -5.645 4.68 3.859 1 90.44 398 ASP B O 1
ATOM 6697 N N . PHE B 1 399 ? -7.727 5.414 4.273 1 93.44 399 PHE B N 1
ATOM 6698 C CA . PHE B 1 399 ? -7.473 5.801 5.656 1 93.44 399 PHE B CA 1
ATOM 6699 C C . PHE B 1 399 ? -7.117 4.586 6.504 1 93.44 399 PHE B C 1
ATOM 6701 O O . PHE B 1 399 ? -6.305 4.68 7.426 1 93.44 399 PHE B O 1
ATOM 6708 N N . ASN B 1 400 ? -7.715 3.531 6.184 1 93.62 400 ASN B N 1
ATOM 6709 C CA . ASN B 1 400 ? -7.457 2.334 6.977 1 93.62 400 ASN B CA 1
ATOM 6710 C C . ASN B 1 400 ? -6.023 1.843 6.797 1 93.62 400 ASN B C 1
ATOM 6712 O O . ASN B 1 400 ? -5.41 1.347 7.746 1 93.62 400 ASN B O 1
ATOM 6716 N N . LEU B 1 401 ? -5.566 1.898 5.621 1 93.88 401 LEU B N 1
ATOM 6717 C CA . LEU B 1 401 ? -4.18 1.521 5.379 1 93.88 401 LEU B CA 1
ATOM 6718 C C . LEU B 1 401 ? -3.225 2.455 6.109 1 93.88 401 LEU B C 1
ATOM 6720 O O . LEU B 1 401 ? -2.197 2.016 6.633 1 93.88 401 LEU B O 1
ATOM 6724 N N . TYR B 1 402 ? -3.555 3.729 6.066 1 96.19 402 TYR B N 1
ATOM 6725 C CA . TYR B 1 402 ? -2.76 4.703 6.809 1 96.19 402 TYR B CA 1
ATOM 6726 C C . TYR B 1 402 ? -2.73 4.367 8.297 1 96.19 402 TYR B C 1
ATOM 6728 O O . TYR B 1 402 ? -1.662 4.344 8.914 1 96.19 402 TYR B O 1
ATOM 6736 N N . ARG B 1 403 ? -3.873 4.078 8.836 1 96.75 403 ARG B N 1
ATOM 6737 C CA . ARG B 1 403 ? -4.02 3.742 10.25 1 96.75 403 ARG B CA 1
ATOM 6738 C C . ARG B 1 403 ? -3.176 2.521 10.609 1 96.75 403 ARG B C 1
ATOM 6740 O O . ARG B 1 403 ? -2.42 2.551 11.578 1 96.75 403 ARG B O 1
ATOM 6747 N N . ARG B 1 404 ? -3.299 1.516 9.828 1 95.62 404 ARG B N 1
ATOM 6748 C CA . ARG B 1 404 ? -2.605 0.261 10.109 1 95.62 404 ARG B CA 1
ATOM 6749 C C . ARG B 1 404 ? -1.095 0.464 10.141 1 95.62 404 ARG B C 1
ATOM 6751 O O . ARG B 1 404 ? -0.415 -0.022 11.047 1 95.62 404 ARG B O 1
ATOM 6758 N N . GLU B 1 405 ? -0.578 1.124 9.086 1 96.5 405 GLU B N 1
ATOM 6759 C CA . GLU B 1 405 ? 0.859 1.371 9.016 1 96.5 405 GLU B CA 1
ATOM 6760 C C . GLU B 1 405 ? 1.325 2.24 10.18 1 96.5 405 GLU B C 1
ATOM 6762 O O . GLU B 1 405 ? 2.363 1.969 10.789 1 96.5 405 GLU B O 1
ATOM 6767 N N . PHE B 1 406 ? 0.577 3.277 10.5 1 97.81 406 PHE B N 1
ATOM 6768 C CA . PHE B 1 406 ? 0.91 4.203 11.578 1 97.81 406 PHE B CA 1
ATOM 6769 C C . PHE B 1 406 ? 0.884 3.492 12.922 1 97.81 406 PHE B C 1
ATOM 6771 O O . PHE B 1 406 ? 1.842 3.578 13.695 1 97.81 406 PHE B O 1
ATOM 6778 N N . GLU B 1 407 ? -0.136 2.768 13.172 1 97.62 407 GLU B N 1
ATOM 6779 C CA . GLU B 1 407 ? -0.319 2.15 14.477 1 97.62 407 GLU B CA 1
ATOM 6780 C C . GLU B 1 407 ? 0.659 0.997 14.688 1 97.62 407 GLU B C 1
ATOM 6782 O O . GLU B 1 407 ? 1.112 0.756 15.805 1 97.62 407 GLU B O 1
ATOM 6787 N N . ALA B 1 408 ? 0.928 0.278 13.602 1 96.62 408 ALA B N 1
ATOM 6788 C CA . ALA B 1 408 ? 1.944 -0.764 13.727 1 96.62 408 ALA B CA 1
ATOM 6789 C C . ALA B 1 408 ? 3.271 -0.181 14.203 1 96.62 408 ALA B C 1
ATOM 6791 O O . ALA B 1 408 ? 3.949 -0.775 15.047 1 96.62 408 ALA B O 1
ATOM 6792 N N . THR B 1 409 ? 3.656 0.915 13.672 1 97.25 409 THR B N 1
ATOM 6793 C CA . THR B 1 409 ? 4.891 1.593 14.055 1 97.25 409 THR B CA 1
ATOM 6794 C C . THR B 1 409 ? 4.766 2.186 15.453 1 97.25 409 THR B C 1
ATOM 6796 O O . THR B 1 409 ? 5.711 2.129 16.25 1 97.25 409 THR B O 1
ATOM 6799 N N . GLN B 1 410 ? 3.629 2.758 15.68 1 96.25 410 GLN B N 1
ATOM 6800 C CA . GLN B 1 410 ? 3.346 3.287 17 1 96.25 410 GLN B CA 1
ATOM 6801 C C . GLN B 1 410 ? 3.492 2.205 18.078 1 96.25 410 GLN B C 1
ATOM 6803 O O . GLN B 1 410 ? 4.094 2.438 19.125 1 96.25 410 GLN B O 1
ATOM 6808 N N . ASP B 1 411 ? 2.992 1.047 17.828 1 96.31 411 ASP B N 1
ATOM 6809 C CA . ASP B 1 411 ? 3.068 -0.076 18.75 1 96.31 411 ASP B CA 1
ATOM 6810 C C . ASP B 1 411 ? 4.52 -0.496 18.984 1 96.31 411 ASP B C 1
ATOM 6812 O O . ASP B 1 411 ? 4.891 -0.856 20.109 1 96.31 411 ASP B O 1
ATOM 6816 N N . PHE B 1 412 ? 5.285 -0.468 17.984 1 95.81 412 PHE B N 1
ATOM 6817 C CA . PHE B 1 412 ? 6.699 -0.807 18.094 1 95.81 412 PHE B CA 1
ATOM 6818 C C . PHE B 1 412 ? 7.418 0.156 19.031 1 95.81 412 PHE B C 1
ATOM 6820 O O . PHE B 1 412 ? 8.281 -0.255 19.812 1 95.81 412 PHE B O 1
ATOM 6827 N N . PHE B 1 413 ? 7.043 1.431 18.984 1 95.06 413 PHE B N 1
ATOM 6828 C CA . PHE B 1 413 ? 7.711 2.459 19.766 1 95.06 413 PHE B CA 1
ATOM 6829 C C . PHE B 1 413 ? 7.035 2.631 21.125 1 95.06 413 PHE B C 1
ATOM 6831 O O . PHE B 1 413 ? 7.484 3.424 21.953 1 95.06 413 PHE B O 1
ATOM 6838 N N . ALA B 1 414 ? 5.977 1.962 21.469 1 92.31 414 ALA B N 1
ATOM 6839 C CA . ALA B 1 414 ? 5.055 2.205 22.578 1 92.31 414 ALA B CA 1
ATOM 6840 C C . ALA B 1 414 ? 5.805 2.336 23.906 1 92.31 414 ALA B C 1
ATOM 6842 O O . ALA B 1 414 ? 5.551 3.254 24.688 1 92.31 414 ALA B O 1
ATOM 6843 N N . PRO B 1 415 ? 6.809 1.538 24.156 1 87.75 415 PRO B N 1
ATOM 6844 C CA . PRO B 1 415 ? 7.473 1.618 25.453 1 87.75 415 PRO B CA 1
ATOM 6845 C C . PRO B 1 415 ? 8.25 2.92 25.641 1 87.75 415 PRO B C 1
ATOM 6847 O O . PRO B 1 415 ? 8.461 3.359 26.766 1 87.75 415 PRO B O 1
ATOM 6850 N N . MET B 1 416 ? 8.594 3.607 24.578 1 87.62 416 MET B N 1
ATOM 6851 C CA . MET B 1 416 ? 9.469 4.77 24.656 1 87.62 416 MET B CA 1
ATOM 6852 C C . MET B 1 416 ? 8.695 6.059 24.422 1 87.62 416 MET B C 1
ATOM 6854 O O . MET B 1 416 ? 9.195 7.152 24.688 1 87.62 416 MET B O 1
ATOM 6858 N N . LEU B 1 417 ? 7.523 6.035 24 1 88.12 417 LEU B N 1
ATOM 6859 C CA . LEU B 1 417 ? 6.77 7.199 23.531 1 88.12 417 LEU B CA 1
ATOM 6860 C C . LEU B 1 417 ? 6.555 8.195 24.672 1 88.12 417 LEU B C 1
ATOM 6862 O O . LEU B 1 417 ? 6.703 9.398 24.484 1 88.12 417 LEU B O 1
ATOM 6866 N N . PRO B 1 418 ? 6.273 7.676 25.922 1 84.94 418 PRO B N 1
ATOM 6867 C CA . PRO B 1 418 ? 6.082 8.656 27 1 84.94 418 PRO B CA 1
ATOM 6868 C C . PRO B 1 418 ? 7.34 9.477 27.266 1 84.94 418 PRO B C 1
ATOM 6870 O O . PRO B 1 418 ? 7.262 10.703 27.406 1 84.94 418 PRO B O 1
ATOM 6873 N N . GLU B 1 419 ? 8.453 8.805 27.266 1 82.81 419 GLU B N 1
ATOM 6874 C CA . GLU B 1 419 ? 9.711 9.5 27.5 1 82.81 419 GLU B CA 1
ATOM 6875 C C . GLU B 1 419 ? 10.047 10.445 26.344 1 82.81 419 GLU B C 1
ATOM 6877 O O . GLU B 1 419 ? 10.516 11.562 26.562 1 82.81 419 GLU B O 1
ATOM 6882 N N . ALA B 1 420 ? 9.812 9.977 25.203 1 82.69 420 ALA B N 1
ATOM 6883 C CA . ALA B 1 420 ? 10.07 10.789 24.016 1 82.69 420 ALA B CA 1
ATOM 6884 C C . ALA B 1 420 ? 9.195 12.039 23.984 1 82.69 420 ALA B C 1
ATOM 6886 O O . ALA B 1 420 ? 9.648 13.117 23.609 1 82.69 420 ALA B O 1
ATOM 6887 N N . ASN B 1 421 ? 8 11.852 24.406 1 82.19 421 ASN B N 1
ATOM 6888 C CA . ASN B 1 421 ? 7.07 12.977 24.438 1 82.19 421 ASN B CA 1
ATOM 6889 C C . ASN B 1 421 ? 7.516 14.031 25.453 1 82.19 421 ASN B C 1
ATOM 6891 O O . ASN B 1 421 ? 7.43 15.227 25.188 1 82.19 421 ASN B O 1
ATOM 6895 N N . ALA B 1 422 ? 7.906 13.547 26.562 1 82.44 422 ALA B N 1
ATOM 6896 C CA . ALA B 1 422 ? 8.375 14.469 27.594 1 82.44 422 ALA B CA 1
ATOM 6897 C C . ALA B 1 422 ? 9.586 15.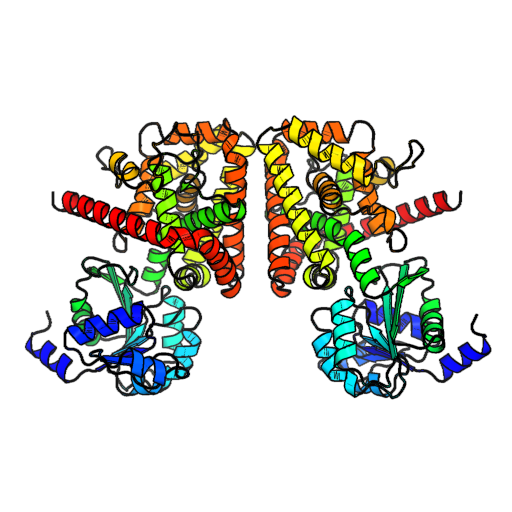258 27.109 1 82.44 422 ALA B C 1
ATOM 6899 O O . ALA B 1 422 ? 9.648 16.469 27.297 1 82.44 422 ALA B O 1
ATOM 6900 N N . LEU B 1 423 ? 10.492 14.562 26.516 1 79.75 423 LEU B N 1
ATOM 6901 C CA . LEU B 1 423 ? 11.703 15.195 26 1 79.75 423 LEU B CA 1
ATOM 6902 C C . LEU B 1 423 ? 11.375 16.172 24.875 1 79.75 423 LEU B C 1
ATOM 6904 O O . LEU B 1 423 ? 11.961 17.25 24.797 1 79.75 423 LEU B O 1
ATOM 6908 N N . GLY B 1 424 ? 10.516 15.75 24.062 1 77 424 GLY B N 1
ATOM 6909 C CA . GLY B 1 424 ? 10.094 16.609 22.969 1 77 424 GLY B CA 1
ATOM 6910 C C . GLY B 1 424 ? 9.445 17.906 23.453 1 77 424 GLY B C 1
ATOM 6911 O O . GLY B 1 424 ? 9.703 18.969 22.906 1 77 424 GLY B O 1
ATOM 6912 N N . ASN B 1 425 ? 8.648 17.781 24.422 1 77.38 425 ASN B N 1
ATOM 6913 C CA . ASN B 1 425 ? 8.008 18.953 25 1 77.38 425 ASN B CA 1
ATOM 6914 C C . ASN B 1 425 ? 9.031 19.922 25.594 1 77.38 425 ASN B C 1
ATOM 6916 O O . ASN B 1 425 ? 8.898 21.141 25.453 1 77.38 425 ASN B O 1
ATOM 6920 N N . GLU B 1 426 ? 9.992 19.312 26.203 1 78 426 GLU B N 1
ATOM 6921 C CA . GLU B 1 426 ? 11.055 20.141 26.766 1 78 426 GLU B CA 1
ATOM 6922 C C . GLU B 1 426 ? 11.844 20.859 25.656 1 78 426 GLU B C 1
ATOM 6924 O O . GLU B 1 426 ? 12.242 22 25.812 1 78 426 GLU B O 1
ATOM 6929 N N . MET B 1 427 ? 12.062 20.141 24.609 1 75.5 427 MET B N 1
ATOM 6930 C CA . MET B 1 427 ? 12.773 20.703 23.469 1 75.5 427 MET B CA 1
ATOM 6931 C C . MET B 1 427 ? 12 21.875 22.859 1 75.5 427 MET B C 1
ATOM 6933 O O . MET B 1 427 ? 12.562 22.938 22.594 1 75.5 427 MET B O 1
ATOM 6937 N N . ILE B 1 428 ? 10.75 21.734 22.719 1 73.12 428 ILE B N 1
ATOM 6938 C CA . ILE B 1 428 ? 9.891 22.766 22.141 1 73.12 428 ILE B CA 1
ATOM 6939 C C . ILE B 1 428 ? 9.875 24 23.031 1 73.12 428 ILE B C 1
ATOM 6941 O O . ILE B 1 428 ? 9.977 25.125 22.562 1 73.12 428 ILE B O 1
ATOM 6945 N N . LYS B 1 429 ? 9.758 23.719 24.297 1 74.38 429 LYS B N 1
ATOM 6946 C CA . LYS B 1 429 ? 9.758 24.812 25.25 1 74.38 429 LYS B CA 1
ATOM 6947 C C . LYS B 1 429 ? 11.047 25.625 25.172 1 74.38 429 LYS B C 1
ATOM 6949 O O . LYS B 1 429 ? 11.016 26.859 25.203 1 74.38 429 LYS B O 1
ATOM 6954 N N . THR B 1 430 ? 12.102 24.891 25.094 1 74 430 THR B N 1
ATOM 6955 C CA . THR B 1 430 ? 13.406 25.547 25.047 1 74 430 THR B CA 1
ATOM 6956 C C . THR B 1 430 ? 13.555 26.375 23.781 1 74 430 THR B C 1
ATOM 6958 O O . THR B 1 430 ? 14.062 27.5 23.812 1 74 430 THR B O 1
ATOM 6961 N N . ILE B 1 431 ? 13.141 25.859 22.688 1 70.19 431 ILE B N 1
ATOM 6962 C CA . ILE B 1 431 ? 13.25 26.531 21.391 1 70.19 431 ILE B CA 1
ATOM 6963 C C . ILE B 1 431 ? 12.359 27.766 21.375 1 70.19 431 ILE B C 1
ATOM 6965 O O . ILE B 1 431 ? 12.766 28.828 20.891 1 70.19 431 ILE B O 1
ATOM 6969 N N . LEU B 1 432 ? 11.156 27.656 21.938 1 70.62 432 LEU B N 1
ATOM 6970 C CA . LEU B 1 432 ? 10.234 28.797 22.016 1 70.62 432 LEU B CA 1
ATOM 6971 C C . LEU B 1 432 ? 10.82 29.922 22.859 1 70.62 432 LEU B C 1
ATOM 6973 O O . LEU B 1 432 ? 10.664 31.094 22.516 1 70.62 432 LEU B O 1
ATOM 6977 N N . ASN B 1 433 ? 11.453 29.516 23.875 1 73.38 433 ASN B N 1
ATOM 6978 C CA . ASN B 1 433 ? 12.078 30.516 24.734 1 73.38 433 ASN B CA 1
ATOM 6979 C C . ASN B 1 433 ? 13.219 31.234 24.016 1 73.38 433 ASN B C 1
ATOM 6981 O O . ASN B 1 433 ? 13.383 32.438 24.156 1 73.38 433 ASN B O 1
ATOM 6985 N N . LYS B 1 434 ? 13.891 30.5 23.266 1 70.5 434 LYS B N 1
ATOM 6986 C CA . LYS B 1 434 ? 15.016 31.078 22.531 1 70.5 434 LYS B CA 1
ATOM 6987 C C . LYS B 1 434 ? 14.531 32 21.422 1 70.5 434 LYS B C 1
ATOM 6989 O O . LYS B 1 434 ? 15.125 33.062 21.172 1 70.5 434 LYS B O 1
ATOM 6994 N N . VAL B 1 435 ? 13.555 31.594 20.719 1 66 435 VAL B N 1
ATOM 6995 C CA . VAL B 1 435 ? 12.984 32.406 19.656 1 66 435 VAL B CA 1
ATOM 6996 C C . VAL B 1 435 ? 12.414 33.719 20.219 1 66 435 VAL B C 1
ATOM 6998 O O . VAL B 1 435 ? 12.602 34.781 19.641 1 66 435 VAL B O 1
ATOM 7001 N N . ARG B 1 436 ? 11.727 33.594 21.359 1 68.38 436 ARG B N 1
ATOM 7002 C CA . ARG B 1 436 ? 11.164 34.781 22.016 1 68.38 436 ARG B CA 1
ATOM 7003 C C . ARG B 1 436 ? 12.266 35.75 22.453 1 68.38 436 ARG B C 1
ATOM 7005 O O . ARG B 1 436 ? 12.117 36.969 22.312 1 68.38 436 ARG B O 1
ATOM 7012 N N . GLU B 1 437 ? 13.227 35.125 22.953 1 68.88 437 GLU B N 1
ATOM 7013 C CA . GLU B 1 437 ? 14.352 35.969 23.375 1 68.88 437 GLU B CA 1
ATOM 7014 C C . GLU B 1 437 ? 14.977 36.688 22.188 1 68.88 437 GLU B C 1
ATOM 7016 O O . GLU B 1 437 ? 15.375 37.844 22.328 1 68.88 437 GLU B O 1
ATOM 7021 N N . LYS B 1 438 ? 15.039 36.094 21.062 1 66.44 438 LYS B N 1
ATOM 7022 C CA . LYS B 1 438 ? 15.609 36.688 19.859 1 66.44 438 LYS B CA 1
ATOM 7023 C C . LYS B 1 438 ? 14.695 37.781 19.281 1 66.44 438 LYS B C 1
ATOM 7025 O O . LYS B 1 438 ? 15.164 38.781 18.75 1 66.44 438 LYS B O 1
ATOM 7030 N N . GLU B 1 439 ? 13.43 37.406 19.312 1 60.97 439 GLU B N 1
ATOM 7031 C CA . GLU B 1 439 ? 12.461 38.375 18.812 1 60.97 439 GLU B CA 1
ATOM 7032 C C . GLU B 1 439 ? 12.391 39.625 19.703 1 60.97 439 GLU B C 1
ATOM 7034 O O . GLU B 1 439 ? 12.078 40.719 19.234 1 60.97 439 GLU B O 1
ATOM 7039 N N . GLU B 1 440 ? 12.469 39.438 20.953 1 55.44 440 GLU B N 1
ATOM 7040 C CA . GLU B 1 440 ? 12.461 40.531 21.891 1 55.44 440 GLU B CA 1
ATOM 7041 C C . GLU B 1 440 ? 13.75 41.344 21.797 1 55.44 440 GLU B C 1
ATOM 7043 O O . GLU B 1 440 ? 13.797 42.5 22.219 1 55.44 440 GLU B O 1
ATOM 7048 N N . LYS B 1 441 ? 14.719 40.906 21.25 1 56.97 441 LYS B N 1
ATOM 7049 C CA . LYS B 1 441 ? 15.938 41.688 21.047 1 56.97 441 LYS B CA 1
ATOM 7050 C C . LYS B 1 441 ? 15.883 42.469 19.734 1 56.97 441 LYS B C 1
ATOM 7052 O O . LYS B 1 441 ? 15.406 41.969 18.719 1 56.97 441 LYS B O 1
#

Radius of gyration: 32.3 Å; Cα contacts (8 Å, |Δi|>4): 1504; chains: 2; bounding box: 64×95×69 Å

InterPro domains:
  IPR003099 Prephenate dehydrogenase [PS51176] (14-294)
  IPR006115 6-phosphogluconate dehydrogenase, NADP-binding [PF03446] (15-111)
  IPR008927 6-phosphogluconate dehydrogenase-like, C-terminal domain superfamily [SSF48179] (174-283)
  IPR008927 6-phosphogluconate dehydrogenase-like, C-terminal domain superfamily [SSF48179] (315-430)
  IPR012385 Prephenate dehydrogenase, fungal [PIRSF036510] (3-437)
  IPR036291 NAD(P)-binding domain superfamily [SSF51735] (13-169)
  IPR050812 Prephenate/Arogenate Dehydrogenase [PTHR21363] (10-410)
  IPR060321 Prephenate dehydrogenase [NADP(+)], C-terminal domain [PF27505] (304-433)

Sequence (882 aa):
MVSEETIKEWKATKTIGIIGLGDMGLLYARRFSEDGWKVVGCDREEIYQDTKEKYSKEKFEILKNGHYVSRISDYVIYSVEAENIKKIVKQYAPSTKIGAIVGGQTSCKAPEIEAFEEYLPNDVEIISVHSLHGPKVNTTGQPLVVINHRASLKSEEFVKTLVSCLRSKIVDLTADEHDKITADTQAVTHAAFLSMGVAWHKMRLYPWKSSRWIGGLENAKINISLRIFSNKWHVYAGLAITNPSAHKQIMQYAQSTTDLFKLIIEGKNEELKERVYKAKKFVFGHLGSDHDLLLDDELLQQFSLSREPPGEQQPNSHLSLLAIVDSWYQLGIVPYDHMICSTPLFRIFLGVSEYLFCSPGLLEKALSDGCSETAFRPDDLEFTVAARTWSNIVSFGDFNLYRREFEATQDFFAPMLPEANALGNEMIKTILNKVREKEEKMVSEETIKEWKATKTIGIIGLGDMGLLYARRFSEDGWKVVGCDREEIYQDTKEKYSKEKFEILKNGHYVSRISDYVIYSVEAENIKKIVKQYAPSTKIGAIVGGQTSCKAPEIEAFEEYLPNDVEIISVHSLHGPKVNTTGQPLVVINHRASLKSEEFVKTLVSCLRSKIVDLTADEHDKITADTQAVTHAAFLSMGVAWHKMRLYPWKSSRWIGGLENAKINISLRIFSNKWHVYAGLAITNPSAHKQIMQYAQSTTDLFKLIIEGKNEELKERVYKAKKFVFGHLGSDHDLLLDDELLQQFSLSREPPGEQQPNSHLSLLAIVDSWYQLGIVPYDHMICSTPLFRIFLGVSEYLFCSPGLLEKALSDGCSETAFRPDDLEFTVAARTWSNIVSFGDFNLYRREFEATQDFFAPMLPEANALGNEMIKTILNKVREKEEK

Solvent-accessible surface area (backbone atoms only — not comparable to full-atom values): 44830 Å² total; per-residue (Å²): 132,84,49,72,68,57,51,54,49,43,37,72,70,42,29,38,16,33,36,23,61,48,64,59,28,40,50,50,43,50,53,41,21,72,71,56,36,41,30,35,30,17,46,62,54,93,46,30,70,59,51,42,60,75,43,61,85,50,82,36,44,71,43,58,27,48,46,64,30,26,47,68,17,43,35,33,35,40,33,48,57,56,91,47,41,45,64,51,38,58,67,23,31,78,37,44,26,87,66,15,34,37,26,36,46,37,76,35,38,63,62,48,53,52,31,46,69,71,40,39,57,88,63,43,27,31,46,30,41,36,64,66,64,58,72,86,50,75,47,60,68,34,35,27,36,41,24,74,78,46,63,54,69,68,55,50,49,51,53,53,57,61,53,48,79,46,45,40,40,76,38,84,39,52,55,68,53,45,39,45,48,52,20,67,60,38,28,41,60,48,44,43,32,53,13,47,48,42,20,30,48,75,67,70,47,60,61,60,78,40,67,64,53,30,50,26,69,44,20,45,52,52,36,53,24,42,41,59,53,62,49,66,57,63,64,55,45,29,30,36,48,68,24,67,59,12,36,53,37,29,44,40,28,28,48,31,33,45,53,52,50,35,31,32,65,48,56,38,54,67,63,46,49,53,55,52,48,53,18,45,45,66,59,50,52,80,55,56,96,83,59,75,70,80,45,53,66,68,65,29,47,70,51,51,80,41,88,60,77,71,55,72,66,52,78,50,44,54,59,61,50,56,15,46,46,38,26,29,42,77,69,72,45,50,60,78,78,47,55,84,70,47,34,74,64,42,48,50,55,52,14,54,43,45,40,43,69,66,38,86,65,45,42,60,48,18,57,48,26,36,49,69,47,35,84,52,44,50,56,50,48,39,28,40,45,28,25,44,48,52,30,50,38,41,73,68,58,40,64,65,60,46,40,51,58,45,48,55,37,29,59,72,44,50,90,48,32,67,61,35,41,54,50,40,52,52,48,49,52,53,51,51,52,51,51,49,55,54,66,74,95,132,85,51,71,66,56,52,54,48,42,38,72,70,41,28,37,15,33,36,23,61,47,64,58,28,40,51,50,44,49,53,40,22,73,73,55,37,40,29,35,30,17,47,62,55,92,48,31,70,60,52,43,61,75,44,62,84,49,83,36,43,72,41,58,27,47,45,62,31,27,48,67,16,43,34,34,34,40,34,48,58,55,89,46,40,47,63,53,38,60,68,23,30,76,36,46,25,89,66,15,35,36,27,35,49,38,77,34,38,62,62,49,53,52,30,46,68,71,40,40,57,87,62,42,28,31,47,31,41,35,66,67,64,58,71,85,49,76,45,60,68,34,34,26,37,40,23,74,77,47,63,54,70,68,57,49,49,51,52,52,58,62,54,49,77,45,44,41,39,78,39,85,39,52,55,66,54,44,38,46,48,51,21,65,59,38,28,41,58,50,45,42,32,52,12,47,45,42,21,30,48,75,66,72,47,57,62,57,79,40,65,64,54,30,52,24,69,44,19,45,52,51,35,53,24,40,40,60,54,62,49,66,57,61,64,57,45,28,30,38,48,69,24,68,57,13,38,54,38,30,44,38,28,26,47,32,33,45,53,52,49,34,31,32,66,48,54,38,54,68,63,46,50,53,54,52,49,53,17,45,46,67,59,50,53,82,56,57,94,81,59,76,70,81,45,53,67,68,66,28,46,70,50,51,80,42,88,62,80,72,56,72,65,51,78,50,44,52,59,64,49,54,15,45,46,40,25,30,42,77,68,71,45,50,60,80,78,47,54,83,70,47,33,74,64,42,49,49,54,52,14,54,43,45,38,44,68,65,38,87,64,46,42,61,48,18,56,50,26,37,48,70,47,34,85,50,43,50,56,49,48,38,28,40,45,28,25,44,48,52,30,48,38,39,71,67,57,41,65,65,59,46,43,51,58,47,48,56,36,30,59,71,44,50,90,49,33,66,59,34,42,53,51,39,51,51,48,51,52,53,51,51,52,50,51,49,53,55,67,73,94